Protein AF-A0A812PZ52-F1 (afdb_monomer)

Foldseek 3Di:
DDDDDDDDDDDDDDDDDDDDDDDDLAQDDQDPCQAPLNVQADPAAPLVRHGGDAPPVRPDPCSCLALQNVLVVDALNHACCLAAVLVRLVVLVVLQVLLVVLVVLLVVLCVVCVCLCVPPQQVVLVLQPSPSHPDDDDPVCVVVSVVSNVVSVVCCCVVCVVSVVSNVVSVSSNSSNVSSVSNCSNQVVDQLSSLVRYPPLVSHDPLVVVCNVPRVPVVSVVVSNVVVVVVVVVCVVVDDDPDDDDPDDDDDDDDDDDDDDDDDDDDDDDDDDDDDDDDDDDDDDDDDDDDDDDDDDDDDDDDDDDDDDDDDDDDDDDDDDDDDDDDDDDDDDDDDDDDDDDDDDDDDDPVQVVLLALFFDLCLPVDDPVRLVVLLVVLVVLLVVLVVLLVVLVVVVVVLVPDDPVVNVVVCVVVVDDDDNCVSVVSNVVSVVSNVVSVVVNVSSLVSLVVSQLVDPDPSSLQSCLPAQADEAEQQQQDFCSSLVSVVSSLVSHSNNHHYYYYHDVFAAHHPDPHHVCVHPQNDVVRDDDDDDDDDPQAPPPVVVVLLVCLSAHLDDPVSVCVLQVVQALDPAAADALVSLLVCCVVPVFAAEAEADLVNQVRSLVSNCCNVQPPNAFPDWFFEALLSPPVQADPSRDGDDLVPGGGDTDRHDAQFKKFFQTGRRVVQVNHGGFIWTFHDADPVQQWTWIQTPVGGIDTWHWDADPVRRVDTGTRMDGHRYYYLVVQQVAAGQAYEYNHSDFQRANRVSSRSSRYHDSVRHHYHRPDDSRSSHTPPPD

Radius of gyration: 40.23 Å; Cα contacts (8 Å, |Δi|>4): 941; chains: 1; bounding box: 97×117×106 Å

Mean predicted aligned error: 21.47 Å

Structure (mmCIF, N/CA/C/O backbone):
data_AF-A0A812PZ52-F1
#
_entry.id   AF-A0A812PZ52-F1
#
loop_
_atom_site.group_PDB
_atom_site.id
_atom_site.type_symbol
_atom_site.label_atom_id
_atom_site.label_alt_id
_atom_site.label_comp_id
_atom_site.label_asym_id
_atom_site.label_entity_id
_atom_site.label_seq_id
_atom_site.pdbx_PDB_ins_code
_atom_site.Cartn_x
_atom_site.Cartn_y
_atom_site.Cartn_z
_atom_site.occupancy
_atom_site.B_iso_or_equiv
_atom_site.auth_seq_id
_atom_site.auth_comp_id
_atom_site.auth_asym_id
_atom_site.auth_atom_id
_atom_site.pdbx_PDB_model_num
ATOM 1 N N . MET A 1 1 ? 32.965 20.770 39.903 1.00 30.59 1 MET A N 1
ATOM 2 C CA . MET A 1 1 ? 32.977 22.224 40.215 1.00 30.59 1 MET A CA 1
ATOM 3 C C . MET A 1 1 ? 32.300 22.989 39.078 1.00 30.59 1 MET A C 1
ATOM 5 O O . MET A 1 1 ? 32.159 22.412 38.013 1.00 30.59 1 MET A O 1
ATOM 9 N N . GLY A 1 2 ? 31.942 24.266 39.274 1.00 29.75 2 GLY A N 1
ATOM 10 C CA . GLY A 1 2 ? 31.712 25.217 38.171 1.00 29.75 2 GLY A CA 1
ATOM 11 C C . GLY A 1 2 ? 30.334 25.210 37.490 1.00 29.75 2 GLY A C 1
ATOM 12 O O . GLY A 1 2 ? 30.163 24.621 36.430 1.00 29.75 2 GLY A O 1
ATOM 13 N N . ARG A 1 3 ? 29.382 25.994 38.019 1.00 31.12 3 ARG A N 1
ATOM 14 C CA . ARG A 1 3 ? 28.307 26.579 37.190 1.00 31.12 3 ARG A CA 1
ATOM 15 C C . ARG A 1 3 ? 28.879 27.739 36.367 1.00 31.12 3 ARG A C 1
ATOM 17 O O . ARG A 1 3 ? 29.569 28.576 36.943 1.00 31.12 3 ARG A O 1
ATOM 24 N N . ARG A 1 4 ? 28.480 27.868 35.099 1.00 26.03 4 ARG A N 1
ATOM 25 C CA . ARG A 1 4 ? 28.353 29.129 34.330 1.00 26.03 4 ARG A CA 1
ATOM 26 C C . ARG A 1 4 ? 27.354 28.896 33.187 1.00 26.03 4 ARG A C 1
ATOM 28 O O . ARG A 1 4 ? 27.048 27.751 32.873 1.00 26.03 4 ARG A O 1
ATOM 35 N N . GLY A 1 5 ? 26.809 29.961 32.608 1.00 27.36 5 GLY A N 1
ATOM 36 C CA . GLY A 1 5 ? 25.823 29.877 31.528 1.00 27.36 5 GLY A CA 1
ATOM 37 C C . GLY A 1 5 ? 25.500 31.251 30.943 1.00 27.36 5 GLY A C 1
ATOM 38 O O . GLY A 1 5 ? 26.234 32.201 31.196 1.00 27.36 5 GLY A O 1
ATOM 39 N N . ILE A 1 6 ? 24.360 31.340 30.247 1.00 29.38 6 ILE A N 1
ATOM 40 C CA . ILE A 1 6 ? 23.832 32.518 29.530 1.00 29.38 6 ILE A CA 1
ATOM 41 C C . ILE A 1 6 ? 24.568 32.848 28.220 1.00 29.38 6 ILE A C 1
ATOM 43 O O . ILE A 1 6 ? 25.603 33.503 28.217 1.00 29.38 6 ILE A O 1
ATOM 47 N N . ALA A 1 7 ? 23.906 32.544 27.101 1.00 24.38 7 ALA A N 1
ATOM 48 C CA . ALA A 1 7 ? 23.717 33.490 25.999 1.00 24.38 7 ALA A CA 1
ATOM 49 C C . ALA A 1 7 ? 22.462 33.090 25.199 1.00 24.38 7 ALA A C 1
ATOM 51 O O . ALA A 1 7 ? 22.347 31.951 24.756 1.00 24.38 7 ALA A O 1
ATOM 52 N N . LYS A 1 8 ? 21.515 34.018 25.008 1.00 31.81 8 LYS A N 1
ATOM 53 C CA . LYS A 1 8 ? 20.484 33.909 23.962 1.00 31.81 8 LYS A CA 1
ATOM 54 C C . LYS A 1 8 ? 20.905 34.818 22.812 1.00 31.81 8 LYS A C 1
ATOM 56 O O . LYS A 1 8 ? 21.034 36.019 23.025 1.00 31.81 8 LYS A O 1
ATOM 61 N N . GLY A 1 9 ? 21.061 34.265 21.615 1.00 26.91 9 GLY A N 1
ATOM 62 C CA . GLY A 1 9 ? 21.189 35.020 20.369 1.00 26.91 9 GLY A CA 1
ATOM 63 C C . GLY A 1 9 ? 20.126 34.530 19.395 1.00 26.91 9 GLY A C 1
ATOM 64 O O . GLY A 1 9 ? 20.037 33.331 19.157 1.00 26.91 9 GLY A O 1
ATOM 65 N N . GLY A 1 10 ? 19.288 35.430 18.883 1.00 27.38 10 GLY A N 1
ATOM 66 C CA . GLY A 1 10 ? 18.241 35.093 17.920 1.00 27.38 10 GLY A CA 1
ATOM 67 C C . GLY A 1 10 ? 18.375 35.930 16.656 1.00 27.38 10 GLY A C 1
ATOM 68 O O . GLY A 1 10 ? 18.569 37.142 16.741 1.00 27.38 10 GLY A O 1
ATOM 69 N N . SER A 1 11 ? 18.238 35.296 15.495 1.00 28.38 11 SER A N 1
ATOM 70 C CA . SER A 1 11 ? 18.042 35.972 14.213 1.00 28.38 11 SER A CA 1
ATOM 71 C C . SER A 1 11 ? 16.543 36.093 13.910 1.00 28.38 11 SER A C 1
ATOM 73 O O . SER A 1 11 ? 15.741 35.242 14.291 1.00 28.38 11 SER A O 1
ATOM 75 N N . LYS A 1 12 ? 16.144 37.180 13.241 1.00 30.17 12 LYS A N 1
ATOM 76 C CA . LYS A 1 12 ? 14.770 37.386 12.760 1.00 30.17 12 LYS A CA 1
ATOM 77 C C . LYS A 1 12 ? 14.736 37.213 11.244 1.00 30.17 12 LYS A C 1
ATOM 79 O O . LYS A 1 12 ? 15.291 38.046 10.537 1.00 30.17 12 LYS A O 1
ATOM 84 N N . GLY A 1 13 ? 14.043 36.184 10.761 1.00 30.03 13 GLY A N 1
ATOM 85 C CA . GLY A 1 13 ? 13.558 36.107 9.380 1.00 30.03 13 GLY A CA 1
ATOM 86 C C . GLY A 1 13 ? 12.076 36.480 9.344 1.00 30.03 13 GLY A C 1
ATOM 87 O O . GLY A 1 13 ? 11.296 35.943 10.128 1.00 30.03 13 GLY A O 1
ATOM 88 N N . ALA A 1 14 ? 11.679 37.419 8.484 1.00 31.81 14 ALA A N 1
ATOM 89 C CA . ALA A 1 14 ? 10.294 37.885 8.403 1.00 31.81 14 ALA A CA 1
ATOM 90 C C . ALA A 1 14 ? 9.493 37.080 7.363 1.00 31.81 14 ALA A C 1
ATOM 92 O O . ALA A 1 14 ? 9.511 37.399 6.176 1.00 31.81 14 ALA A O 1
ATOM 93 N N . GLY A 1 15 ? 8.778 36.047 7.815 1.00 30.14 15 GLY A N 1
ATOM 94 C CA . GLY A 1 15 ? 7.730 35.382 7.032 1.00 30.14 15 GLY A CA 1
ATOM 95 C C . GLY A 1 15 ? 6.389 36.113 7.161 1.00 30.14 15 GLY A C 1
ATOM 96 O O . GLY A 1 15 ? 6.078 36.652 8.224 1.00 30.14 15 GLY A O 1
ATOM 97 N N . LYS A 1 16 ? 5.586 36.143 6.089 1.00 30.70 16 LYS A N 1
ATOM 98 C CA . LYS A 1 16 ? 4.220 36.696 6.135 1.00 30.70 16 LYS A CA 1
ATOM 99 C C . LYS A 1 16 ? 3.337 35.832 7.042 1.00 30.70 16 LYS A C 1
ATOM 101 O O . LYS A 1 16 ? 3.413 34.609 6.987 1.00 30.70 16 LYS A O 1
ATOM 106 N N . ALA A 1 17 ? 2.484 36.467 7.841 1.00 31.86 17 ALA A N 1
ATOM 107 C CA . ALA A 1 17 ? 1.512 35.752 8.656 1.00 31.86 17 ALA A CA 1
ATOM 108 C C . ALA A 1 17 ? 0.406 35.155 7.771 1.00 31.86 17 ALA A C 1
ATOM 110 O O . ALA A 1 17 ? -0.341 35.899 7.138 1.00 31.86 17 ALA A O 1
ATOM 111 N N . GLY A 1 18 ? 0.282 33.828 7.767 1.00 31.86 18 GLY A N 1
ATOM 112 C CA . GLY A 1 18 ? -1.023 33.199 7.575 1.00 31.86 18 GLY A CA 1
ATOM 113 C C . GLY A 1 18 ? -1.850 33.395 8.846 1.00 31.86 18 GLY A C 1
ATOM 114 O O . GLY A 1 18 ? -1.299 33.362 9.950 1.00 31.86 18 GLY A O 1
ATOM 115 N N . GLU A 1 19 ? -3.154 33.630 8.713 1.00 33.41 19 GLU A N 1
ATOM 116 C CA . GLU A 1 19 ? -4.031 33.726 9.880 1.00 33.41 19 GLU A CA 1
ATOM 117 C C . GLU A 1 19 ? -4.135 32.357 10.560 1.00 33.41 19 GLU A C 1
ATOM 119 O O . GLU A 1 19 ? -4.691 31.411 10.007 1.00 33.41 19 GLU A O 1
ATOM 124 N N . GLN A 1 20 ? -3.601 32.243 11.779 1.00 33.47 20 GLN A N 1
ATOM 125 C CA . GLN A 1 20 ? -3.873 31.075 12.610 1.00 33.47 20 GLN A CA 1
ATOM 126 C C . GLN A 1 20 ? -5.368 31.058 12.969 1.00 33.47 20 GLN A C 1
ATOM 128 O O . GLN A 1 20 ? -5.894 32.097 13.391 1.00 33.47 20 GLN A O 1
ATOM 133 N N . PRO A 1 21 ? -6.063 29.909 12.856 1.00 36.66 21 PRO A N 1
ATOM 134 C CA . PRO A 1 21 ? -7.449 29.808 13.287 1.00 36.66 21 PRO A CA 1
ATOM 135 C C . PRO A 1 21 ? -7.534 30.141 14.779 1.00 36.66 21 PRO A C 1
ATOM 137 O O . PRO A 1 21 ? -6.805 29.578 15.598 1.00 36.66 21 PRO A O 1
ATOM 140 N N . LYS A 1 22 ? -8.409 31.088 15.133 1.00 39.88 22 LYS A N 1
ATOM 141 C CA . LYS A 1 22 ? -8.570 31.560 16.516 1.00 39.88 22 LYS A CA 1
ATOM 142 C C . LYS A 1 22 ? -8.929 30.378 17.418 1.00 39.88 22 LYS A C 1
ATOM 144 O O . LYS A 1 22 ? -9.974 29.760 17.226 1.00 39.88 22 LYS A O 1
ATOM 149 N N . GLU A 1 23 ? -8.080 30.085 18.405 1.00 48.12 23 GLU A N 1
ATOM 150 C CA . GLU A 1 23 ? -8.348 29.029 19.384 1.00 48.12 23 GLU A CA 1
ATOM 151 C C . GLU A 1 23 ? -9.738 29.194 20.016 1.00 48.12 23 GLU A C 1
ATOM 153 O O . GLU A 1 23 ? -10.108 30.279 20.473 1.00 48.12 23 GLU A O 1
ATOM 158 N N . SER A 1 24 ? -10.487 28.092 20.105 1.00 59.03 24 SER A N 1
ATOM 159 C CA . SER A 1 24 ? -11.748 28.069 20.844 1.00 59.03 24 SER A CA 1
ATOM 160 C C . SER A 1 24 ? -11.518 28.446 22.309 1.00 59.03 24 SER A C 1
ATOM 162 O O . SER A 1 24 ? -10.724 27.817 23.016 1.00 59.03 24 SER A O 1
ATOM 164 N N . GLN A 1 25 ? -12.289 29.427 22.787 1.00 67.19 25 GLN A N 1
ATOM 165 C CA . GLN A 1 25 ? -12.352 29.798 24.205 1.00 67.19 25 GLN A CA 1
ATOM 166 C C . GLN A 1 25 ? -13.012 28.721 25.089 1.00 67.19 25 GLN A C 1
ATOM 168 O O . GLN A 1 25 ? -12.973 28.827 26.314 1.00 67.19 25 GLN A O 1
ATOM 173 N N . TYR A 1 26 ? -13.624 27.699 24.483 1.00 73.00 26 TYR A N 1
ATOM 174 C CA . TYR A 1 26 ? -14.316 26.607 25.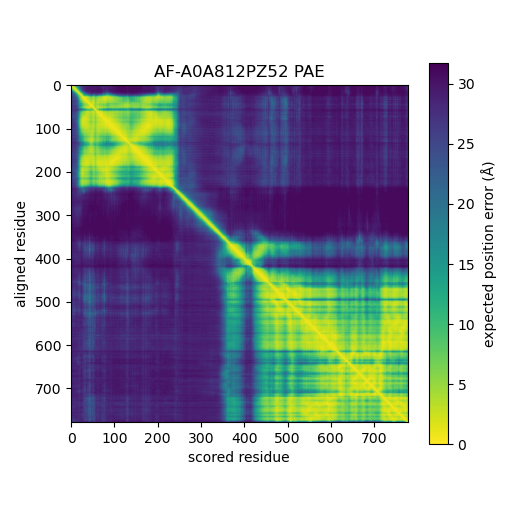163 1.00 73.00 26 TYR A CA 1
ATOM 175 C C . TYR A 1 26 ? -13.506 25.311 25.111 1.00 73.00 26 TYR A C 1
ATOM 177 O O . TYR A 1 26 ? -12.959 24.965 24.061 1.00 73.00 26 TYR A O 1
ATOM 185 N N . VAL A 1 27 ? -13.516 24.573 26.225 1.00 80.12 27 VAL A N 1
ATOM 186 C CA . VAL A 1 27 ? -12.980 23.206 26.316 1.00 80.12 27 VAL A CA 1
ATOM 187 C C . VAL A 1 27 ? -13.728 22.295 25.340 1.00 80.12 27 VAL A C 1
ATOM 189 O O . VAL A 1 27 ? -14.965 22.303 25.307 1.00 80.12 27 VAL A O 1
ATOM 192 N N . LYS A 1 28 ? -12.986 21.517 24.543 1.00 82.56 28 LYS A N 1
ATOM 193 C CA . LYS A 1 28 ? -13.560 20.555 23.584 1.00 82.56 28 LYS A CA 1
ATOM 194 C C . LYS A 1 28 ? -14.356 19.450 24.298 1.00 82.56 28 LYS A C 1
ATOM 196 O O . LYS A 1 28 ? -14.165 19.197 25.487 1.00 82.56 28 LYS A O 1
ATOM 201 N N . ARG A 1 29 ? -15.263 18.799 23.565 1.00 84.00 29 ARG A N 1
ATOM 202 C CA . ARG A 1 29 ? -15.959 17.586 24.030 1.00 84.00 29 ARG A CA 1
ATOM 203 C C . ARG A 1 29 ? -15.018 16.374 23.955 1.00 84.00 29 ARG A C 1
ATOM 205 O O . ARG A 1 29 ? -13.973 16.444 23.309 1.00 84.00 29 ARG A O 1
ATOM 212 N N . VAL A 1 30 ? -15.391 15.277 24.602 1.00 76.00 30 VAL A N 1
ATOM 213 C CA . VAL A 1 30 ? -14.936 13.932 24.223 1.00 76.00 30 VAL A CA 1
ATOM 214 C C . VAL A 1 30 ? -15.616 13.556 22.904 1.00 76.00 30 VAL A C 1
ATOM 216 O O . VAL A 1 30 ? -16.796 13.857 22.701 1.00 76.00 30 VAL A O 1
ATOM 219 N N . ASP A 1 31 ? -14.872 12.935 21.990 1.00 73.12 31 ASP A N 1
ATOM 220 C CA . ASP A 1 31 ? -15.412 12.504 20.700 1.00 73.12 31 ASP A CA 1
ATOM 221 C C . ASP A 1 31 ? -16.333 11.287 20.887 1.00 73.12 31 ASP A C 1
ATOM 223 O O . ASP A 1 31 ? -16.049 10.400 21.692 1.00 73.12 31 ASP A O 1
ATOM 227 N N . LEU A 1 32 ? -17.434 11.207 20.129 1.00 69.00 32 LEU A N 1
ATOM 228 C CA . LEU A 1 32 ? -18.500 10.212 20.351 1.00 69.00 32 LEU A CA 1
ATOM 229 C C . LEU A 1 32 ? -18.062 8.740 20.221 1.00 69.00 32 LEU A C 1
ATOM 231 O O . LEU A 1 32 ? -18.830 7.859 20.609 1.00 69.00 32 LEU A O 1
ATOM 235 N N . TYR A 1 33 ? -16.879 8.456 19.673 1.00 67.25 33 TYR A N 1
ATOM 236 C CA . TYR A 1 33 ? -16.290 7.114 19.587 1.00 67.25 33 TYR A CA 1
ATOM 237 C C . TYR A 1 33 ? -15.337 6.786 20.755 1.00 67.25 33 TYR A C 1
ATOM 239 O O . TYR A 1 33 ? -15.154 5.615 21.066 1.00 67.25 33 TYR A O 1
ATOM 247 N N . LYS A 1 34 ? -14.792 7.793 21.458 1.00 73.12 34 LYS A N 1
ATOM 248 C CA . LYS A 1 34 ? -13.788 7.614 22.529 1.00 73.12 34 LYS A CA 1
ATOM 249 C C . LYS A 1 34 ? -14.366 7.325 23.914 1.00 73.12 34 LYS A C 1
ATOM 251 O O . LYS A 1 34 ? -13.614 6.919 24.794 1.00 73.12 34 LYS A O 1
ATOM 256 N N . PHE A 1 35 ? -15.666 7.543 24.126 1.00 79.50 35 PHE A N 1
ATOM 257 C CA . PHE A 1 35 ? -16.320 7.308 25.420 1.00 79.50 35 PHE A CA 1
ATOM 258 C C . PHE A 1 35 ? -15.999 5.916 25.980 1.00 79.50 35 PHE A C 1
ATOM 260 O O . PHE A 1 35 ? -16.148 4.923 25.264 1.00 79.50 35 PHE A O 1
ATOM 267 N N . LEU A 1 36 ? -15.632 5.838 27.267 1.00 81.12 36 LEU A N 1
ATOM 268 C CA . LEU A 1 36 ? -15.239 4.589 27.936 1.00 81.12 36 LEU A CA 1
ATOM 269 C C . LEU A 1 36 ? -16.242 3.448 27.690 1.00 81.12 36 LEU A C 1
ATOM 271 O O . LEU A 1 36 ? -15.829 2.329 27.404 1.00 81.12 36 LEU A O 1
ATOM 275 N N . GLY A 1 37 ? -17.549 3.729 27.734 1.00 79.81 37 GLY A N 1
ATOM 276 C CA . GLY A 1 37 ? -18.596 2.740 27.448 1.00 79.81 37 GLY A CA 1
ATOM 277 C C . GLY A 1 37 ? -18.498 2.082 26.061 1.00 79.81 37 GLY A C 1
ATOM 278 O O . GLY A 1 37 ? -18.830 0.910 25.938 1.00 79.81 37 GLY A O 1
ATOM 279 N N . LYS A 1 38 ? -17.997 2.783 25.033 1.00 74.56 38 LYS A N 1
ATOM 280 C CA . LYS A 1 38 ? -17.689 2.192 23.717 1.00 74.56 38 LYS A CA 1
ATOM 281 C C . LYS A 1 38 ? -16.316 1.534 23.689 1.00 74.56 38 LYS A C 1
ATOM 283 O O . LYS A 1 38 ? -16.198 0.426 23.193 1.00 74.56 38 LYS A O 1
ATOM 288 N N . TRP A 1 39 ? -15.301 2.180 24.256 1.00 67.88 39 TRP A N 1
ATOM 289 C CA . TRP A 1 39 ? -13.922 1.675 24.284 1.00 67.88 39 TRP A CA 1
ATOM 290 C C . TRP A 1 39 ? -13.763 0.371 25.101 1.00 67.88 39 TRP A C 1
ATOM 292 O O . TRP A 1 39 ? -12.914 -0.464 24.796 1.00 67.88 39 TRP A O 1
ATOM 302 N N . MET A 1 40 ? -14.619 0.152 26.106 1.00 78.62 40 MET A N 1
ATOM 303 C CA . MET A 1 40 ? -14.735 -1.111 26.850 1.00 78.62 40 MET A CA 1
ATOM 304 C C . MET A 1 40 ? -15.498 -2.207 26.092 1.00 78.62 40 MET A C 1
ATOM 306 O O . MET A 1 40 ? -15.387 -3.380 26.465 1.00 78.62 40 MET A O 1
ATOM 310 N N . LEU A 1 41 ? -16.279 -1.857 25.067 1.00 79.44 41 LEU A N 1
ATOM 311 C CA . LEU A 1 41 ? -16.969 -2.809 24.201 1.00 79.44 41 LEU A CA 1
ATOM 312 C C . LEU A 1 41 ? -16.070 -3.214 23.027 1.00 79.44 41 LEU A C 1
ATOM 314 O O . LEU A 1 41 ? -15.217 -2.466 22.560 1.00 79.44 41 LEU A O 1
ATOM 318 N N . ARG A 1 42 ? -16.278 -4.430 22.535 1.00 71.75 42 ARG A N 1
ATOM 319 C CA . ARG A 1 42 ? -15.685 -4.928 21.296 1.00 71.75 42 ARG A CA 1
ATOM 320 C C . ARG A 1 42 ? -16.621 -4.640 20.126 1.00 71.75 42 ARG A C 1
ATOM 322 O O . ARG A 1 42 ? -17.827 -4.830 20.260 1.00 71.75 42 ARG A O 1
ATOM 329 N N . SER A 1 43 ? -16.061 -4.341 18.955 1.00 66.25 43 SER A N 1
ATOM 330 C CA . SER A 1 43 ? -16.810 -4.293 17.686 1.00 66.25 43 SER A CA 1
ATOM 331 C C . SER A 1 43 ? -17.469 -5.641 17.340 1.00 66.25 43 SER A C 1
ATOM 333 O O . SER A 1 43 ? -18.504 -5.674 16.682 1.00 66.25 43 SER A O 1
ATOM 335 N N . TYR A 1 44 ? -16.897 -6.750 17.830 1.00 68.12 44 TYR A N 1
ATOM 336 C CA . TYR A 1 44 ? -17.408 -8.117 17.682 1.00 68.12 44 TYR A CA 1
ATOM 337 C C . TYR A 1 44 ? -17.207 -8.908 18.987 1.00 68.12 44 TYR A C 1
ATOM 339 O O . TYR A 1 44 ? -16.173 -8.734 19.638 1.00 68.12 44 TYR A O 1
ATOM 347 N N . PRO A 1 45 ? -18.141 -9.787 19.395 1.00 74.38 45 PRO A N 1
ATOM 348 C CA . PRO A 1 45 ? -17.975 -10.595 20.602 1.00 74.38 45 PRO A CA 1
ATOM 349 C C . PRO A 1 45 ? -16.752 -11.523 20.513 1.00 74.38 45 PRO A C 1
ATOM 351 O O . PRO A 1 45 ? -16.363 -11.948 19.426 1.00 74.38 45 PRO A O 1
ATOM 354 N N . ASP A 1 46 ? -16.158 -11.865 21.661 1.00 73.56 46 ASP A N 1
ATOM 355 C CA . ASP A 1 46 ? -15.087 -12.871 21.707 1.00 73.56 46 ASP A CA 1
ATOM 356 C C . ASP A 1 46 ? -15.595 -14.298 21.421 1.00 73.56 46 ASP A C 1
ATOM 358 O O . ASP A 1 46 ? -16.797 -14.533 21.280 1.00 73.56 46 ASP A O 1
ATOM 362 N N . GLU A 1 47 ? -14.677 -15.273 21.383 1.00 72.00 47 GLU A N 1
ATOM 363 C CA . GLU A 1 47 ? -14.983 -16.699 21.170 1.00 72.00 47 GLU A CA 1
ATOM 364 C C . GLU A 1 47 ? -16.138 -17.210 22.068 1.00 72.00 47 GLU A C 1
ATOM 366 O O . GLU A 1 47 ? -16.894 -18.095 21.680 1.00 72.00 47 GLU A O 1
ATOM 371 N N . ARG A 1 48 ? -16.321 -16.636 23.268 1.00 73.88 48 ARG A N 1
ATOM 372 C CA . ARG A 1 48 ? -17.312 -17.059 24.274 1.00 73.88 48 ARG A CA 1
ATOM 373 C C . ARG A 1 48 ? -18.600 -16.238 24.213 1.00 73.88 48 ARG A C 1
ATOM 375 O O . ARG A 1 48 ? -19.456 -16.411 25.080 1.00 73.88 48 ARG A O 1
ATOM 382 N N . GLY A 1 49 ? -18.741 -15.362 23.219 1.00 76.31 49 GLY A N 1
ATOM 383 C CA . GLY A 1 49 ? -19.871 -14.451 23.059 1.00 76.31 49 GLY A CA 1
ATOM 384 C C . GLY A 1 49 ? -19.778 -13.178 23.907 1.00 76.31 49 GLY A C 1
ATOM 385 O O . GLY A 1 49 ? -20.788 -12.498 24.072 1.00 76.31 49 GLY A O 1
ATOM 386 N N . ARG A 1 50 ? -18.620 -12.850 24.503 1.00 80.00 50 ARG A N 1
ATOM 387 C CA . ARG A 1 50 ? -18.517 -11.724 25.450 1.00 80.00 50 ARG A CA 1
ATOM 388 C C . ARG A 1 50 ? -18.305 -10.399 24.708 1.00 80.00 50 ARG A C 1
ATOM 390 O O . ARG A 1 50 ? -17.361 -10.308 23.923 1.00 80.00 50 ARG A O 1
ATOM 397 N N . PRO A 1 51 ? -19.091 -9.346 25.001 1.00 80.88 51 PRO A N 1
ATOM 398 C CA . PRO A 1 51 ? -18.956 -8.050 24.339 1.00 80.88 51 PRO A CA 1
ATOM 399 C C . PRO A 1 51 ? -17.863 -7.154 24.944 1.00 80.88 51 PRO A C 1
ATOM 401 O O . PRO A 1 51 ? -17.556 -6.122 24.366 1.00 80.88 51 PRO A O 1
ATOM 404 N N . LEU A 1 52 ? -17.279 -7.506 26.098 1.00 83.62 52 LEU A N 1
ATOM 405 C CA . LEU A 1 52 ? -16.317 -6.654 26.813 1.00 83.62 52 LEU A CA 1
ATOM 406 C C . LEU A 1 52 ? -14.852 -6.957 26.464 1.00 83.62 52 LEU A C 1
ATOM 408 O O . LEU A 1 52 ? -14.440 -8.116 26.332 1.00 83.62 52 LEU A O 1
ATOM 412 N N . MET A 1 53 ? -14.044 -5.899 26.401 1.00 75.44 53 MET A N 1
ATOM 413 C CA . MET A 1 53 ? -12.586 -5.944 26.282 1.00 75.44 53 MET A CA 1
ATOM 414 C C . MET A 1 53 ? -11.940 -6.347 27.615 1.00 75.44 53 MET A C 1
ATOM 416 O O . MET A 1 53 ? -11.700 -5.530 28.504 1.00 75.44 53 MET A O 1
ATOM 420 N N . LEU A 1 54 ? -11.636 -7.640 27.756 1.00 76.19 54 LEU A N 1
ATOM 421 C CA . LEU A 1 54 ? -10.881 -8.181 28.889 1.00 76.19 54 LEU A CA 1
ATOM 422 C C . LEU A 1 54 ? -9.394 -8.268 28.515 1.00 76.19 54 LEU A C 1
ATOM 424 O O . LEU A 1 54 ? -8.997 -9.118 27.720 1.00 76.19 54 LEU A O 1
ATOM 428 N N . GLY A 1 55 ? -8.572 -7.373 29.069 1.00 62.66 55 GLY A N 1
ATOM 429 C CA . GLY A 1 55 ? -7.118 -7.398 28.869 1.00 62.66 55 GLY A CA 1
ATOM 430 C C . GLY A 1 55 ? -6.454 -8.595 29.561 1.00 62.66 55 GLY A C 1
ATOM 431 O O . GLY A 1 55 ? -6.934 -9.053 30.592 1.00 62.66 55 GLY A O 1
ATOM 432 N N . ALA A 1 56 ? -5.310 -9.063 29.050 1.00 56.00 56 ALA A N 1
ATOM 433 C CA . ALA A 1 56 ? -4.686 -10.352 29.405 1.00 56.00 56 ALA A CA 1
ATOM 434 C C . ALA A 1 56 ? -4.384 -10.613 30.905 1.00 56.00 56 ALA A C 1
ATOM 436 O O . ALA A 1 56 ? -4.120 -11.751 31.281 1.00 56.00 56 ALA A O 1
ATOM 437 N N . LYS A 1 57 ? -4.427 -9.590 31.772 1.00 56.56 57 LYS A N 1
ATOM 438 C CA . LYS A 1 57 ? -4.274 -9.717 33.238 1.00 56.56 57 LYS A CA 1
ATOM 439 C C . LYS A 1 57 ? -5.606 -9.812 34.011 1.00 56.56 57 LYS A C 1
ATOM 441 O O . LYS A 1 57 ? -5.583 -10.047 35.214 1.00 56.56 57 LYS A O 1
ATOM 446 N N . LYS A 1 58 ? -6.754 -9.597 33.356 1.00 62.88 58 LYS A N 1
ATOM 447 C CA . LYS A 1 58 ? -8.106 -9.530 33.945 1.00 62.88 58 LYS A CA 1
ATOM 448 C C . LYS A 1 58 ? -8.923 -10.752 33.496 1.00 62.88 58 LYS A C 1
ATOM 450 O O . LYS A 1 58 ? -9.356 -10.823 32.351 1.00 62.88 58 LYS A O 1
ATOM 455 N N . SER A 1 59 ? -9.146 -11.719 34.389 1.00 66.75 59 SER A N 1
ATOM 456 C CA . SER A 1 59 ? -9.834 -12.986 34.065 1.00 66.75 59 SER A CA 1
ATOM 457 C C . SER A 1 59 ? -11.367 -12.889 33.986 1.00 66.75 59 SER A C 1
ATOM 459 O O . SER A 1 59 ? -12.008 -13.758 33.387 1.00 66.75 59 SER A O 1
ATOM 461 N N . THR A 1 60 ? -11.972 -11.845 34.564 1.00 82.56 60 THR A N 1
ATOM 462 C CA . THR A 1 60 ? -13.431 -11.643 34.618 1.00 82.56 60 THR A CA 1
ATOM 463 C C . THR A 1 60 ? -13.826 -10.211 34.252 1.00 82.56 60 THR A C 1
ATOM 465 O O . THR A 1 60 ? -13.031 -9.281 34.376 1.00 82.56 60 THR A O 1
ATOM 468 N N . ALA A 1 61 ? -15.082 -10.028 33.829 1.00 82.94 61 ALA A N 1
ATOM 469 C CA . ALA A 1 61 ? -15.654 -8.706 33.567 1.00 82.94 61 ALA A CA 1
ATOM 470 C C . ALA A 1 61 ? -15.749 -7.844 34.837 1.00 82.94 61 ALA A C 1
ATOM 472 O O . ALA A 1 61 ? -15.450 -6.658 34.784 1.00 82.94 61 ALA A O 1
ATOM 473 N N . GLN A 1 62 ? -16.073 -8.447 35.985 1.00 86.06 62 GLN A N 1
ATOM 474 C CA . GLN A 1 62 ? -16.097 -7.752 37.274 1.00 86.06 62 GLN A CA 1
ATOM 475 C C . GLN A 1 62 ? -14.723 -7.143 37.598 1.00 86.06 62 GLN A C 1
ATOM 477 O O . GLN A 1 62 ? -14.610 -5.929 37.725 1.00 86.06 62 GLN A O 1
ATOM 482 N N . ALA A 1 63 ? -13.653 -7.948 37.568 1.00 85.69 63 ALA A N 1
ATOM 483 C CA . ALA A 1 63 ? -12.279 -7.471 37.770 1.00 85.69 63 ALA A CA 1
ATOM 484 C C . ALA A 1 63 ? -11.789 -6.495 36.676 1.00 85.69 63 ALA A C 1
ATOM 486 O O . ALA A 1 63 ? -10.746 -5.854 36.828 1.00 85.69 63 ALA A O 1
ATOM 487 N N . ALA A 1 64 ? -12.514 -6.375 35.558 1.00 84.12 64 ALA A N 1
ATOM 488 C CA . ALA A 1 64 ? -12.250 -5.360 34.550 1.00 84.12 64 ALA A CA 1
ATOM 489 C C . ALA A 1 64 ? -12.891 -4.002 34.862 1.00 84.12 64 ALA A C 1
ATOM 491 O O . ALA A 1 64 ? -12.300 -2.994 34.470 1.00 84.12 64 ALA A O 1
ATOM 492 N N . LEU A 1 65 ? -14.024 -4.007 35.572 1.00 88.94 65 LEU A N 1
ATOM 493 C CA . LEU A 1 65 ? -14.906 -2.872 35.855 1.00 88.94 65 LEU A CA 1
ATOM 494 C C . LEU A 1 65 ? -14.794 -2.320 37.293 1.00 88.94 65 LEU A C 1
ATOM 496 O O . LEU A 1 65 ? -15.433 -1.316 37.595 1.00 88.94 65 LEU A O 1
ATOM 500 N N . GLU A 1 66 ? -13.986 -2.932 38.168 1.00 89.44 66 GLU A N 1
ATOM 501 C CA . GLU A 1 66 ? -13.688 -2.393 39.509 1.00 89.44 66 GLU A CA 1
ATOM 502 C C . GLU A 1 66 ? -13.184 -0.928 39.446 1.00 89.44 66 GLU A C 1
ATOM 504 O O . GLU A 1 66 ? -12.402 -0.597 38.544 1.00 89.44 66 GLU A O 1
ATOM 509 N N . PRO A 1 67 ? -13.542 -0.040 40.399 1.00 87.06 67 PRO A N 1
ATOM 510 C CA . PRO A 1 67 ? -13.220 1.392 40.327 1.00 87.06 67 PRO A CA 1
ATOM 511 C C . PRO A 1 67 ? -11.725 1.715 40.179 1.00 87.06 67 PRO A C 1
ATOM 513 O O . PRO A 1 67 ? -11.359 2.593 39.400 1.00 87.06 67 PRO A O 1
ATOM 516 N N . GLU A 1 68 ? -10.833 0.993 40.863 1.00 86.12 68 GLU A N 1
ATOM 517 C CA . GLU A 1 68 ? -9.375 1.104 40.697 1.00 86.12 68 GLU A CA 1
ATOM 518 C C . GLU A 1 68 ? -8.929 0.710 39.283 1.00 86.12 68 GLU A C 1
ATOM 520 O O . GLU A 1 68 ? -8.040 1.330 38.696 1.00 86.12 68 GLU A O 1
ATOM 525 N N . ALA A 1 69 ? -9.560 -0.328 38.735 1.00 86.25 69 ALA A N 1
ATOM 526 C CA . ALA A 1 69 ? -9.240 -0.900 37.438 1.00 86.25 69 ALA A CA 1
ATOM 527 C C . ALA A 1 69 ? -9.751 -0.039 36.271 1.00 86.25 69 ALA A C 1
ATOM 529 O O . ALA A 1 69 ? -9.194 -0.151 35.177 1.00 86.25 69 ALA A O 1
ATOM 530 N N . LEU A 1 70 ? -10.764 0.803 36.515 1.00 88.62 70 LEU A N 1
ATOM 531 C CA . LEU A 1 70 ? -11.236 1.870 35.629 1.00 88.62 70 LEU A CA 1
ATOM 532 C C . LEU A 1 70 ? -10.432 3.167 35.800 1.00 88.62 70 LEU A C 1
ATOM 534 O O . LEU A 1 70 ? -10.059 3.796 34.815 1.00 88.62 70 LEU A O 1
ATOM 538 N N . ARG A 1 71 ? -10.071 3.551 37.030 1.00 86.94 71 ARG A N 1
ATOM 539 C CA . ARG A 1 71 ? -9.206 4.717 37.295 1.00 86.94 71 ARG A CA 1
ATOM 540 C C . ARG A 1 71 ? -7.853 4.627 36.580 1.00 86.94 71 ARG A C 1
ATOM 542 O O . ARG A 1 71 ? -7.299 5.651 36.203 1.00 86.94 71 ARG A O 1
ATOM 549 N N . ALA A 1 72 ? -7.331 3.417 36.380 1.00 86.38 72 ALA A N 1
ATOM 550 C CA . ALA A 1 72 ? -6.077 3.178 35.663 1.00 86.38 72 ALA A CA 1
ATOM 551 C C . ALA A 1 72 ? -6.151 3.386 34.132 1.00 86.38 72 ALA A C 1
ATOM 553 O O . ALA A 1 72 ? -5.107 3.373 33.482 1.00 86.38 72 ALA A O 1
ATOM 554 N N . ILE A 1 73 ? -7.353 3.533 33.560 1.00 86.19 73 ILE A N 1
ATOM 555 C CA . ILE A 1 73 ? -7.611 3.635 32.106 1.00 86.19 73 ILE A CA 1
ATOM 556 C C . ILE A 1 73 ? -8.513 4.827 31.728 1.00 86.19 73 ILE A C 1
ATOM 558 O O . ILE A 1 73 ? -8.747 5.080 30.551 1.00 86.19 73 ILE A O 1
ATOM 562 N N . LEU A 1 74 ? -9.006 5.564 32.725 1.00 89.56 74 LEU A N 1
ATOM 563 C CA . LEU A 1 74 ? -9.770 6.796 32.571 1.00 89.56 74 LEU A CA 1
ATOM 564 C C . LEU A 1 74 ? -8.837 7.998 32.370 1.00 89.56 74 LEU A C 1
ATOM 566 O O . LEU A 1 74 ? -8.044 8.333 33.251 1.00 89.56 74 LEU A O 1
ATOM 570 N N . ASP A 1 75 ? -8.993 8.695 31.247 1.00 90.88 75 ASP A N 1
ATOM 571 C CA . ASP A 1 75 ? -8.330 9.964 30.953 1.00 90.88 75 ASP A CA 1
ATOM 572 C C . ASP A 1 75 ? -9.313 11.013 30.394 1.00 90.88 75 ASP A C 1
ATOM 574 O O . ASP A 1 75 ? -10.525 10.801 30.302 1.00 90.88 75 ASP A O 1
ATOM 578 N N . ALA A 1 76 ? -8.799 12.196 30.057 1.00 90.56 76 ALA A N 1
ATOM 579 C CA . ALA A 1 76 ? -9.615 13.281 29.523 1.00 90.56 76 ALA A CA 1
ATOM 580 C C . ALA A 1 76 ? -9.932 13.154 28.020 1.00 90.56 76 ALA A C 1
ATOM 582 O O . ALA A 1 76 ? -10.627 14.018 27.491 1.00 90.56 76 ALA A O 1
ATOM 583 N N . ASP A 1 77 ? -9.444 12.132 27.321 1.00 86.81 77 ASP A N 1
ATOM 584 C CA . ASP A 1 77 ? -9.826 11.821 25.944 1.00 86.81 77 ASP A CA 1
ATOM 585 C C . ASP A 1 77 ? -10.934 10.764 25.867 1.00 86.81 77 ASP A C 1
ATOM 587 O O . ASP A 1 77 ? -11.722 10.826 24.924 1.00 86.81 77 ASP A O 1
ATOM 591 N N . CYS A 1 78 ? -11.077 9.888 26.872 1.00 86.31 78 CYS A N 1
ATOM 592 C CA . CYS A 1 78 ? -12.172 8.914 26.968 1.00 86.31 78 CYS A CA 1
ATOM 593 C C . CYS A 1 78 ? -13.321 9.297 27.928 1.00 86.31 78 CYS A C 1
ATOM 595 O O . CYS A 1 78 ? -14.407 8.722 27.824 1.00 86.31 78 CYS A O 1
ATOM 597 N N . CYS A 1 79 ? -13.130 10.262 28.842 1.00 91.31 79 CYS A N 1
ATOM 598 C CA . CYS A 1 79 ? -14.104 10.572 29.900 1.00 91.31 79 CYS A CA 1
ATOM 599 C C . CYS A 1 79 ? -14.413 12.072 30.082 1.00 91.31 79 CYS A C 1
ATOM 601 O O . CYS A 1 79 ? -13.544 12.907 30.357 1.00 91.31 79 CYS A O 1
ATOM 603 N N . GLU A 1 80 ? -15.703 12.422 30.025 1.00 92.56 80 GLU A N 1
ATOM 604 C CA . GLU A 1 80 ? -16.185 13.797 30.230 1.00 92.56 80 GLU A CA 1
ATOM 605 C C . GLU A 1 80 ? -16.100 14.268 31.689 1.00 92.56 80 GLU A C 1
ATOM 607 O O . GLU A 1 80 ? -15.993 15.472 31.929 1.00 92.56 80 GLU A O 1
ATOM 612 N N . LEU A 1 81 ? -16.097 13.359 32.674 1.00 93.38 81 LEU A N 1
ATOM 613 C CA . LEU A 1 81 ? -15.842 13.726 34.074 1.00 93.38 81 LEU A CA 1
ATOM 614 C C . LEU A 1 81 ? -14.416 14.261 34.242 1.00 93.38 81 LEU A C 1
ATOM 616 O O . LEU A 1 81 ? -14.203 15.174 35.035 1.00 93.38 81 LEU A O 1
ATOM 620 N N . LEU A 1 82 ? -13.448 13.754 33.473 1.00 92.81 82 LEU A N 1
ATOM 621 C CA . LEU A 1 82 ? -12.075 14.259 33.479 1.00 92.81 82 LEU A CA 1
ATOM 622 C C . LEU A 1 82 ? -11.908 15.479 32.560 1.00 92.81 82 LEU A C 1
ATOM 624 O O . LEU A 1 82 ? -11.297 16.465 32.972 1.00 92.81 82 LEU A O 1
ATOM 628 N N . ARG A 1 83 ? -12.493 15.488 31.352 1.00 93.00 83 ARG A N 1
ATOM 629 C CA . ARG A 1 83 ? -12.352 16.625 30.417 1.00 93.00 83 ARG A CA 1
ATOM 630 C C . ARG A 1 83 ? -13.116 17.878 30.856 1.00 93.00 83 ARG A C 1
ATOM 632 O O . ARG A 1 83 ? -12.580 18.987 30.782 1.00 93.00 83 ARG A O 1
ATOM 639 N N . ARG A 1 84 ? -14.366 17.725 31.302 1.00 91.94 84 ARG A N 1
ATOM 640 C CA . ARG A 1 84 ? -15.294 18.822 31.637 1.00 91.94 84 ARG A CA 1
ATOM 641 C C . ARG A 1 84 ? -16.141 18.466 32.875 1.00 91.94 84 ARG A C 1
ATOM 643 O O . ARG A 1 84 ? -17.357 18.340 32.736 1.00 91.94 84 ARG A O 1
ATOM 650 N N . PRO A 1 85 ? -15.557 18.353 34.088 1.00 93.00 85 PRO A N 1
ATOM 651 C CA . PRO A 1 85 ? -16.193 17.744 35.267 1.00 93.00 85 PRO A CA 1
ATOM 652 C C . PRO A 1 85 ? -17.674 18.071 35.518 1.00 93.00 85 PRO A C 1
ATOM 654 O O . PRO A 1 85 ? -18.483 17.163 35.686 1.00 93.00 85 PRO A O 1
ATOM 657 N N . THR A 1 86 ? -18.072 19.349 35.478 1.00 90.75 86 THR A N 1
ATOM 658 C CA . THR A 1 86 ? -19.471 19.760 35.722 1.00 90.75 86 THR A CA 1
ATOM 659 C C . THR A 1 86 ? -20.443 19.362 34.605 1.00 90.75 86 THR A C 1
ATOM 661 O O . THR A 1 86 ? -21.642 19.284 34.845 1.00 90.75 86 THR A O 1
ATOM 664 N N . MET A 1 87 ? -19.952 19.146 33.381 1.00 88.12 87 MET A N 1
ATOM 665 C CA . MET A 1 87 ? -20.730 18.636 32.246 1.00 88.12 87 MET A CA 1
ATOM 666 C C . MET A 1 87 ? -20.717 17.104 32.220 1.00 88.12 87 MET A C 1
ATOM 668 O O . MET A 1 87 ? -21.763 16.505 32.003 1.00 88.12 87 MET A O 1
ATOM 672 N N . GLY A 1 88 ? -19.574 16.472 32.510 1.00 91.31 88 GLY A N 1
ATOM 673 C CA . GLY A 1 88 ? -19.479 15.019 32.666 1.00 91.31 88 GLY A CA 1
ATOM 674 C C . GLY A 1 88 ? -20.427 14.484 33.735 1.00 91.31 88 GLY A C 1
ATOM 675 O O . GLY A 1 88 ? -21.144 13.525 33.480 1.00 91.31 88 GLY A O 1
ATOM 676 N N . LEU A 1 89 ? -20.527 15.162 34.883 1.00 93.19 89 LEU A N 1
ATOM 677 C CA . LEU A 1 89 ? -21.461 14.785 35.948 1.00 93.19 89 LEU A CA 1
ATOM 678 C C . LEU A 1 89 ? -22.934 14.937 35.527 1.00 93.19 89 LEU A C 1
ATOM 680 O O . LEU A 1 89 ? -23.768 14.126 35.914 1.00 93.19 89 LEU A O 1
ATOM 684 N N . ASN A 1 90 ? -23.252 15.936 34.696 1.00 90.19 90 ASN A N 1
ATOM 685 C CA . ASN A 1 90 ? -24.596 16.128 34.144 1.00 90.19 90 ASN A CA 1
ATOM 686 C C . ASN A 1 90 ? -24.957 15.054 33.100 1.00 90.19 90 ASN A C 1
ATOM 688 O O . ASN A 1 90 ? -26.086 14.575 33.074 1.00 90.19 90 ASN A O 1
ATOM 692 N N . LEU A 1 91 ? -23.996 14.655 32.259 1.00 90.12 91 LEU A N 1
ATOM 693 C CA . LEU A 1 91 ? -24.166 13.561 31.297 1.00 90.12 91 LEU A CA 1
ATOM 694 C C . LEU A 1 91 ? -24.311 12.210 32.011 1.00 90.12 91 LEU A C 1
ATOM 696 O O . LEU A 1 91 ? -25.232 11.465 31.696 1.00 90.12 91 LEU A O 1
ATOM 700 N N . ALA A 1 92 ? -23.481 11.942 33.025 1.00 93.62 92 ALA A N 1
ATOM 701 C CA . ALA A 1 92 ? -23.595 10.751 33.862 1.00 93.62 92 ALA A CA 1
ATOM 702 C C . ALA A 1 92 ? -24.963 10.679 34.562 1.00 93.62 92 ALA A C 1
ATOM 704 O O . ALA A 1 92 ? -25.613 9.639 34.522 1.00 93.62 92 ALA A O 1
ATOM 705 N N . ALA A 1 93 ? -25.445 11.790 35.136 1.00 93.06 93 ALA A N 1
ATOM 706 C CA . ALA A 1 93 ? -26.774 11.854 35.745 1.00 93.06 93 ALA A CA 1
ATOM 707 C C . ALA A 1 93 ? -27.900 11.539 34.740 1.00 93.06 93 ALA A C 1
ATOM 709 O O . ALA A 1 93 ? -28.786 10.752 35.059 1.00 93.06 93 ALA A O 1
ATOM 710 N N . ALA A 1 94 ? -27.837 12.080 33.518 1.00 91.81 94 ALA A N 1
ATOM 711 C CA . ALA A 1 94 ? -28.816 11.787 32.467 1.00 91.81 94 ALA A CA 1
ATOM 712 C C . ALA A 1 94 ? -28.785 10.312 32.013 1.00 91.81 94 ALA A C 1
ATOM 714 O O . ALA A 1 94 ? -29.834 9.713 31.788 1.00 91.81 94 ALA A O 1
ATOM 715 N N . SER A 1 95 ? -27.601 9.698 31.916 1.00 93.50 95 SER A N 1
ATOM 716 C CA . SER A 1 95 ? -27.465 8.264 31.621 1.00 93.50 95 SER A CA 1
ATOM 717 C C . SER A 1 95 ? -27.995 7.373 32.751 1.00 93.50 95 SER A C 1
ATOM 719 O O . SER A 1 95 ? -28.569 6.322 32.478 1.00 93.50 95 SER A O 1
ATOM 721 N N . ILE A 1 96 ? -27.836 7.792 34.009 1.00 96.25 96 ILE A N 1
ATOM 722 C CA . ILE A 1 96 ? -28.344 7.078 35.191 1.00 96.25 96 ILE A CA 1
ATOM 723 C C . ILE A 1 96 ? -29.874 7.158 35.274 1.00 96.25 96 ILE A C 1
ATOM 725 O O . ILE A 1 96 ? -30.517 6.138 35.506 1.00 96.25 96 ILE A O 1
ATOM 729 N N . ASP A 1 97 ? -30.454 8.334 35.032 1.00 95.12 97 ASP A N 1
ATOM 730 C CA . ASP A 1 97 ? -31.907 8.543 34.964 1.00 95.12 97 ASP A CA 1
ATOM 731 C C . ASP A 1 97 ? -32.540 7.695 33.844 1.00 95.12 97 ASP A C 1
ATOM 733 O O . ASP A 1 97 ? -33.470 6.924 34.075 1.00 95.12 97 ASP A O 1
ATOM 737 N N . CYS A 1 98 ? -31.935 7.716 32.651 1.00 93.44 98 CYS A N 1
ATOM 738 C CA . CYS A 1 98 ? -32.331 6.876 31.521 1.00 93.44 98 CYS A CA 1
ATOM 739 C C . CYS A 1 98 ? -32.291 5.370 31.861 1.00 93.44 98 CYS A C 1
ATOM 741 O O . CYS A 1 98 ? -33.242 4.642 31.577 1.00 93.44 98 CYS A O 1
ATOM 743 N N . ALA A 1 99 ? -31.240 4.897 32.539 1.00 95.69 99 ALA A N 1
ATOM 744 C CA . ALA A 1 99 ? -31.146 3.509 32.994 1.00 95.69 99 ALA A CA 1
ATOM 745 C C . ALA A 1 99 ? -32.184 3.143 34.070 1.00 95.69 99 ALA A C 1
ATOM 747 O O . ALA A 1 99 ? -32.681 2.016 34.070 1.00 95.69 99 ALA A O 1
ATOM 748 N N . ALA A 1 100 ? -32.544 4.072 34.961 1.00 95.75 100 ALA A N 1
ATOM 749 C CA . ALA A 1 100 ? -33.593 3.859 35.958 1.00 95.75 100 ALA A CA 1
ATOM 750 C C . ALA A 1 100 ? -34.986 3.727 35.315 1.00 95.75 100 ALA A C 1
ATOM 752 O O . ALA A 1 100 ? -35.786 2.901 35.754 1.00 95.75 100 ALA A O 1
ATOM 753 N N . LEU A 1 101 ? -35.254 4.487 34.248 1.00 95.31 101 LEU A N 1
ATOM 754 C CA . LEU A 1 101 ? -36.493 4.406 33.466 1.00 95.31 101 LEU A CA 1
ATOM 755 C C . LEU A 1 101 ? -36.560 3.145 32.584 1.00 95.31 101 LEU A C 1
ATOM 757 O O . LEU A 1 101 ? -37.617 2.528 32.473 1.00 95.31 101 LEU A O 1
ATOM 761 N N . LEU A 1 102 ? -35.440 2.741 31.974 1.00 96.12 102 LEU A N 1
ATOM 762 C CA . LEU A 1 102 ? -35.376 1.593 31.059 1.00 96.12 102 LEU A CA 1
ATOM 763 C C . LEU A 1 102 ? -35.201 0.238 31.761 1.00 96.12 102 LEU A C 1
ATOM 765 O O . LEU A 1 102 ? -35.545 -0.788 31.178 1.00 96.12 102 LEU A O 1
ATOM 769 N N . GLY A 1 103 ? -34.715 0.203 33.006 1.00 95.19 103 GLY A N 1
ATOM 770 C CA . GLY A 1 103 ? -34.533 -1.031 33.783 1.00 95.19 103 GLY A CA 1
ATOM 771 C C . GLY A 1 103 ? -35.790 -1.916 33.876 1.00 95.19 103 GLY A C 1
ATOM 772 O O . GLY A 1 103 ? -35.709 -3.095 33.526 1.00 95.19 103 GLY A O 1
ATOM 773 N N . PRO A 1 104 ? -36.961 -1.377 34.274 1.00 96.81 104 PRO A N 1
ATOM 774 C CA . PRO A 1 104 ? -38.217 -2.131 34.301 1.00 96.81 104 PRO A CA 1
ATOM 775 C C . PRO A 1 104 ? -38.660 -2.635 32.920 1.00 96.81 104 PRO A C 1
ATOM 777 O O . PRO A 1 104 ? -39.145 -3.759 32.807 1.00 96.81 104 PRO A O 1
ATOM 780 N N . VAL A 1 105 ? -38.447 -1.839 31.863 1.00 94.69 105 VAL A N 1
ATOM 781 C CA . VAL A 1 105 ? -38.778 -2.218 30.477 1.00 94.69 105 VAL A CA 1
ATOM 782 C C . VAL A 1 105 ? -37.901 -3.382 30.018 1.00 94.69 105 VAL A C 1
ATOM 784 O O . VAL A 1 105 ? -38.407 -4.363 29.475 1.00 94.69 105 VAL A O 1
ATOM 787 N N . LEU A 1 106 ? -36.592 -3.319 30.292 1.00 96.94 106 LEU A N 1
ATOM 788 C CA . LEU A 1 106 ? -35.666 -4.413 30.009 1.00 96.94 106 LEU A CA 1
ATOM 789 C C . LEU A 1 106 ? -36.100 -5.702 30.714 1.00 96.94 106 LEU A C 1
ATOM 791 O O . LEU A 1 106 ? -36.076 -6.759 30.091 1.00 96.94 106 LEU A O 1
ATOM 795 N N . GLN A 1 107 ? -36.516 -5.620 31.981 1.00 96.00 107 GLN A N 1
ATOM 796 C CA . GLN A 1 107 ? -36.999 -6.782 32.723 1.00 96.00 107 GLN A CA 1
ATOM 797 C C . GLN A 1 107 ? -38.254 -7.387 32.073 1.00 96.00 107 GLN A C 1
ATOM 799 O O . GLN A 1 107 ? -38.230 -8.562 31.719 1.00 96.00 107 GLN A O 1
ATOM 804 N N . GLU A 1 108 ? -39.299 -6.589 31.826 1.00 96.31 108 GLU A N 1
ATOM 805 C CA . GLU A 1 108 ? -40.547 -7.049 31.191 1.00 96.31 108 GLU A CA 1
ATOM 806 C C . GLU A 1 108 ? -40.286 -7.744 29.842 1.00 96.31 108 GLU A C 1
ATOM 808 O O . GLU A 1 108 ? -40.789 -8.841 29.576 1.00 96.31 108 GLU A O 1
ATOM 813 N N . LYS A 1 109 ? -39.458 -7.132 28.984 1.00 96.50 109 LYS A N 1
ATOM 814 C CA . LYS A 1 109 ? -39.162 -7.690 27.659 1.00 96.50 109 LYS A CA 1
ATOM 815 C C . LYS A 1 109 ? -38.280 -8.928 27.740 1.00 96.50 109 LYS A C 1
ATOM 817 O O . LYS A 1 109 ? -38.500 -9.877 26.988 1.00 96.50 109 LYS A O 1
ATOM 822 N N . MET A 1 110 ? -37.337 -8.979 28.676 1.00 95.56 110 MET A N 1
ATOM 823 C CA . MET A 1 110 ? -36.525 -10.176 28.890 1.00 95.56 110 MET A CA 1
ATOM 824 C C . MET A 1 110 ? -37.337 -11.328 29.488 1.00 95.56 110 MET A C 1
ATOM 826 O O . MET A 1 110 ? -37.110 -12.459 29.070 1.00 95.56 110 MET A O 1
ATOM 830 N N . ASP A 1 111 ? -38.335 -11.078 30.337 1.00 94.75 111 ASP A N 1
ATOM 831 C CA . ASP A 1 111 ? -39.256 -12.114 30.826 1.00 94.75 111 ASP A CA 1
ATOM 832 C C . ASP A 1 111 ? -40.120 -12.699 29.681 1.00 94.75 111 ASP A C 1
ATOM 834 O O . ASP A 1 111 ? -40.314 -13.916 29.610 1.00 94.75 111 ASP A O 1
ATOM 838 N N . SER A 1 112 ? -40.552 -11.875 28.711 1.00 92.12 112 SER A N 1
ATOM 839 C CA . SER A 1 112 ? -41.180 -12.346 27.457 1.00 92.12 112 SER A CA 1
ATOM 840 C C . SER A 1 112 ? -40.216 -13.169 26.589 1.00 92.12 112 SER A C 1
ATOM 842 O O . SER A 1 112 ? -40.611 -14.171 25.981 1.00 92.12 112 SER A O 1
ATOM 844 N N . LEU A 1 113 ? -38.955 -12.746 26.466 1.00 94.38 113 LEU A N 1
ATOM 845 C CA . LEU A 1 113 ? -38.014 -13.287 25.480 1.00 94.38 113 LEU A CA 1
ATOM 846 C C . LEU A 1 113 ? -37.222 -14.505 25.968 1.00 94.38 113 LEU A C 1
ATOM 848 O O . LEU A 1 113 ? -36.990 -15.414 25.163 1.00 94.38 113 LEU A O 1
ATOM 852 N N . LEU A 1 114 ? -36.828 -14.560 27.248 1.00 93.88 114 LEU A N 1
ATOM 853 C CA . LEU A 1 114 ? -35.954 -15.604 27.801 1.00 93.88 114 LEU A CA 1
ATOM 854 C C . LEU A 1 114 ? -36.432 -17.013 27.437 1.00 93.88 114 LEU A C 1
ATOM 856 O O . LEU A 1 114 ? -35.655 -17.723 26.802 1.00 93.88 114 LEU A O 1
ATOM 860 N N . PRO A 1 115 ? -37.687 -17.420 27.731 1.00 94.19 115 PRO A N 1
ATOM 861 C CA . PRO A 1 115 ? -38.145 -18.792 27.496 1.00 94.19 115 PRO A CA 1
ATOM 862 C C . PRO A 1 115 ? -38.045 -19.245 26.032 1.00 94.19 115 PRO A C 1
ATOM 864 O O . PRO A 1 115 ? -37.977 -20.440 25.752 1.00 94.19 115 PRO A O 1
ATOM 867 N N . LYS A 1 116 ? -38.025 -18.296 25.089 1.00 91.75 116 LYS A N 1
ATOM 868 C CA . LYS A 1 116 ? -37.920 -18.549 23.648 1.00 91.75 116 LYS A CA 1
ATOM 869 C C . LYS A 1 116 ? -36.455 -18.777 23.262 1.00 91.75 116 LYS A C 1
ATOM 871 O O . LYS A 1 116 ? -36.132 -19.810 22.670 1.00 91.75 116 LYS A O 1
ATOM 876 N N . VAL A 1 117 ? -35.564 -17.859 23.654 1.00 90.44 117 VAL A N 1
ATOM 877 C CA . VAL A 1 117 ? -34.124 -17.903 23.318 1.00 90.44 117 VAL A CA 1
ATOM 878 C C . VAL A 1 117 ? -33.310 -18.880 24.175 1.00 90.44 117 VAL A C 1
ATOM 880 O O . VAL A 1 117 ? -32.242 -19.308 23.745 1.00 90.44 117 VAL A O 1
ATOM 883 N N . THR A 1 118 ? -33.807 -19.278 25.350 1.00 91.31 118 THR A N 1
ATOM 884 C CA . THR A 1 118 ? -33.208 -20.328 26.195 1.00 91.31 118 THR A CA 1
ATOM 885 C C . THR A 1 118 ? -33.872 -21.696 26.029 1.00 91.31 118 THR A C 1
ATOM 887 O O . THR A 1 118 ? -33.431 -22.664 26.649 1.00 91.31 118 THR A O 1
ATOM 890 N N . SER A 1 119 ? -34.897 -21.823 25.174 1.00 92.56 119 SER A N 1
ATOM 891 C CA . SER A 1 119 ? -35.494 -23.128 24.873 1.00 92.56 119 SER A CA 1
ATOM 892 C C . SER A 1 119 ? -34.432 -24.084 24.323 1.00 92.56 119 SER A C 1
ATOM 894 O O . SER A 1 119 ? -33.671 -23.712 23.426 1.00 92.56 119 SER A O 1
ATOM 896 N N . ALA A 1 120 ? -34.388 -25.324 24.831 1.00 89.12 120 ALA A N 1
ATOM 897 C CA . ALA A 1 120 ? -33.381 -26.318 24.438 1.00 89.12 120 ALA A CA 1
ATOM 898 C C . ALA A 1 120 ? -33.270 -26.418 22.909 1.00 89.12 120 ALA A C 1
ATOM 900 O O . ALA A 1 120 ? -32.226 -26.137 22.337 1.00 89.12 120 ALA A O 1
ATOM 901 N N . THR A 1 121 ? -34.405 -26.596 22.227 1.00 87.38 121 THR A N 1
ATOM 902 C CA . THR A 1 121 ? -34.440 -26.741 20.764 1.00 87.38 121 THR A CA 1
ATOM 903 C C . THR A 1 121 ? -33.906 -25.530 19.973 1.00 87.38 121 THR A C 1
ATOM 905 O O . THR A 1 121 ? -33.664 -25.660 18.769 1.00 87.38 121 THR A O 1
ATOM 908 N N . PHE A 1 122 ? -33.791 -24.344 20.581 1.00 90.31 122 PHE A N 1
ATOM 909 C CA . PHE A 1 122 ? -33.125 -23.171 20.005 1.00 90.31 122 PHE A CA 1
ATOM 910 C C . PHE A 1 122 ? -31.641 -23.152 20.393 1.00 90.31 122 PHE A C 1
ATOM 912 O O . PHE A 1 122 ? -30.783 -23.046 19.515 1.00 90.31 122 PHE A O 1
ATOM 919 N N . LEU A 1 123 ? -31.340 -23.338 21.683 1.00 89.94 123 LEU A N 1
ATOM 920 C CA . LEU A 1 123 ? -29.977 -23.408 22.206 1.00 89.94 123 LEU A CA 1
ATOM 921 C C . LEU A 1 123 ? -29.139 -24.505 21.543 1.00 89.94 123 LEU A C 1
ATOM 923 O O . LEU A 1 123 ? -27.993 -24.228 21.215 1.00 89.94 123 LEU A O 1
ATOM 927 N N . ASP A 1 124 ? -29.685 -25.692 21.279 1.00 88.69 124 ASP A N 1
ATOM 928 C CA . ASP A 1 124 ? -28.983 -26.798 20.612 1.00 88.69 124 ASP A CA 1
ATOM 929 C C . ASP A 1 124 ? -28.444 -26.357 19.241 1.00 88.69 124 ASP A C 1
ATOM 931 O O . ASP A 1 124 ? -27.284 -26.589 18.903 1.00 88.69 124 ASP A O 1
ATOM 935 N N . LYS A 1 125 ? -29.270 -25.636 18.468 1.00 88.62 125 LYS A N 1
ATOM 936 C CA . LYS A 1 125 ? -28.921 -25.129 17.131 1.00 88.62 125 LYS A CA 1
ATOM 937 C C . LYS A 1 125 ? -27.889 -23.997 17.201 1.00 88.62 125 LYS A C 1
ATOM 939 O O . LYS A 1 125 ? -26.999 -23.927 16.357 1.00 88.62 125 LYS A O 1
ATOM 944 N N . VAL A 1 126 ? -27.971 -23.139 18.222 1.00 89.44 126 VAL A N 1
ATOM 945 C CA . VAL A 1 126 ? -26.978 -22.079 18.481 1.00 89.44 126 VAL A CA 1
ATOM 946 C C . VAL A 1 126 ? -25.644 -22.664 18.964 1.00 89.44 126 VAL A C 1
ATOM 948 O O . VAL A 1 126 ? -24.588 -22.218 18.526 1.00 89.44 126 VAL A O 1
ATOM 951 N N . GLN A 1 127 ? -25.661 -23.678 19.832 1.00 88.25 127 GLN A N 1
ATOM 952 C CA . GLN A 1 127 ? -24.460 -24.326 20.371 1.00 88.25 127 GLN A CA 1
ATOM 953 C C . GLN A 1 127 ? -23.750 -25.192 19.326 1.00 88.25 127 GLN A C 1
ATOM 955 O O . GLN A 1 127 ? -22.521 -25.161 19.257 1.00 88.25 127 GLN A O 1
ATOM 960 N N . PHE A 1 128 ? -24.502 -25.887 18.467 1.00 88.06 128 PHE A N 1
ATOM 961 C CA . PHE A 1 128 ? -23.951 -26.607 17.319 1.00 88.06 128 PHE A CA 1
ATOM 962 C C . PHE A 1 128 ? -23.130 -25.668 16.417 1.00 88.06 128 PHE A C 1
ATOM 964 O O . PHE A 1 128 ? -22.004 -25.998 16.057 1.00 88.06 128 PHE A O 1
ATOM 971 N N . LEU A 1 129 ? -23.630 -24.463 16.117 1.00 85.88 129 LEU A N 1
ATOM 972 C CA . LEU A 1 129 ? -22.919 -23.491 15.270 1.00 85.88 129 LEU A CA 1
ATOM 973 C C . LEU A 1 129 ? -21.879 -22.633 16.020 1.00 85.88 129 LEU A C 1
ATOM 975 O O . LEU A 1 129 ? -20.998 -22.053 15.388 1.00 85.88 129 LEU A O 1
ATOM 979 N N . ASN A 1 130 ? -21.919 -22.568 17.354 1.00 85.62 130 ASN A N 1
ATOM 980 C CA . ASN A 1 130 ? -20.906 -21.874 18.154 1.00 85.62 130 ASN A CA 1
ATOM 981 C C . ASN A 1 130 ? -19.632 -22.728 18.279 1.00 85.62 130 ASN A C 1
ATOM 983 O O . ASN A 1 130 ? -19.516 -23.552 19.186 1.00 85.62 130 ASN A O 1
ATOM 987 N N . LEU A 1 131 ? -18.665 -22.503 17.385 1.00 80.50 131 LEU A N 1
ATOM 988 C CA . LEU A 1 131 ? -17.419 -23.277 17.283 1.00 80.50 131 LEU A CA 1
ATOM 989 C C . LEU A 1 131 ? -16.590 -23.340 18.581 1.00 80.50 131 LEU A C 1
ATOM 991 O O . LEU A 1 131 ? -15.901 -24.331 18.803 1.00 80.50 131 LEU A O 1
ATOM 995 N N . ALA A 1 132 ? -16.683 -22.342 19.467 1.00 75.00 132 ALA A N 1
ATOM 996 C CA . ALA A 1 132 ? -15.968 -22.332 20.748 1.00 75.00 132 ALA A CA 1
ATOM 997 C C . ALA A 1 132 ? -16.610 -23.229 21.825 1.00 75.00 132 ALA A C 1
ATOM 999 O O . ALA A 1 132 ? -16.067 -23.387 22.922 1.00 75.00 132 ALA A O 1
ATOM 1000 N N . ARG A 1 133 ? -17.779 -23.822 21.549 1.00 78.19 133 ARG A N 1
ATOM 1001 C CA . ARG A 1 133 ? -18.365 -24.880 22.378 1.00 78.19 133 ARG A CA 1
ATOM 1002 C C . ARG A 1 133 ? -17.857 -26.242 21.914 1.00 78.19 133 ARG A C 1
ATOM 1004 O O . ARG A 1 133 ? -17.919 -26.564 20.727 1.00 78.19 133 ARG A O 1
ATOM 1011 N N . ASN A 1 134 ? -17.412 -27.058 22.869 1.00 75.75 134 ASN A N 1
ATOM 1012 C CA . ASN A 1 134 ? -17.012 -28.443 22.627 1.00 75.75 134 ASN A CA 1
ATOM 1013 C C . ASN A 1 134 ? -18.260 -29.332 22.470 1.00 75.75 134 ASN A C 1
ATOM 1015 O O . ASN A 1 134 ? -18.695 -29.985 23.414 1.00 75.75 134 ASN A O 1
ATOM 1019 N N . VAL A 1 135 ? -18.870 -29.257 21.288 1.00 82.81 135 VAL A N 1
ATOM 1020 C CA . VAL A 1 135 ? -20.043 -30.026 20.851 1.00 82.81 135 VAL A CA 1
ATOM 1021 C C . VAL A 1 135 ? -19.590 -30.924 19.704 1.00 82.81 135 VAL A C 1
ATOM 1023 O O . VAL A 1 135 ? -18.833 -30.468 18.842 1.00 82.81 135 VAL A O 1
ATOM 1026 N N . ASP A 1 136 ? -20.040 -32.175 19.694 1.00 77.81 136 ASP A N 1
ATOM 1027 C CA . ASP A 1 136 ? -19.786 -33.091 18.580 1.00 77.81 136 ASP A CA 1
ATOM 1028 C C . ASP A 1 136 ? -20.602 -32.679 17.340 1.00 77.81 136 ASP A C 1
ATOM 1030 O O . ASP A 1 136 ? -21.719 -32.165 17.459 1.00 77.81 136 ASP A O 1
ATOM 1034 N N . ARG A 1 137 ? -20.018 -32.814 16.148 1.00 86.06 137 ARG A N 1
ATOM 1035 C CA . ARG A 1 137 ? -20.519 -32.201 14.907 1.00 86.06 137 ARG A CA 1
ATOM 1036 C C . ARG A 1 137 ? -20.229 -33.083 13.698 1.00 86.06 137 ARG A C 1
ATOM 1038 O O . ARG A 1 137 ? -19.104 -33.088 13.202 1.00 86.06 137 ARG A O 1
ATOM 1045 N N . ASN A 1 138 ? -21.263 -33.718 13.146 1.00 87.25 138 ASN A N 1
ATOM 1046 C CA . ASN A 1 138 ? -21.195 -34.233 11.781 1.00 87.25 138 ASN A CA 1
ATOM 1047 C C . ASN A 1 138 ? -21.183 -33.044 10.788 1.00 87.25 138 ASN A C 1
ATOM 1049 O O . ASN A 1 138 ? -22.114 -32.229 10.823 1.00 87.25 138 ASN A O 1
ATOM 1053 N N . PRO A 1 139 ? -20.183 -32.914 9.891 1.00 83.06 139 PRO A N 1
ATOM 1054 C CA . PRO A 1 139 ? -20.185 -31.893 8.841 1.00 83.06 139 PRO A CA 1
ATOM 1055 C C . PRO A 1 139 ? -21.403 -31.956 7.907 1.00 83.06 139 PRO A C 1
ATOM 1057 O O . PRO A 1 139 ? -21.819 -30.923 7.381 1.00 83.06 139 PRO A O 1
ATOM 1060 N N . GLU A 1 140 ? -21.996 -33.138 7.714 1.00 87.81 140 GLU A N 1
ATOM 1061 C CA . GLU A 1 140 ? -23.151 -33.337 6.826 1.00 87.81 140 GLU A CA 1
ATOM 1062 C C . GLU A 1 140 ? -24.430 -32.670 7.359 1.00 87.81 140 GLU A C 1
ATOM 1064 O O . GLU A 1 140 ? -25.254 -32.203 6.572 1.00 87.81 140 GLU A O 1
ATOM 1069 N N . ASP A 1 141 ? -24.570 -32.544 8.683 1.00 86.75 141 ASP A N 1
ATOM 1070 C CA . ASP A 1 141 ? -25.743 -31.934 9.320 1.00 86.75 141 ASP A CA 1
ATOM 1071 C C . ASP A 1 141 ? -25.756 -30.403 9.174 1.00 86.75 141 ASP A C 1
ATOM 1073 O O . ASP A 1 141 ? -26.820 -29.778 9.207 1.00 86.75 141 ASP A O 1
ATOM 1077 N N . VAL A 1 142 ? -24.583 -29.770 9.027 1.00 86.88 142 VAL A N 1
ATOM 1078 C CA . VAL A 1 142 ? -24.399 -28.305 9.096 1.00 86.88 142 VAL A CA 1
ATOM 1079 C C . VAL A 1 142 ? -25.404 -27.534 8.217 1.00 86.88 142 VAL A C 1
ATOM 1081 O O . VAL A 1 142 ? -26.016 -26.591 8.730 1.00 86.88 142 VAL A O 1
ATOM 1084 N N . PRO A 1 143 ? -25.676 -27.908 6.946 1.00 89.81 143 PRO A N 1
ATOM 1085 C CA . PRO A 1 143 ? -26.654 -27.204 6.117 1.00 89.81 143 PRO A CA 1
ATOM 1086 C C . PRO A 1 143 ? -28.090 -27.283 6.654 1.00 89.81 143 PRO A C 1
ATOM 1088 O O . PRO A 1 143 ? -28.853 -26.331 6.474 1.00 89.81 143 PRO A O 1
ATOM 1091 N N . GLU A 1 144 ? -28.486 -28.380 7.308 1.00 90.62 144 GLU A N 1
ATOM 1092 C CA . GLU A 1 144 ? -29.805 -28.490 7.940 1.00 90.62 144 GLU A CA 1
ATOM 1093 C C . GLU A 1 144 ? -29.855 -27.709 9.256 1.00 90.62 144 GLU A C 1
ATOM 1095 O O . GLU A 1 144 ? -30.799 -26.954 9.489 1.00 90.62 144 GLU A O 1
ATOM 1100 N N . GLN A 1 145 ? -28.817 -27.814 10.088 1.00 88.88 145 GLN A N 1
ATOM 1101 C CA . GLN A 1 145 ? -28.717 -27.107 11.368 1.00 88.88 145 GLN A CA 1
ATOM 1102 C C . GLN A 1 145 ? -28.786 -25.580 11.148 1.00 88.88 145 GLN A C 1
ATOM 1104 O O . GLN A 1 145 ? -29.571 -24.897 11.813 1.00 88.88 145 GLN A O 1
ATOM 1109 N N . CYS A 1 146 ? -28.090 -25.062 10.126 1.00 87.88 146 CYS A N 1
ATOM 1110 C CA . CYS A 1 146 ? -28.195 -23.675 9.660 1.00 87.88 146 CYS A CA 1
ATOM 1111 C C . CYS A 1 146 ? -29.613 -23.303 9.192 1.00 87.88 146 CYS A C 1
ATOM 1113 O O . CYS A 1 146 ? -30.168 -22.306 9.659 1.00 87.88 146 CYS A O 1
ATOM 1115 N N . LYS A 1 147 ? -30.240 -24.099 8.311 1.00 91.44 147 LYS A N 1
ATOM 1116 C CA . LYS A 1 147 ? -31.629 -23.860 7.856 1.00 91.44 147 LYS A CA 1
ATOM 1117 C C . LYS A 1 147 ? -32.620 -23.861 9.028 1.00 91.44 147 LYS A C 1
ATOM 1119 O O . LYS A 1 147 ? -33.531 -23.033 9.064 1.00 91.44 147 LYS A O 1
ATOM 1124 N N . SER A 1 148 ? -32.424 -24.755 9.996 1.00 91.62 148 SER A N 1
ATOM 1125 C CA . SER A 1 148 ? -33.238 -24.893 11.205 1.00 91.62 148 SER A CA 1
ATOM 1126 C C . SER A 1 148 ? -33.122 -23.659 12.106 1.00 91.62 148 SER A C 1
ATOM 1128 O O . SER A 1 148 ? -34.149 -23.097 12.497 1.00 91.62 148 SER A O 1
ATOM 1130 N N . LEU A 1 149 ? -31.900 -23.171 12.367 1.00 92.81 149 LEU A N 1
ATOM 1131 C CA . LEU A 1 149 ? -31.691 -21.942 13.137 1.00 92.81 149 LEU A CA 1
ATOM 1132 C C . LEU A 1 149 ? -32.281 -20.724 12.419 1.00 92.81 149 LEU A C 1
ATOM 1134 O O . LEU A 1 149 ? -33.063 -19.992 13.019 1.00 92.81 149 LEU A O 1
ATOM 1138 N N . LEU A 1 150 ? -31.980 -20.535 11.129 1.00 92.06 150 LEU A N 1
ATOM 1139 C CA . LEU A 1 150 ? -32.498 -19.409 10.343 1.00 92.06 150 LEU A CA 1
ATOM 1140 C C . LEU A 1 150 ? -34.032 -19.390 10.304 1.00 92.06 150 LEU A C 1
ATOM 1142 O O . LEU A 1 150 ? -34.631 -18.320 10.409 1.00 92.06 150 LEU A O 1
ATOM 1146 N N . LYS A 1 151 ? -34.686 -20.556 10.220 1.00 93.31 151 LYS A N 1
ATOM 1147 C CA . LYS A 1 151 ? -36.148 -20.657 10.334 1.00 93.31 151 LYS A CA 1
ATOM 1148 C C . LYS A 1 151 ? -36.638 -20.202 11.713 1.00 93.31 151 LYS A C 1
ATOM 1150 O O . LYS A 1 151 ? -37.584 -19.422 11.782 1.00 93.31 151 LYS A O 1
ATOM 1155 N N . LYS A 1 152 ? -36.000 -20.640 12.805 1.00 92.31 152 LYS A N 1
ATOM 1156 C CA . LYS A 1 152 ? -36.383 -20.238 14.173 1.00 92.31 152 LYS A CA 1
ATOM 1157 C C . LYS A 1 152 ? -36.151 -18.753 14.444 1.00 92.31 152 LYS A C 1
ATOM 1159 O O . LYS A 1 152 ? -37.029 -18.119 15.015 1.00 92.31 152 LYS A O 1
ATOM 1164 N N . VAL A 1 153 ? -35.038 -18.185 13.978 1.00 93.12 153 VAL A N 1
ATOM 1165 C CA . VAL A 1 153 ? -34.766 -16.741 14.067 1.00 93.12 153 VAL A CA 1
ATOM 1166 C C . VAL A 1 153 ? -35.807 -15.945 13.274 1.00 93.12 153 VAL A C 1
ATOM 1168 O O . VAL A 1 153 ? -36.359 -14.988 13.807 1.00 93.12 153 VAL A O 1
ATOM 1171 N N . LYS A 1 154 ? -36.167 -16.370 12.053 1.00 93.62 154 LYS A N 1
ATOM 1172 C CA . LYS A 1 154 ? -37.235 -15.720 11.269 1.00 93.62 154 LYS A CA 1
ATOM 1173 C C . LYS A 1 154 ? -38.600 -15.765 11.964 1.00 93.62 154 LYS A C 1
ATOM 1175 O O . LYS A 1 154 ? -39.312 -14.769 11.919 1.00 93.62 154 LYS A O 1
ATOM 1180 N N . HIS A 1 155 ? -38.957 -16.868 12.626 1.00 93.44 155 HIS A N 1
ATOM 1181 C CA . HIS A 1 155 ? -40.171 -16.918 13.450 1.00 93.44 155 HIS A CA 1
ATOM 1182 C C . HIS A 1 155 ? -40.074 -15.980 14.661 1.00 93.44 155 HIS A C 1
ATOM 1184 O O . HIS A 1 155 ? -40.957 -15.155 14.844 1.00 93.44 155 HIS A O 1
ATOM 1190 N N . LEU A 1 156 ? -38.977 -16.022 15.426 1.00 92.94 156 LEU A N 1
ATOM 1191 C CA . LEU A 1 156 ? -38.784 -15.164 16.600 1.00 92.94 156 LEU A CA 1
ATOM 1192 C C . LEU A 1 156 ? -38.850 -13.664 16.256 1.00 92.94 156 LEU A C 1
ATOM 1194 O O . LEU A 1 156 ? -39.492 -12.908 16.976 1.00 92.94 156 LEU A O 1
ATOM 1198 N N . VAL A 1 157 ? -38.238 -13.238 15.146 1.00 94.19 157 VAL A N 1
ATOM 1199 C CA . VAL A 1 157 ? -38.272 -11.838 14.682 1.00 94.19 157 VAL A CA 1
ATOM 1200 C C . VAL A 1 157 ? -39.654 -11.442 14.149 1.00 94.19 157 VAL A C 1
ATOM 1202 O O . VAL A 1 157 ? -40.088 -10.320 14.380 1.00 94.19 157 VAL A O 1
ATOM 1205 N N . ARG A 1 158 ? -40.376 -12.348 13.477 1.00 94.44 158 ARG A N 1
ATOM 1206 C CA . ARG A 1 158 ? -41.754 -12.093 13.022 1.00 94.44 158 ARG A CA 1
ATOM 1207 C C . ARG A 1 158 ? -42.739 -11.993 14.192 1.00 94.44 158 ARG A C 1
ATOM 1209 O O . ARG A 1 158 ? -43.642 -11.170 14.146 1.00 94.44 158 ARG A O 1
ATOM 1216 N N . ASP A 1 159 ? -42.569 -12.836 15.208 1.00 93.38 159 ASP A N 1
ATOM 1217 C CA . ASP A 1 159 ? -43.543 -13.013 16.291 1.00 93.38 159 ASP A CA 1
ATOM 1218 C C . ASP A 1 159 ? -43.239 -12.118 17.512 1.00 93.38 159 ASP A C 1
ATOM 1220 O O . ASP A 1 159 ? -44.146 -11.809 18.281 1.00 93.38 159 ASP A O 1
ATOM 1224 N N . HIS A 1 160 ? -41.982 -11.678 17.685 1.00 95.00 160 HIS A N 1
ATOM 1225 C CA . HIS A 1 160 ? -41.503 -10.864 18.817 1.00 95.00 160 HIS A CA 1
ATOM 1226 C C . HIS A 1 160 ? -40.467 -9.788 18.419 1.00 95.00 160 HIS A C 1
ATOM 1228 O O . HIS A 1 160 ? -39.623 -9.406 19.230 1.00 95.00 160 HIS A O 1
ATOM 1234 N N . GLY A 1 161 ? -40.500 -9.290 17.178 1.00 92.75 161 GLY A N 1
ATOM 1235 C CA . GLY A 1 161 ? -39.547 -8.284 16.683 1.00 92.75 161 GLY A CA 1
ATOM 1236 C C . GLY A 1 161 ? -39.542 -6.970 17.475 1.00 92.75 161 GLY A C 1
ATOM 1237 O O . GLY A 1 161 ? -38.476 -6.414 17.726 1.00 92.75 161 GLY A O 1
ATOM 1238 N N . GLU A 1 162 ? -40.712 -6.510 17.926 1.00 93.62 162 GLU A N 1
ATOM 1239 C CA . GLU A 1 162 ? -40.847 -5.294 18.742 1.00 93.62 162 GLU A CA 1
ATOM 1240 C C . GLU A 1 162 ? -40.299 -5.491 20.166 1.00 93.62 162 GLU A C 1
ATOM 1242 O O . GLU A 1 162 ? -39.517 -4.666 20.635 1.00 93.62 162 GLU A O 1
ATOM 1247 N N . ASP A 1 163 ? -40.615 -6.621 20.819 1.00 93.56 163 ASP A N 1
ATOM 1248 C CA . ASP A 1 163 ? -40.024 -7.001 22.115 1.00 93.56 163 ASP A CA 1
ATOM 1249 C C . ASP A 1 163 ? -38.485 -7.067 22.018 1.00 93.56 163 ASP A C 1
ATOM 1251 O O . ASP A 1 163 ? -37.791 -6.585 22.912 1.00 93.56 163 ASP A O 1
ATOM 1255 N N . LEU A 1 164 ? -37.938 -7.633 20.929 1.00 93.94 164 LEU A N 1
ATOM 1256 C CA . LEU A 1 164 ? -36.491 -7.712 20.679 1.00 93.94 164 LEU A CA 1
ATOM 1257 C C . LEU A 1 164 ? -35.844 -6.329 20.520 1.00 93.94 164 LEU A C 1
ATOM 1259 O O . LEU A 1 164 ? -34.771 -6.095 21.077 1.00 93.94 164 LEU A O 1
ATOM 1263 N N . ALA A 1 165 ? -36.477 -5.421 19.771 1.00 92.94 165 ALA A N 1
ATOM 1264 C CA . ALA A 1 165 ? -35.978 -4.061 19.576 1.00 92.94 165 ALA A CA 1
ATOM 1265 C C . ALA A 1 165 ? -35.997 -3.262 20.890 1.00 92.94 165 ALA A C 1
ATOM 1267 O O . ALA A 1 165 ? -34.977 -2.690 21.275 1.00 92.94 165 ALA A O 1
ATOM 1268 N N . ALA A 1 166 ? -37.115 -3.305 21.621 1.00 93.50 166 ALA A N 1
ATOM 1269 C CA . ALA A 1 166 ? -37.264 -2.642 22.914 1.00 93.50 166 ALA A CA 1
ATOM 1270 C C . ALA A 1 166 ? -36.289 -3.195 23.971 1.00 93.50 166 ALA A C 1
ATOM 1272 O O . ALA A 1 166 ? -35.690 -2.424 24.720 1.00 93.50 166 ALA A O 1
ATOM 1273 N N . ALA A 1 167 ? -36.062 -4.514 24.004 1.00 95.62 167 ALA A N 1
ATOM 1274 C CA . ALA A 1 167 ? -35.057 -5.120 24.876 1.00 95.62 167 ALA A CA 1
ATOM 1275 C C . ALA A 1 167 ? -33.628 -4.666 24.526 1.00 95.62 167 ALA A C 1
ATOM 1277 O O . ALA A 1 167 ? -32.830 -4.421 25.430 1.00 95.62 167 ALA A O 1
ATOM 1278 N N . ALA A 1 168 ? -33.295 -4.525 23.238 1.00 93.00 168 ALA A N 1
ATOM 1279 C CA . ALA A 1 168 ? -31.977 -4.064 22.802 1.00 93.00 168 ALA A CA 1
ATOM 1280 C C . ALA A 1 168 ? -31.722 -2.585 23.156 1.00 93.00 168 ALA A C 1
ATOM 1282 O O . ALA A 1 168 ? -30.650 -2.255 23.668 1.00 93.00 168 ALA A O 1
ATOM 1283 N N . GLU A 1 169 ? -32.709 -1.710 22.946 1.00 93.56 169 GLU A N 1
ATOM 1284 C CA . GLU A 1 169 ? -32.646 -0.297 23.345 1.00 93.56 169 GLU A CA 1
ATOM 1285 C C . GLU A 1 169 ? -32.523 -0.152 24.869 1.00 93.56 169 GLU A C 1
ATOM 1287 O O . GLU A 1 169 ? -31.605 0.510 25.366 1.00 93.56 169 GLU A O 1
ATOM 1292 N N . ALA A 1 170 ? -33.383 -0.842 25.624 1.00 94.88 170 ALA A N 1
ATOM 1293 C CA . ALA A 1 170 ? -33.365 -0.801 27.081 1.00 94.88 170 ALA A CA 1
ATOM 1294 C C . ALA A 1 170 ? -32.049 -1.355 27.661 1.00 94.88 170 ALA A C 1
ATOM 1296 O O . ALA A 1 170 ? -31.490 -0.767 28.588 1.00 94.88 170 ALA A O 1
ATOM 1297 N N . ALA A 1 171 ? -31.492 -2.424 27.079 1.00 95.06 171 ALA A N 1
ATOM 1298 C CA . ALA A 1 171 ? -30.186 -2.963 27.464 1.00 95.06 171 ALA A CA 1
ATOM 1299 C C . ALA A 1 171 ? -29.040 -1.968 27.220 1.00 95.06 171 ALA A C 1
ATOM 1301 O O . ALA A 1 171 ? -28.157 -1.838 28.071 1.00 95.06 171 ALA A O 1
ATOM 1302 N N . ALA A 1 172 ? -29.057 -1.239 26.099 1.00 92.06 172 ALA A N 1
ATOM 1303 C CA . ALA A 1 172 ? -28.055 -0.218 25.801 1.00 92.06 172 ALA A CA 1
ATOM 1304 C C . ALA A 1 172 ? -28.129 0.966 26.784 1.00 92.06 172 ALA A C 1
ATOM 1306 O O . ALA A 1 172 ? -27.096 1.405 27.297 1.00 92.06 172 ALA A O 1
ATOM 1307 N N . GLY A 1 173 ? -29.338 1.442 27.103 1.00 93.19 173 GLY A N 1
ATOM 1308 C CA . GLY A 1 173 ? -29.551 2.497 28.099 1.00 93.19 173 GLY A CA 1
ATOM 1309 C C . GLY A 1 173 ? -29.093 2.088 29.502 1.00 93.19 173 GLY A C 1
ATOM 1310 O O . GLY A 1 173 ? -28.311 2.803 30.131 1.00 93.19 173 GLY A O 1
ATOM 1311 N N . VAL A 1 174 ? -29.497 0.897 29.961 1.00 96.00 174 VAL A N 1
ATOM 1312 C CA . VAL A 1 174 ? -29.077 0.332 31.256 1.00 96.00 174 VAL A CA 1
ATOM 1313 C C . VAL A 1 174 ? -27.555 0.163 31.329 1.00 96.00 174 VAL A C 1
ATOM 1315 O O . VAL A 1 174 ? -26.948 0.547 32.329 1.00 96.00 174 VAL A O 1
ATOM 1318 N N . PHE A 1 175 ? -26.911 -0.333 30.267 1.00 94.00 175 PHE A N 1
ATOM 1319 C CA . PHE A 1 175 ? -25.451 -0.449 30.204 1.00 94.00 175 PHE A CA 1
ATOM 1320 C C . PHE A 1 175 ? -24.747 0.911 30.343 1.00 94.00 175 PHE A C 1
ATOM 1322 O O . PHE A 1 175 ? -23.820 1.038 31.145 1.00 94.00 175 PHE A O 1
ATOM 1329 N N . LEU A 1 176 ? -25.195 1.942 29.619 1.00 91.94 176 LEU A N 1
ATOM 1330 C CA . LEU A 1 176 ? -24.591 3.279 29.683 1.00 91.94 176 LEU A CA 1
ATOM 1331 C C . LEU A 1 176 ? -24.774 3.948 31.054 1.00 91.94 176 LEU A C 1
ATOM 1333 O O . LEU A 1 176 ? -23.847 4.601 31.539 1.00 91.94 176 LEU A O 1
ATOM 1337 N N . GLY A 1 177 ? -25.921 3.759 31.713 1.00 94.50 177 GLY A N 1
ATOM 1338 C CA . GLY A 1 177 ? -26.127 4.230 33.085 1.00 94.50 177 GLY A CA 1
ATOM 1339 C C . GLY A 1 177 ? -25.231 3.513 34.095 1.00 94.50 177 GLY A C 1
ATOM 1340 O O . GLY A 1 177 ? -24.577 4.173 34.901 1.00 94.50 177 GLY A O 1
ATOM 1341 N N . LEU A 1 178 ? -25.112 2.183 34.014 1.00 94.69 178 LEU A N 1
ATOM 1342 C CA . LEU A 1 178 ? -24.215 1.408 34.882 1.00 94.69 178 LEU A CA 1
ATOM 1343 C C . LEU A 1 178 ? -22.741 1.799 34.686 1.00 94.69 178 LEU A C 1
ATOM 1345 O O . LEU A 1 178 ? -22.037 2.019 35.672 1.00 94.69 178 LEU A O 1
ATOM 1349 N N . MET A 1 179 ? -22.285 1.970 33.440 1.00 93.50 179 MET A N 1
ATOM 1350 C CA . MET A 1 179 ? -20.944 2.497 33.155 1.00 93.50 179 MET A CA 1
ATOM 1351 C C . MET A 1 179 ? -20.753 3.903 33.741 1.00 93.50 179 MET A C 1
ATOM 1353 O O . MET A 1 179 ? -19.724 4.167 34.356 1.00 93.50 179 MET A O 1
ATOM 1357 N N . SER A 1 180 ? -21.763 4.774 33.651 1.00 94.19 180 SER A N 1
ATOM 1358 C CA . SER A 1 180 ? -21.712 6.126 34.227 1.00 94.19 180 SER A CA 1
ATOM 1359 C C . SER A 1 180 ? -21.575 6.123 35.756 1.00 94.19 180 SER A C 1
ATOM 1361 O O . SER A 1 180 ? -20.822 6.930 36.300 1.00 94.19 180 SER A O 1
ATOM 1363 N N . ILE A 1 181 ? -22.238 5.198 36.465 1.00 95.12 181 ILE A N 1
ATOM 1364 C CA . ILE A 1 181 ? -22.061 5.009 37.920 1.00 95.12 181 ILE A CA 1
ATOM 1365 C C . ILE A 1 181 ? -20.618 4.600 38.232 1.00 95.12 181 ILE A C 1
ATOM 1367 O O . ILE A 1 181 ? -19.995 5.159 39.137 1.00 95.12 181 ILE A O 1
ATOM 1371 N N . LEU A 1 182 ? -20.076 3.644 37.472 1.00 93.62 182 LEU A N 1
ATOM 1372 C CA . LEU A 1 182 ? -18.717 3.138 37.659 1.00 93.62 182 LEU A CA 1
ATOM 1373 C C . LEU A 1 182 ? -17.652 4.209 37.369 1.00 93.62 182 LEU A C 1
ATOM 1375 O O . LEU A 1 182 ? -16.692 4.325 38.130 1.00 93.62 182 LEU A O 1
ATOM 1379 N N . GLU A 1 183 ? -17.837 5.042 36.340 1.00 93.12 183 GLU A N 1
ATOM 1380 C CA . GLU A 1 183 ? -16.971 6.197 36.066 1.00 93.12 183 GLU A CA 1
ATOM 1381 C C . GLU A 1 183 ? -17.005 7.220 37.212 1.00 93.12 183 GLU A C 1
ATOM 1383 O O . GLU A 1 183 ? -15.948 7.632 37.699 1.00 93.12 183 GLU A O 1
ATOM 1388 N N . VAL A 1 184 ? -18.199 7.591 37.698 1.00 94.00 184 VAL A N 1
ATOM 1389 C CA . VAL A 1 184 ? -18.359 8.517 38.834 1.00 94.00 184 VAL A CA 1
ATOM 1390 C C . VAL A 1 184 ? -17.688 7.959 40.092 1.00 94.00 184 VAL A C 1
ATOM 1392 O O . VAL A 1 184 ? -16.956 8.693 40.761 1.00 94.00 184 VAL A O 1
ATOM 1395 N N . ALA A 1 185 ? -17.847 6.667 40.394 1.00 92.88 185 ALA A N 1
ATOM 1396 C CA . ALA A 1 185 ? -17.176 6.011 41.520 1.00 92.88 185 ALA A CA 1
ATOM 1397 C C . ALA A 1 185 ? -15.641 5.987 41.357 1.00 92.88 185 ALA A C 1
ATOM 1399 O O . ALA A 1 185 ? -14.904 6.263 42.309 1.00 92.88 185 ALA A O 1
ATOM 1400 N N . ALA A 1 186 ? -15.146 5.715 40.145 1.00 91.69 186 ALA A N 1
ATOM 1401 C CA . ALA A 1 186 ? -13.719 5.670 39.842 1.00 91.69 186 ALA A CA 1
ATOM 1402 C C . ALA A 1 186 ? -13.028 7.037 40.002 1.00 91.69 186 ALA A C 1
ATOM 1404 O O . ALA A 1 186 ? -11.898 7.080 40.503 1.00 91.69 186 ALA A O 1
ATOM 1405 N N . VAL A 1 187 ? -13.678 8.154 39.645 1.00 91.00 187 VAL A N 1
ATOM 1406 C CA . VAL A 1 187 ? -13.091 9.502 39.810 1.00 91.00 187 VAL A CA 1
ATOM 1407 C C . VAL A 1 187 ? -13.299 10.094 41.210 1.00 91.00 187 VAL A C 1
ATOM 1409 O O . VAL A 1 187 ? -12.348 10.611 41.791 1.00 91.00 187 VAL A O 1
ATOM 1412 N N . SER A 1 188 ? -14.492 9.969 41.800 1.00 88.56 188 SER A N 1
ATOM 1413 C CA . SER A 1 188 ? -14.846 10.653 43.062 1.00 88.56 188 SER A CA 1
ATOM 1414 C C . SER A 1 188 ? -14.042 10.195 44.283 1.00 88.56 188 SER A C 1
ATOM 1416 O O . SER A 1 188 ? -13.738 11.006 45.151 1.00 88.56 188 SER A O 1
ATOM 1418 N N . LYS A 1 189 ? -13.611 8.927 44.330 1.00 85.88 189 LYS A N 1
ATOM 1419 C CA . LYS A 1 189 ? -12.818 8.353 45.437 1.00 85.88 189 LYS A CA 1
ATOM 1420 C C . LYS A 1 189 ? -11.417 8.988 45.627 1.00 85.88 189 LYS A C 1
ATOM 1422 O O . LYS A 1 189 ? -10.693 8.599 46.535 1.00 85.88 189 LYS A O 1
ATOM 1427 N N . ASP A 1 190 ? -10.972 9.893 44.748 1.00 87.69 190 ASP A N 1
ATOM 1428 C CA . ASP A 1 190 ? -9.744 10.694 44.931 1.00 87.69 190 ASP A CA 1
ATOM 1429 C C . ASP A 1 190 ? -9.847 12.036 44.181 1.00 87.69 190 ASP A C 1
ATOM 1431 O O . ASP A 1 190 ? -9.479 12.157 43.008 1.00 87.69 190 ASP A O 1
ATOM 1435 N N . MET A 1 191 ? -10.333 13.063 44.884 1.00 89.38 191 MET A N 1
ATOM 1436 C CA . MET A 1 191 ? -10.519 14.412 44.337 1.00 89.38 191 MET A CA 1
ATOM 1437 C C . MET A 1 191 ? -9.203 15.063 43.874 1.00 89.38 191 MET A C 1
ATOM 1439 O O . MET A 1 191 ? -9.205 15.823 42.902 1.00 89.38 191 MET A O 1
ATOM 1443 N N . ARG A 1 192 ? -8.056 14.738 44.496 1.00 89.81 192 ARG A N 1
ATOM 1444 C CA . ARG A 1 192 ? -6.738 15.251 44.076 1.00 89.81 192 ARG A CA 1
ATOM 1445 C C . ARG A 1 192 ? -6.313 14.650 42.741 1.00 89.81 192 ARG A C 1
ATOM 1447 O O . ARG A 1 192 ? -5.864 15.389 41.859 1.00 89.81 192 ARG A O 1
ATOM 1454 N N . ALA A 1 193 ? -6.454 13.335 42.574 1.00 88.25 193 ALA A N 1
ATOM 1455 C CA . ALA A 1 193 ? -6.174 12.655 41.313 1.00 88.25 193 ALA A CA 1
ATOM 1456 C C . ALA A 1 193 ? -7.133 13.117 40.206 1.00 88.25 193 ALA A C 1
ATOM 1458 O O . ALA A 1 193 ? -6.670 13.441 39.110 1.00 88.25 193 ALA A O 1
ATOM 1459 N N . TRP A 1 194 ? -8.430 13.244 40.509 1.00 91.94 194 TRP A N 1
ATOM 1460 C CA . TRP A 1 194 ? -9.427 13.784 39.582 1.00 91.94 194 TRP A CA 1
ATOM 1461 C C . TRP A 1 194 ? -9.034 15.190 39.119 1.00 91.94 194 TRP A C 1
ATOM 1463 O O . TRP A 1 194 ? -8.812 15.400 37.926 1.00 91.94 194 TRP A O 1
ATOM 1473 N N . ALA A 1 195 ? -8.841 16.140 40.040 1.00 91.38 195 ALA A N 1
ATOM 1474 C CA . ALA A 1 195 ? -8.441 17.503 39.700 1.00 91.38 195 ALA A CA 1
ATOM 1475 C C . ALA A 1 195 ? -7.134 17.543 38.890 1.00 91.38 195 ALA A C 1
ATOM 1477 O O . ALA A 1 195 ? -7.009 18.345 37.959 1.00 91.38 195 ALA A O 1
ATOM 1478 N N . LYS A 1 196 ? -6.149 16.688 39.204 1.00 89.69 196 LYS A N 1
ATOM 1479 C CA . LYS A 1 196 ? -4.892 16.561 38.444 1.00 89.69 196 LYS A CA 1
ATOM 1480 C C . LYS A 1 196 ? -5.129 16.125 36.991 1.00 89.69 196 LYS A C 1
ATOM 1482 O O . LYS A 1 196 ? -4.433 16.632 36.116 1.00 89.69 196 LYS A O 1
ATOM 1487 N N . GLY A 1 197 ? -6.104 15.251 36.741 1.00 88.06 197 GLY A N 1
ATOM 1488 C CA . GLY A 1 197 ? -6.485 14.788 35.402 1.00 88.06 197 GLY A CA 1
ATOM 1489 C C . GLY A 1 197 ? -7.192 15.833 34.528 1.00 88.06 197 GLY A C 1
ATOM 1490 O O . GLY A 1 197 ? -7.216 15.672 33.311 1.00 88.06 197 GLY A O 1
ATOM 1491 N N . VAL A 1 198 ? -7.737 16.914 35.105 1.00 92.44 198 VAL A N 1
ATOM 1492 C CA . VAL A 1 198 ? -8.515 17.912 34.345 1.00 92.44 198 VAL A CA 1
ATOM 1493 C C . VAL A 1 198 ? -7.616 18.787 33.450 1.00 92.44 198 VAL A C 1
ATOM 1495 O O . VAL A 1 198 ? -6.806 19.570 33.972 1.00 92.44 198 VAL A O 1
ATOM 1498 N N . PRO A 1 199 ? -7.777 18.734 32.110 1.00 89.12 199 PRO A N 1
ATOM 1499 C CA . PRO A 1 199 ? -6.974 19.498 31.165 1.00 89.12 199 PRO A CA 1
ATOM 1500 C C . PRO A 1 199 ? -7.488 20.936 31.017 1.00 89.12 199 PRO A C 1
ATOM 1502 O O . PRO A 1 199 ? -8.515 21.333 31.575 1.00 89.12 199 PRO A O 1
ATOM 1505 N N . GLU A 1 200 ? -6.753 21.732 30.233 1.00 87.00 200 GLU A N 1
ATOM 1506 C CA . GLU A 1 200 ? -7.139 23.089 29.816 1.00 87.00 200 GLU A CA 1
ATOM 1507 C C . GLU A 1 200 ? -7.616 23.994 30.970 1.00 87.00 200 GLU A C 1
ATOM 1509 O O . GLU A 1 200 ? -8.487 24.840 30.783 1.00 87.00 200 GLU A O 1
ATOM 1514 N N . ARG A 1 201 ? -7.040 23.852 32.175 1.00 88.56 201 ARG A N 1
ATOM 1515 C CA . ARG A 1 201 ? -7.533 24.465 33.430 1.00 88.56 201 ARG A CA 1
ATOM 1516 C C . ARG A 1 201 ? -7.915 25.954 33.342 1.00 88.56 201 ARG A C 1
ATOM 1518 O O . ARG A 1 201 ? -8.803 26.391 34.061 1.00 88.56 201 ARG A O 1
ATOM 1525 N N . ARG A 1 202 ? -7.282 26.737 32.456 1.00 85.31 202 ARG A N 1
ATOM 1526 C CA . ARG A 1 202 ? -7.590 28.164 32.212 1.00 85.31 202 ARG A CA 1
ATOM 1527 C C . ARG A 1 202 ? -8.882 28.416 31.409 1.00 85.31 202 ARG A C 1
ATOM 1529 O O . ARG A 1 202 ? -9.456 29.490 31.557 1.00 85.31 202 ARG A O 1
ATOM 1536 N N . LYS A 1 203 ? -9.325 27.457 30.584 1.00 86.69 203 LYS A N 1
ATOM 1537 C CA . LYS A 1 203 ? -10.586 27.473 29.809 1.00 86.69 203 LYS A CA 1
ATOM 1538 C C . LYS A 1 203 ? -11.782 26.925 30.615 1.00 86.69 203 LYS A C 1
ATOM 1540 O O . LYS A 1 203 ? -12.929 27.157 30.246 1.00 86.69 203 LYS A O 1
ATOM 1545 N N . GLN A 1 204 ? -11.530 26.228 31.729 1.00 88.25 204 GLN A N 1
ATOM 1546 C CA . GLN A 1 204 ? -12.561 25.750 32.666 1.00 88.25 204 GLN A CA 1
ATOM 1547 C C . GLN A 1 204 ? -13.297 26.920 33.355 1.00 88.25 204 GLN A C 1
ATOM 1549 O O . GLN A 1 204 ? -12.780 28.036 33.421 1.00 88.25 204 GLN A O 1
ATOM 1554 N N . SER A 1 205 ? -14.495 26.689 33.911 1.00 87.94 205 SER A N 1
ATOM 1555 C CA . SER A 1 205 ? -15.283 27.759 34.555 1.00 87.94 205 SER A CA 1
ATOM 1556 C C . SER A 1 205 ? -14.566 28.359 35.776 1.00 87.94 205 SER A C 1
ATOM 1558 O O . SER A 1 205 ? -13.888 27.647 36.512 1.00 87.94 205 SER A O 1
ATOM 1560 N N . LYS A 1 206 ? -14.757 29.658 36.065 1.00 86.81 206 LYS A N 1
ATOM 1561 C CA . LYS A 1 206 ? -14.097 30.338 37.206 1.00 86.81 206 LYS A CA 1
ATOM 1562 C C . LYS A 1 206 ? -14.341 29.691 38.578 1.00 86.81 206 LYS A C 1
ATOM 1564 O O . LYS A 1 206 ? -13.583 29.957 39.499 1.00 86.81 206 LYS A O 1
ATOM 1569 N N . HIS A 1 207 ? -15.412 28.910 38.732 1.00 86.62 207 HIS A N 1
ATOM 1570 C CA . HIS A 1 207 ? -15.736 28.243 39.999 1.00 86.62 207 HIS A CA 1
ATOM 1571 C C . HIS A 1 207 ? -15.073 26.864 40.056 1.00 86.62 207 HIS A C 1
ATOM 1573 O O . HIS A 1 207 ? -14.453 26.531 41.059 1.00 86.62 207 HIS A O 1
ATOM 1579 N N . LEU A 1 208 ? -15.060 26.129 38.938 1.00 91.00 208 LEU A N 1
ATOM 1580 C CA . LEU A 1 208 ? -14.269 24.904 38.823 1.00 91.00 208 LEU A CA 1
ATOM 1581 C C . LEU A 1 208 ? -12.760 25.199 38.944 1.00 91.00 208 LEU A C 1
ATOM 1583 O O . LEU A 1 208 ? -12.035 24.434 39.564 1.00 91.00 208 LEU A O 1
ATOM 1587 N N . GLN A 1 209 ? -12.291 26.352 38.452 1.00 91.62 209 GLN A N 1
ATOM 1588 C CA . GLN A 1 209 ? -10.919 26.836 38.661 1.00 91.62 209 GLN A CA 1
ATOM 1589 C C . GLN A 1 209 ? -10.546 27.034 40.139 1.00 91.62 209 GLN A C 1
ATOM 1591 O O . GLN A 1 209 ? -9.365 26.920 40.453 1.00 91.62 209 GLN A O 1
ATOM 1596 N N . ALA A 1 210 ? -11.505 27.321 41.028 1.00 90.12 210 ALA A N 1
ATOM 1597 C CA . ALA A 1 210 ? -11.237 27.452 42.460 1.00 90.12 210 ALA A CA 1
ATOM 1598 C C . ALA A 1 210 ? -10.981 26.079 43.103 1.00 90.12 210 ALA A C 1
ATOM 1600 O O . ALA A 1 210 ? -9.991 25.918 43.807 1.00 90.12 210 ALA A O 1
ATOM 1601 N N . TRP A 1 211 ? -11.798 25.069 42.781 1.00 93.69 211 TRP A N 1
ATOM 1602 C CA . TRP A 1 211 ? -11.542 23.678 43.184 1.00 93.69 211 TRP A CA 1
ATOM 1603 C C . TRP A 1 211 ? -10.251 23.117 42.563 1.00 93.69 211 TRP A C 1
ATOM 1605 O O . TRP A 1 211 ? -9.451 22.487 43.238 1.00 93.69 211 TRP A O 1
ATOM 1615 N N . LEU A 1 212 ? -9.951 23.426 41.297 1.00 91.62 212 LEU A N 1
ATOM 1616 C CA . LEU A 1 212 ? -8.700 22.993 40.654 1.00 91.62 212 LEU A CA 1
ATOM 1617 C C . LEU A 1 212 ? -7.427 23.600 41.284 1.00 91.62 212 LEU A C 1
ATOM 1619 O O . LEU A 1 212 ? -6.325 23.128 40.984 1.00 91.62 212 LEU A O 1
ATOM 1623 N N . GLN A 1 213 ? -7.555 24.641 42.113 1.00 91.69 213 GLN A N 1
ATOM 1624 C CA . GLN A 1 213 ? -6.467 25.206 42.925 1.00 91.69 213 GLN A CA 1
ATOM 1625 C C . GLN A 1 213 ? -6.384 24.578 44.323 1.00 91.69 213 GLN A C 1
ATOM 1627 O O . GLN A 1 213 ? -5.309 24.595 44.914 1.00 91.69 213 GLN A O 1
ATOM 1632 N N . ASP A 1 214 ? -7.487 24.021 44.822 1.00 91.00 214 ASP A N 1
ATOM 1633 C CA . ASP A 1 214 ? -7.635 23.475 46.171 1.00 91.00 214 ASP A CA 1
ATOM 1634 C C . ASP A 1 214 ? -8.577 22.247 46.144 1.00 91.00 214 ASP A C 1
ATOM 1636 O O . ASP A 1 214 ? -9.767 22.373 46.448 1.00 91.00 214 ASP A O 1
ATOM 1640 N N . PRO A 1 215 ? -8.088 21.075 45.675 1.00 89.81 215 PRO A N 1
ATOM 1641 C CA . PRO A 1 215 ? -8.953 19.941 45.330 1.00 89.81 215 PRO A CA 1
ATOM 1642 C C . PRO A 1 215 ? -9.582 19.206 46.514 1.00 89.81 215 PRO A C 1
ATOM 1644 O O . PRO A 1 215 ? -10.495 18.412 46.304 1.00 89.81 215 PRO A O 1
ATOM 1647 N N . ASP A 1 216 ? -9.069 19.438 47.723 1.00 88.69 216 ASP A N 1
ATOM 1648 C CA . ASP A 1 216 ? -9.535 18.802 48.961 1.00 88.69 216 ASP A CA 1
ATOM 1649 C C . ASP A 1 216 ? -10.816 19.450 49.511 1.00 88.69 216 ASP A C 1
ATOM 1651 O O . ASP A 1 216 ? -11.482 18.885 50.374 1.00 88.69 216 ASP A O 1
ATOM 1655 N N . ASP A 1 217 ? -11.168 20.638 49.015 1.00 89.38 217 ASP A N 1
ATOM 1656 C CA . ASP A 1 217 ? -12.402 21.334 49.361 1.00 89.38 217 ASP A CA 1
ATOM 1657 C C . ASP A 1 217 ? -13.531 20.891 48.414 1.00 89.38 217 ASP A C 1
ATOM 1659 O O . ASP A 1 217 ? -13.699 21.403 47.300 1.00 89.38 217 ASP A O 1
ATOM 1663 N N . GLU A 1 218 ? -14.306 19.900 48.858 1.00 87.25 218 GLU A N 1
ATOM 1664 C CA . GLU A 1 218 ? -15.458 19.384 48.113 1.00 87.25 218 GLU A CA 1
ATOM 1665 C C . GLU A 1 218 ? -16.580 20.429 47.966 1.00 87.25 218 GLU A C 1
ATOM 1667 O O . GLU A 1 218 ? -17.261 20.450 46.938 1.00 87.25 218 GLU A O 1
ATOM 1672 N N . ASP A 1 219 ? -16.727 21.367 48.910 1.00 90.50 219 ASP A N 1
ATOM 1673 C CA . ASP A 1 219 ? -17.703 22.461 48.821 1.00 90.50 219 ASP A CA 1
ATOM 1674 C C . ASP A 1 219 ? -17.411 23.385 47.623 1.00 90.50 219 ASP A C 1
ATOM 1676 O O . ASP A 1 219 ? -18.341 23.808 46.926 1.00 90.50 219 ASP A O 1
ATOM 1680 N N . LYS A 1 220 ? -16.137 23.645 47.288 1.00 90.31 220 LYS A N 1
ATOM 1681 C CA . LYS A 1 220 ? -15.744 24.353 46.052 1.00 90.31 220 LYS A CA 1
ATOM 1682 C C . LYS A 1 220 ? -16.191 23.593 44.798 1.00 90.31 220 LYS A C 1
ATOM 1684 O O . LYS A 1 220 ? -16.617 24.234 43.830 1.00 90.31 220 LYS A O 1
ATOM 1689 N N . PHE A 1 221 ? -16.121 22.259 44.790 1.00 90.81 221 PHE A N 1
ATOM 1690 C CA . PHE A 1 221 ? -16.597 21.442 43.666 1.00 90.81 221 PHE A CA 1
ATOM 1691 C C . PHE A 1 221 ? -18.127 21.465 43.560 1.00 90.81 221 PHE A C 1
ATOM 1693 O O . PHE A 1 221 ? -18.671 21.788 42.499 1.00 90.81 221 PHE A O 1
ATOM 1700 N N . LEU A 1 222 ? -18.829 21.222 44.669 1.00 89.75 222 LEU A N 1
ATOM 1701 C CA . LEU A 1 222 ? -20.291 21.261 44.745 1.00 89.75 222 LEU A CA 1
ATOM 1702 C C . LEU A 1 222 ? -20.838 22.644 44.361 1.00 89.75 222 LEU A C 1
ATOM 1704 O O . LEU A 1 222 ? -21.802 22.738 43.598 1.00 89.75 222 LEU A O 1
ATOM 1708 N N . ALA A 1 223 ? -20.183 23.732 44.777 1.00 90.00 223 ALA A N 1
ATOM 1709 C CA . ALA A 1 223 ? -20.520 25.092 44.361 1.00 90.00 223 ALA A CA 1
ATOM 1710 C C . ALA A 1 223 ? -20.320 25.323 42.850 1.00 90.00 223 ALA A C 1
ATOM 1712 O O . ALA A 1 223 ? -21.112 26.040 42.226 1.00 90.00 223 ALA A O 1
ATOM 1713 N N . ALA A 1 224 ? -19.303 24.710 42.234 1.00 90.56 224 ALA A N 1
ATOM 1714 C CA . ALA A 1 224 ? -19.087 24.772 40.788 1.00 90.56 224 ALA A CA 1
ATOM 1715 C C . ALA A 1 224 ? -20.179 24.013 40.009 1.00 90.56 224 ALA A C 1
ATOM 1717 O O . ALA A 1 224 ? -20.717 24.558 39.040 1.00 90.56 224 ALA A O 1
ATOM 1718 N N . VAL A 1 225 ? -20.556 22.810 40.459 1.00 89.88 225 VAL A N 1
ATOM 1719 C CA . VAL A 1 225 ? -21.660 22.009 39.895 1.00 89.88 225 VAL A CA 1
ATOM 1720 C C . VAL A 1 225 ? -22.996 22.744 40.047 1.00 89.88 225 VAL A C 1
ATOM 1722 O O . VAL A 1 225 ? -23.681 23.003 39.056 1.00 89.88 225 VAL A O 1
ATOM 1725 N N . ALA A 1 226 ? -23.338 23.178 41.262 1.00 88.31 226 ALA A N 1
ATOM 1726 C CA . ALA A 1 226 ? -24.582 23.891 41.549 1.00 88.31 226 ALA A CA 1
ATOM 1727 C C . ALA A 1 226 ? -24.703 25.208 40.765 1.00 88.31 226 ALA A C 1
ATOM 1729 O O . ALA A 1 226 ? -25.813 25.640 40.441 1.00 88.31 226 ALA A O 1
ATOM 1730 N N . LYS A 1 227 ? -23.579 25.857 40.431 1.00 88.25 227 LYS A N 1
ATOM 1731 C CA . LYS A 1 227 ? -23.576 27.021 39.543 1.00 88.25 227 LYS A CA 1
ATOM 1732 C C . LYS A 1 227 ? -23.763 26.645 38.073 1.00 88.25 227 LYS A C 1
ATOM 1734 O O . LYS A 1 227 ? -24.523 27.339 37.406 1.00 88.25 227 LYS A O 1
ATOM 1739 N N . ALA A 1 228 ? -23.143 25.569 37.583 1.00 85.50 228 ALA A N 1
ATOM 1740 C CA . ALA A 1 228 ? -23.346 25.095 36.212 1.00 85.50 228 ALA A CA 1
ATOM 1741 C C . ALA A 1 228 ? -24.832 24.787 35.939 1.00 85.50 228 ALA A C 1
ATOM 1743 O O . ALA A 1 228 ? -25.392 25.298 34.971 1.00 85.50 228 ALA A O 1
ATOM 1744 N N . VAL A 1 229 ? -25.505 24.084 36.858 1.00 83.06 229 VAL A N 1
ATOM 1745 C CA . VAL A 1 229 ? -26.959 23.820 36.796 1.00 83.06 229 VAL A CA 1
ATOM 1746 C C . VAL A 1 229 ? -27.773 25.127 36.792 1.00 83.06 229 VAL A C 1
ATOM 1748 O O . VAL A 1 229 ? -28.675 25.309 35.974 1.00 83.06 229 VAL A O 1
ATOM 1751 N N . LYS A 1 230 ? -27.423 26.096 37.652 1.00 83.94 230 LYS A N 1
ATOM 1752 C CA . LYS A 1 230 ? -28.065 27.430 37.699 1.00 83.94 230 LYS A CA 1
ATOM 1753 C C . LYS A 1 230 ? -27.785 28.310 36.475 1.00 83.94 230 LYS A C 1
ATOM 1755 O O . LYS A 1 230 ? -28.470 29.320 36.302 1.00 83.94 230 LYS A O 1
ATOM 1760 N N . GLU A 1 231 ? -26.779 27.990 35.667 1.00 81.44 231 GLU A N 1
ATOM 1761 C CA . GLU A 1 231 ? -26.494 28.670 34.402 1.00 81.44 231 GLU A CA 1
ATOM 1762 C C . GLU A 1 231 ? -27.205 27.984 33.234 1.00 81.44 231 GLU A C 1
ATOM 1764 O O . GLU A 1 231 ? -27.768 28.685 32.396 1.00 81.44 231 GLU A O 1
ATOM 1769 N N . ASP A 1 232 ? -27.307 26.654 33.216 1.00 72.19 232 ASP A N 1
ATOM 1770 C CA . ASP A 1 232 ? -28.042 25.962 32.155 1.00 72.19 232 ASP A CA 1
ATOM 1771 C C . ASP A 1 232 ? -29.566 26.127 32.270 1.00 72.19 232 ASP A C 1
ATOM 1773 O O . ASP A 1 232 ? -30.217 26.389 31.261 1.00 72.19 232 ASP A O 1
ATOM 1777 N N . ASN A 1 233 ? -30.118 26.201 33.487 1.00 71.38 233 ASN A N 1
ATOM 1778 C CA . ASN A 1 233 ? -31.518 26.599 33.720 1.00 71.38 233 ASN A CA 1
ATOM 1779 C C . ASN A 1 233 ? -31.850 28.044 33.272 1.00 71.38 233 ASN A C 1
ATOM 1781 O O . ASN A 1 233 ? -33.019 28.414 33.174 1.00 71.38 233 ASN A O 1
ATOM 1785 N N . LYS A 1 234 ? -30.839 28.880 32.987 1.00 69.62 234 LYS A N 1
ATOM 1786 C CA . LYS A 1 234 ? -31.010 30.209 32.358 1.00 69.62 234 LYS A CA 1
ATOM 1787 C C . LYS A 1 234 ? -30.821 30.180 30.839 1.00 69.62 234 LYS A C 1
ATOM 1789 O O . LYS A 1 234 ? -31.159 31.151 30.169 1.00 69.62 234 LYS A O 1
ATOM 1794 N N . ASN A 1 235 ? -30.278 29.087 30.306 1.00 60.25 235 ASN A N 1
ATOM 1795 C CA . ASN A 1 235 ? -30.121 28.853 28.874 1.00 60.25 235 ASN A CA 1
ATOM 1796 C C . ASN A 1 235 ? -31.314 28.077 28.298 1.00 60.25 235 ASN A C 1
ATOM 1798 O O . ASN A 1 235 ? -31.684 28.317 27.156 1.00 60.25 235 ASN A O 1
ATOM 1802 N N . THR A 1 236 ? -31.963 27.196 29.066 1.00 49.22 236 THR A N 1
ATOM 1803 C CA . THR A 1 236 ? -33.167 26.463 28.624 1.00 49.22 236 THR A CA 1
ATOM 1804 C C . THR A 1 236 ? -34.363 27.384 28.362 1.00 49.22 236 THR A C 1
ATOM 1806 O O . THR A 1 236 ? -35.130 27.138 27.436 1.00 49.22 236 THR A O 1
ATOM 1809 N N . THR A 1 237 ? -34.457 28.521 29.060 1.00 46.28 237 THR A N 1
ATOM 1810 C CA . THR A 1 237 ? -35.390 29.625 28.735 1.00 46.28 237 THR A CA 1
ATOM 1811 C C . THR A 1 237 ? -35.040 30.384 27.439 1.00 46.28 237 THR A C 1
ATOM 1813 O O . THR A 1 237 ? -35.769 31.286 27.033 1.00 46.28 237 THR A O 1
ATOM 1816 N N . ARG A 1 238 ? -33.960 29.996 26.747 1.00 42.84 238 ARG A N 1
ATOM 1817 C CA . ARG A 1 238 ? -33.601 30.376 25.371 1.00 42.84 238 ARG A CA 1
ATOM 1818 C C . ARG A 1 238 ? -33.300 29.128 24.526 1.00 42.84 238 ARG A C 1
ATOM 1820 O O . ARG A 1 238 ? -32.180 28.941 24.064 1.00 42.84 238 ARG A O 1
ATOM 1827 N N . ALA A 1 239 ? -34.329 28.299 24.348 1.00 36.78 239 ALA A N 1
ATOM 1828 C CA . ALA A 1 239 ? -34.482 27.296 23.288 1.00 36.78 239 ALA A CA 1
ATOM 1829 C C . ALA A 1 239 ? -33.187 26.606 22.802 1.00 36.78 239 ALA A C 1
ATOM 1831 O O . ALA A 1 239 ? -32.605 26.983 21.786 1.00 36.78 239 ALA A O 1
ATOM 1832 N N . ARG A 1 240 ? -32.792 25.514 23.468 1.00 37.81 240 ARG A N 1
ATOM 1833 C CA . ARG A 1 240 ? -31.913 24.508 22.854 1.00 37.81 240 ARG A CA 1
ATOM 1834 C C . ARG A 1 240 ? -32.745 23.350 22.314 1.00 37.81 240 ARG A C 1
ATOM 1836 O O . ARG A 1 240 ? -33.278 22.574 23.102 1.00 37.81 240 ARG A O 1
ATOM 1843 N N . ARG A 1 241 ? -32.752 23.168 20.994 1.00 35.25 241 ARG A N 1
ATOM 1844 C CA . ARG A 1 241 ? -32.768 21.815 20.422 1.00 35.25 241 ARG A CA 1
ATOM 1845 C C . ARG A 1 241 ? -31.319 21.324 20.381 1.00 35.25 241 ARG A C 1
ATOM 1847 O O . ARG A 1 241 ? -30.429 22.067 19.977 1.00 35.25 241 ARG A O 1
ATOM 1854 N N . PHE A 1 242 ? -31.072 20.107 20.853 1.00 30.58 242 PHE A N 1
ATOM 1855 C CA . PHE A 1 242 ? -29.830 19.383 20.576 1.00 30.58 242 PHE A CA 1
ATOM 1856 C C . PHE A 1 242 ? -30.046 18.582 19.287 1.00 30.58 242 PHE A C 1
ATOM 1858 O O . PHE A 1 242 ? -31.060 17.901 19.192 1.00 30.58 242 PHE A O 1
ATOM 1865 N N . GLY A 1 243 ? -29.099 18.617 18.345 1.00 33.06 243 GLY A N 1
ATOM 1866 C CA . GLY A 1 243 ? -29.036 17.640 17.247 1.00 33.06 243 GLY A CA 1
ATOM 1867 C C . GLY A 1 243 ? -28.727 18.213 15.865 1.00 33.06 243 GLY A C 1
ATOM 1868 O O . GLY A 1 243 ? -27.974 17.593 15.125 1.00 33.06 243 GLY A O 1
ATOM 1869 N N . GLU A 1 244 ? -29.243 19.397 15.535 1.00 27.42 244 GLU A N 1
ATOM 1870 C CA . GLU A 1 244 ? -29.241 19.909 14.156 1.00 27.42 244 GLU A CA 1
ATOM 1871 C C . GLU A 1 244 ? -28.440 21.210 14.018 1.00 27.42 244 GLU A C 1
ATOM 1873 O O . GLU A 1 244 ? -28.494 22.092 14.878 1.00 27.42 244 GLU A O 1
ATOM 1878 N N . PHE A 1 245 ? -27.697 21.321 12.915 1.00 24.52 245 PHE A N 1
ATOM 1879 C CA . PHE A 1 245 ? -26.975 22.525 12.505 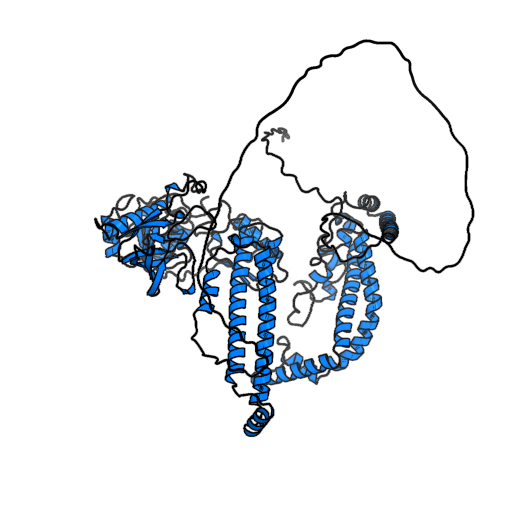1.00 24.52 245 PHE A CA 1
ATOM 1880 C C . PHE A 1 245 ? -27.153 22.687 10.988 1.00 24.52 245 PHE A C 1
ATOM 1882 O O . PHE A 1 245 ? -26.261 22.374 10.204 1.00 24.52 245 PHE A O 1
ATOM 1889 N N . GLU A 1 246 ? -28.347 23.108 10.563 1.00 25.72 246 GLU A N 1
ATOM 1890 C CA . GLU A 1 246 ? -28.597 23.424 9.154 1.00 25.72 246 GLU A CA 1
ATOM 1891 C C . GLU A 1 246 ? -27.679 24.565 8.691 1.00 25.72 246 GLU A C 1
ATOM 1893 O O . GLU A 1 246 ? -27.564 25.602 9.351 1.00 25.72 246 GLU A O 1
ATOM 1898 N N . MET A 1 247 ? -27.057 24.401 7.521 1.00 26.59 247 MET A N 1
ATOM 1899 C CA . MET A 1 247 ? -26.399 25.504 6.825 1.00 26.59 247 MET A CA 1
ATOM 1900 C C . MET A 1 247 ? -27.458 26.435 6.230 1.00 26.59 247 MET A C 1
ATOM 1902 O O . MET A 1 247 ? -27.872 26.266 5.084 1.00 26.59 247 MET A O 1
ATOM 1906 N N . GLN A 1 248 ? -27.873 27.450 6.986 1.00 24.12 248 GLN A N 1
ATOM 1907 C CA . GLN A 1 248 ? -28.610 28.568 6.403 1.00 24.12 248 GLN A CA 1
ATOM 1908 C C . GLN A 1 248 ? -27.646 29.449 5.605 1.00 24.12 248 GLN A C 1
ATOM 1910 O O . GLN A 1 248 ? -26.841 30.193 6.166 1.00 24.12 248 GLN A O 1
ATOM 1915 N N . ALA A 1 249 ? -27.727 29.343 4.280 1.00 26.53 249 ALA A N 1
ATOM 1916 C CA . ALA A 1 249 ? -27.142 30.318 3.376 1.00 26.53 249 ALA A CA 1
ATOM 1917 C C . ALA A 1 249 ? -27.956 31.620 3.456 1.00 26.53 249 ALA A C 1
ATOM 1919 O O . ALA A 1 249 ? -29.146 31.628 3.140 1.00 26.53 249 ALA A O 1
ATOM 1920 N N . GLU A 1 250 ? -27.323 32.720 3.868 1.00 25.94 250 GLU A N 1
ATOM 1921 C CA . GLU A 1 250 ? -27.914 34.052 3.724 1.00 25.94 250 GLU A CA 1
ATOM 1922 C C . GLU A 1 250 ? -27.792 34.503 2.261 1.00 25.94 250 GLU A C 1
ATOM 1924 O O . GLU A 1 250 ? -26.777 35.070 1.858 1.00 25.94 250 GLU A O 1
ATOM 1929 N N . ASP A 1 251 ? -28.842 34.261 1.475 1.00 25.00 251 ASP A N 1
ATOM 1930 C CA . ASP A 1 251 ? -29.085 34.969 0.214 1.00 25.00 251 ASP A CA 1
ATOM 1931 C C . ASP A 1 251 ? -30.315 35.890 0.347 1.00 25.00 251 ASP A C 1
ATOM 1933 O O . ASP A 1 251 ? -31.038 35.884 1.347 1.00 25.00 251 ASP A O 1
ATOM 1937 N N . THR A 1 252 ? -30.484 36.803 -0.601 1.00 24.62 252 THR A N 1
ATOM 1938 C CA . THR A 1 252 ? -30.992 38.140 -0.296 1.00 24.62 252 THR A CA 1
ATOM 1939 C C . THR A 1 252 ? -32.495 38.362 -0.511 1.00 24.62 252 THR A C 1
ATOM 1941 O O . THR A 1 252 ? -33.082 37.988 -1.522 1.00 24.62 252 THR A O 1
ATOM 1944 N N . SER A 1 253 ? -33.047 39.199 0.379 1.00 24.62 253 SER A N 1
ATOM 1945 C CA . SER A 1 253 ? -34.133 40.174 0.142 1.00 24.62 253 SER A CA 1
ATOM 1946 C C . SER A 1 253 ? -35.624 39.780 0.272 1.00 24.62 253 SER A C 1
ATOM 1948 O O . SER A 1 253 ? -36.077 38.689 -0.042 1.00 24.62 253 SER A O 1
ATOM 1950 N N . SER A 1 254 ? -36.398 40.793 0.699 1.00 25.28 254 SER A N 1
ATOM 1951 C CA . SER A 1 254 ? -37.855 40.996 0.532 1.00 25.28 254 SER A CA 1
ATOM 1952 C C . SER A 1 254 ? -38.879 39.966 1.061 1.00 25.28 254 SER A C 1
ATOM 1954 O O . SER A 1 254 ? -39.370 39.116 0.335 1.00 25.28 254 SER A O 1
ATOM 1956 N N . SER A 1 255 ? -39.375 40.243 2.277 1.00 22.33 255 SER A N 1
ATOM 1957 C CA . SER A 1 255 ? -40.761 40.708 2.536 1.00 22.33 255 SER A CA 1
ATOM 1958 C C . SER A 1 255 ? -41.963 39.948 1.928 1.00 22.33 255 SER A C 1
ATOM 1960 O O . SER A 1 255 ? -42.188 40.060 0.728 1.00 22.33 255 SER A O 1
ATOM 1962 N N . LEU A 1 256 ? -42.882 39.441 2.779 1.00 22.31 256 LEU A N 1
ATOM 1963 C CA . LEU A 1 256 ? -44.238 40.030 2.958 1.00 22.31 256 LEU A CA 1
ATOM 1964 C C . LEU A 1 256 ? -45.135 39.347 4.036 1.00 22.31 256 LEU A C 1
ATOM 1966 O O . LEU A 1 256 ? -45.128 38.137 4.208 1.00 22.31 256 LEU A O 1
ATOM 1970 N N . THR A 1 257 ? -45.930 40.184 4.723 1.00 21.59 257 THR A N 1
ATOM 1971 C CA . THR A 1 257 ? -47.245 39.958 5.397 1.00 21.59 257 THR A CA 1
ATOM 1972 C C . THR A 1 257 ? -47.588 38.677 6.191 1.00 21.59 257 THR A C 1
ATOM 1974 O O . THR A 1 257 ? -47.925 37.646 5.625 1.00 21.59 257 THR A O 1
ATOM 1977 N N . LEU A 1 258 ? -47.746 38.867 7.513 1.00 21.45 258 LEU A N 1
ATOM 1978 C CA . LEU A 1 258 ? -49.028 38.816 8.268 1.00 21.45 258 LEU A CA 1
ATOM 1979 C C . LEU A 1 258 ? -50.114 37.778 7.886 1.00 21.45 258 LEU A C 1
ATOM 1981 O O . LEU A 1 258 ? -50.704 37.902 6.816 1.00 21.45 258 LEU A O 1
ATOM 1985 N N . LEU A 1 259 ? -50.596 37.004 8.880 1.00 23.78 259 LEU A N 1
ATOM 1986 C CA . LEU A 1 259 ? -51.935 37.221 9.484 1.00 23.78 259 LEU A CA 1
ATOM 1987 C C . LEU A 1 259 ? -52.225 36.384 10.761 1.00 23.78 259 LEU A C 1
ATOM 1989 O O . LEU A 1 259 ? -51.620 35.343 10.981 1.00 23.78 259 LEU A O 1
ATOM 1993 N N . SER A 1 260 ? -53.150 36.917 11.578 1.00 23.97 260 SER A N 1
ATOM 1994 C CA . SER A 1 260 ? -54.017 36.323 12.633 1.00 23.97 260 SER A CA 1
ATOM 1995 C C . SER A 1 260 ? -53.683 34.941 13.244 1.00 23.97 260 SER A C 1
ATOM 1997 O O . SER A 1 260 ? -53.657 33.953 12.521 1.00 23.97 260 SER A O 1
ATOM 1999 N N . SER A 1 261 ? -53.450 34.754 14.554 1.00 25.30 261 SER A N 1
ATOM 2000 C CA . SER A 1 261 ? -54.193 35.154 15.782 1.00 25.30 261 SER A CA 1
ATOM 2001 C C . SER A 1 261 ? -55.415 34.293 16.145 1.00 25.30 261 SER A C 1
ATOM 2003 O O . SER A 1 261 ? -56.423 34.336 15.442 1.00 25.30 261 SER A O 1
ATOM 2005 N N . GLN A 1 262 ? -55.377 33.665 17.324 1.00 26.47 262 GLN A N 1
ATOM 2006 C CA . GLN A 1 262 ? -56.543 33.465 18.195 1.00 26.47 262 GLN A CA 1
ATOM 2007 C C . GLN A 1 262 ? -56.076 33.309 19.652 1.00 26.47 262 GLN A C 1
ATOM 2009 O O . GLN A 1 262 ? -55.018 32.732 19.905 1.00 26.47 262 GLN A O 1
ATOM 2014 N N . ASP A 1 263 ? -56.832 33.889 20.581 1.00 24.25 263 ASP A N 1
ATOM 2015 C CA . ASP A 1 263 ? -56.532 33.942 22.014 1.00 24.25 263 ASP A CA 1
ATOM 2016 C C . ASP A 1 263 ? -57.160 32.762 22.775 1.00 24.25 263 ASP A C 1
ATOM 2018 O O . ASP A 1 263 ? -58.137 32.180 22.313 1.00 24.25 263 ASP A O 1
ATOM 2022 N N . ASP A 1 264 ? -56.667 32.479 23.988 1.00 23.56 264 ASP A N 1
ATOM 2023 C CA . ASP A 1 264 ? -57.514 32.710 25.168 1.00 23.56 264 ASP A CA 1
ATOM 2024 C C . ASP A 1 264 ? -56.710 32.788 26.483 1.00 23.56 264 ASP A C 1
ATOM 2026 O O . ASP A 1 264 ? -55.553 32.374 26.579 1.00 23.56 264 ASP A O 1
ATOM 2030 N N . SER A 1 265 ? -57.303 33.392 27.513 1.00 23.31 265 SER A N 1
ATOM 2031 C CA . SER A 1 265 ? -56.744 33.560 28.871 1.00 23.31 265 SER A CA 1
ATOM 2032 C C . SER A 1 265 ? -57.892 33.529 29.896 1.00 23.31 265 SER A C 1
ATOM 2034 O O . SER A 1 265 ? -59.032 33.778 29.508 1.00 23.31 265 SER A O 1
ATOM 2036 N N . PRO A 1 266 ? -57.664 33.237 31.198 1.00 35.06 266 PRO A N 1
ATOM 2037 C CA . PRO A 1 266 ? -57.222 34.275 32.155 1.00 35.06 266 PRO A CA 1
ATOM 2038 C C . PRO A 1 266 ? -56.319 33.683 33.289 1.00 35.06 266 PRO A C 1
ATOM 2040 O O . PRO A 1 266 ? -55.894 32.540 33.187 1.00 35.06 266 PRO A O 1
ATOM 2043 N N . SER A 1 267 ? -55.912 34.347 34.387 1.00 24.66 267 SER A N 1
ATOM 2044 C CA . SER A 1 267 ? -56.280 35.641 34.996 1.00 24.66 267 SER A CA 1
ATOM 2045 C C . SER A 1 267 ? -55.136 36.287 35.821 1.00 24.66 267 SER A C 1
ATOM 2047 O O . SER A 1 267 ? -54.259 35.589 36.314 1.00 24.66 267 SER A O 1
ATOM 2049 N N . SER A 1 268 ? -55.236 37.612 36.026 1.00 26.17 268 SER A N 1
ATOM 2050 C CA . SER A 1 268 ? -54.675 38.518 37.077 1.00 26.17 268 SER A CA 1
ATOM 2051 C C . SER A 1 268 ? -54.061 37.936 38.382 1.00 26.17 268 SER A C 1
ATOM 2053 O O . SER A 1 268 ? -54.454 36.862 38.810 1.00 26.17 268 SER A O 1
ATOM 2055 N N . SER A 1 269 ? -53.210 38.630 39.168 1.00 24.08 269 SER A N 1
ATOM 2056 C CA . SER A 1 269 ? -53.017 40.093 39.400 1.00 24.08 269 SER A CA 1
ATOM 2057 C C . SER A 1 269 ? -51.575 40.435 39.871 1.00 24.08 269 SER A C 1
ATOM 2059 O O . SER A 1 269 ? -51.045 39.733 40.722 1.00 24.08 269 SER A O 1
ATOM 2061 N N . VAL A 1 270 ? -50.835 41.420 39.331 1.00 26.02 270 VAL A N 1
ATOM 2062 C CA . VAL A 1 270 ? -50.894 42.899 39.542 1.00 26.02 270 VAL A CA 1
ATOM 2063 C C . VAL A 1 270 ? -50.557 43.392 40.974 1.00 26.02 270 VAL A C 1
ATOM 2065 O O . VAL A 1 270 ? -51.390 43.249 41.857 1.00 26.02 270 VAL A O 1
ATOM 2068 N N . LEU A 1 271 ? -49.414 44.097 41.166 1.00 23.62 271 LEU A N 1
ATOM 2069 C CA . LEU A 1 271 ? -49.316 45.485 41.715 1.00 23.62 271 LEU A CA 1
ATOM 2070 C C . LEU A 1 271 ? -47.862 46.027 41.921 1.00 23.62 271 LEU A C 1
ATOM 2072 O O . LEU A 1 271 ? -47.034 45.380 42.541 1.00 23.62 271 LEU A O 1
ATOM 2076 N N . ARG A 1 272 ? -47.636 47.281 41.465 1.00 24.97 272 ARG A N 1
ATOM 2077 C CA . ARG A 1 272 ? -46.752 48.398 41.953 1.00 24.97 272 ARG A CA 1
ATOM 2078 C C . ARG A 1 272 ? -45.303 48.115 42.459 1.00 24.97 272 ARG A C 1
ATOM 2080 O O . ARG A 1 272 ? -45.103 47.340 43.374 1.00 24.97 272 ARG A O 1
ATOM 2087 N N . ALA A 1 273 ? -44.223 48.724 41.924 1.00 24.39 273 ALA A N 1
ATOM 2088 C CA . ALA A 1 273 ? -43.838 50.164 41.817 1.00 24.39 273 ALA A CA 1
ATOM 2089 C C . ALA A 1 273 ? -43.348 50.801 43.151 1.00 24.39 273 ALA A C 1
ATOM 2091 O O . ALA A 1 273 ? -43.883 50.466 44.193 1.00 24.39 273 ALA A O 1
ATOM 2092 N N . SER A 1 274 ? -42.455 51.809 43.251 1.00 25.22 274 SER A N 1
ATOM 2093 C CA . SER A 1 274 ? -41.454 52.495 42.382 1.00 25.22 274 SER A CA 1
ATOM 2094 C C . SER A 1 274 ? -40.767 53.623 43.213 1.00 25.22 274 SER A C 1
ATOM 2096 O O . SER A 1 274 ? -41.300 53.948 44.272 1.00 25.22 274 SER A O 1
ATOM 2098 N N . LYS A 1 275 ? -39.736 54.340 42.691 1.00 25.42 275 LYS A N 1
ATOM 2099 C CA . LYS A 1 275 ? -39.137 55.601 43.264 1.00 25.42 275 LYS A CA 1
ATOM 2100 C C . LYS A 1 275 ? -38.320 55.350 44.572 1.00 25.42 275 LYS A C 1
ATOM 2102 O O . LYS A 1 275 ? -38.536 54.332 45.201 1.00 25.42 275 LYS A O 1
ATOM 2107 N N . LYS A 1 276 ? -37.363 56.154 45.092 1.00 26.02 276 LYS A N 1
ATOM 2108 C CA . LYS A 1 276 ? -36.709 57.494 44.878 1.00 26.02 276 LYS A CA 1
ATOM 2109 C C . LYS A 1 276 ? -35.426 57.508 45.812 1.00 26.02 276 LYS A C 1
ATOM 2111 O O . LYS A 1 276 ? -35.329 56.593 46.611 1.00 26.02 276 LYS A O 1
ATOM 2116 N N . LYS A 1 277 ? -34.415 58.412 45.893 1.00 26.05 277 LYS A N 1
ATOM 2117 C CA . LYS A 1 277 ? -34.017 59.723 45.293 1.00 26.05 277 LYS A CA 1
ATOM 2118 C C . LYS A 1 277 ? -32.514 60.067 45.639 1.00 26.05 277 LYS A C 1
ATOM 2120 O O . LYS A 1 277 ? -32.268 60.421 46.783 1.00 26.05 277 LYS A O 1
ATOM 2125 N N . ARG A 1 278 ? -31.564 60.161 44.674 1.00 24.66 278 ARG A N 1
ATOM 2126 C CA . ARG A 1 278 ? -30.196 60.807 44.812 1.00 24.66 278 ARG A CA 1
ATOM 2127 C C . ARG A 1 278 ? -29.202 60.100 45.789 1.00 24.66 278 ARG A C 1
ATOM 2129 O O . ARG A 1 278 ? -29.618 59.187 46.477 1.00 24.66 278 ARG A O 1
ATOM 2136 N N . GLY A 1 279 ? -27.880 60.363 45.870 1.00 24.80 279 GLY A N 1
ATOM 2137 C CA . GLY A 1 279 ? -26.972 61.436 45.379 1.00 24.80 279 GLY A CA 1
ATOM 2138 C C . GLY A 1 279 ? -26.591 62.421 46.515 1.00 24.80 279 GLY A C 1
ATOM 2139 O O . GLY A 1 279 ? -27.490 62.813 47.246 1.00 24.80 279 GLY A O 1
ATOM 2140 N N . LYS A 1 280 ? -25.350 62.916 46.724 1.00 27.38 280 LYS A N 1
ATOM 2141 C CA . LYS A 1 280 ? -24.162 63.124 45.849 1.00 27.38 280 LYS A CA 1
ATOM 2142 C C . LYS A 1 280 ? -22.839 63.328 46.646 1.00 27.38 280 LYS A C 1
ATOM 2144 O O . LYS A 1 280 ? -22.874 63.926 47.714 1.00 27.38 280 LYS A O 1
ATOM 2149 N N . GLY A 1 281 ? -21.691 63.135 45.970 1.00 27.42 281 GLY A N 1
ATOM 2150 C CA . GLY A 1 281 ? -20.398 63.814 46.249 1.00 27.42 281 GLY A CA 1
ATOM 2151 C C . GLY A 1 281 ? -19.438 63.043 47.165 1.00 27.42 281 GLY A C 1
ATOM 2152 O O . GLY A 1 281 ? -19.875 62.127 47.841 1.00 27.42 281 GLY A O 1
ATOM 2153 N N . LYS A 1 282 ? -18.130 63.341 47.251 1.00 30.50 282 LYS A N 1
ATOM 2154 C CA . LYS A 1 282 ? -17.178 64.296 46.599 1.00 30.50 282 LYS A CA 1
ATOM 2155 C C . LYS A 1 282 ? -15.759 63.645 46.770 1.00 30.50 282 LYS A C 1
ATOM 2157 O O . LYS A 1 282 ? -15.653 62.730 47.571 1.00 30.50 282 LYS A O 1
ATOM 2162 N N . LYS A 1 283 ? -14.625 63.998 46.137 1.00 27.20 283 LYS A N 1
ATOM 2163 C CA . LYS A 1 283 ? -14.058 65.293 45.690 1.00 27.20 283 LYS A CA 1
ATOM 2164 C C . LYS A 1 283 ? -12.751 65.053 44.869 1.00 27.20 283 LYS A C 1
ATOM 2166 O O . LYS A 1 283 ? -12.100 64.046 45.103 1.00 27.20 283 LYS A O 1
ATOM 2171 N N . GLN A 1 284 ? -12.317 66.088 44.121 1.00 26.92 284 GLN A N 1
ATOM 2172 C CA . GLN A 1 284 ? -10.941 66.438 43.642 1.00 26.92 284 GLN A CA 1
ATOM 2173 C C . GLN A 1 284 ? -10.592 66.091 42.165 1.00 26.92 284 GLN A C 1
ATOM 2175 O O . GLN A 1 284 ? -10.919 65.002 41.722 1.00 26.92 284 GLN A O 1
ATOM 2180 N N . THR A 1 285 ? -9.955 66.950 41.334 1.00 27.42 285 THR A N 1
ATOM 2181 C CA . THR A 1 285 ? -9.586 68.398 41.443 1.00 27.42 285 THR A CA 1
ATOM 2182 C C . THR A 1 285 ? -9.232 69.047 40.079 1.00 27.42 285 THR A C 1
ATOM 2184 O O . THR A 1 285 ? -8.562 68.399 39.292 1.00 27.42 285 THR A O 1
ATOM 2187 N N . LYS A 1 286 ? -9.486 70.372 39.937 1.00 25.73 286 LYS A N 1
ATOM 2188 C CA . LYS A 1 286 ? -8.793 71.379 39.062 1.00 25.73 286 LYS A CA 1
ATOM 2189 C C . LYS A 1 286 ? -8.861 71.214 37.511 1.00 25.73 286 LYS A C 1
ATOM 2191 O O . LYS A 1 286 ? -9.077 70.121 37.025 1.00 25.73 286 LYS A O 1
ATOM 2196 N N . ALA A 1 287 ? -8.642 72.244 36.664 1.00 27.14 287 ALA A N 1
ATOM 2197 C CA . ALA A 1 287 ? -8.937 73.696 36.752 1.00 27.14 287 ALA A CA 1
ATOM 2198 C C . ALA A 1 287 ? -8.750 74.451 35.393 1.00 27.14 287 ALA A C 1
ATOM 2200 O O . ALA A 1 287 ? -7.772 74.218 34.700 1.00 27.14 287 ALA A O 1
ATOM 2201 N N . LYS A 1 288 ? -9.619 75.448 35.121 1.00 26.69 288 LYS A N 1
ATOM 2202 C CA . LYS A 1 288 ? -9.405 76.730 34.377 1.00 26.69 288 LYS A CA 1
ATOM 2203 C C . LYS A 1 288 ? -8.787 76.775 32.945 1.00 26.69 288 LYS A C 1
ATOM 2205 O O . LYS A 1 288 ? -7.578 76.756 32.778 1.00 26.69 288 LYS A O 1
ATOM 2210 N N . THR A 1 289 ? -9.647 77.089 31.960 1.00 25.89 289 THR A N 1
ATOM 2211 C CA . THR A 1 289 ? -9.584 78.235 30.990 1.00 25.89 289 THR A CA 1
ATOM 2212 C C . THR A 1 289 ? -8.226 78.930 30.699 1.00 25.89 289 THR A C 1
ATOM 2214 O O . THR A 1 289 ? -7.588 79.419 31.627 1.00 25.89 289 THR A O 1
ATOM 2217 N N . SER A 1 290 ? -7.864 79.279 29.447 1.00 25.80 290 SER A N 1
ATOM 2218 C CA . SER A 1 290 ? -8.547 80.318 28.627 1.00 25.80 290 SER A CA 1
ATOM 2219 C C . SER A 1 290 ? -7.913 80.578 27.223 1.00 25.80 290 SER A C 1
ATOM 2221 O O . SER A 1 290 ? -6.828 80.091 26.943 1.00 25.80 290 SER A O 1
ATOM 2223 N N . LYS A 1 291 ? -8.559 81.464 26.425 1.00 25.00 291 LYS A N 1
ATOM 2224 C CA . LYS A 1 291 ? -8.053 82.292 25.283 1.00 25.00 291 LYS A CA 1
ATOM 2225 C C . LYS A 1 291 ? -7.859 81.707 23.852 1.00 25.00 291 LYS A C 1
ATOM 2227 O O . LYS A 1 291 ? -6.816 81.182 23.508 1.00 25.00 291 LYS A O 1
ATOM 2232 N N . LYS A 1 292 ? -8.802 82.122 22.984 1.00 24.28 292 LYS A N 1
ATOM 2233 C CA . LYS A 1 292 ? -8.643 82.879 21.705 1.00 24.28 292 LYS A CA 1
ATOM 2234 C C . LYS A 1 292 ? -7.817 82.337 20.505 1.00 24.28 292 LYS A C 1
ATOM 2236 O O . LYS A 1 292 ? -6.599 82.447 20.497 1.00 24.28 292 LYS A O 1
ATOM 2241 N N . ALA A 1 293 ? -8.552 82.234 19.381 1.00 24.41 293 ALA A N 1
ATOM 2242 C CA . ALA A 1 293 ? -8.185 82.678 18.015 1.00 24.41 293 ALA A CA 1
ATOM 2243 C C . ALA A 1 293 ? -7.166 81.804 17.226 1.00 24.41 293 ALA A C 1
ATOM 2245 O O . ALA A 1 293 ? -6.515 80.955 17.811 1.00 24.41 293 ALA A O 1
ATOM 2246 N N . LYS A 1 294 ? -7.002 81.922 15.891 1.00 24.61 294 LYS A N 1
ATOM 2247 C CA . LYS A 1 294 ? -7.468 82.930 14.899 1.00 24.61 294 LYS A CA 1
ATOM 2248 C C . LYS A 1 294 ? -7.390 82.342 13.464 1.00 24.61 294 LYS A C 1
ATOM 2250 O O . LYS A 1 294 ? -6.396 81.686 13.220 1.00 24.61 294 LYS A O 1
ATOM 2255 N N . LYS A 1 295 ? -8.316 82.707 12.544 1.00 24.78 295 LYS A N 1
ATOM 2256 C CA . LYS A 1 295 ? -8.175 82.832 11.049 1.00 24.78 295 LYS A CA 1
ATOM 2257 C C . LYS A 1 295 ? -7.531 81.665 10.223 1.00 24.78 295 LYS A C 1
ATOM 2259 O O . LYS A 1 295 ? -6.586 81.045 10.659 1.00 24.78 295 LYS A O 1
ATOM 2264 N N . SER A 1 296 ? -7.851 81.390 8.948 1.00 24.06 296 SER A N 1
ATOM 2265 C CA . SER A 1 296 ? -8.832 81.909 7.963 1.00 24.06 296 SER A CA 1
ATOM 2266 C C . SER A 1 296 ? -8.620 81.242 6.582 1.00 24.06 296 SER A C 1
ATOM 2268 O O . SER A 1 296 ? -7.551 80.680 6.372 1.00 24.06 296 SER A O 1
ATOM 2270 N N . LYS A 1 297 ? -9.519 81.537 5.619 1.00 25.41 297 LYS A N 1
ATOM 2271 C CA . LYS A 1 297 ? -9.437 81.281 4.156 1.00 25.41 297 LYS A CA 1
ATOM 2272 C C . LYS A 1 297 ? -9.718 79.809 3.762 1.00 25.41 297 LYS A C 1
ATOM 2274 O O . LYS A 1 297 ? -9.368 78.914 4.512 1.00 25.41 297 LYS A O 1
ATOM 2279 N N . GLN A 1 298 ? -10.512 79.493 2.723 1.00 26.20 298 GLN A N 1
ATOM 2280 C CA . GLN A 1 298 ? -10.548 79.988 1.320 1.00 26.20 298 GLN A CA 1
ATOM 2281 C C . GLN A 1 298 ? -9.231 79.658 0.587 1.00 26.20 298 GLN A C 1
ATOM 2283 O O . GLN A 1 298 ? -8.173 79.718 1.194 1.00 26.20 298 GLN A O 1
ATOM 2288 N N . ARG A 1 299 ? -9.165 79.327 -0.704 1.00 25.83 299 ARG A N 1
ATOM 2289 C CA . ARG A 1 299 ? -10.064 79.393 -1.884 1.00 25.83 299 ARG A CA 1
ATOM 2290 C C . ARG A 1 299 ? -9.464 78.371 -2.907 1.00 25.83 299 ARG A C 1
ATOM 2292 O O . ARG A 1 299 ? -8.454 77.768 -2.566 1.00 25.83 299 ARG A O 1
ATOM 2299 N N . LYS A 1 300 ? -9.920 78.085 -4.131 1.00 27.23 300 LYS A N 1
ATOM 2300 C CA . LYS A 1 300 ? -10.883 78.623 -5.120 1.00 27.23 300 LYS A CA 1
ATOM 2301 C C . LYS A 1 300 ? -11.482 77.395 -5.862 1.00 27.23 300 LYS A C 1
ATOM 2303 O O . LYS A 1 300 ? -10.873 76.336 -5.839 1.00 27.23 300 LYS A O 1
ATOM 2308 N N . GLU A 1 301 ? -12.735 77.396 -6.316 1.00 25.58 301 GLU A N 1
ATOM 2309 C CA . GLU A 1 301 ? -13.211 77.919 -7.619 1.00 25.58 301 GLU A CA 1
ATOM 2310 C C . GLU A 1 301 ? -12.413 77.428 -8.849 1.00 25.58 301 GLU A C 1
ATOM 2312 O O . GLU A 1 301 ? -11.233 77.750 -8.956 1.00 25.58 301 GLU A O 1
ATOM 2317 N N . ALA A 1 302 ? -13.139 76.806 -9.795 1.00 26.59 302 ALA A N 1
ATOM 2318 C CA . ALA A 1 302 ? -13.012 76.858 -11.268 1.00 26.59 302 ALA A CA 1
ATOM 2319 C C . ALA A 1 302 ? -12.907 75.481 -11.958 1.00 26.59 302 ALA A C 1
ATOM 2321 O O . ALA A 1 302 ? -12.214 74.602 -11.460 1.00 26.59 302 ALA A O 1
ATOM 2322 N N . SER A 1 303 ? -13.513 75.248 -13.128 1.00 25.17 303 SER A N 1
ATOM 2323 C CA . SER A 1 303 ? -14.707 75.830 -13.797 1.00 25.17 303 SER A CA 1
ATOM 2324 C C . SER A 1 303 ? -14.980 75.013 -15.076 1.00 25.17 303 SER A C 1
ATOM 2326 O O . SER A 1 303 ? -14.083 74.293 -15.488 1.00 25.17 303 SER A O 1
ATOM 2328 N N . SER A 1 304 ? -16.129 75.240 -15.745 1.00 25.72 304 SER A N 1
ATOM 2329 C CA . SER A 1 304 ? -16.302 75.212 -17.228 1.00 25.72 304 SER A CA 1
ATOM 2330 C C . SER A 1 304 ? -15.951 73.925 -18.027 1.00 25.72 304 SER A C 1
ATOM 2332 O O . SER A 1 304 ? -14.963 73.263 -17.768 1.00 25.72 304 SER A O 1
ATOM 2334 N N . SER A 1 305 ? -16.642 73.548 -19.106 1.00 26.42 305 SER A N 1
ATOM 2335 C CA . SER A 1 305 ? -17.878 74.052 -19.730 1.00 26.42 305 SER A CA 1
ATOM 2336 C C . SER A 1 305 ? -18.248 73.167 -20.933 1.00 26.42 305 SER A C 1
ATOM 2338 O O . SER A 1 305 ? -17.353 72.779 -21.671 1.00 26.42 305 SER A O 1
ATOM 2340 N N . GLN A 1 306 ? -19.552 73.008 -21.173 1.00 27.97 306 GLN A N 1
ATOM 2341 C CA . GLN A 1 306 ? -20.194 72.984 -22.500 1.00 27.97 306 GLN A CA 1
ATOM 2342 C C . GLN A 1 306 ? -19.907 71.867 -23.538 1.00 27.97 306 GLN A C 1
ATOM 2344 O O . GLN A 1 306 ? -18.817 71.713 -24.071 1.00 27.97 306 GLN A O 1
ATOM 2349 N N . ASP A 1 307 ? -21.011 71.202 -23.893 1.00 25.70 307 ASP A N 1
ATOM 2350 C CA . ASP A 1 307 ? -21.636 71.168 -25.229 1.00 25.70 307 ASP A CA 1
ATOM 2351 C C . ASP A 1 307 ? -20.928 70.547 -26.458 1.00 25.70 307 ASP A C 1
ATOM 2353 O O . ASP A 1 307 ? -20.143 71.192 -27.144 1.00 25.70 307 ASP A O 1
ATOM 2357 N N . ALA A 1 308 ? -21.496 69.398 -26.866 1.00 26.89 308 ALA A N 1
ATOM 2358 C CA . ALA A 1 308 ? -21.993 69.113 -28.230 1.00 26.89 308 ALA A CA 1
ATOM 2359 C C . ALA A 1 308 ? -20.955 68.890 -29.375 1.00 26.89 308 ALA A C 1
ATOM 2361 O O . ALA A 1 308 ? -19.765 69.116 -29.217 1.00 26.89 308 ALA A O 1
ATOM 2362 N N . ALA A 1 309 ? -21.310 68.362 -30.560 1.00 26.53 309 ALA A N 1
ATOM 2363 C CA . ALA A 1 309 ? -22.623 68.012 -31.130 1.00 26.53 309 ALA A CA 1
ATOM 2364 C C . ALA A 1 309 ? -22.534 66.816 -32.128 1.00 26.53 309 ALA A C 1
ATOM 2366 O O . ALA A 1 309 ? -21.498 66.170 -32.238 1.00 26.53 309 ALA A O 1
ATOM 2367 N N . SER A 1 310 ? -23.599 66.631 -32.929 1.00 26.48 310 SER A N 1
ATOM 2368 C CA . SER A 1 310 ? -23.698 65.919 -34.232 1.00 26.48 310 SER A CA 1
ATOM 2369 C C . SER A 1 310 ? -24.238 64.467 -34.301 1.00 26.48 310 SER A C 1
ATOM 2371 O O . SER A 1 310 ? -23.587 63.479 -33.982 1.00 26.48 310 SER A O 1
ATOM 2373 N N . GLN A 1 311 ? -25.469 64.388 -34.821 1.00 31.97 311 GLN A N 1
ATOM 2374 C CA . GLN A 1 311 ? -26.024 63.365 -35.737 1.00 31.97 311 GLN A CA 1
ATOM 2375 C C . GLN A 1 311 ? -25.724 63.815 -37.208 1.00 31.97 311 GLN A C 1
ATOM 2377 O O . GLN A 1 311 ? -25.254 64.955 -37.318 1.00 31.97 311 GLN A O 1
ATOM 2382 N N . PRO A 1 312 ? -25.981 63.068 -38.332 1.00 39.34 312 PRO A N 1
ATOM 2383 C CA . PRO A 1 312 ? -27.266 62.395 -38.666 1.00 39.34 312 PRO A CA 1
ATOM 2384 C C . PRO A 1 312 ? -27.254 61.211 -39.697 1.00 39.34 312 PRO A C 1
ATOM 2386 O O . PRO A 1 312 ? -26.204 60.700 -40.069 1.00 39.34 312 PRO A O 1
ATOM 2389 N N . SER A 1 313 ? -28.456 60.866 -40.218 1.00 25.02 313 SER A N 1
ATOM 2390 C CA . SER A 1 313 ? -28.800 60.040 -41.424 1.00 25.02 313 SER A CA 1
ATOM 2391 C C . SER A 1 313 ? -28.473 58.526 -41.391 1.00 25.02 313 SER A C 1
ATOM 2393 O O . SER A 1 313 ? -27.443 58.143 -40.859 1.00 25.02 313 SER A O 1
ATOM 2395 N N . SER A 1 314 ? -29.317 57.555 -41.804 1.00 28.33 314 SER A N 1
ATOM 2396 C CA . SER A 1 314 ? -30.334 57.396 -42.892 1.00 28.33 314 SER A CA 1
ATOM 2397 C C . SER A 1 314 ? -29.713 57.116 -44.288 1.00 28.33 314 SER A C 1
ATOM 2399 O O . SER A 1 314 ? -28.635 57.625 -44.558 1.00 28.33 314 SER A O 1
ATOM 2401 N N . ARG A 1 315 ? -30.279 56.301 -45.211 1.00 27.91 315 ARG A N 1
ATOM 2402 C CA . ARG A 1 315 ? -31.695 55.919 -45.466 1.00 27.91 315 ARG A CA 1
ATOM 2403 C C . ARG A 1 315 ? -31.831 54.781 -46.539 1.00 27.91 315 ARG A C 1
ATOM 2405 O O . ARG A 1 315 ? -30.959 54.718 -47.391 1.00 27.91 315 ARG A O 1
ATOM 2412 N N . GLU A 1 316 ? -32.951 54.020 -46.557 1.00 28.44 316 GLU A N 1
ATOM 2413 C CA . GLU A 1 316 ? -33.543 53.242 -47.711 1.00 28.44 316 GLU A CA 1
ATOM 2414 C C . GLU A 1 316 ? -32.690 52.094 -48.376 1.00 28.44 316 GLU A C 1
ATOM 2416 O O . GLU A 1 316 ? -31.488 52.029 -48.167 1.00 28.44 316 GLU A O 1
ATOM 2421 N N . THR A 1 317 ? -33.186 51.067 -49.114 1.00 25.58 317 THR A N 1
ATOM 2422 C CA . THR A 1 317 ? -34.530 50.682 -49.652 1.00 25.58 317 THR A CA 1
ATOM 2423 C C . THR A 1 317 ? -34.700 49.139 -49.837 1.00 25.58 317 THR A C 1
ATOM 2425 O O . THR A 1 317 ? -33.718 48.403 -49.843 1.00 25.58 317 THR A O 1
ATOM 2428 N N . GLU A 1 318 ? -35.941 48.663 -50.050 1.00 29.69 318 GLU A N 1
ATOM 2429 C CA . GLU A 1 318 ? -36.362 47.298 -50.504 1.00 29.69 318 GLU A CA 1
ATOM 2430 C C . GLU A 1 318 ? -36.267 47.127 -52.066 1.00 29.69 318 GLU A C 1
ATOM 2432 O O . GLU A 1 318 ? -35.827 48.107 -52.673 1.00 29.69 318 GLU A O 1
ATOM 2437 N N . PRO A 1 319 ? -36.648 46.011 -52.783 1.00 43.03 319 PRO A N 1
ATOM 2438 C CA . PRO A 1 319 ? -37.660 44.961 -52.477 1.00 43.03 319 PRO A CA 1
ATOM 2439 C C . PRO A 1 319 ? -37.370 43.483 -52.922 1.00 43.03 319 PRO A C 1
ATOM 2441 O O . PRO A 1 319 ? -36.347 43.158 -53.519 1.00 43.03 319 PRO A O 1
ATOM 2444 N N . ALA A 1 320 ? -38.339 42.573 -52.696 1.00 30.89 320 ALA A N 1
ATOM 2445 C CA . ALA A 1 320 ? -38.432 41.206 -53.276 1.00 30.89 320 ALA A CA 1
ATOM 2446 C C . ALA A 1 320 ? -39.272 41.175 -54.594 1.00 30.89 320 ALA A C 1
ATOM 2448 O O . ALA A 1 320 ? -39.832 42.226 -54.927 1.00 30.89 320 ALA A O 1
ATOM 2449 N N . PRO A 1 321 ? -39.462 40.043 -55.352 1.00 46.56 321 PRO A N 1
ATOM 2450 C CA . PRO A 1 321 ? -40.501 39.038 -54.972 1.00 46.56 321 PRO A CA 1
ATOM 2451 C C . PRO A 1 321 ? -40.514 37.604 -55.635 1.00 46.56 321 PRO A C 1
ATOM 2453 O O . PRO A 1 321 ? -40.031 37.414 -56.744 1.00 46.56 321 PRO A O 1
ATOM 2456 N N . LYS A 1 322 ? -41.344 36.679 -55.079 1.00 29.73 322 LYS A N 1
ATOM 2457 C CA . LYS A 1 322 ? -42.032 35.509 -55.748 1.00 29.73 322 LYS A CA 1
ATOM 2458 C C . LYS A 1 322 ? -41.120 34.353 -56.259 1.00 29.73 322 LYS A C 1
ATOM 2460 O O . LYS A 1 322 ? -39.971 34.581 -56.578 1.00 29.73 322 LYS A O 1
ATOM 2465 N N . LYS A 1 323 ? -41.513 33.069 -56.404 1.00 26.86 323 LYS A N 1
ATOM 2466 C CA . LYS A 1 323 ? -42.717 32.188 -56.217 1.00 26.86 323 LYS A CA 1
ATOM 2467 C C . LYS A 1 323 ? -42.149 30.752 -55.925 1.00 26.86 323 LYS A C 1
ATOM 2469 O O . LYS A 1 323 ? -40.975 30.546 -56.184 1.00 26.86 323 LYS A O 1
ATOM 2474 N N . ARG A 1 324 ? -42.837 29.695 -55.448 1.00 24.19 324 ARG A N 1
ATOM 2475 C CA . ARG A 1 324 ? -44.253 29.249 -55.514 1.00 24.19 324 ARG A CA 1
ATOM 2476 C C . ARG A 1 324 ? -44.533 28.171 -54.420 1.00 24.19 324 ARG A C 1
ATOM 2478 O O . ARG A 1 324 ? -43.610 27.489 -53.997 1.00 24.19 324 ARG A O 1
ATOM 2485 N N . ARG A 1 325 ? -45.801 27.972 -54.020 1.00 24.66 325 ARG A N 1
ATOM 2486 C CA . ARG A 1 325 ? -46.337 26.829 -53.211 1.00 24.66 325 ARG A CA 1
ATOM 2487 C C . ARG A 1 325 ? -47.211 25.929 -54.130 1.00 24.66 325 ARG A C 1
ATOM 2489 O O . ARG A 1 325 ? -47.550 26.438 -55.205 1.00 24.66 325 ARG A O 1
ATOM 2496 N N . PRO A 1 326 ? -47.543 24.651 -53.814 1.00 33.25 326 PRO A N 1
ATOM 2497 C CA . PRO A 1 326 ? -48.465 24.217 -52.726 1.00 33.25 326 PRO A CA 1
ATOM 2498 C C . PRO A 1 326 ? -47.960 22.973 -51.931 1.00 33.25 326 PRO A C 1
ATOM 2500 O O . PRO A 1 326 ? -46.927 22.430 -52.291 1.00 33.25 326 PRO A O 1
ATOM 2503 N N . SER A 1 327 ? -48.514 22.437 -50.823 1.00 25.89 327 SER A N 1
ATOM 2504 C CA . SER A 1 327 ? -49.658 22.699 -49.905 1.00 25.89 327 SER A CA 1
ATOM 2505 C C . SER A 1 327 ? -50.881 21.742 -49.911 1.00 25.89 327 SER A C 1
ATOM 2507 O O . SER A 1 327 ? -51.848 21.997 -50.621 1.00 25.89 327 SER A O 1
ATOM 2509 N N . ALA A 1 328 ? -50.889 20.759 -48.994 1.00 24.34 328 ALA A N 1
ATOM 2510 C CA . ALA A 1 328 ? -52.037 20.145 -48.278 1.00 24.34 328 ALA A CA 1
ATOM 2511 C C . ALA A 1 328 ? -51.447 19.288 -47.123 1.00 24.34 328 ALA A C 1
ATOM 2513 O O . ALA A 1 328 ? -50.406 18.680 -47.342 1.00 24.34 328 ALA A O 1
ATOM 2514 N N . ARG A 1 329 ? -51.892 19.227 -45.854 1.00 25.25 329 ARG A N 1
ATOM 2515 C CA . ARG A 1 329 ? -53.105 19.612 -45.090 1.00 25.25 329 ARG A CA 1
ATOM 2516 C C . ARG A 1 329 ? -54.289 18.628 -45.130 1.00 25.25 329 ARG A C 1
ATOM 2518 O O . ARG A 1 329 ? -55.220 18.824 -45.899 1.00 25.25 329 ARG A O 1
ATOM 2525 N N . ALA A 1 330 ? -54.308 17.695 -44.174 1.00 24.50 330 ALA A N 1
ATOM 2526 C CA . ALA A 1 330 ? -55.511 17.052 -43.630 1.00 24.50 330 ALA A CA 1
ATOM 2527 C C . ALA A 1 330 ? -55.283 16.680 -42.146 1.00 24.50 330 ALA A C 1
ATOM 2529 O O . ALA A 1 330 ? -54.137 16.576 -41.710 1.00 24.50 330 ALA A O 1
ATOM 2530 N N . SER A 1 331 ? -56.358 16.518 -41.371 1.00 25.36 331 SER A N 1
ATOM 2531 C CA . SER A 1 331 ? -56.348 16.186 -39.937 1.00 25.36 331 SER A CA 1
ATOM 2532 C C . SER A 1 331 ? -56.986 14.817 -39.673 1.00 25.36 331 SER A C 1
ATOM 2534 O O . SER A 1 331 ? -57.881 14.399 -40.402 1.00 25.36 331 SER A O 1
ATOM 2536 N N . GLY A 1 332 ? -56.575 14.129 -38.603 1.00 24.11 332 GLY A N 1
ATOM 2537 C CA . GLY A 1 332 ? -57.184 12.862 -38.186 1.00 24.11 332 GLY A CA 1
ATOM 2538 C C . GLY A 1 332 ? -56.713 12.422 -36.800 1.00 24.11 332 GLY A C 1
ATOM 2539 O O . GLY A 1 332 ? -55.557 12.627 -36.445 1.00 24.11 332 GLY A O 1
ATOM 2540 N N . SER A 1 333 ? -57.613 11.847 -36.002 1.00 24.03 333 SER A N 1
ATOM 2541 C CA . SER A 1 333 ? -57.342 11.391 -34.633 1.00 24.03 333 SER A CA 1
ATOM 2542 C C . SER A 1 333 ? -57.654 9.899 -34.450 1.00 24.03 333 SER A C 1
ATOM 2544 O O . SER A 1 333 ? -58.382 9.315 -35.250 1.00 24.03 333 SER A O 1
ATOM 2546 N N . LYS A 1 334 ? -57.167 9.342 -33.327 1.00 23.67 334 LYS A N 1
ATOM 2547 C CA . LYS A 1 334 ? -57.462 8.023 -32.711 1.00 23.67 334 LYS A CA 1
ATOM 2548 C C . LYS A 1 334 ? -56.538 6.824 -33.029 1.00 23.67 334 LYS A C 1
ATOM 2550 O O . LYS A 1 334 ? -56.662 6.160 -34.045 1.00 23.67 334 LYS A O 1
ATOM 2555 N N . VAL A 1 335 ? -55.734 6.485 -32.012 1.00 24.28 335 VAL A N 1
ATOM 2556 C CA . VAL A 1 335 ? -55.527 5.149 -31.394 1.00 24.28 335 VAL A CA 1
ATOM 2557 C C . VAL A 1 335 ? -55.468 3.891 -32.296 1.00 24.28 335 VAL A C 1
ATOM 2559 O O . VAL A 1 335 ? -56.515 3.413 -32.729 1.00 24.28 335 VAL A O 1
ATOM 2562 N N . LYS A 1 336 ? -54.302 3.206 -32.342 1.00 22.20 336 LYS A N 1
ATOM 2563 C CA . LYS A 1 336 ? -54.128 1.800 -31.861 1.00 22.20 336 LYS A CA 1
ATOM 2564 C C . LYS A 1 336 ? -52.699 1.222 -32.006 1.00 22.20 336 LYS A C 1
ATOM 2566 O O . LYS A 1 336 ? -52.053 1.388 -33.026 1.00 22.20 336 LYS A O 1
ATOM 2571 N N . LYS A 1 337 ? -52.312 0.449 -30.978 1.00 22.20 337 LYS A N 1
ATOM 2572 C CA . LYS A 1 337 ? -51.390 -0.716 -30.936 1.00 22.20 337 LYS A CA 1
ATOM 2573 C C . LYS A 1 337 ? -50.045 -0.690 -31.701 1.00 22.20 337 LYS A C 1
ATOM 2575 O O . LYS A 1 337 ? -49.966 -1.050 -32.866 1.00 22.20 337 LYS A O 1
ATOM 2580 N N . ALA A 1 338 ? -48.985 -0.465 -30.921 1.00 24.09 338 ALA A N 1
ATOM 2581 C CA . ALA A 1 338 ? -47.815 -1.342 -30.738 1.00 24.09 338 ALA A CA 1
ATOM 2582 C C . ALA A 1 338 ? -47.349 -2.286 -31.874 1.00 24.09 338 ALA A C 1
ATOM 2584 O O . ALA A 1 338 ? -48.010 -3.282 -32.173 1.00 24.09 338 ALA A O 1
ATOM 2585 N N . ARG A 1 339 ? -46.083 -2.108 -32.290 1.00 21.33 339 ARG A N 1
ATOM 2586 C CA . ARG A 1 339 ? -45.149 -3.216 -32.573 1.00 21.33 339 ARG A CA 1
ATOM 2587 C C . ARG A 1 339 ? -43.688 -2.761 -32.409 1.00 21.33 339 ARG A C 1
ATOM 2589 O O . ARG A 1 339 ? -43.055 -2.360 -33.377 1.00 21.33 339 ARG A O 1
ATOM 2596 N N . VAL A 1 340 ? -43.157 -2.813 -31.185 1.00 24.52 340 VAL A N 1
ATOM 2597 C CA . VAL A 1 340 ? -41.702 -2.711 -30.959 1.00 24.52 340 VAL A CA 1
ATOM 2598 C C . VAL A 1 340 ? -41.115 -4.098 -31.198 1.00 24.52 340 VAL A C 1
ATOM 2600 O O . VAL A 1 340 ? -41.418 -5.029 -30.456 1.00 24.52 340 VAL A O 1
ATOM 2603 N N . GLY A 1 341 ? -40.328 -4.250 -32.261 1.00 22.39 341 GLY A N 1
ATOM 2604 C CA . GLY A 1 341 ? -39.468 -5.415 -32.428 1.00 22.39 341 GLY A CA 1
ATOM 2605 C C . GLY A 1 341 ? -38.186 -5.186 -31.640 1.00 22.39 341 GLY A C 1
ATOM 2606 O O . GLY A 1 341 ? -37.475 -4.229 -31.926 1.00 22.39 341 GLY A O 1
ATOM 2607 N N . ILE A 1 342 ? -37.903 -6.038 -30.656 1.00 22.84 342 ILE A N 1
ATOM 2608 C CA . ILE A 1 342 ? -36.599 -6.057 -29.990 1.00 22.84 342 ILE A CA 1
ATOM 2609 C C . ILE A 1 342 ? -35.670 -6.896 -30.868 1.00 22.84 342 ILE A C 1
ATOM 2611 O O . ILE A 1 342 ? -35.738 -8.124 -30.859 1.00 22.84 342 ILE A O 1
ATOM 2615 N N . SER A 1 343 ? -34.841 -6.228 -31.666 1.00 20.83 343 SER A N 1
ATOM 2616 C CA . SER A 1 343 ? -33.662 -6.836 -32.278 1.00 20.83 343 SER A CA 1
ATOM 2617 C C . SER A 1 343 ? -32.568 -6.942 -31.221 1.00 20.83 343 SER A C 1
ATOM 2619 O O . SER A 1 343 ? -32.175 -5.932 -30.640 1.00 20.83 343 SER A O 1
ATOM 2621 N N . VAL A 1 344 ? -32.089 -8.157 -30.962 1.00 27.16 344 VAL A N 1
ATOM 2622 C CA . VAL A 1 344 ? -30.920 -8.383 -30.106 1.00 27.16 344 VAL A CA 1
ATOM 2623 C C . VAL A 1 344 ? -29.671 -8.065 -30.924 1.00 27.16 344 VAL A C 1
ATOM 2625 O O . VAL A 1 344 ? -29.382 -8.770 -31.889 1.00 27.16 344 VAL A O 1
ATOM 2628 N N . GLU A 1 345 ? -28.943 -7.018 -30.541 1.00 23.81 345 GLU A N 1
ATOM 2629 C CA . GLU A 1 345 ? -27.591 -6.744 -31.039 1.00 23.81 345 GLU A CA 1
ATOM 2630 C C . GLU A 1 345 ? -26.546 -7.135 -29.979 1.00 23.81 345 GLU 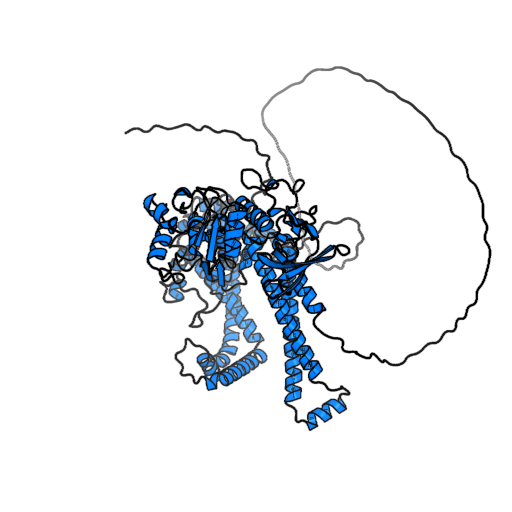A C 1
ATOM 2632 O O . GLU A 1 345 ? -26.801 -7.074 -28.774 1.00 23.81 345 GLU A O 1
ATOM 2637 N N . SER A 1 346 ? -25.385 -7.595 -30.451 1.00 24.47 346 SER A N 1
ATOM 2638 C CA . SER A 1 346 ? -24.234 -8.076 -29.668 1.00 24.47 346 SER A CA 1
ATOM 2639 C C . SER A 1 346 ? -23.659 -6.983 -28.757 1.00 24.47 346 SER A C 1
ATOM 2641 O O . SER A 1 346 ? -23.413 -5.877 -29.225 1.00 24.47 346 SER A O 1
ATOM 2643 N N . GLU A 1 347 ? -23.541 -7.206 -27.446 1.00 32.88 347 GLU A N 1
ATOM 2644 C CA . GLU A 1 347 ? -22.376 -7.796 -26.744 1.00 32.88 347 GLU A CA 1
ATOM 2645 C C . GLU A 1 347 ? -21.093 -6.922 -26.670 1.00 32.88 347 GLU A C 1
ATOM 2647 O O . GLU A 1 347 ? -20.753 -6.167 -27.573 1.00 32.88 347 GLU A O 1
ATOM 2652 N N . SER A 1 348 ? -20.399 -7.060 -25.528 1.00 31.34 348 SER A N 1
ATOM 2653 C CA . SER A 1 348 ? -19.110 -6.482 -25.077 1.00 31.34 348 SER A CA 1
ATOM 2654 C C . SER A 1 348 ? -18.895 -4.954 -25.067 1.00 31.34 348 SER A C 1
ATOM 2656 O O . SER A 1 348 ? -18.409 -4.444 -24.053 1.00 31.34 348 SER A O 1
ATOM 2658 N N . ALA A 1 349 ? -19.235 -4.214 -26.126 1.00 27.55 349 ALA A N 1
ATOM 2659 C CA . ALA A 1 349 ? -18.650 -2.890 -26.399 1.00 27.55 349 ALA A CA 1
ATOM 2660 C C . ALA A 1 349 ? -18.789 -1.842 -25.268 1.00 27.55 349 ALA A C 1
ATOM 2662 O O . ALA A 1 349 ? -17.786 -1.303 -24.793 1.00 27.55 349 ALA A O 1
ATOM 2663 N N . ASP A 1 350 ? -20.009 -1.547 -24.812 1.00 27.06 350 ASP A N 1
ATOM 2664 C CA . ASP A 1 350 ? -20.246 -0.409 -23.904 1.00 27.06 350 ASP A CA 1
ATOM 2665 C C . ASP A 1 350 ? -19.833 -0.692 -22.449 1.00 27.06 350 ASP A C 1
ATOM 2667 O O . ASP A 1 350 ? -19.422 0.213 -21.718 1.00 27.06 350 ASP A O 1
ATOM 2671 N N . SER A 1 351 ? -19.864 -1.961 -22.028 1.00 28.52 351 SER A N 1
ATOM 2672 C CA . SER A 1 351 ? -19.401 -2.383 -20.698 1.00 28.52 351 SER A CA 1
ATOM 2673 C C . SER A 1 351 ? -17.888 -2.237 -20.507 1.00 28.52 351 SER A C 1
ATOM 2675 O O . SER A 1 351 ? -17.432 -1.976 -19.390 1.00 28.52 351 SER A O 1
ATOM 2677 N N . GLU A 1 352 ? -17.107 -2.375 -21.580 1.00 31.30 352 GLU A N 1
ATOM 2678 C CA . GLU A 1 352 ? -15.646 -2.243 -21.541 1.00 31.30 352 GLU A CA 1
ATOM 2679 C C . GLU A 1 352 ? -15.202 -0.770 -21.578 1.00 31.30 352 GLU A C 1
ATOM 2681 O O . GLU A 1 352 ? -14.221 -0.410 -20.920 1.00 31.30 352 GLU A O 1
ATOM 2686 N N . GLN A 1 353 ? -15.959 0.118 -22.243 1.00 28.11 353 GLN A N 1
ATOM 2687 C CA . GLN A 1 353 ? -15.670 1.561 -22.244 1.00 28.11 353 GLN A CA 1
ATOM 2688 C C . GLN A 1 353 ? -15.643 2.153 -20.827 1.00 28.11 353 GLN A C 1
ATOM 2690 O O . GLN A 1 353 ? -14.732 2.914 -20.496 1.00 28.11 353 GLN A O 1
ATOM 2695 N N . LEU A 1 354 ? -16.607 1.787 -19.977 1.00 29.75 354 LEU A N 1
ATOM 2696 C CA . LEU A 1 354 ? -16.700 2.290 -18.601 1.00 29.75 354 LEU A CA 1
ATOM 2697 C C . LEU A 1 354 ? -15.552 1.792 -17.712 1.00 29.75 354 LEU A C 1
ATOM 2699 O O . LEU A 1 354 ? -14.990 2.580 -16.951 1.00 29.75 354 LEU A O 1
ATOM 2703 N N . GLN A 1 355 ? -15.129 0.531 -17.865 1.00 32.16 355 GLN A N 1
ATOM 2704 C CA . GLN A 1 355 ? -13.910 0.040 -17.209 1.00 32.16 355 GLN A CA 1
ATOM 2705 C C . GLN A 1 355 ? -12.668 0.806 -17.693 1.00 32.16 355 GLN A C 1
ATOM 2707 O O . GLN A 1 355 ? -11.820 1.175 -16.884 1.00 32.16 355 GLN A O 1
ATOM 2712 N N . GLY A 1 356 ? -12.580 1.121 -18.989 1.00 31.33 356 GLY A N 1
ATOM 2713 C CA . GLY A 1 356 ? -11.477 1.895 -19.561 1.00 31.33 356 GLY A CA 1
ATOM 2714 C C . GLY A 1 356 ? -11.340 3.329 -19.027 1.00 31.33 356 GLY A C 1
ATOM 2715 O O . GLY A 1 356 ? -10.225 3.833 -18.960 1.00 31.33 356 GLY A O 1
ATOM 2716 N N . GLN A 1 357 ? -12.428 3.997 -18.623 1.00 33.28 357 GLN A N 1
ATOM 2717 C CA . GLN A 1 357 ? -12.400 5.430 -18.271 1.00 33.28 357 GLN A CA 1
ATOM 2718 C C . GLN A 1 357 ? -11.863 5.765 -16.868 1.00 33.28 357 GLN A C 1
ATOM 2720 O O . GLN A 1 357 ? -11.443 6.910 -16.641 1.00 33.28 357 GLN A O 1
ATOM 2725 N N . LEU A 1 358 ? -11.883 4.803 -15.940 1.00 33.91 358 LEU A N 1
ATOM 2726 C CA . LEU A 1 358 ? -11.326 4.931 -14.583 1.00 33.91 358 LEU A CA 1
ATOM 2727 C C . LEU A 1 358 ? -9.987 4.201 -14.434 1.00 33.91 358 LEU A C 1
ATOM 2729 O O . LEU A 1 358 ? -9.129 4.653 -13.677 1.00 33.91 358 LEU A O 1
ATOM 2733 N N . ALA A 1 359 ? -9.781 3.118 -15.192 1.00 31.41 359 ALA A N 1
ATOM 2734 C CA . ALA A 1 359 ? -8.628 2.229 -15.108 1.00 31.41 359 ALA A CA 1
ATOM 2735 C C . ALA A 1 359 ? -7.314 2.853 -15.627 1.00 31.41 359 ALA A C 1
ATOM 2737 O O . ALA A 1 359 ? -6.705 2.372 -16.585 1.00 31.41 359 ALA A O 1
ATOM 2738 N N . GLY A 1 360 ? -6.833 3.890 -14.942 1.00 34.94 360 GLY A N 1
ATOM 2739 C CA . GLY A 1 360 ? -5.513 4.472 -15.163 1.00 34.94 360 GLY A CA 1
ATOM 2740 C C . GLY A 1 360 ? -5.317 5.918 -14.715 1.00 34.94 360 GLY A C 1
ATOM 2741 O O . GLY A 1 360 ? -4.173 6.355 -14.594 1.00 34.94 360 GLY A O 1
ATOM 2742 N N . LYS A 1 361 ? -6.394 6.647 -14.417 1.00 38.03 361 LYS A N 1
ATOM 2743 C CA . LYS A 1 361 ? -6.275 7.963 -13.783 1.00 38.03 361 LYS A CA 1
ATOM 2744 C C . LYS A 1 361 ? -5.721 7.801 -12.372 1.00 38.03 361 LYS A C 1
ATOM 2746 O O . LYS A 1 361 ? -6.109 6.883 -11.651 1.00 38.03 361 LYS A O 1
ATOM 2751 N N . ASP A 1 362 ? -4.844 8.716 -11.982 1.00 47.59 362 ASP A N 1
ATOM 2752 C CA . ASP A 1 362 ? -4.517 8.931 -10.579 1.00 47.59 362 ASP A CA 1
ATOM 2753 C C . ASP A 1 362 ? -5.721 9.644 -9.948 1.00 47.59 362 ASP A C 1
ATOM 2755 O O . ASP A 1 362 ? -5.849 10.868 -10.025 1.00 47.59 362 ASP A O 1
ATOM 2759 N N . LEU A 1 363 ? -6.685 8.860 -9.447 1.00 45.75 363 LEU A N 1
ATOM 2760 C CA . LEU A 1 363 ? -7.988 9.382 -9.011 1.00 45.75 363 LEU A CA 1
ATOM 2761 C C . LEU A 1 363 ? -7.830 10.434 -7.899 1.00 45.75 363 LEU A C 1
ATOM 2763 O O . LEU A 1 363 ? -8.618 11.373 -7.852 1.00 45.75 363 LEU A O 1
ATOM 2767 N N . CYS A 1 364 ? -6.754 10.330 -7.108 1.00 45.97 364 CYS A N 1
ATOM 2768 C CA . CYS A 1 364 ? -6.297 11.288 -6.096 1.00 45.97 364 CYS A CA 1
ATOM 2769 C C . CYS A 1 364 ? -6.104 12.717 -6.630 1.00 45.97 364 CYS A C 1
ATOM 2771 O O . CYS A 1 364 ? -6.201 13.677 -5.869 1.00 45.97 364 CYS A O 1
ATOM 2773 N N . LYS A 1 365 ? -5.765 12.848 -7.919 1.00 45.12 365 LYS A N 1
ATOM 2774 C CA . LYS A 1 365 ? -5.513 14.123 -8.603 1.00 45.12 365 LYS A CA 1
ATOM 2775 C C . LYS A 1 365 ? -6.701 14.592 -9.429 1.00 45.12 365 LYS A C 1
ATOM 2777 O O . LYS A 1 365 ? -6.916 15.792 -9.561 1.00 45.12 365 LYS A O 1
ATOM 2782 N N . THR A 1 366 ? -7.449 13.660 -10.024 1.00 41.16 366 THR A N 1
ATOM 2783 C CA . THR A 1 366 ? -8.537 14.011 -10.948 1.00 41.16 366 THR A CA 1
ATOM 2784 C C . THR A 1 366 ? -9.879 14.261 -10.271 1.00 41.16 366 THR A C 1
ATOM 2786 O O . THR A 1 366 ? -10.695 14.960 -10.863 1.00 41.16 366 THR A O 1
ATOM 2789 N N . TRP A 1 367 ? -10.137 13.678 -9.094 1.00 46.50 367 TRP A N 1
ATOM 2790 C CA . TRP A 1 367 ? -11.384 13.841 -8.334 1.00 46.50 367 TRP A CA 1
ATOM 2791 C C . TRP A 1 367 ? -11.083 14.415 -6.945 1.00 46.50 367 TRP A C 1
ATOM 2793 O O . TRP A 1 367 ? -10.113 14.025 -6.296 1.00 46.50 367 TRP A O 1
ATOM 2803 N N . SER A 1 368 ? -11.938 15.314 -6.463 1.00 58.31 368 SER A N 1
ATOM 2804 C CA . SER A 1 368 ? -11.905 15.775 -5.075 1.00 58.31 368 SER A CA 1
ATOM 2805 C C . SER A 1 368 ? -12.325 14.667 -4.103 1.00 58.31 368 SER A C 1
ATOM 2807 O O . SER A 1 368 ? -13.042 13.730 -4.459 1.00 58.31 368 SER A O 1
ATOM 2809 N N . LEU A 1 369 ? -11.938 14.801 -2.832 1.00 58.34 369 LEU A N 1
ATOM 2810 C CA . LEU A 1 369 ? -12.338 13.866 -1.771 1.00 58.34 369 LEU A CA 1
ATOM 2811 C C . LEU A 1 369 ? -13.863 13.759 -1.624 1.00 58.34 369 LEU A C 1
ATOM 2813 O O . LEU A 1 369 ? -14.389 12.669 -1.423 1.00 58.34 369 LEU A O 1
ATOM 2817 N N . SER A 1 370 ? -14.572 14.874 -1.809 1.00 59.25 370 SER A N 1
ATOM 2818 C CA . SER A 1 370 ? -16.035 14.929 -1.862 1.00 59.25 370 SER A CA 1
ATOM 2819 C C . SER A 1 370 ? -16.636 14.114 -3.012 1.00 59.25 370 SER A C 1
ATOM 2821 O O . SER A 1 370 ? -17.674 13.487 -2.828 1.00 59.25 370 SER A O 1
ATOM 2823 N N . GLU A 1 371 ? -15.994 14.077 -4.183 1.00 55.75 371 GLU A N 1
ATOM 2824 C CA . GLU A 1 371 ? -16.461 13.283 -5.331 1.00 55.75 371 GLU A CA 1
ATOM 2825 C C . GLU A 1 371 ? -16.156 11.789 -5.145 1.00 55.75 371 GLU A C 1
ATOM 2827 O O . GLU A 1 371 ? -16.988 10.947 -5.479 1.00 55.75 371 GLU A O 1
ATOM 2832 N N . LEU A 1 372 ? -15.006 11.455 -4.546 1.00 59.56 372 LEU A N 1
ATOM 2833 C CA . LEU A 1 372 ? -14.651 10.081 -4.169 1.00 59.56 372 LEU A CA 1
ATOM 2834 C C . LEU A 1 372 ? -15.625 9.516 -3.116 1.00 59.56 372 LEU A C 1
ATOM 2836 O O . LEU A 1 372 ? -16.115 8.398 -3.283 1.00 59.56 372 LEU A O 1
ATOM 2840 N N . GLN A 1 373 ? -15.965 10.296 -2.082 1.00 59.97 373 GLN A N 1
ATOM 2841 C CA . GLN A 1 373 ? -16.938 9.893 -1.060 1.00 59.97 373 GLN A CA 1
ATOM 2842 C C . GLN A 1 373 ? -18.358 9.767 -1.639 1.00 59.97 373 GLN A C 1
ATOM 2844 O O . GLN A 1 373 ? -19.014 8.745 -1.434 1.00 59.97 373 GLN A O 1
ATOM 2849 N N . ALA A 1 374 ? -18.825 10.757 -2.410 1.00 60.34 374 ALA A N 1
ATOM 2850 C CA . ALA A 1 374 ? -20.151 10.710 -3.031 1.00 60.34 374 ALA A CA 1
ATOM 2851 C C . ALA A 1 374 ? -20.298 9.516 -3.992 1.00 60.34 374 ALA A C 1
ATOM 2853 O O . ALA A 1 374 ? -21.353 8.880 -4.035 1.00 60.34 374 ALA A O 1
ATOM 2854 N N . PHE A 1 375 ? -19.233 9.157 -4.720 1.00 60.59 375 PHE A N 1
ATOM 2855 C CA . PHE A 1 375 ? -19.212 7.939 -5.527 1.00 60.59 375 PHE A CA 1
ATOM 2856 C C . PHE A 1 375 ? -19.373 6.675 -4.672 1.00 60.59 375 PHE A C 1
ATOM 2858 O O . PHE A 1 375 ? -20.122 5.780 -5.062 1.00 60.59 375 PHE A O 1
ATOM 2865 N N . GLU A 1 376 ? -18.707 6.580 -3.518 1.00 56.94 376 GLU A N 1
ATOM 2866 C CA . GLU A 1 376 ? -18.824 5.412 -2.637 1.00 56.94 376 GLU A CA 1
ATOM 2867 C C . GLU A 1 376 ? -20.250 5.259 -2.074 1.00 56.94 376 GLU A C 1
ATOM 2869 O O . GLU A 1 376 ? -20.802 4.156 -2.085 1.00 56.94 376 GLU A O 1
ATOM 2874 N N . GLU A 1 377 ? -20.891 6.364 -1.682 1.00 61.03 377 GLU A N 1
ATOM 2875 C CA . GLU A 1 377 ? -22.292 6.384 -1.239 1.00 61.03 377 GLU A CA 1
ATOM 2876 C C . GLU A 1 377 ? -23.259 5.957 -2.362 1.00 61.03 377 GLU A C 1
ATOM 2878 O O . GLU A 1 377 ? -24.124 5.099 -2.150 1.00 61.03 377 GLU A O 1
ATOM 2883 N N . MET A 1 378 ? -23.084 6.479 -3.583 1.00 56.44 378 MET A N 1
ATOM 2884 C CA . MET A 1 378 ? -23.873 6.073 -4.756 1.00 56.44 378 MET A CA 1
ATOM 2885 C C . MET A 1 378 ? -23.651 4.599 -5.129 1.00 56.44 378 MET A C 1
ATOM 2887 O O . MET A 1 378 ? -24.601 3.891 -5.472 1.00 56.44 378 MET A O 1
ATOM 2891 N N . ALA A 1 379 ? -22.414 4.110 -5.039 1.00 51.59 379 ALA A N 1
ATOM 2892 C CA . ALA A 1 379 ? -22.070 2.724 -5.327 1.00 51.59 379 ALA A CA 1
ATOM 2893 C C . ALA A 1 379 ? -22.669 1.754 -4.295 1.00 51.59 379 ALA A C 1
ATOM 2895 O O . ALA A 1 379 ? -23.172 0.696 -4.675 1.00 51.59 379 ALA A O 1
ATOM 2896 N N . ALA A 1 380 ? -22.695 2.123 -3.010 1.00 53.19 380 ALA A N 1
ATOM 2897 C CA . ALA A 1 380 ? -23.354 1.342 -1.963 1.00 53.19 380 ALA A CA 1
ATOM 2898 C C . ALA A 1 380 ? -24.874 1.233 -2.198 1.00 53.19 380 ALA A C 1
ATOM 2900 O O . ALA A 1 380 ? -25.446 0.144 -2.082 1.00 53.19 380 ALA A O 1
ATOM 2901 N N . GLN A 1 381 ? -25.524 2.329 -2.609 1.00 61.66 381 GLN A N 1
ATOM 2902 C CA . GLN A 1 381 ? -26.938 2.324 -3.011 1.00 61.66 381 GLN A CA 1
ATOM 2903 C C . GLN A 1 381 ? -27.174 1.433 -4.241 1.00 61.66 381 GLN A C 1
ATOM 2905 O O . GLN A 1 381 ? -28.123 0.647 -4.260 1.00 61.66 381 GLN A O 1
ATOM 2910 N N . GLN A 1 382 ? -26.293 1.497 -5.246 1.00 53.78 382 GLN A N 1
ATOM 2911 C CA . GLN A 1 382 ? -26.398 0.695 -6.467 1.00 53.78 382 GLN A CA 1
ATOM 2912 C C . GLN A 1 382 ? -26.216 -0.810 -6.210 1.00 53.78 382 GLN A C 1
ATOM 2914 O O . GLN A 1 382 ? -26.996 -1.603 -6.737 1.00 53.78 382 GLN A O 1
ATOM 2919 N N . VAL A 1 383 ? -25.242 -1.211 -5.383 1.00 55.38 383 VAL A N 1
ATOM 2920 C CA . VAL A 1 383 ? -25.070 -2.616 -4.963 1.00 55.38 383 VAL A CA 1
ATOM 2921 C C . VAL A 1 383 ? -26.306 -3.095 -4.205 1.00 55.38 383 VAL A C 1
ATOM 2923 O O . VAL A 1 383 ? -26.875 -4.119 -4.568 1.00 55.38 383 VAL A O 1
ATOM 2926 N N . THR A 1 384 ? -26.800 -2.309 -3.243 1.00 64.31 384 THR A N 1
ATOM 2927 C CA . THR A 1 384 ? -28.015 -2.644 -2.478 1.00 64.31 384 THR A CA 1
ATOM 2928 C C . THR A 1 384 ? -29.236 -2.825 -3.389 1.00 64.31 384 THR A C 1
ATOM 2930 O O . THR A 1 384 ? -30.026 -3.749 -3.1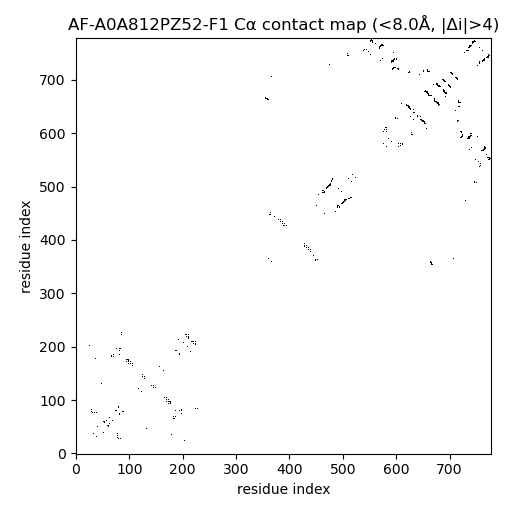98 1.00 64.31 384 THR A O 1
ATOM 2933 N N . ALA A 1 385 ? -29.407 -1.978 -4.407 1.00 59.91 385 ALA A N 1
ATOM 2934 C CA . ALA A 1 385 ? -30.488 -2.121 -5.383 1.00 59.91 385 ALA A CA 1
ATOM 2935 C C . ALA A 1 385 ? -30.325 -3.376 -6.264 1.00 59.91 385 ALA A C 1
ATOM 2937 O O . ALA A 1 385 ? -31.307 -4.065 -6.543 1.00 59.91 385 ALA A O 1
ATOM 2938 N N . ALA A 1 386 ? -29.096 -3.695 -6.676 1.00 57.53 386 ALA A N 1
ATOM 2939 C CA . ALA A 1 386 ? -28.802 -4.847 -7.522 1.00 57.53 386 ALA A CA 1
ATOM 2940 C C . ALA A 1 386 ? -28.924 -6.188 -6.771 1.00 57.53 386 ALA A C 1
ATOM 2942 O O . ALA A 1 386 ? -29.526 -7.115 -7.309 1.00 57.53 386 ALA A O 1
ATOM 2943 N N . ASP A 1 387 ? -28.463 -6.280 -5.520 1.00 65.38 387 ASP A N 1
ATOM 2944 C CA . ASP A 1 387 ? -28.639 -7.469 -4.669 1.00 65.38 387 ASP A CA 1
ATOM 2945 C C . ASP A 1 387 ? -30.126 -7.757 -4.405 1.00 65.38 387 ASP A C 1
ATOM 2947 O O . ASP A 1 387 ? -30.567 -8.905 -4.492 1.00 65.38 387 ASP A O 1
ATOM 2951 N N . ASN A 1 388 ? -30.937 -6.718 -4.167 1.00 68.62 388 ASN A N 1
ATOM 2952 C CA . ASN A 1 388 ? -32.392 -6.867 -4.058 1.00 68.62 388 ASN A CA 1
ATOM 2953 C C . ASN A 1 388 ? -33.022 -7.372 -5.371 1.00 68.62 388 ASN A C 1
ATOM 2955 O O . ASN A 1 388 ? -33.907 -8.227 -5.334 1.00 68.62 388 ASN A O 1
ATOM 2959 N N . ALA A 1 389 ? -32.545 -6.909 -6.532 1.00 61.62 389 ALA A N 1
ATOM 2960 C CA . ALA A 1 389 ? -33.013 -7.390 -7.834 1.00 61.62 389 ALA A CA 1
ATOM 2961 C C . ALA A 1 389 ? -32.609 -8.853 -8.113 1.00 61.62 389 ALA A C 1
ATOM 2963 O O . ALA A 1 389 ? -33.426 -9.615 -8.637 1.00 61.62 389 ALA A O 1
ATOM 2964 N N . VAL A 1 390 ? -31.399 -9.277 -7.715 1.00 63.84 390 VAL A N 1
ATOM 2965 C CA . VAL A 1 390 ? -30.993 -10.697 -7.724 1.00 63.84 390 VAL A CA 1
ATOM 2966 C C . VAL A 1 390 ? -31.934 -11.510 -6.837 1.00 63.84 390 VAL A C 1
ATOM 2968 O O . VAL A 1 390 ? -32.464 -12.525 -7.284 1.00 63.84 390 VAL A O 1
ATOM 2971 N N . LEU A 1 391 ? -32.193 -11.050 -5.611 1.00 68.94 391 LEU A N 1
ATOM 2972 C CA . LEU A 1 391 ? -33.025 -11.755 -4.639 1.00 68.94 391 LEU A CA 1
ATOM 2973 C C . LEU A 1 391 ? -34.489 -11.896 -5.102 1.00 68.94 391 LEU A C 1
ATOM 2975 O O . LEU A 1 391 ? -35.087 -12.957 -4.919 1.00 68.94 391 LEU A O 1
ATOM 2979 N N . GLU A 1 392 ? -35.070 -10.868 -5.730 1.00 65.81 392 GLU A N 1
ATOM 2980 C CA . GLU A 1 392 ? -36.393 -10.969 -6.362 1.00 65.81 392 GLU A CA 1
ATOM 2981 C C . GLU A 1 392 ? -36.404 -11.970 -7.523 1.00 65.81 392 GLU A C 1
ATOM 2983 O O . GLU A 1 392 ? -37.313 -12.801 -7.609 1.00 65.81 392 GLU A O 1
ATOM 2988 N N . ALA A 1 393 ? -35.406 -11.902 -8.411 1.00 62.16 393 ALA A N 1
ATOM 2989 C CA . ALA A 1 393 ? -35.294 -12.811 -9.546 1.00 62.16 393 ALA A CA 1
ATOM 2990 C C . ALA A 1 393 ? -35.157 -14.264 -9.069 1.00 62.16 393 ALA A C 1
ATOM 2992 O O . ALA A 1 393 ? -35.890 -15.126 -9.542 1.00 62.16 393 ALA A O 1
ATOM 2993 N N . GLU A 1 394 ? -34.311 -14.541 -8.072 1.00 63.25 394 GLU A N 1
ATOM 2994 C CA . GLU A 1 394 ? -34.174 -15.874 -7.475 1.00 63.25 394 GLU A CA 1
ATOM 2995 C C . GLU A 1 394 ? -35.474 -16.390 -6.855 1.00 63.25 394 GLU A C 1
ATOM 2997 O O . GLU A 1 394 ? -35.805 -17.563 -7.034 1.00 63.25 394 GLU A O 1
ATOM 3002 N N . GLN A 1 395 ? -36.239 -15.542 -6.161 1.00 64.75 395 GLN A N 1
ATOM 3003 C CA . GLN A 1 395 ? -37.526 -15.942 -5.584 1.00 64.75 395 GLN A CA 1
ATOM 3004 C C . GLN A 1 395 ? -38.548 -16.313 -6.668 1.00 64.75 395 GLN A C 1
ATOM 3006 O O . GLN A 1 395 ? -39.208 -17.350 -6.551 1.00 64.75 395 GLN A O 1
ATOM 3011 N N . ARG A 1 396 ? -38.645 -15.526 -7.750 1.00 60.38 396 ARG A N 1
ATOM 3012 C CA . ARG A 1 396 ? -39.511 -15.835 -8.904 1.00 60.38 396 ARG A CA 1
ATOM 3013 C C . ARG A 1 396 ? -39.070 -17.126 -9.597 1.00 60.38 396 ARG A C 1
ATOM 3015 O O . ARG A 1 396 ? -39.891 -18.023 -9.806 1.00 60.38 396 ARG A O 1
ATOM 3022 N N . LEU A 1 397 ? -37.766 -17.284 -9.828 1.00 61.50 397 LEU A N 1
ATOM 3023 C CA . LEU A 1 397 ? -37.176 -18.476 -10.435 1.00 61.50 397 LEU A CA 1
ATOM 3024 C C . LEU A 1 397 ? -37.402 -19.737 -9.585 1.00 61.50 397 LEU A C 1
ATOM 3026 O O . LEU A 1 397 ? -37.683 -20.802 -10.134 1.00 61.50 397 LEU A O 1
ATOM 3030 N N . ALA A 1 398 ? -37.315 -19.630 -8.256 1.00 60.16 398 ALA A N 1
ATOM 3031 C CA . ALA A 1 398 ? -37.547 -20.734 -7.328 1.00 60.16 398 ALA A CA 1
ATOM 3032 C C . ALA A 1 398 ? -39.020 -21.170 -7.306 1.00 60.16 398 ALA A C 1
ATOM 3034 O O . ALA A 1 398 ? -39.302 -22.363 -7.424 1.00 60.16 398 ALA A O 1
ATOM 3035 N N . VAL A 1 399 ? -39.963 -20.221 -7.231 1.00 56.19 399 VAL A N 1
ATOM 3036 C CA . VAL A 1 399 ? -41.409 -20.505 -7.315 1.00 56.19 399 VAL A CA 1
ATOM 3037 C C . VAL A 1 399 ? -41.763 -21.129 -8.671 1.00 56.19 399 VAL A C 1
ATOM 3039 O O . VAL A 1 399 ? -42.480 -22.128 -8.721 1.00 56.19 399 VAL A O 1
ATOM 3042 N N . SER A 1 400 ? -41.198 -20.606 -9.763 1.00 54.38 400 SER A N 1
ATOM 3043 C CA . SER A 1 400 ? -41.342 -21.157 -11.115 1.00 54.38 400 SER A CA 1
ATOM 3044 C C . SER A 1 400 ? -40.822 -22.599 -11.206 1.00 54.38 400 SER A C 1
ATOM 3046 O O . SER A 1 400 ? -41.549 -23.501 -11.628 1.00 54.38 400 SER A O 1
ATOM 3048 N N . LYS A 1 401 ? -39.585 -22.857 -10.761 1.00 59.75 401 LYS A N 1
ATOM 3049 C CA . LYS A 1 401 ? -38.936 -24.174 -10.873 1.00 59.75 401 LYS A CA 1
ATOM 3050 C C . LYS A 1 401 ? -39.542 -25.233 -9.939 1.00 59.75 401 LYS A C 1
ATOM 3052 O O . LYS A 1 401 ? -39.506 -26.409 -10.297 1.00 59.75 401 LYS A O 1
ATOM 3057 N N . ALA A 1 402 ? -40.149 -24.838 -8.816 1.00 55.44 402 ALA A N 1
ATOM 3058 C CA . ALA A 1 402 ? -40.823 -25.740 -7.874 1.00 55.44 402 ALA A CA 1
ATOM 3059 C C . ALA A 1 402 ? -42.200 -26.256 -8.348 1.00 55.44 402 ALA A C 1
ATOM 3061 O O . ALA A 1 402 ? -42.673 -27.279 -7.855 1.00 55.44 402 ALA A O 1
ATOM 3062 N N . LEU A 1 403 ? -42.857 -25.581 -9.298 1.00 51.56 403 LEU A N 1
ATOM 3063 C CA . LEU A 1 403 ? -44.159 -26.007 -9.827 1.00 51.56 403 LEU A CA 1
ATOM 3064 C C . LEU A 1 403 ? -44.022 -27.187 -10.813 1.00 51.56 403 LEU A C 1
ATOM 3066 O O . LEU A 1 403 ? -43.140 -27.143 -11.678 1.00 51.56 403 LEU A O 1
ATOM 3070 N N . PRO A 1 404 ? -44.916 -28.198 -10.784 1.00 58.00 404 PRO A N 1
ATOM 3071 C CA . PRO A 1 404 ? -45.006 -29.220 -11.832 1.00 58.00 404 PRO A CA 1
ATOM 3072 C C . PRO A 1 404 ? -45.160 -28.606 -13.231 1.00 58.00 404 PRO A C 1
ATOM 3074 O O . PRO A 1 404 ? -45.775 -27.550 -13.386 1.00 58.00 404 PRO A O 1
ATOM 3077 N N . ALA A 1 405 ? -44.608 -29.258 -14.260 1.00 52.91 405 ALA A N 1
ATOM 3078 C CA . ALA A 1 405 ? -44.481 -28.680 -15.605 1.00 52.91 405 ALA A CA 1
ATOM 3079 C C . ALA A 1 405 ? -45.826 -28.251 -16.232 1.00 52.91 405 ALA A C 1
ATOM 3081 O O . ALA A 1 405 ? -45.906 -27.210 -16.885 1.00 52.91 405 ALA A O 1
ATOM 3082 N N . GLU A 1 406 ? -46.889 -29.018 -15.990 1.00 53.31 406 GLU A N 1
ATOM 3083 C CA . GLU A 1 406 ? -48.242 -28.736 -16.486 1.00 53.31 406 GLU A CA 1
ATOM 3084 C C . GLU A 1 406 ? -48.882 -27.549 -15.749 1.00 53.31 406 GLU A C 1
ATOM 3086 O O . GLU A 1 406 ? -49.419 -26.645 -16.387 1.00 53.31 406 GLU A O 1
ATOM 3091 N N . LEU A 1 407 ? -48.730 -27.481 -14.420 1.00 49.66 407 LEU A N 1
ATOM 3092 C CA . LEU A 1 407 ? -49.162 -26.330 -13.617 1.00 49.66 407 LEU A CA 1
ATOM 3093 C C . LEU A 1 407 ? -48.428 -25.046 -14.023 1.00 49.66 407 LEU A C 1
ATOM 3095 O O . LEU A 1 407 ? -49.059 -23.996 -14.125 1.00 49.66 407 LEU A O 1
ATOM 3099 N N . ARG A 1 408 ? -47.125 -25.134 -14.324 1.00 52.44 408 ARG A N 1
ATOM 3100 C CA . ARG A 1 408 ? -46.339 -24.033 -14.906 1.00 52.44 408 ARG A CA 1
ATOM 3101 C C . ARG A 1 408 ? -46.997 -23.501 -16.182 1.00 52.44 408 ARG A C 1
ATOM 3103 O O . ARG A 1 408 ? -47.316 -22.316 -16.251 1.00 52.44 408 ARG A O 1
ATOM 3110 N N . ARG A 1 409 ? -47.278 -24.387 -17.148 1.00 52.19 409 ARG A N 1
ATOM 3111 C CA . ARG A 1 409 ? -47.937 -24.035 -18.419 1.00 52.19 409 ARG A CA 1
ATOM 3112 C C . ARG A 1 409 ? -49.304 -23.373 -18.196 1.00 52.19 409 ARG A C 1
ATOM 3114 O O . ARG A 1 409 ? -49.544 -22.301 -18.743 1.00 52.19 409 ARG A O 1
ATOM 3121 N N . MET A 1 410 ? -50.153 -23.943 -17.337 1.00 50.81 410 MET A N 1
ATOM 3122 C CA . MET A 1 410 ? -51.491 -23.402 -17.042 1.00 50.81 410 MET A CA 1
ATOM 3123 C C . MET A 1 410 ? -51.468 -22.020 -16.368 1.00 50.81 410 MET A C 1
ATOM 3125 O O . MET A 1 410 ? -52.333 -21.185 -16.645 1.00 50.81 410 MET A O 1
ATOM 3129 N N . VAL A 1 411 ? -50.504 -21.763 -15.475 1.00 50.16 411 VAL A N 1
ATOM 3130 C CA . VAL A 1 411 ? -50.343 -20.450 -14.824 1.00 50.16 411 VAL A CA 1
ATOM 3131 C C . VAL A 1 411 ? -49.918 -19.393 -15.846 1.00 50.16 411 VAL A C 1
ATOM 3133 O O . VAL A 1 411 ? -50.487 -18.302 -15.858 1.00 50.16 411 VAL A O 1
ATOM 3136 N N . TRP A 1 412 ? -48.981 -19.718 -16.741 1.00 58.16 412 TRP A N 1
ATOM 3137 C CA . TRP A 1 412 ? -48.523 -18.802 -17.790 1.00 58.16 412 TRP A CA 1
ATOM 3138 C C . TRP A 1 412 ? -49.626 -18.476 -18.809 1.00 58.16 412 TRP A C 1
ATOM 3140 O O . TRP A 1 412 ? -49.862 -17.300 -19.095 1.00 58.16 412 TRP A O 1
ATOM 3150 N N . GLU A 1 413 ? -50.373 -19.483 -19.278 1.00 52.34 413 GLU A N 1
ATOM 3151 C CA . GLU A 1 413 ? -51.506 -19.300 -20.200 1.00 52.34 413 GLU A CA 1
ATOM 3152 C C . GLU A 1 413 ? -52.604 -18.395 -19.616 1.00 52.34 413 GLU A C 1
ATOM 3154 O O . GLU A 1 413 ? -53.140 -17.542 -20.326 1.00 52.34 413 GLU A O 1
ATOM 3159 N N . ARG A 1 414 ? -52.912 -18.514 -18.315 1.00 50.38 414 ARG A N 1
ATOM 3160 C CA . ARG A 1 414 ? -53.888 -17.637 -17.639 1.00 50.38 414 ARG A CA 1
ATOM 3161 C C . ARG A 1 414 ? -53.364 -16.238 -17.319 1.00 50.38 414 ARG A C 1
ATOM 3163 O O . ARG A 1 414 ? -54.168 -15.313 -17.251 1.00 50.38 414 ARG A O 1
ATOM 3170 N N . ALA A 1 415 ? -52.059 -16.071 -17.114 1.00 49.59 415 ALA A N 1
ATOM 3171 C CA . ALA A 1 415 ? -51.456 -14.769 -16.825 1.00 49.59 415 ALA A CA 1
ATOM 3172 C C . ALA A 1 415 ? -51.276 -13.889 -18.078 1.00 49.59 415 ALA A C 1
ATOM 3174 O O . ALA A 1 415 ? -51.079 -12.683 -17.951 1.00 49.59 415 ALA A O 1
ATOM 3175 N N . GLY A 1 416 ? -51.321 -14.473 -19.284 1.00 40.78 416 GLY A N 1
ATOM 3176 C CA . GLY A 1 416 ? -51.069 -13.752 -20.538 1.00 40.78 416 GLY A CA 1
ATOM 3177 C C . GLY A 1 416 ? -49.608 -13.320 -20.722 1.00 40.78 416 GLY A C 1
ATOM 3178 O O . GLY A 1 416 ? -49.320 -12.462 -21.557 1.00 40.78 416 GLY A O 1
ATOM 3179 N N . LEU A 1 417 ? -48.692 -13.899 -19.941 1.00 44.50 417 LEU A N 1
ATOM 3180 C CA . LEU A 1 417 ? -47.259 -13.628 -19.985 1.00 44.50 417 LEU A CA 1
ATOM 3181 C C . LEU A 1 417 ? -46.576 -14.619 -20.933 1.00 44.50 417 LEU A C 1
ATOM 3183 O O . LEU A 1 417 ? -46.747 -15.831 -20.802 1.00 44.50 417 LEU A O 1
ATOM 3187 N N . LEU A 1 418 ? -45.782 -14.106 -21.876 1.00 41.94 418 LEU A N 1
ATOM 3188 C CA . LEU A 1 418 ? -44.909 -14.950 -22.693 1.00 41.94 418 LEU A CA 1
ATOM 3189 C C . LEU A 1 418 ? -43.789 -15.538 -21.819 1.00 41.94 418 LEU A C 1
ATOM 3191 O O . LEU A 1 418 ? -43.233 -14.817 -20.987 1.00 41.94 418 LEU A O 1
ATOM 3195 N N . PRO A 1 419 ? -43.429 -16.819 -22.002 1.00 47.09 419 PRO A N 1
ATOM 3196 C CA . PRO A 1 419 ? -42.359 -17.427 -21.235 1.00 47.09 419 PRO A CA 1
ATOM 3197 C C . PRO A 1 419 ? -40.995 -16.981 -21.765 1.00 47.09 419 PRO A C 1
ATOM 3199 O O . PRO A 1 419 ? -40.706 -17.139 -22.948 1.00 47.09 419 PRO A O 1
ATOM 3202 N N . SER A 1 420 ? -40.110 -16.579 -20.860 1.00 48.81 420 SER A N 1
ATOM 3203 C CA . SER A 1 420 ? -38.779 -17.185 -20.825 1.00 48.81 420 SER A CA 1
ATOM 3204 C C . SER A 1 420 ? -38.210 -17.111 -19.410 1.00 48.81 420 SER A C 1
ATOM 3206 O O . SER A 1 420 ? -38.204 -16.056 -18.777 1.00 48.81 420 SER A O 1
ATOM 3208 N N . THR A 1 421 ? -37.706 -18.241 -18.905 1.00 52.81 421 THR A N 1
ATOM 3209 C CA . THR A 1 421 ? -36.778 -18.214 -17.763 1.00 52.81 421 THR A CA 1
ATOM 3210 C C . THR A 1 421 ? -35.491 -17.491 -18.143 1.00 52.81 421 THR A C 1
ATOM 3212 O O . THR A 1 421 ? -34.880 -16.884 -17.277 1.00 52.81 421 THR A O 1
ATOM 3215 N N . GLU A 1 422 ? -35.148 -17.460 -19.436 1.00 53.94 422 GLU A N 1
ATOM 3216 C CA . GLU A 1 422 ? -34.036 -16.684 -19.990 1.00 53.94 422 GLU A CA 1
ATOM 3217 C C . GLU A 1 422 ? -34.121 -15.201 -19.609 1.00 53.94 422 GLU A C 1
ATOM 3219 O O . GLU A 1 422 ? -33.106 -14.637 -19.233 1.00 53.94 422 GLU A O 1
ATOM 3224 N N . ASN A 1 423 ? -35.298 -14.561 -19.627 1.00 57.72 423 ASN A N 1
ATOM 3225 C CA . ASN A 1 423 ? -35.410 -13.147 -19.244 1.00 57.72 423 ASN A CA 1
ATOM 3226 C C . ASN A 1 423 ? -35.098 -12.921 -17.754 1.00 57.72 423 ASN A C 1
ATOM 3228 O O . ASN A 1 423 ? -34.419 -11.953 -17.417 1.00 57.72 423 ASN A O 1
ATOM 3232 N N . GLU A 1 424 ? -35.550 -13.807 -16.860 1.00 61.22 424 GLU A N 1
ATOM 3233 C CA . GLU A 1 424 ? -35.234 -13.716 -15.425 1.00 61.22 424 GLU A CA 1
ATOM 3234 C C . GLU A 1 424 ? -33.786 -14.142 -15.120 1.00 61.22 424 GLU A C 1
ATOM 3236 O O . GLU A 1 424 ? -33.138 -13.548 -14.260 1.00 61.22 424 GLU A O 1
ATOM 3241 N N . GLU A 1 425 ? -33.237 -15.111 -15.856 1.00 61.25 425 GLU A N 1
ATOM 3242 C CA . GLU A 1 425 ? -31.845 -15.565 -15.739 1.00 61.25 425 GLU A CA 1
ATOM 3243 C C . GLU A 1 425 ? -30.856 -14.540 -16.324 1.00 61.25 425 GLU A C 1
ATOM 3245 O O . GLU A 1 425 ? -29.796 -14.325 -15.742 1.00 61.25 425 GLU A O 1
ATOM 3250 N N . VAL A 1 426 ? -31.221 -13.824 -17.394 1.00 60.22 426 VAL A N 1
ATOM 3251 C CA . VAL A 1 426 ? -30.476 -12.674 -17.940 1.00 60.22 426 VAL A CA 1
ATOM 3252 C C . VAL A 1 426 ? -30.576 -11.464 -17.013 1.00 60.22 426 VAL A C 1
ATOM 3254 O O . VAL A 1 426 ? -29.560 -10.812 -16.777 1.00 60.22 426 VAL A O 1
ATOM 3257 N N . LEU A 1 427 ? -31.748 -11.170 -16.434 1.00 57.47 427 LEU A N 1
ATOM 3258 C CA . LEU A 1 427 ? -31.883 -10.126 -15.407 1.00 57.47 427 LEU A CA 1
ATOM 3259 C C . LEU A 1 427 ? -30.996 -10.426 -14.195 1.00 57.47 427 LEU A C 1
ATOM 3261 O O . LEU A 1 427 ? -30.228 -9.555 -13.782 1.00 57.47 427 LEU A O 1
ATOM 3265 N N . LYS A 1 428 ? -31.032 -11.663 -13.681 1.00 66.44 428 LYS A N 1
ATOM 3266 C CA . LYS A 1 428 ? -30.147 -12.109 -12.602 1.00 66.44 428 LYS A CA 1
ATOM 3267 C C . LYS A 1 428 ? -28.673 -11.968 -12.999 1.00 66.44 428 LYS A C 1
ATOM 3269 O O . LYS A 1 428 ? -27.925 -11.312 -12.282 1.00 66.44 428 LYS A O 1
ATOM 3274 N N . ALA A 1 429 ? -28.258 -12.518 -14.142 1.00 60.47 429 ALA A N 1
ATOM 3275 C CA . ALA A 1 429 ? -26.864 -12.473 -14.583 1.00 60.47 429 ALA A CA 1
ATOM 3276 C C . ALA A 1 429 ? -26.360 -11.035 -14.808 1.00 60.47 429 ALA A C 1
ATOM 3278 O O . ALA A 1 429 ? -25.203 -10.733 -14.522 1.00 60.47 429 ALA A O 1
ATOM 3279 N N . ASN A 1 430 ? -27.215 -10.127 -15.285 1.00 50.84 430 ASN A N 1
ATOM 3280 C CA . ASN A 1 430 ? -26.876 -8.712 -15.437 1.00 50.84 430 ASN A CA 1
ATOM 3281 C C . ASN A 1 430 ? -26.768 -7.992 -14.085 1.00 50.84 430 ASN A C 1
ATOM 3283 O O . ASN A 1 430 ? -25.861 -7.177 -13.918 1.00 50.84 430 ASN A O 1
ATOM 3287 N N . ALA A 1 431 ? -27.616 -8.318 -13.106 1.00 58.62 431 ALA A N 1
ATOM 3288 C CA . ALA A 1 431 ? -27.502 -7.784 -11.750 1.00 58.62 431 ALA A CA 1
ATOM 3289 C C . ALA A 1 431 ? -26.253 -8.323 -11.017 1.00 58.62 431 ALA A C 1
ATOM 3291 O O . ALA A 1 431 ? -25.503 -7.538 -10.443 1.00 58.62 431 ALA A O 1
ATOM 3292 N N . GLU A 1 432 ? -25.938 -9.619 -11.132 1.00 63.81 432 GLU A N 1
ATOM 3293 C CA . GLU A 1 432 ? -24.691 -10.214 -10.613 1.00 63.81 432 GLU A CA 1
ATOM 3294 C C . GLU A 1 432 ? -23.438 -9.585 -11.254 1.00 63.81 432 GLU A C 1
ATOM 3296 O O . GLU A 1 432 ? -22.459 -9.282 -10.564 1.00 63.81 432 GLU A O 1
ATOM 3301 N N . ARG A 1 433 ? -23.462 -9.332 -12.574 1.00 58.47 433 ARG A N 1
ATOM 3302 C CA . ARG A 1 433 ? -22.405 -8.582 -13.279 1.00 58.47 433 ARG A CA 1
ATOM 3303 C C . ARG A 1 433 ? -22.284 -7.152 -12.750 1.00 58.47 433 ARG A C 1
ATOM 3305 O O . ARG A 1 433 ? -21.161 -6.704 -12.526 1.00 58.47 433 ARG A O 1
ATOM 3312 N N . LEU A 1 434 ? -23.404 -6.460 -12.527 1.00 52.69 434 LEU A N 1
ATOM 3313 C CA . LEU A 1 434 ? -23.423 -5.092 -12.007 1.00 52.69 434 LEU A CA 1
ATOM 3314 C C . LEU A 1 434 ? -22.803 -5.021 -10.606 1.00 52.69 434 LEU A C 1
ATOM 3316 O O . LEU A 1 434 ? -21.850 -4.270 -10.422 1.00 52.69 434 LEU A O 1
ATOM 3320 N N . VAL A 1 435 ? -23.241 -5.867 -9.665 1.00 57.19 435 VAL A N 1
ATOM 3321 C CA . VAL A 1 435 ? -22.648 -5.973 -8.314 1.00 57.19 435 VAL A CA 1
ATOM 3322 C C . VAL A 1 435 ? -21.138 -6.204 -8.402 1.00 57.19 435 VAL A C 1
ATOM 3324 O O . VAL A 1 435 ? -20.359 -5.485 -7.773 1.00 57.19 435 VAL A O 1
ATOM 3327 N N . LYS A 1 436 ? -20.697 -7.151 -9.240 1.00 58.38 436 LYS A N 1
ATOM 3328 C CA . LYS A 1 436 ? -19.273 -7.462 -9.437 1.00 58.38 436 LYS A CA 1
ATOM 3329 C C . LYS A 1 436 ? -18.472 -6.279 -10.000 1.00 58.38 436 LYS A C 1
ATOM 3331 O O . LYS A 1 436 ? -17.342 -6.060 -9.564 1.00 58.38 436 LYS A O 1
ATOM 3336 N N . HIS A 1 437 ? -19.024 -5.528 -10.956 1.00 54.81 437 HIS A N 1
ATOM 3337 C CA . HIS A 1 437 ? -18.363 -4.360 -11.549 1.00 54.81 437 HIS A CA 1
ATOM 3338 C C . HIS A 1 437 ? -18.311 -3.182 -10.568 1.00 54.81 437 HIS A C 1
ATOM 3340 O O . HIS A 1 437 ? -17.230 -2.636 -10.345 1.00 54.81 437 HIS A O 1
ATOM 3346 N N . THR A 1 438 ? -19.426 -2.840 -9.919 1.00 53.28 438 THR A N 1
ATOM 3347 C CA . THR A 1 438 ? -19.488 -1.753 -8.931 1.00 53.28 438 THR A CA 1
ATOM 3348 C C . THR A 1 438 ? -18.571 -2.040 -7.737 1.00 53.28 438 THR A C 1
ATOM 3350 O O . THR A 1 438 ? -17.803 -1.168 -7.337 1.00 53.28 438 THR A O 1
ATOM 3353 N N . PHE A 1 439 ? -18.525 -3.280 -7.233 1.00 58.28 439 PHE A N 1
ATOM 3354 C CA . PHE A 1 439 ? -17.594 -3.674 -6.165 1.00 58.28 439 PHE A CA 1
ATOM 3355 C C . PHE A 1 439 ? -16.116 -3.561 -6.580 1.00 58.28 439 PHE A C 1
ATOM 3357 O O . PHE A 1 439 ? -15.266 -3.213 -5.759 1.00 58.28 439 PHE A O 1
ATOM 3364 N N . GLN A 1 440 ? -15.788 -3.807 -7.853 1.00 55.16 440 GLN A N 1
ATOM 3365 C CA . GLN A 1 440 ? -14.433 -3.598 -8.368 1.00 55.16 440 GLN A CA 1
ATOM 3366 C C . GLN A 1 440 ? -14.089 -2.103 -8.498 1.00 55.16 440 GLN A C 1
ATOM 3368 O O . GLN A 1 440 ? -12.976 -1.717 -8.150 1.00 55.16 440 GLN A O 1
ATOM 3373 N N . MET A 1 441 ? -15.031 -1.254 -8.922 1.00 55.59 441 MET A N 1
ATOM 3374 C CA . MET A 1 441 ? -14.834 0.204 -8.971 1.00 55.59 441 MET A CA 1
ATOM 3375 C C . MET A 1 441 ? -14.649 0.804 -7.568 1.00 55.59 441 MET A C 1
ATOM 3377 O O . MET A 1 441 ? -13.726 1.588 -7.363 1.00 55.59 441 MET A O 1
ATOM 3381 N N . VAL A 1 442 ? -15.447 0.379 -6.579 1.00 60.00 442 VAL A N 1
ATOM 3382 C CA . VAL A 1 442 ? -15.299 0.803 -5.170 1.00 60.00 442 VAL A CA 1
ATOM 3383 C C . VAL A 1 442 ? -13.921 0.439 -4.611 1.00 60.00 442 VAL A C 1
ATOM 3385 O O . VAL A 1 442 ? -13.336 1.232 -3.878 1.00 60.00 442 VAL A O 1
ATOM 3388 N N . LYS A 1 443 ? -13.346 -0.713 -4.987 1.00 61.69 443 LYS A N 1
ATOM 3389 C CA . LYS A 1 443 ? -11.964 -1.061 -4.607 1.00 61.69 443 LYS A CA 1
ATOM 3390 C C . LYS A 1 443 ? -10.927 -0.106 -5.195 1.00 61.69 443 LYS A C 1
ATOM 3392 O O . LYS A 1 443 ? -10.008 0.274 -4.476 1.00 61.69 443 LYS A O 1
ATOM 3397 N N . GLU A 1 444 ? -11.047 0.269 -6.469 1.00 59.69 444 GLU A N 1
ATOM 3398 C CA . GLU A 1 444 ? -10.104 1.210 -7.092 1.00 59.69 444 GLU A CA 1
ATOM 3399 C C . GLU A 1 444 ? -10.230 2.619 -6.487 1.00 59.69 444 GLU A C 1
ATOM 3401 O O . GLU A 1 444 ? -9.212 3.246 -6.199 1.00 59.69 444 GLU A O 1
ATOM 3406 N N . VAL A 1 445 ? -11.456 3.070 -6.197 1.00 61.62 445 VAL A N 1
ATOM 3407 C CA . VAL A 1 445 ? -11.731 4.353 -5.525 1.00 61.62 445 VAL A CA 1
ATOM 3408 C C . VAL A 1 445 ? -11.203 4.369 -4.086 1.00 61.62 445 VAL A C 1
ATOM 3410 O O . VAL A 1 445 ? -10.466 5.287 -3.732 1.00 61.62 445 VAL A O 1
ATOM 3413 N N . ARG A 1 446 ? -11.475 3.339 -3.271 1.00 64.12 446 ARG A N 1
ATOM 3414 C CA . ARG A 1 446 ? -10.928 3.235 -1.903 1.00 64.12 446 ARG A CA 1
ATOM 3415 C C . ARG A 1 446 ? -9.402 3.146 -1.880 1.00 64.12 446 ARG A C 1
ATOM 3417 O O . ARG A 1 446 ? -8.775 3.749 -1.015 1.00 64.12 446 ARG A O 1
ATOM 3424 N N . LEU A 1 447 ? -8.791 2.417 -2.819 1.00 66.88 447 LEU A N 1
ATOM 3425 C CA . LEU A 1 447 ? -7.330 2.336 -2.915 1.00 66.88 447 LEU A CA 1
ATOM 3426 C C . LEU A 1 447 ? -6.720 3.708 -3.229 1.00 66.88 447 LEU A C 1
ATOM 3428 O O . LEU A 1 447 ? -5.753 4.100 -2.578 1.00 66.88 447 LEU A O 1
ATOM 3432 N N . ALA A 1 448 ? -7.310 4.454 -4.166 1.00 64.25 448 ALA A N 1
ATOM 3433 C CA . ALA A 1 448 ? -6.897 5.823 -4.447 1.00 64.25 448 ALA A CA 1
ATOM 3434 C C . ALA A 1 448 ? -7.124 6.756 -3.246 1.00 64.25 448 ALA A C 1
ATOM 3436 O O . ALA A 1 448 ? -6.256 7.560 -2.931 1.00 64.25 448 ALA A O 1
ATOM 3437 N N . TRP A 1 449 ? -8.233 6.617 -2.513 1.00 66.00 449 TRP A N 1
ATOM 3438 C CA . TRP A 1 449 ? -8.491 7.415 -1.309 1.00 66.00 449 TRP A CA 1
ATOM 3439 C C . TRP A 1 449 ? -7.414 7.197 -0.232 1.00 66.00 449 TRP A C 1
ATOM 3441 O O . TRP A 1 449 ? -6.888 8.167 0.312 1.00 66.00 449 TRP A O 1
ATOM 3451 N N . VAL A 1 450 ? -6.991 5.947 0.003 1.00 70.31 450 VAL A N 1
ATOM 3452 C CA . VAL A 1 450 ? -5.857 5.632 0.894 1.00 70.31 450 VAL A CA 1
ATOM 3453 C C . VAL A 1 450 ? -4.530 6.175 0.342 1.00 70.31 450 VAL A C 1
ATOM 3455 O O . VAL A 1 450 ? -3.733 6.718 1.103 1.00 70.31 450 VAL A O 1
ATOM 3458 N N . GLN A 1 451 ? -4.277 6.086 -0.968 1.00 71.06 451 GLN A N 1
ATOM 3459 C CA . GLN A 1 451 ? -3.059 6.635 -1.587 1.00 71.06 451 GLN A CA 1
ATOM 3460 C C . GLN A 1 451 ? -2.982 8.164 -1.458 1.00 71.06 451 GLN A C 1
ATOM 3462 O O . GLN A 1 451 ? -1.943 8.690 -1.047 1.00 71.06 451 GLN A O 1
ATOM 3467 N N . ALA A 1 452 ? -4.088 8.864 -1.716 1.00 66.31 452 ALA A N 1
ATOM 3468 C CA . ALA A 1 452 ? -4.234 10.294 -1.470 1.00 66.31 452 ALA A CA 1
ATOM 3469 C C . ALA A 1 452 ? -3.943 10.633 -0.001 1.00 66.31 452 ALA A C 1
ATOM 3471 O O . ALA A 1 452 ? -3.242 11.600 0.271 1.00 66.31 452 ALA A O 1
ATOM 3472 N N . ALA A 1 453 ? -4.408 9.806 0.938 1.00 70.06 453 ALA A N 1
ATOM 3473 C CA . ALA A 1 453 ? -4.234 10.015 2.373 1.00 70.06 453 ALA A CA 1
ATOM 3474 C C . ALA A 1 453 ? -2.803 9.793 2.894 1.00 70.06 453 ALA A C 1
ATOM 3476 O O . ALA A 1 453 ? -2.369 10.467 3.830 1.00 70.06 453 ALA A O 1
ATOM 3477 N N . VAL A 1 454 ? -2.027 8.897 2.273 1.00 75.31 454 VAL A N 1
ATOM 3478 C CA . VAL A 1 454 ? -0.581 8.797 2.544 1.00 75.31 454 VAL A CA 1
ATOM 3479 C C . VAL A 1 454 ? 0.145 10.046 2.030 1.00 75.31 454 VAL A C 1
ATOM 3481 O O . VAL A 1 454 ? 1.019 10.576 2.718 1.00 75.31 454 VAL A O 1
ATOM 3484 N N . GLN A 1 455 ? -0.224 10.550 0.847 1.00 71.19 455 GLN A N 1
ATOM 3485 C CA . GLN A 1 455 ? 0.452 11.678 0.189 1.00 71.19 455 GLN A CA 1
ATOM 3486 C C . GLN A 1 455 ? 0.040 13.062 0.724 1.00 71.19 455 GLN A C 1
ATOM 3488 O O . GLN A 1 455 ? 0.878 13.965 0.788 1.00 71.19 455 GLN A O 1
ATOM 3493 N N . LEU A 1 456 ? -1.207 13.237 1.166 1.00 67.06 456 LEU A N 1
ATOM 3494 C CA . LEU A 1 456 ? -1.798 14.508 1.586 1.00 67.06 456 LEU A CA 1
ATOM 3495 C C . LEU A 1 456 ? -2.376 14.393 3.003 1.00 67.06 456 LEU A C 1
ATOM 3497 O O . LEU A 1 456 ? -3.346 13.680 3.242 1.00 67.06 456 LEU A O 1
ATOM 3501 N N . TRP A 1 457 ? -1.811 15.148 3.947 1.00 63.78 457 TRP A N 1
ATOM 3502 C CA . TRP A 1 457 ? -2.311 15.194 5.320 1.00 63.78 457 TRP A CA 1
ATOM 3503 C C . TRP A 1 457 ? -3.565 16.072 5.426 1.00 63.78 457 TRP A C 1
ATOM 3505 O O . TRP A 1 457 ? -3.467 17.298 5.510 1.00 63.78 457 TRP A O 1
ATOM 3515 N N . GLN A 1 458 ? -4.742 15.443 5.412 1.00 62.84 458 GLN A N 1
ATOM 3516 C CA . GLN A 1 458 ? -6.044 16.106 5.543 1.00 62.84 458 GLN A CA 1
ATOM 3517 C C . GLN A 1 458 ? -6.911 15.377 6.597 1.00 62.84 458 GLN A C 1
ATOM 3519 O O . GLN A 1 458 ? -6.921 14.145 6.622 1.00 62.84 458 GLN A O 1
ATOM 3524 N N . PRO A 1 459 ? -7.626 16.076 7.501 1.00 64.25 459 PRO A N 1
ATOM 3525 C CA . PRO A 1 459 ? -8.492 15.429 8.497 1.00 64.25 459 PRO A CA 1
ATOM 3526 C C . PRO A 1 459 ? -9.574 14.512 7.904 1.00 64.25 459 PRO A C 1
ATOM 3528 O O . PRO A 1 459 ? -9.947 13.515 8.518 1.00 64.25 459 PRO A O 1
ATOM 3531 N N . GLU A 1 460 ? -10.058 14.843 6.711 1.00 59.91 460 GLU A N 1
ATOM 3532 C CA . GLU A 1 460 ? -11.167 14.196 6.007 1.00 59.91 460 GLU A CA 1
ATOM 3533 C C . GLU A 1 460 ? -10.824 12.765 5.561 1.00 59.91 460 GLU A C 1
ATOM 3535 O O . GLU A 1 460 ? -11.708 11.922 5.432 1.00 59.91 460 GLU A O 1
ATOM 3540 N N . VAL A 1 461 ? -9.536 12.466 5.359 1.00 63.94 461 VAL A N 1
ATOM 3541 C CA . VAL A 1 461 ? -9.059 11.170 4.845 1.00 63.94 461 VAL A CA 1
ATOM 3542 C C . VAL A 1 461 ? -8.546 10.224 5.932 1.00 63.94 461 VAL A C 1
ATOM 3544 O O . VAL A 1 461 ? -8.174 9.090 5.640 1.00 63.94 461 VAL A O 1
ATOM 3547 N N . MET A 1 462 ? -8.571 10.650 7.199 1.00 68.62 462 MET A N 1
ATOM 3548 C CA . MET A 1 462 ? -8.117 9.852 8.347 1.00 68.62 462 MET A CA 1
ATOM 3549 C C . MET A 1 462 ? -8.819 8.488 8.449 1.00 68.62 462 MET A C 1
ATOM 3551 O O . MET A 1 462 ? -8.211 7.511 8.874 1.00 68.62 462 MET A O 1
ATOM 3555 N N . TYR A 1 463 ? -10.080 8.409 8.015 1.00 71.56 463 TYR A N 1
ATOM 3556 C CA . TYR A 1 463 ? -10.891 7.190 8.046 1.00 71.56 463 TYR A CA 1
ATOM 3557 C C . TYR A 1 463 ? -10.777 6.327 6.776 1.00 71.56 463 TYR A C 1
ATOM 3559 O O . TYR A 1 463 ? -11.474 5.320 6.682 1.00 71.56 463 TYR A O 1
ATOM 3567 N N . ALA A 1 464 ? -9.898 6.641 5.813 1.00 70.75 464 ALA A N 1
ATOM 3568 C CA . ALA A 1 464 ? -9.790 5.889 4.551 1.00 70.75 464 ALA A CA 1
ATOM 3569 C C . ALA A 1 464 ? -9.479 4.383 4.744 1.00 70.75 464 ALA A C 1
ATOM 3571 O O . ALA A 1 464 ? -9.786 3.561 3.882 1.00 70.75 464 ALA A O 1
ATOM 3572 N N . MET A 1 465 ? -8.920 3.992 5.898 1.00 76.44 465 MET A N 1
ATOM 3573 C CA . MET A 1 465 ? -8.681 2.589 6.268 1.00 76.44 465 MET A CA 1
ATOM 3574 C C . MET A 1 465 ? -9.889 1.861 6.896 1.00 76.44 465 MET A C 1
ATOM 3576 O O . MET A 1 465 ? -9.858 0.636 6.988 1.00 76.44 465 MET A O 1
ATOM 3580 N N . HIS A 1 466 ? -10.966 2.561 7.280 1.00 70.19 466 HIS A N 1
ATOM 3581 C CA . HIS A 1 466 ? -12.133 2.021 8.012 1.00 70.19 466 HIS A CA 1
ATOM 3582 C C . HIS A 1 466 ? -12.816 0.822 7.312 1.00 70.19 466 HIS A C 1
ATOM 3584 O O . HIS A 1 466 ? -13.472 0.002 7.956 1.00 70.19 466 HIS A O 1
ATOM 3590 N N . GLY A 1 467 ? -12.648 0.701 5.991 1.00 68.56 467 GLY A N 1
ATOM 3591 C CA . GLY A 1 467 ? -13.208 -0.370 5.167 1.00 68.56 467 GLY A CA 1
ATOM 3592 C C . GLY A 1 467 ? -12.330 -1.614 4.953 1.00 68.56 467 GLY A C 1
ATOM 3593 O O . GLY A 1 467 ? -12.718 -2.453 4.137 1.00 68.56 467 GLY A O 1
ATOM 3594 N N . PHE A 1 468 ? -11.165 -1.738 5.604 1.00 76.81 468 PHE A N 1
ATOM 3595 C CA . PHE A 1 468 ? -10.182 -2.803 5.344 1.00 76.81 468 PHE A CA 1
ATOM 3596 C C . PHE A 1 468 ? -9.922 -3.693 6.570 1.00 76.81 468 PHE A C 1
ATOM 3598 O O . PHE A 1 468 ? -9.604 -3.208 7.646 1.00 76.81 468 PHE A O 1
ATOM 3605 N N . ALA A 1 469 ? -9.962 -5.018 6.387 1.00 83.44 469 ALA A N 1
ATOM 3606 C CA . ALA A 1 469 ? -9.559 -5.979 7.425 1.00 83.44 469 ALA A CA 1
ATOM 3607 C C . ALA A 1 469 ? -8.037 -6.241 7.459 1.00 83.44 469 ALA A C 1
ATOM 3609 O O . ALA A 1 469 ? -7.498 -6.680 8.473 1.00 83.44 469 ALA A O 1
ATOM 3610 N N . LEU A 1 470 ? -7.346 -5.988 6.344 1.00 87.69 470 LEU A N 1
ATOM 3611 C CA . LEU A 1 470 ? -5.913 -6.210 6.151 1.00 87.69 470 LEU A CA 1
ATOM 3612 C C . LEU A 1 470 ? -5.373 -5.144 5.190 1.00 87.69 470 LEU A C 1
ATOM 3614 O O . LEU A 1 470 ? -5.941 -4.934 4.117 1.00 87.69 470 LEU A O 1
ATOM 3618 N N . VAL A 1 471 ? -4.272 -4.503 5.572 1.00 88.44 471 VAL A N 1
ATOM 3619 C CA . VAL A 1 471 ? -3.499 -3.549 4.772 1.00 88.44 471 VAL A CA 1
ATOM 3620 C C . VAL A 1 471 ? -2.057 -4.048 4.734 1.00 88.44 471 VAL A C 1
ATOM 3622 O O . VAL A 1 471 ? -1.431 -4.228 5.778 1.00 88.44 471 VAL A O 1
ATOM 3625 N N . ILE A 1 472 ? -1.532 -4.280 3.530 1.00 92.06 472 ILE A N 1
ATOM 3626 C CA . ILE A 1 472 ? -0.134 -4.662 3.309 1.00 92.06 472 ILE A CA 1
ATOM 3627 C C . ILE A 1 472 ? 0.560 -3.516 2.579 1.00 92.06 472 ILE A C 1
ATOM 3629 O O . ILE A 1 472 ? 0.087 -3.061 1.538 1.00 92.06 472 ILE A O 1
ATOM 3633 N N . VAL A 1 473 ? 1.681 -3.069 3.132 1.00 91.62 473 VAL A N 1
ATOM 3634 C CA . VAL A 1 473 ? 2.580 -2.066 2.563 1.00 91.62 473 VAL A CA 1
ATOM 3635 C C . VAL A 1 473 ? 3.885 -2.777 2.223 1.00 91.62 473 VAL A C 1
ATOM 3637 O O . VAL A 1 473 ? 4.666 -3.080 3.122 1.00 91.62 473 VAL A O 1
ATOM 3640 N N . ASP A 1 474 ? 4.089 -3.089 0.946 1.00 90.94 474 ASP A N 1
ATOM 3641 C CA . ASP A 1 474 ? 5.306 -3.752 0.465 1.00 90.94 474 ASP A CA 1
ATOM 3642 C C . ASP A 1 474 ? 6.413 -2.742 0.106 1.00 90.94 474 ASP A C 1
ATOM 3644 O O . ASP A 1 474 ? 6.144 -1.555 -0.090 1.00 90.94 474 ASP A O 1
ATOM 3648 N N . GLU A 1 475 ? 7.658 -3.219 0.063 1.00 90.44 475 GLU A N 1
ATOM 3649 C CA . GLU A 1 475 ? 8.902 -2.449 -0.084 1.00 90.44 475 GLU A CA 1
ATOM 3650 C C . GLU A 1 475 ? 8.929 -1.150 0.759 1.00 90.44 475 GLU A C 1
ATOM 3652 O O . GLU A 1 475 ? 9.295 -0.068 0.288 1.00 90.44 475 GLU A O 1
ATOM 3657 N N . PHE A 1 476 ? 8.576 -1.265 2.053 1.00 91.69 476 PHE A N 1
ATOM 3658 C CA . PHE A 1 476 ? 8.412 -0.138 2.991 1.00 91.69 476 PHE A CA 1
ATOM 3659 C C . PHE A 1 476 ? 9.628 0.803 3.088 1.00 91.69 476 PHE A C 1
ATOM 3661 O O . PHE A 1 476 ? 9.480 1.938 3.541 1.00 91.69 476 PHE A O 1
ATOM 3668 N N . SER A 1 477 ? 10.825 0.364 2.674 1.00 89.94 477 SER A N 1
ATOM 3669 C CA . SER A 1 477 ? 12.045 1.183 2.641 1.00 89.94 477 SER A CA 1
ATOM 3670 C C . SER A 1 477 ? 11.908 2.434 1.767 1.00 89.94 477 SER A C 1
ATOM 3672 O O . SER A 1 477 ? 12.642 3.401 1.982 1.00 89.94 477 SER A O 1
ATOM 3674 N N . GLN A 1 478 ? 10.974 2.433 0.807 1.00 88.69 478 GLN A N 1
ATOM 3675 C CA . GLN A 1 478 ? 10.686 3.577 -0.059 1.00 88.69 478 GLN A CA 1
ATOM 3676 C C . GLN A 1 478 ? 9.850 4.683 0.611 1.00 88.69 478 GLN A C 1
ATOM 3678 O O . GLN A 1 478 ? 9.830 5.804 0.100 1.00 88.69 478 GLN A O 1
ATOM 3683 N N . LEU A 1 479 ? 9.189 4.405 1.742 1.00 91.06 479 LEU A N 1
ATOM 3684 C CA . LEU A 1 479 ? 8.442 5.418 2.494 1.00 91.06 479 LEU A CA 1
ATOM 3685 C C . LEU A 1 479 ? 9.377 6.401 3.214 1.00 91.06 479 LEU A C 1
ATOM 3687 O O . LEU A 1 479 ? 10.521 6.080 3.543 1.00 91.06 479 LEU A O 1
ATOM 3691 N N . SER A 1 480 ? 8.856 7.585 3.532 1.00 91.06 480 SER A N 1
ATOM 3692 C CA . SER A 1 480 ? 9.484 8.505 4.487 1.00 91.06 480 SER A CA 1
ATOM 3693 C C . SER A 1 480 ? 8.951 8.326 5.910 1.00 91.06 480 SER A C 1
ATOM 3695 O O . SER A 1 480 ? 7.960 7.623 6.131 1.00 91.06 480 SER A O 1
ATOM 3697 N N . GLN A 1 481 ? 9.592 8.976 6.890 1.00 92.75 481 GLN A N 1
ATOM 3698 C CA . GLN A 1 481 ? 9.092 8.997 8.271 1.00 92.75 481 GLN A CA 1
ATOM 3699 C C . GLN A 1 481 ? 7.660 9.540 8.331 1.00 92.75 481 GLN A C 1
ATOM 3701 O O . GLN A 1 481 ? 6.806 8.957 8.996 1.00 92.75 481 GLN A O 1
ATOM 3706 N N . GLU A 1 482 ? 7.389 10.639 7.620 1.00 90.00 482 GLU A N 1
ATOM 3707 C CA . GLU A 1 482 ? 6.083 11.293 7.671 1.00 90.00 482 GLU A CA 1
ATOM 3708 C C . GLU A 1 482 ? 5.008 10.397 7.048 1.00 90.00 482 GLU A C 1
ATOM 3710 O O . GLU A 1 482 ? 3.963 10.181 7.652 1.00 90.00 482 GLU A O 1
ATOM 3715 N N . GLN A 1 483 ? 5.281 9.798 5.886 1.00 91.12 483 GLN A N 1
ATOM 3716 C CA . GLN A 1 483 ? 4.356 8.867 5.230 1.00 91.12 483 GLN A CA 1
ATOM 3717 C C . GLN A 1 483 ? 4.032 7.653 6.122 1.00 91.12 483 GLN A C 1
ATOM 3719 O O . GLN A 1 483 ? 2.869 7.263 6.234 1.00 91.12 483 GLN A O 1
ATOM 3724 N N . PHE A 1 484 ? 5.033 7.091 6.807 1.00 92.88 484 PHE A N 1
ATOM 3725 C CA . PHE A 1 484 ? 4.845 6.014 7.782 1.00 92.88 484 PHE A CA 1
ATOM 3726 C C . PHE A 1 484 ? 3.992 6.454 8.986 1.00 92.88 484 PHE A C 1
ATOM 3728 O O . PHE A 1 484 ? 3.041 5.764 9.356 1.00 92.88 484 PHE A O 1
ATOM 3735 N N . GLU A 1 485 ? 4.264 7.626 9.566 1.00 91.50 485 GLU A N 1
ATOM 3736 C CA . GLU A 1 485 ? 3.467 8.161 10.676 1.00 91.50 485 GLU A CA 1
ATOM 3737 C C . GLU A 1 485 ? 2.022 8.459 10.248 1.00 91.50 485 GLU A C 1
ATOM 3739 O O . GLU A 1 485 ? 1.094 8.159 10.994 1.00 91.50 485 GLU A O 1
ATOM 3744 N N . ARG A 1 486 ? 1.786 8.959 9.028 1.00 88.62 486 ARG A N 1
ATOM 3745 C CA . ARG A 1 486 ? 0.435 9.132 8.458 1.00 88.62 486 ARG A CA 1
ATOM 3746 C C . ARG A 1 486 ? -0.316 7.800 8.329 1.00 88.62 486 ARG A C 1
ATOM 3748 O O . ARG A 1 486 ? -1.498 7.745 8.661 1.00 88.62 486 ARG A O 1
ATOM 3755 N N . ILE A 1 487 ? 0.361 6.723 7.916 1.00 90.56 487 ILE A N 1
ATOM 3756 C CA . ILE A 1 487 ? -0.208 5.362 7.864 1.00 90.56 487 ILE A CA 1
ATOM 3757 C C . ILE A 1 487 ? -0.630 4.893 9.263 1.00 90.56 487 ILE A C 1
ATOM 3759 O O . ILE A 1 487 ? -1.751 4.413 9.422 1.00 90.56 487 ILE A O 1
ATOM 3763 N N . LEU A 1 488 ? 0.205 5.093 10.289 1.00 89.88 488 LEU A N 1
ATOM 3764 C CA . LEU A 1 488 ? -0.158 4.767 11.674 1.00 89.88 488 LEU A CA 1
ATOM 3765 C C . LEU A 1 488 ? -1.312 5.628 12.212 1.00 89.88 488 LEU A C 1
ATOM 3767 O O . LEU A 1 488 ? -2.162 5.121 12.944 1.00 89.88 488 LEU A O 1
ATOM 3771 N N . HIS A 1 489 ? -1.373 6.910 11.846 1.00 86.38 489 HIS A N 1
ATOM 3772 C CA . HIS A 1 489 ? -2.458 7.804 12.250 1.00 86.38 489 HIS A CA 1
ATOM 3773 C C . HIS A 1 489 ? -3.807 7.420 11.621 1.00 86.38 489 HIS A C 1
ATOM 3775 O O . HIS A 1 489 ? -4.814 7.440 12.324 1.00 86.38 489 HIS A O 1
ATOM 3781 N N . MET A 1 490 ? -3.837 7.023 10.343 1.00 85.31 490 MET A N 1
ATOM 3782 C CA . MET A 1 490 ? -5.040 6.461 9.708 1.00 85.31 490 MET A CA 1
ATOM 3783 C C . MET A 1 490 ? -5.445 5.124 10.332 1.00 85.31 490 MET A C 1
ATOM 3785 O O . MET A 1 490 ? -6.612 4.907 10.648 1.00 85.31 490 MET A O 1
ATOM 3789 N N . TRP A 1 491 ? -4.473 4.237 10.560 1.00 87.31 491 TRP A N 1
ATOM 3790 C CA . TRP A 1 491 ? -4.696 2.942 11.202 1.00 87.31 491 TRP A CA 1
ATOM 3791 C C . TRP A 1 491 ? -5.301 3.094 12.606 1.00 87.31 491 TRP A C 1
ATOM 3793 O O . TRP A 1 491 ? -6.243 2.387 12.949 1.00 87.31 491 TRP A O 1
ATOM 3803 N N . GLY A 1 492 ? -4.819 4.067 13.386 1.00 82.94 492 GLY A N 1
ATOM 3804 C CA . GLY A 1 492 ? -5.353 4.413 14.706 1.00 82.94 492 GLY A CA 1
ATOM 3805 C C . GLY A 1 492 ? -6.666 5.208 14.700 1.00 82.94 492 GLY A C 1
ATOM 3806 O O . GLY A 1 492 ? -7.236 5.420 15.770 1.00 82.94 492 GLY A O 1
ATOM 3807 N N . ALA A 1 493 ? -7.141 5.657 13.534 1.00 80.12 493 ALA A N 1
ATOM 3808 C CA . ALA A 1 493 ? -8.431 6.328 13.354 1.00 80.12 493 ALA A CA 1
ATOM 3809 C C . ALA A 1 493 ? -9.519 5.406 12.766 1.00 80.12 493 ALA A C 1
ATOM 3811 O O . ALA A 1 493 ? -10.696 5.757 12.795 1.00 80.12 493 ALA A O 1
ATOM 3812 N N . ALA A 1 494 ? -9.156 4.230 12.249 1.00 72.00 494 ALA A N 1
ATOM 3813 C CA . ALA A 1 494 ? -10.098 3.250 11.722 1.00 72.00 494 ALA A CA 1
ATOM 3814 C C . ALA A 1 494 ? -10.774 2.448 12.854 1.00 72.00 494 ALA A C 1
ATOM 3816 O O . ALA A 1 494 ? -10.119 1.658 13.530 1.00 72.00 494 ALA A O 1
ATOM 3817 N N . ASP A 1 495 ? -12.097 2.588 13.023 1.00 65.62 495 ASP A N 1
ATOM 3818 C CA . ASP A 1 495 ? -12.870 1.850 14.046 1.00 65.62 495 ASP A CA 1
ATOM 3819 C C . ASP A 1 495 ? -12.720 0.321 13.925 1.00 65.62 495 ASP A C 1
ATOM 3821 O O . ASP A 1 495 ? -12.681 -0.405 14.921 1.00 65.62 495 ASP A O 1
ATOM 3825 N N . ASN A 1 496 ? -12.601 -0.169 12.687 1.00 62.81 496 ASN A N 1
ATOM 3826 C CA . ASN A 1 496 ? -12.120 -1.511 12.384 1.00 62.81 496 ASN A CA 1
ATOM 3827 C C . ASN A 1 496 ? -10.603 -1.449 12.178 1.00 62.81 496 ASN A C 1
ATOM 3829 O O . ASN A 1 496 ? -10.167 -1.309 11.039 1.00 62.81 496 ASN A O 1
ATOM 3833 N N . PHE A 1 497 ? -9.814 -1.549 13.253 1.00 74.12 497 PHE A N 1
ATOM 3834 C CA . PHE A 1 497 ? -8.348 -1.628 13.176 1.00 74.12 497 PHE A CA 1
ATOM 3835 C C . PHE A 1 497 ? -7.918 -2.720 12.175 1.00 74.12 497 PHE A C 1
ATOM 3837 O O . PHE A 1 497 ? -8.087 -3.908 12.477 1.00 74.12 497 PHE A O 1
ATOM 3844 N N . PRO A 1 498 ? -7.346 -2.371 11.006 1.00 83.94 498 PRO A N 1
ATOM 3845 C CA . PRO A 1 498 ? -6.886 -3.374 10.056 1.00 83.94 498 PRO A CA 1
ATOM 3846 C C . PRO A 1 498 ? -5.709 -4.156 10.640 1.00 83.94 498 PRO A C 1
ATOM 3848 O O . PRO A 1 498 ? -4.888 -3.603 11.378 1.00 83.94 498 PRO A O 1
ATOM 3851 N N . ALA A 1 499 ? -5.528 -5.411 10.234 1.00 90.06 499 ALA A N 1
ATOM 3852 C CA . ALA A 1 499 ? -4.201 -6.010 10.316 1.00 90.06 499 ALA A CA 1
ATOM 3853 C C . ALA A 1 499 ? -3.263 -5.196 9.404 1.00 90.06 499 ALA A C 1
ATOM 3855 O O . ALA A 1 499 ? -3.477 -5.152 8.196 1.00 90.06 499 ALA A O 1
ATOM 3856 N N . LEU A 1 500 ? -2.266 -4.512 9.968 1.00 91.94 500 LEU A N 1
ATOM 3857 C CA . LEU A 1 500 ? -1.321 -3.683 9.217 1.00 91.94 500 LEU A CA 1
ATOM 3858 C C . LEU A 1 500 ? 0.035 -4.386 9.149 1.00 91.94 500 LEU A C 1
ATOM 3860 O O . LEU A 1 500 ? 0.641 -4.675 10.180 1.00 91.94 500 LEU A O 1
ATOM 3864 N N . ILE A 1 501 ? 0.503 -4.664 7.932 1.00 94.94 501 ILE A N 1
ATOM 3865 C CA . ILE A 1 501 ? 1.765 -5.361 7.671 1.00 94.94 501 ILE A CA 1
ATOM 3866 C C . ILE A 1 501 ? 2.658 -4.467 6.813 1.00 94.94 501 ILE A C 1
ATOM 3868 O O . ILE A 1 501 ? 2.267 -4.072 5.718 1.00 94.94 501 ILE A O 1
ATOM 3872 N N . PHE A 1 502 ? 3.875 -4.205 7.288 1.00 94.75 502 PHE A N 1
ATOM 3873 C CA . PHE A 1 502 ? 4.949 -3.619 6.488 1.00 94.75 502 PHE A CA 1
ATOM 3874 C C . PHE A 1 502 ? 5.906 -4.737 6.049 1.00 94.75 502 PHE A C 1
ATOM 3876 O O . PHE A 1 502 ? 6.445 -5.453 6.892 1.00 94.75 502 PHE A O 1
ATOM 3883 N N . ALA A 1 503 ? 6.106 -4.888 4.742 1.00 94.44 503 ALA A N 1
ATOM 3884 C CA . ALA A 1 503 ? 7.008 -5.851 4.111 1.00 94.44 503 ALA A CA 1
ATOM 3885 C C . ALA A 1 503 ? 8.056 -5.116 3.255 1.00 94.44 503 ALA A C 1
ATOM 3887 O O . ALA A 1 503 ? 7.841 -3.973 2.853 1.00 94.44 503 ALA A O 1
ATOM 3888 N N . GLY A 1 504 ? 9.225 -5.726 3.050 1.00 92.38 504 GLY A N 1
ATOM 3889 C CA . GLY A 1 504 ? 10.373 -5.105 2.376 1.00 92.38 504 GLY A CA 1
ATOM 3890 C C . GLY A 1 504 ? 11.681 -5.240 3.159 1.00 92.38 504 GLY A C 1
ATOM 3891 O O . GLY A 1 504 ? 11.717 -5.819 4.246 1.00 92.38 504 GLY A O 1
ATOM 3892 N N . ASP A 1 505 ? 12.770 -4.693 2.613 1.00 91.75 505 ASP A N 1
ATOM 3893 C CA . ASP A 1 505 ? 14.108 -4.757 3.219 1.00 91.75 505 ASP A CA 1
ATOM 3894 C C . ASP A 1 505 ? 14.686 -3.358 3.476 1.00 91.75 505 ASP A C 1
ATOM 3896 O O . ASP A 1 505 ? 14.971 -2.611 2.541 1.00 91.75 505 ASP A O 1
ATOM 3900 N N . LYS A 1 506 ? 14.961 -3.032 4.746 1.00 90.69 506 LYS A N 1
ATOM 3901 C CA . LYS A 1 506 ? 15.606 -1.770 5.169 1.00 90.69 506 LYS A CA 1
ATOM 3902 C C . LYS A 1 506 ? 16.998 -1.533 4.552 1.00 90.69 506 LYS A C 1
ATOM 3904 O O . LYS A 1 506 ? 17.511 -0.420 4.631 1.00 90.69 506 LYS A O 1
ATOM 3909 N N . TYR A 1 507 ? 17.613 -2.569 3.974 1.00 91.44 507 TYR A N 1
ATOM 3910 C CA . TYR A 1 507 ? 18.904 -2.506 3.285 1.00 91.44 507 TYR A CA 1
ATOM 3911 C C . TYR A 1 507 ? 18.804 -2.391 1.747 1.00 91.44 507 TYR A C 1
ATOM 3913 O O . TYR A 1 507 ? 19.830 -2.192 1.094 1.00 91.44 507 TYR A O 1
ATOM 3921 N N . GLN A 1 508 ? 17.606 -2.505 1.156 1.00 91.19 508 GLN A N 1
ATOM 3922 C CA . GLN A 1 508 ? 17.366 -2.181 -0.260 1.00 91.19 508 GLN A CA 1
ATOM 3923 C C . GLN A 1 508 ? 17.268 -0.653 -0.467 1.00 91.19 508 GLN A C 1
ATOM 3925 O O . GLN A 1 508 ? 17.602 0.131 0.424 1.00 91.19 508 GLN A O 1
ATOM 3930 N N . LEU A 1 509 ? 16.879 -0.208 -1.668 1.00 89.88 509 LEU A N 1
ATOM 3931 C CA . LEU A 1 509 ? 16.776 1.217 -1.989 1.00 89.88 509 LEU A CA 1
ATOM 3932 C C . LEU A 1 509 ? 15.866 1.965 -0.994 1.00 89.88 509 LEU A C 1
ATOM 3934 O O . LEU A 1 509 ? 14.734 1.535 -0.745 1.00 89.88 509 LEU A O 1
ATOM 3938 N N . PRO A 1 510 ? 16.340 3.091 -0.434 1.00 85.94 510 PRO A N 1
ATOM 3939 C CA . PRO A 1 510 ? 15.525 3.952 0.403 1.00 85.94 510 PRO A CA 1
ATOM 3940 C C . PRO A 1 510 ? 14.628 4.878 -0.433 1.00 85.94 510 PRO A C 1
ATOM 3942 O O . PRO A 1 510 ? 14.860 5.089 -1.625 1.00 85.94 510 PRO A O 1
ATOM 3945 N N . GLY A 1 511 ? 13.650 5.500 0.225 1.00 82.56 511 GLY A N 1
ATOM 3946 C CA . GLY A 1 511 ? 12.838 6.573 -0.346 1.00 82.56 511 GLY A CA 1
ATOM 3947 C C . GLY A 1 511 ? 13.646 7.792 -0.809 1.00 82.56 511 GLY A C 1
ATOM 3948 O O . GLY A 1 511 ? 14.758 8.050 -0.338 1.00 82.56 511 GLY A O 1
ATOM 3949 N N . ILE A 1 512 ? 13.050 8.564 -1.726 1.00 79.00 512 ILE A N 1
ATOM 3950 C CA . ILE A 1 512 ? 13.631 9.798 -2.295 1.00 79.00 512 ILE A CA 1
ATOM 3951 C C . ILE A 1 512 ? 13.746 10.903 -1.229 1.00 79.00 512 ILE A C 1
ATOM 3953 O O . ILE A 1 512 ? 14.696 11.686 -1.239 1.00 79.00 512 ILE A O 1
ATOM 3957 N N . GLU A 1 513 ? 12.790 10.958 -0.299 1.00 80.06 513 GLU A N 1
ATOM 3958 C CA . GLU A 1 513 ? 12.831 11.846 0.867 1.00 80.06 513 GLU A CA 1
ATOM 3959 C C . GLU A 1 513 ? 14.024 11.515 1.793 1.00 80.06 513 GLU A C 1
ATOM 3961 O O . GLU A 1 513 ? 14.546 10.397 1.764 1.00 80.06 513 GLU A O 1
ATOM 3966 N N . PRO A 1 514 ? 14.499 12.459 2.628 1.00 80.94 514 PRO A N 1
ATOM 3967 C CA . PRO A 1 514 ? 15.675 12.230 3.468 1.00 80.94 514 PRO A CA 1
ATOM 3968 C C . PRO A 1 514 ? 15.412 11.326 4.683 1.00 80.94 514 PRO A C 1
ATOM 3970 O O . PRO A 1 514 ? 16.344 10.664 5.131 1.00 80.94 514 PRO A O 1
ATOM 3973 N N . THR A 1 515 ? 14.182 11.292 5.208 1.00 90.00 515 THR A N 1
ATOM 3974 C CA . THR A 1 515 ? 13.808 10.540 6.422 1.00 90.00 515 THR A CA 1
ATOM 3975 C C . THR A 1 515 ? 13.285 9.137 6.107 1.00 90.00 515 THR A C 1
ATOM 3977 O O . THR A 1 515 ? 12.937 8.820 4.966 1.00 90.00 515 THR A O 1
ATOM 3980 N N . ARG A 1 516 ? 13.229 8.270 7.116 1.00 90.44 516 ARG A N 1
ATOM 3981 C CA . ARG A 1 516 ? 12.899 6.842 7.012 1.00 90.44 516 ARG A CA 1
ATOM 3982 C C . ARG A 1 516 ? 11.791 6.455 7.994 1.00 90.44 516 ARG A C 1
ATOM 3984 O O . ARG A 1 516 ? 11.673 7.085 9.042 1.00 90.44 516 ARG A O 1
ATOM 3991 N N . PRO A 1 517 ? 11.042 5.365 7.751 1.00 92.44 517 PRO A N 1
ATOM 3992 C CA . PRO A 1 517 ? 10.057 4.858 8.711 1.00 92.44 517 PRO A CA 1
ATOM 3993 C C . PRO A 1 517 ? 10.670 4.582 10.090 1.00 92.44 517 PRO A C 1
ATOM 3995 O O . PRO A 1 517 ? 10.045 4.842 11.113 1.00 92.44 517 PRO A O 1
ATOM 3998 N N . TRP A 1 518 ? 11.932 4.139 10.114 1.00 91.44 518 TRP A N 1
ATOM 3999 C CA . TRP A 1 518 ? 12.689 3.857 11.334 1.00 91.44 518 TRP A CA 1
ATOM 4000 C C . TRP A 1 518 ? 13.283 5.073 12.054 1.00 91.44 518 TRP A C 1
ATOM 4002 O O . TRP A 1 518 ? 13.832 4.908 13.141 1.00 91.44 518 TRP A O 1
ATOM 4012 N N . ASP A 1 519 ? 13.128 6.281 11.507 1.00 91.62 519 ASP A N 1
ATOM 4013 C CA . ASP A 1 519 ? 13.421 7.523 12.234 1.00 91.62 519 ASP A CA 1
ATOM 4014 C C . ASP A 1 519 ? 12.243 7.922 13.153 1.00 91.62 519 ASP A C 1
ATOM 4016 O O . ASP A 1 519 ? 12.382 8.784 14.023 1.00 91.62 519 ASP A O 1
ATOM 4020 N N . SER A 1 520 ? 11.076 7.283 12.985 1.00 93.81 520 SER A N 1
ATOM 4021 C CA . SER A 1 520 ? 9.877 7.554 13.777 1.00 93.81 520 SER A CA 1
ATOM 4022 C C . SER A 1 520 ? 9.992 7.033 15.217 1.00 93.81 520 SER A C 1
ATOM 4024 O O . SER A 1 520 ? 10.349 5.869 15.421 1.00 93.81 520 SER A O 1
ATOM 4026 N N . PRO A 1 521 ? 9.544 7.798 16.235 1.00 91.06 521 PRO A N 1
ATOM 4027 C CA . PRO A 1 521 ? 9.383 7.305 17.608 1.00 91.06 521 PRO A CA 1
ATOM 4028 C C . PRO A 1 521 ? 8.436 6.097 17.757 1.00 91.06 521 PRO A C 1
ATOM 4030 O O . PRO A 1 521 ? 8.441 5.443 18.804 1.00 91.06 521 PRO A O 1
ATOM 4033 N N . ALA A 1 522 ? 7.616 5.808 16.740 1.00 90.69 522 ALA A N 1
ATOM 4034 C CA . ALA A 1 522 ? 6.747 4.636 16.683 1.00 90.69 522 ALA A CA 1
ATOM 4035 C C . ALA A 1 522 ? 7.446 3.371 16.139 1.00 90.69 522 ALA A C 1
ATOM 4037 O O . ALA A 1 522 ? 6.914 2.272 16.289 1.00 90.69 522 ALA A O 1
ATOM 4038 N N . TRP A 1 523 ? 8.645 3.477 15.554 1.00 92.38 523 TRP A N 1
ATOM 4039 C CA . TRP A 1 523 ? 9.395 2.326 15.040 1.00 92.38 523 TRP A CA 1
ATOM 4040 C C . TRP A 1 523 ? 10.162 1.604 16.157 1.00 92.38 523 TRP A C 1
ATOM 4042 O O . TRP A 1 523 ? 11.387 1.659 16.266 1.00 92.38 523 TRP A O 1
ATOM 4052 N N . LYS A 1 524 ? 9.422 0.936 17.045 1.00 90.00 524 LYS A N 1
ATOM 4053 C CA . LYS A 1 524 ? 9.976 0.258 18.225 1.00 90.00 524 LYS A CA 1
ATOM 4054 C C . LYS A 1 524 ? 9.163 -0.979 18.631 1.00 90.00 524 LYS A C 1
ATOM 4056 O O . LYS A 1 524 ? 7.970 -1.022 18.336 1.00 90.00 524 LYS A O 1
ATOM 4061 N N . PRO A 1 525 ? 9.756 -1.956 19.351 1.00 85.12 525 PRO A N 1
ATOM 4062 C CA . PRO A 1 525 ? 9.069 -3.199 19.731 1.00 85.12 525 PRO A CA 1
ATOM 4063 C C . PRO A 1 525 ? 7.805 -3.028 20.592 1.00 85.12 525 PRO A C 1
ATOM 4065 O O . PRO A 1 525 ? 6.964 -3.919 20.612 1.00 85.12 525 PRO A O 1
ATOM 4068 N N . ASP A 1 526 ? 7.640 -1.890 21.278 1.00 83.69 526 ASP A N 1
ATOM 4069 C CA . ASP A 1 526 ? 6.410 -1.568 22.027 1.00 83.69 526 ASP A CA 1
ATOM 4070 C C . ASP A 1 526 ? 5.201 -1.262 21.116 1.00 83.69 526 ASP A C 1
ATOM 4072 O O . ASP A 1 526 ? 4.081 -1.109 21.602 1.00 83.69 526 ASP A O 1
ATOM 4076 N N . THR A 1 527 ? 5.438 -1.043 19.820 1.00 83.69 527 THR A N 1
ATOM 4077 C CA . THR A 1 527 ? 4.474 -0.454 18.874 1.00 83.69 527 THR A CA 1
ATOM 4078 C C . THR A 1 527 ? 4.376 -1.256 17.577 1.00 83.69 527 THR A C 1
ATOM 4080 O O . THR A 1 527 ? 3.280 -1.410 17.047 1.00 83.69 527 THR A O 1
ATOM 4083 N N . LEU A 1 528 ? 5.489 -1.817 17.098 1.00 89.38 528 LEU A N 1
ATOM 4084 C CA . LEU A 1 528 ? 5.540 -2.727 15.956 1.00 89.38 528 LEU A CA 1
ATOM 4085 C C . LEU A 1 528 ? 6.002 -4.118 16.396 1.00 89.38 528 LEU A C 1
ATOM 4087 O O . LEU A 1 528 ? 6.990 -4.258 17.120 1.00 89.38 528 LEU A O 1
ATOM 4091 N N . TYR A 1 529 ? 5.333 -5.153 15.889 1.00 93.31 529 TYR A N 1
ATOM 4092 C CA . TYR A 1 529 ? 5.817 -6.526 15.984 1.00 93.31 529 TYR A CA 1
ATOM 4093 C C . TYR A 1 529 ? 6.756 -6.822 14.810 1.00 93.31 529 TYR A C 1
ATOM 4095 O O . TYR A 1 529 ? 6.350 -6.742 13.652 1.00 93.31 529 TYR A O 1
ATOM 4103 N N . PHE A 1 530 ? 8.013 -7.152 15.108 1.00 93.75 530 PHE A N 1
ATOM 4104 C CA . PHE A 1 530 ? 9.035 -7.420 14.097 1.00 93.75 530 PHE A CA 1
ATOM 4105 C C . PHE A 1 530 ? 9.206 -8.922 13.859 1.00 93.75 530 PHE A C 1
ATOM 4107 O O . PHE A 1 530 ? 9.442 -9.685 14.796 1.00 93.75 530 PHE A O 1
ATOM 4114 N N . LEU A 1 531 ? 9.162 -9.320 12.587 1.00 94.44 531 LEU A N 1
ATOM 4115 C CA . LEU A 1 531 ? 9.564 -10.637 12.099 1.00 94.44 531 LEU A CA 1
ATOM 4116 C C . LEU A 1 531 ? 10.665 -10.447 11.053 1.00 94.44 531 LEU A C 1
ATOM 4118 O O . LEU A 1 531 ? 10.508 -9.645 10.136 1.00 94.44 531 LEU A O 1
ATOM 4122 N N . GLU A 1 532 ? 11.766 -11.185 11.182 1.00 92.25 532 GLU A N 1
ATOM 4123 C CA . GLU A 1 532 ? 12.855 -11.193 10.203 1.00 92.25 532 GLU A CA 1
ATOM 4124 C C . GLU A 1 532 ? 12.904 -12.554 9.502 1.00 92.25 532 GLU A C 1
ATOM 4126 O O . GLU A 1 532 ? 12.974 -13.598 10.152 1.00 92.25 532 GLU A O 1
ATOM 4131 N N . LEU A 1 533 ? 12.841 -12.540 8.169 1.00 93.75 533 LEU A N 1
ATOM 4132 C CA . LEU A 1 533 ? 12.987 -13.735 7.342 1.00 93.75 533 LEU A CA 1
ATOM 4133 C C . LEU A 1 533 ? 14.474 -13.956 7.051 1.00 93.75 533 LEU A C 1
ATOM 4135 O O . LEU A 1 533 ? 15.130 -13.096 6.467 1.00 93.75 533 LEU A O 1
ATOM 4139 N N . THR A 1 534 ? 15.002 -15.104 7.472 1.00 89.69 534 THR A N 1
ATOM 4140 C CA . THR A 1 534 ? 16.440 -15.419 7.421 1.00 89.69 534 THR A CA 1
ATOM 4141 C C . THR A 1 534 ? 16.844 -16.330 6.259 1.00 89.69 534 THR A C 1
ATOM 4143 O O . THR A 1 534 ? 18.026 -16.412 5.937 1.00 89.69 534 THR A O 1
ATOM 4146 N N . GLU A 1 535 ? 15.892 -17.012 5.616 1.00 90.25 535 GLU A N 1
ATOM 4147 C CA . GLU A 1 535 ? 16.151 -17.932 4.503 1.00 90.25 535 GLU A CA 1
ATOM 4148 C C . GLU A 1 535 ? 15.955 -17.242 3.143 1.00 90.25 535 GLU A C 1
ATOM 4150 O O . GLU A 1 535 ? 14.874 -16.738 2.830 1.00 90.25 535 GLU A O 1
ATOM 4155 N N . VAL A 1 536 ? 17.009 -17.218 2.320 1.00 89.38 536 VAL A N 1
ATOM 4156 C CA . VAL A 1 536 ? 17.016 -16.538 1.014 1.00 89.38 536 VAL A CA 1
ATOM 4157 C C . VAL A 1 536 ? 16.696 -17.523 -0.111 1.00 89.38 536 VAL A C 1
ATOM 4159 O O . VAL A 1 536 ? 17.570 -18.182 -0.666 1.00 89.38 536 VAL A O 1
ATOM 4162 N N . TRP A 1 537 ? 15.423 -17.573 -0.497 1.00 90.44 537 TRP A N 1
ATOM 4163 C CA . TRP A 1 537 ? 14.897 -18.509 -1.502 1.00 90.44 537 TRP A CA 1
ATOM 4164 C C . TRP A 1 537 ? 15.340 -18.235 -2.953 1.00 90.44 537 TRP A C 1
ATOM 4166 O O . TRP A 1 537 ? 15.265 -19.125 -3.797 1.00 90.44 537 TRP A O 1
ATOM 4176 N N . ARG A 1 538 ? 15.815 -17.018 -3.262 1.00 88.81 538 ARG A N 1
ATOM 4177 C CA . ARG A 1 538 ? 16.174 -16.585 -4.630 1.00 88.81 538 ARG A CA 1
ATOM 4178 C C . ARG A 1 538 ? 17.481 -17.188 -5.159 1.00 88.81 538 ARG A C 1
ATOM 4180 O O . ARG A 1 538 ? 17.619 -17.363 -6.369 1.00 88.81 538 ARG A O 1
ATOM 4187 N N . THR A 1 539 ? 18.447 -17.492 -4.290 1.00 88.56 539 THR A N 1
ATOM 4188 C CA . THR A 1 539 ? 19.765 -18.022 -4.681 1.00 88.56 539 THR A CA 1
ATOM 4189 C C . THR A 1 539 ? 20.152 -19.232 -3.840 1.00 88.56 539 THR A C 1
ATOM 4191 O O . THR A 1 539 ? 20.198 -19.168 -2.618 1.00 88.56 539 THR A O 1
ATOM 4194 N N . THR A 1 540 ? 20.506 -20.328 -4.510 1.00 88.31 540 THR A N 1
ATOM 4195 C CA . THR A 1 540 ? 21.142 -21.502 -3.889 1.00 88.31 540 THR A CA 1
ATOM 4196 C C . THR A 1 540 ? 22.672 -21.479 -4.017 1.00 88.31 540 THR A C 1
ATOM 4198 O O . THR A 1 540 ? 23.360 -22.329 -3.448 1.00 88.31 540 THR A O 1
ATOM 4201 N N . ASP A 1 541 ? 23.232 -20.494 -4.730 1.00 92.81 541 ASP A N 1
ATOM 4202 C CA . ASP A 1 541 ? 24.671 -20.249 -4.816 1.00 92.81 541 ASP A CA 1
ATOM 4203 C C . ASP A 1 541 ? 25.146 -19.533 -3.544 1.00 92.81 541 ASP A C 1
ATOM 4205 O O . ASP A 1 541 ? 24.974 -18.323 -3.386 1.00 92.81 541 ASP A O 1
ATOM 4209 N N . LYS A 1 542 ? 25.768 -20.297 -2.637 1.00 92.06 542 LYS A N 1
ATOM 4210 C CA . LYS A 1 542 ? 26.326 -19.786 -1.374 1.00 92.06 542 LYS A CA 1
ATOM 4211 C C . LYS A 1 542 ? 27.372 -18.692 -1.586 1.00 92.06 542 LYS A C 1
ATOM 4213 O O . LYS A 1 542 ? 27.397 -17.731 -0.832 1.00 92.06 542 LYS A O 1
ATOM 4218 N N . SER A 1 543 ? 28.196 -18.801 -2.629 1.00 91.25 543 SER A N 1
ATOM 4219 C CA . SER A 1 543 ? 29.258 -17.824 -2.902 1.00 91.25 543 SER A CA 1
ATOM 4220 C C . SER A 1 543 ? 28.712 -16.492 -3.424 1.00 91.25 543 SER A C 1
ATOM 4222 O O . SER A 1 543 ? 29.303 -15.435 -3.198 1.00 91.25 543 SER A O 1
ATOM 4224 N N . PHE A 1 544 ? 27.554 -16.536 -4.087 1.00 93.75 544 PHE A N 1
ATOM 4225 C CA . PHE A 1 544 ? 26.803 -15.350 -4.472 1.00 93.75 544 PHE A CA 1
ATOM 4226 C C . PHE A 1 544 ? 25.968 -14.793 -3.311 1.00 93.75 544 PHE A C 1
ATOM 4228 O O . PHE A 1 544 ? 25.886 -13.579 -3.167 1.00 93.75 544 PHE A O 1
ATOM 4235 N N . LEU A 1 545 ? 25.425 -15.644 -2.435 1.00 93.69 545 LEU A N 1
ATOM 4236 C CA . LEU A 1 545 ? 24.742 -15.206 -1.214 1.00 93.69 545 LEU A CA 1
ATOM 4237 C C . LEU A 1 545 ? 25.700 -14.453 -0.270 1.00 93.69 545 LEU A C 1
ATOM 4239 O O . LEU A 1 545 ? 25.415 -13.317 0.091 1.00 93.69 545 LEU A O 1
ATOM 4243 N N . GLU A 1 546 ? 26.890 -15.004 0.001 1.00 93.19 546 GLU A N 1
ATOM 4244 C CA . GLU A 1 546 ? 27.968 -14.331 0.753 1.00 93.19 546 GLU A CA 1
ATOM 4245 C C . GLU A 1 546 ? 28.337 -12.956 0.160 1.00 93.19 546 GLU A C 1
ATOM 4247 O O . GLU A 1 546 ? 28.631 -12.007 0.890 1.00 93.19 546 GLU A O 1
ATOM 4252 N N . MET A 1 547 ? 28.310 -12.827 -1.173 1.00 94.50 547 MET A N 1
ATOM 4253 C CA . MET A 1 547 ? 28.516 -11.553 -1.866 1.00 94.50 547 MET A CA 1
ATOM 4254 C C . MET A 1 547 ? 27.340 -10.592 -1.646 1.00 94.50 547 MET A C 1
ATOM 4256 O O . MET A 1 547 ? 27.569 -9.413 -1.386 1.00 94.50 547 MET A O 1
ATOM 4260 N N . LEU A 1 548 ? 26.096 -11.060 -1.750 1.00 94.75 548 LEU A N 1
ATOM 4261 C CA . LEU A 1 548 ? 24.912 -10.224 -1.556 1.00 94.75 548 LEU A CA 1
ATOM 4262 C C . LEU A 1 548 ? 24.790 -9.734 -0.106 1.00 94.75 548 LEU A C 1
ATOM 4264 O O . LEU A 1 548 ? 24.558 -8.545 0.087 1.00 94.75 548 LEU A O 1
ATOM 4268 N N . ASP A 1 549 ? 25.031 -10.584 0.895 1.00 92.94 549 ASP A N 1
ATOM 4269 C CA . ASP A 1 549 ? 24.977 -10.208 2.317 1.00 92.94 549 ASP A CA 1
ATOM 4270 C C . ASP A 1 549 ? 26.069 -9.196 2.704 1.00 92.94 549 ASP A C 1
ATOM 4272 O O . ASP A 1 549 ? 25.813 -8.248 3.459 1.00 92.94 549 ASP A O 1
ATOM 4276 N N . LEU A 1 550 ? 27.270 -9.330 2.122 1.00 93.88 550 LEU A N 1
ATOM 4277 C CA . LEU A 1 550 ? 28.320 -8.314 2.223 1.00 93.88 550 LEU A CA 1
ATOM 4278 C C . LEU A 1 550 ? 27.821 -6.968 1.680 1.00 93.88 550 LEU A C 1
ATOM 4280 O O . LEU A 1 550 ? 27.930 -5.960 2.371 1.00 93.88 550 LEU A O 1
ATOM 4284 N N . LEU A 1 551 ? 27.257 -6.947 0.468 1.00 94.56 551 LEU A N 1
ATOM 4285 C CA . LEU A 1 551 ? 26.805 -5.716 -0.196 1.00 94.56 551 LEU A CA 1
ATOM 4286 C C . LEU A 1 551 ? 25.539 -5.108 0.435 1.00 94.56 551 LEU A C 1
ATOM 4288 O O . LEU A 1 551 ? 25.318 -3.904 0.313 1.00 94.56 551 LEU A O 1
ATOM 4292 N N . ARG A 1 552 ? 24.729 -5.920 1.124 1.00 93.25 552 ARG A N 1
ATOM 4293 C CA . ARG A 1 552 ? 23.539 -5.507 1.881 1.00 93.25 552 ARG A CA 1
ATOM 4294 C C . ARG A 1 552 ? 23.901 -4.607 3.066 1.00 93.25 552 ARG A C 1
ATOM 4296 O O . ARG A 1 552 ? 23.202 -3.640 3.353 1.00 93.25 552 ARG A O 1
ATOM 4303 N N . THR A 1 553 ? 25.002 -4.915 3.753 1.00 90.75 553 THR A N 1
ATOM 4304 C CA . THR A 1 553 ? 25.344 -4.310 5.055 1.00 90.75 553 THR A CA 1
ATOM 4305 C C . THR A 1 553 ? 26.627 -3.478 5.060 1.00 90.75 553 THR A C 1
ATOM 4307 O O . THR A 1 553 ? 26.751 -2.569 5.885 1.00 90.75 553 THR A O 1
ATOM 4310 N N . CYS A 1 554 ? 27.556 -3.737 4.134 1.00 91.69 554 CYS A N 1
ATOM 4311 C CA . CYS A 1 554 ? 28.912 -3.194 4.122 1.00 91.69 554 CYS A CA 1
ATOM 4312 C C . CYS A 1 554 ? 29.334 -2.700 2.728 1.00 91.69 554 CYS A C 1
ATOM 4314 O O . CYS A 1 554 ? 28.934 -3.229 1.694 1.00 91.69 554 CYS A O 1
ATOM 4316 N N . MET A 1 555 ? 30.227 -1.707 2.697 1.00 93.75 555 MET A N 1
ATOM 4317 C CA . MET A 1 555 ? 30.923 -1.331 1.464 1.00 93.75 555 MET A CA 1
ATOM 4318 C C . MET A 1 555 ? 32.086 -2.317 1.220 1.00 93.75 555 MET A C 1
ATOM 4320 O O . MET A 1 555 ? 32.896 -2.515 2.130 1.00 93.75 555 MET A O 1
ATOM 4324 N N . PRO A 1 556 ? 32.219 -2.929 0.027 1.00 95.31 556 PRO A N 1
ATOM 4325 C CA . PRO A 1 556 ? 33.212 -3.975 -0.224 1.00 95.31 556 PRO A CA 1
ATOM 4326 C C . PRO A 1 556 ? 34.646 -3.431 -0.190 1.00 95.31 556 PRO A C 1
ATOM 4328 O O . PRO A 1 556 ? 34.920 -2.311 -0.633 1.00 95.31 556 PRO A O 1
ATOM 4331 N N . THR A 1 557 ? 35.608 -4.238 0.263 1.00 95.88 557 THR A N 1
ATOM 4332 C CA . THR A 1 557 ? 37.034 -3.897 0.143 1.00 95.88 557 THR A CA 1
ATOM 4333 C C . THR A 1 557 ? 37.474 -3.901 -1.322 1.00 95.88 557 THR A C 1
ATOM 4335 O O . THR A 1 557 ? 36.821 -4.472 -2.198 1.00 95.88 557 THR A O 1
ATOM 4338 N N . SER A 1 558 ? 38.644 -3.328 -1.616 1.00 94.69 558 SER A N 1
ATOM 4339 C CA . SER A 1 558 ? 39.211 -3.351 -2.973 1.00 94.69 558 SER A CA 1
ATOM 4340 C C . SER A 1 558 ? 39.422 -4.776 -3.510 1.00 94.69 558 SER A C 1
ATOM 4342 O O . SER A 1 558 ? 39.378 -4.982 -4.720 1.00 94.69 558 SER A O 1
ATOM 4344 N N . ARG A 1 559 ? 39.612 -5.769 -2.624 1.00 94.25 559 ARG A N 1
ATOM 4345 C CA . ARG A 1 559 ? 39.763 -7.185 -2.989 1.00 94.25 559 ARG A CA 1
ATOM 4346 C C . ARG A 1 559 ? 38.418 -7.849 -3.290 1.00 94.25 559 ARG A C 1
ATOM 4348 O O . ARG A 1 559 ? 38.352 -8.656 -4.212 1.00 94.25 559 ARG A O 1
ATOM 4355 N N . GLU A 1 560 ? 37.350 -7.514 -2.563 1.00 94.69 560 GLU A N 1
ATOM 4356 C CA . GLU A 1 560 ? 35.997 -7.985 -2.897 1.00 94.69 560 GLU A CA 1
ATOM 4357 C C . GLU A 1 560 ? 35.461 -7.323 -4.164 1.00 94.69 560 GLU A C 1
ATOM 4359 O O . GLU A 1 560 ? 34.968 -8.028 -5.037 1.00 94.69 560 GLU A O 1
ATOM 4364 N N . LEU A 1 561 ? 35.654 -6.013 -4.340 1.00 95.31 561 LEU A N 1
ATOM 4365 C CA . LEU A 1 561 ? 35.306 -5.314 -5.580 1.00 95.31 561 LEU A CA 1
ATOM 4366 C C . LEU A 1 561 ? 35.999 -5.946 -6.802 1.00 95.31 561 LEU A C 1
ATOM 4368 O O . LEU A 1 561 ? 35.374 -6.143 -7.841 1.00 95.31 561 LEU A O 1
ATOM 4372 N N . GLN A 1 562 ? 37.271 -6.339 -6.669 1.00 93.50 562 GLN A N 1
ATOM 4373 C CA . GLN A 1 562 ? 37.971 -7.096 -7.710 1.00 93.50 562 GLN A CA 1
ATOM 4374 C C . GLN A 1 562 ? 37.362 -8.481 -7.972 1.00 93.50 562 GLN A C 1
ATOM 4376 O O . GLN A 1 562 ? 37.379 -8.905 -9.123 1.00 93.50 562 GLN A O 1
ATOM 4381 N N . LYS A 1 563 ? 36.819 -9.184 -6.964 1.00 92.31 563 LYS A N 1
ATOM 4382 C CA . LYS A 1 563 ? 36.070 -10.440 -7.177 1.00 92.31 563 LYS A CA 1
ATOM 4383 C C . LYS A 1 563 ? 34.764 -10.172 -7.933 1.00 92.31 563 LYS A C 1
ATOM 4385 O O . LYS A 1 563 ? 34.549 -10.789 -8.969 1.00 92.31 563 LYS A O 1
ATOM 4390 N N . ILE A 1 564 ? 33.949 -9.232 -7.447 1.00 93.12 564 ILE A N 1
ATOM 4391 C CA . ILE A 1 564 ? 32.637 -8.850 -8.006 1.00 93.12 564 ILE A CA 1
ATOM 4392 C C . ILE A 1 564 ? 32.767 -8.461 -9.489 1.00 93.12 564 ILE A C 1
ATOM 4394 O O . ILE A 1 564 ? 32.006 -8.911 -10.336 1.00 93.12 564 ILE A O 1
ATOM 4398 N N . CYS A 1 565 ? 33.789 -7.680 -9.841 1.00 93.12 565 CYS A N 1
ATOM 4399 C CA . CYS A 1 565 ? 34.007 -7.239 -11.219 1.00 93.12 565 CYS A CA 1
ATOM 4400 C C . CYS A 1 565 ? 34.732 -8.266 -12.119 1.00 93.12 565 CYS A C 1
ATOM 4402 O O . CYS A 1 565 ? 34.873 -8.023 -13.323 1.00 93.12 565 CYS A O 1
ATOM 4404 N N . ARG A 1 566 ? 35.247 -9.391 -11.593 1.00 92.50 566 ARG A N 1
ATOM 4405 C CA . ARG A 1 566 ? 36.074 -10.336 -12.369 1.00 92.50 566 ARG A CA 1
ATOM 4406 C C . ARG A 1 566 ? 35.207 -11.249 -13.231 1.00 92.50 566 ARG A C 1
ATOM 4408 O O . ARG A 1 566 ? 34.587 -12.175 -12.734 1.00 92.50 566 ARG A O 1
ATOM 4415 N N . GLY A 1 567 ? 35.246 -11.027 -14.544 1.00 92.19 567 GLY A N 1
ATOM 4416 C CA . GLY A 1 567 ? 34.434 -11.768 -15.519 1.00 92.19 567 GLY A CA 1
ATOM 4417 C C . GLY A 1 567 ? 33.061 -11.143 -15.776 1.00 92.19 567 GLY A C 1
ATOM 4418 O O . GLY A 1 567 ? 32.422 -11.490 -16.760 1.00 92.19 567 GLY A O 1
ATOM 4419 N N . HIS A 1 568 ? 32.660 -10.159 -14.967 1.00 95.50 568 HIS A N 1
ATOM 4420 C CA . HIS A 1 568 ? 31.347 -9.515 -15.029 1.00 95.50 568 HIS A CA 1
ATOM 4421 C C . HIS A 1 568 ? 31.356 -8.149 -15.727 1.00 95.50 568 HIS A C 1
ATOM 4423 O O . HIS A 1 568 ? 30.433 -7.368 -15.544 1.00 95.50 568 HIS A O 1
ATOM 4429 N N . LYS A 1 569 ? 32.381 -7.799 -16.514 1.00 94.94 569 LYS A N 1
ATOM 4430 C CA . LYS A 1 569 ? 32.418 -6.496 -17.203 1.00 94.94 569 LYS A CA 1
ATOM 4431 C C . LYS A 1 569 ? 31.523 -6.483 -18.441 1.00 94.94 569 LYS A C 1
ATOM 4433 O O . LYS A 1 569 ? 31.751 -7.249 -19.372 1.00 94.94 569 LYS A O 1
ATOM 4438 N N . ALA A 1 570 ? 30.572 -5.554 -18.480 1.00 95.50 570 ALA A N 1
ATOM 4439 C CA . ALA A 1 570 ? 29.743 -5.288 -19.651 1.00 95.50 570 ALA A CA 1
ATOM 4440 C C . ALA A 1 570 ? 30.546 -4.590 -20.770 1.00 95.50 570 ALA A C 1
ATOM 4442 O O . ALA A 1 570 ? 30.398 -4.945 -21.938 1.00 95.50 570 ALA A O 1
ATOM 4443 N N . TRP A 1 571 ? 31.426 -3.643 -20.416 1.00 95.50 571 TRP A N 1
ATOM 4444 C CA . TRP A 1 571 ? 32.345 -2.925 -21.317 1.00 95.50 571 TRP A CA 1
ATOM 4445 C C . TRP A 1 571 ? 33.627 -2.474 -20.587 1.00 95.50 571 TRP A C 1
ATOM 4447 O O . TRP A 1 571 ? 33.882 -2.864 -19.443 1.00 95.50 571 TRP A O 1
ATOM 4457 N N . VAL A 1 572 ? 34.468 -1.682 -21.260 1.00 90.62 572 VAL A N 1
ATOM 4458 C CA . VAL A 1 572 ? 35.701 -1.092 -20.714 1.00 90.62 572 VAL A CA 1
ATOM 4459 C C . VAL A 1 572 ? 35.597 0.432 -20.773 1.00 90.62 572 VAL A C 1
ATOM 4461 O O . VAL A 1 572 ? 35.288 0.978 -21.824 1.00 90.62 572 VAL A O 1
ATOM 4464 N N . GLY A 1 573 ? 35.886 1.105 -19.657 1.00 90.12 573 GLY A N 1
ATOM 4465 C CA . GLY A 1 573 ? 35.706 2.553 -19.502 1.00 90.12 573 GLY A CA 1
ATOM 4466 C C . GLY A 1 573 ? 34.521 2.886 -18.595 1.00 90.12 573 GLY A C 1
ATOM 4467 O O . GLY A 1 573 ? 33.945 1.993 -17.971 1.00 90.12 573 GLY A O 1
ATOM 4468 N N . GLN A 1 574 ? 34.198 4.176 -18.484 1.00 88.81 574 GLN A N 1
ATOM 4469 C CA . GLN A 1 574 ? 33.010 4.634 -17.761 1.00 88.81 574 GLN A CA 1
ATOM 4470 C C . GLN A 1 574 ? 31.776 4.411 -18.640 1.00 88.81 574 GLN A C 1
ATOM 4472 O O . GLN A 1 574 ? 30.916 3.584 -18.338 1.00 88.81 574 GLN A O 1
ATOM 4477 N N . ASP A 1 575 ? 31.754 5.087 -19.780 1.00 92.06 575 ASP A N 1
ATOM 4478 C CA . ASP A 1 575 ? 30.633 5.108 -20.706 1.00 92.06 575 ASP A CA 1
ATOM 4479 C C . ASP A 1 575 ? 30.687 3.949 -21.726 1.00 92.06 575 ASP A C 1
ATOM 4481 O O . ASP A 1 575 ? 31.771 3.594 -22.199 1.00 92.06 575 ASP A O 1
ATOM 4485 N N . PRO A 1 576 ? 29.538 3.347 -22.086 1.00 95.12 576 PRO A N 1
ATOM 4486 C CA . PRO A 1 576 ? 29.458 2.341 -23.143 1.00 95.12 576 PRO A CA 1
ATOM 4487 C C . PRO A 1 576 ? 29.545 2.966 -24.539 1.00 95.12 576 PRO A C 1
ATOM 4489 O O . PRO A 1 576 ? 29.040 4.064 -24.773 1.00 95.12 576 PRO A O 1
ATOM 4492 N N . SER A 1 577 ? 30.091 2.226 -25.508 1.00 95.50 577 SER A N 1
ATOM 4493 C CA . SER A 1 577 ? 29.974 2.575 -26.930 1.00 95.50 577 SER A CA 1
ATOM 4494 C C . SER A 1 577 ? 28.767 1.901 -27.600 1.00 95.50 577 SER A C 1
ATOM 4496 O O . SER A 1 577 ? 28.266 0.873 -27.136 1.00 95.50 577 SER A O 1
ATOM 4498 N N . VAL A 1 578 ? 28.354 2.410 -28.769 1.00 95.19 578 VAL A N 1
ATOM 4499 C CA . VAL A 1 578 ? 27.354 1.752 -29.638 1.00 95.19 578 VAL A CA 1
ATOM 4500 C C . VAL A 1 578 ? 27.769 0.311 -29.970 1.00 95.19 578 VAL A C 1
ATOM 4502 O O . VAL A 1 578 ? 26.923 -0.577 -30.052 1.00 95.19 578 VAL A O 1
ATOM 4505 N N . ALA A 1 579 ? 29.072 0.042 -30.117 1.00 95.25 579 ALA A N 1
ATOM 4506 C CA . ALA A 1 579 ? 29.591 -1.299 -30.384 1.00 95.25 579 ALA A CA 1
ATOM 4507 C C . ALA A 1 579 ? 29.458 -2.242 -29.173 1.00 95.25 579 ALA A C 1
ATOM 4509 O O . ALA A 1 579 ? 29.160 -3.423 -29.356 1.00 95.25 579 ALA A O 1
ATOM 4510 N N . ASP A 1 580 ? 29.619 -1.736 -27.945 1.00 96.31 580 ASP A N 1
ATOM 4511 C CA . ASP A 1 580 ? 29.383 -2.511 -26.721 1.00 96.31 580 ASP A CA 1
ATOM 4512 C C . ASP A 1 580 ? 27.902 -2.845 -26.551 1.00 96.31 580 ASP A C 1
ATOM 4514 O O . ASP A 1 580 ? 27.557 -4.003 -26.315 1.00 96.31 580 ASP A O 1
ATOM 4518 N N . VAL A 1 581 ? 27.015 -1.864 -26.746 1.00 95.81 581 VAL A N 1
ATOM 4519 C CA . VAL A 1 581 ? 25.566 -2.091 -26.662 1.00 95.81 581 VAL A CA 1
ATOM 4520 C C . VAL A 1 581 ? 25.105 -3.057 -27.758 1.00 95.81 581 VAL A C 1
ATOM 4522 O O . VAL A 1 581 ? 24.373 -4.003 -27.474 1.00 95.81 581 VAL A O 1
ATOM 4525 N N . LYS A 1 582 ? 25.620 -2.924 -28.988 1.00 95.00 582 LYS A N 1
ATOM 4526 C CA . LYS A 1 582 ? 25.340 -3.855 -30.094 1.00 95.00 582 LYS A CA 1
ATOM 4527 C C . LYS A 1 582 ? 25.844 -5.279 -29.837 1.00 95.00 582 LYS A C 1
ATOM 4529 O O . LYS A 1 582 ? 25.164 -6.229 -30.220 1.00 95.00 582 LYS A O 1
ATOM 4534 N N . ARG A 1 583 ? 27.004 -5.440 -29.187 1.00 96.50 583 ARG A N 1
ATOM 4535 C CA . ARG A 1 583 ? 27.513 -6.743 -28.721 1.00 96.50 583 ARG A CA 1
ATOM 4536 C C . ARG A 1 583 ? 26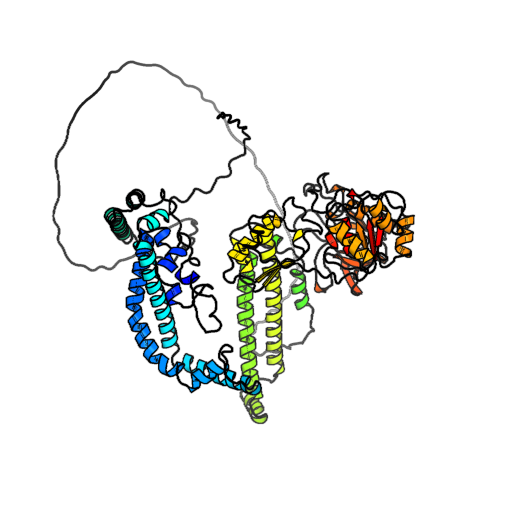.544 -7.350 -27.706 1.00 96.50 583 ARG A C 1
ATOM 4538 O O . ARG A 1 583 ? 26.027 -8.439 -27.925 1.00 96.50 583 ARG A O 1
ATOM 4545 N N . LEU A 1 584 ? 26.255 -6.621 -26.634 1.00 96.38 584 LEU A N 1
ATOM 4546 C CA . LEU A 1 584 ? 25.460 -7.110 -25.507 1.00 96.38 584 LEU A CA 1
ATOM 4547 C C . LEU A 1 584 ? 23.999 -7.413 -25.882 1.00 96.38 584 LEU A C 1
ATOM 4549 O O . LEU A 1 584 ? 23.463 -8.415 -25.423 1.00 96.38 584 LEU A O 1
ATOM 4553 N N . LEU A 1 585 ? 23.370 -6.620 -26.758 1.00 93.06 585 LEU A N 1
ATOM 4554 C CA . LEU A 1 585 ? 22.017 -6.895 -27.270 1.00 93.06 585 LEU A CA 1
ATOM 4555 C C . LEU A 1 585 ? 21.938 -8.178 -28.116 1.00 93.06 585 LEU A C 1
ATOM 4557 O O . LEU A 1 585 ? 20.886 -8.813 -28.160 1.00 93.06 585 LEU A O 1
ATOM 4561 N N . ARG A 1 586 ? 23.032 -8.562 -28.786 1.00 94.12 586 ARG A N 1
ATOM 4562 C CA . ARG A 1 586 ? 23.137 -9.814 -29.554 1.00 94.12 586 ARG A CA 1
ATOM 4563 C C . ARG A 1 586 ? 23.459 -11.005 -28.652 1.00 94.12 586 ARG A C 1
ATOM 4565 O O . ARG A 1 586 ? 22.874 -12.067 -28.830 1.00 94.12 586 ARG A O 1
ATOM 4572 N N . ASP A 1 587 ? 24.386 -10.825 -27.715 1.00 94.94 587 ASP A N 1
ATOM 4573 C CA . ASP A 1 587 ? 24.921 -11.908 -26.880 1.00 94.94 587 ASP A CA 1
ATOM 4574 C C . ASP A 1 587 ? 23.997 -12.229 -25.688 1.00 94.94 587 ASP A C 1
ATOM 4576 O O . ASP A 1 587 ? 23.919 -13.375 -25.250 1.00 94.94 587 ASP A O 1
ATOM 4580 N N . HIS A 1 588 ? 23.230 -11.241 -25.211 1.00 93.94 588 HIS A N 1
ATOM 4581 C CA . HIS A 1 588 ? 22.268 -11.365 -24.111 1.00 93.94 588 HIS A CA 1
ATOM 4582 C C . HIS A 1 588 ? 20.886 -10.768 -24.482 1.00 93.94 588 HIS A C 1
ATOM 4584 O O . HIS A 1 588 ? 20.405 -9.847 -23.819 1.00 93.94 588 HIS A O 1
ATOM 4590 N N . PRO A 1 589 ? 20.184 -11.292 -25.509 1.00 88.94 589 PRO A N 1
ATOM 4591 C CA . PRO A 1 589 ? 18.960 -10.684 -26.059 1.00 88.94 589 PRO A CA 1
ATOM 4592 C C . PRO A 1 589 ? 17.742 -10.713 -25.116 1.00 88.94 589 PRO A C 1
ATOM 4594 O O . PRO A 1 589 ? 16.726 -10.081 -25.408 1.00 88.94 589 PRO A O 1
ATOM 4597 N N . ARG A 1 590 ? 17.828 -11.445 -23.995 1.00 87.69 590 ARG A N 1
ATOM 4598 C CA . ARG A 1 590 ? 16.815 -11.491 -22.922 1.00 87.69 590 ARG A CA 1
ATOM 4599 C C . ARG A 1 590 ? 17.249 -10.776 -21.632 1.00 87.69 590 ARG A C 1
ATOM 4601 O O . ARG A 1 590 ? 16.547 -10.884 -20.635 1.00 87.69 590 ARG A O 1
ATOM 4608 N N . ALA A 1 591 ? 18.396 -10.090 -21.617 1.00 92.62 591 ALA A N 1
ATOM 4609 C CA . ALA A 1 591 ? 18.841 -9.369 -20.428 1.00 92.62 591 ALA A CA 1
ATOM 4610 C C . ALA A 1 591 ? 17.988 -8.123 -20.163 1.00 92.62 591 ALA A C 1
ATOM 4612 O O . ALA A 1 591 ? 17.691 -7.354 -21.081 1.00 92.62 591 ALA A O 1
ATOM 4613 N N . VAL A 1 592 ? 17.662 -7.894 -18.892 1.00 92.62 592 VAL A N 1
ATOM 4614 C CA . VAL A 1 592 ? 17.083 -6.630 -18.428 1.00 92.62 592 VAL A CA 1
ATOM 4615 C C . VAL A 1 592 ? 18.221 -5.641 -18.188 1.00 92.62 592 VAL A C 1
ATOM 4617 O O . VAL A 1 592 ? 19.176 -5.947 -17.474 1.00 92.62 592 VAL A O 1
ATOM 4620 N N . TRP A 1 593 ? 18.142 -4.458 -18.796 1.00 95.31 593 TRP A N 1
ATOM 4621 C CA . TRP A 1 593 ? 19.136 -3.404 -18.607 1.00 95.31 593 TRP A CA 1
ATOM 4622 C C . TRP A 1 593 ? 18.639 -2.403 -17.572 1.00 95.31 593 TRP A C 1
ATOM 4624 O O . TRP A 1 593 ? 17.530 -1.873 -17.689 1.00 95.31 593 TRP A O 1
ATOM 4634 N N . VAL A 1 594 ? 19.478 -2.119 -16.580 1.00 95.81 594 VAL A N 1
ATOM 4635 C CA . VAL A 1 594 ? 19.179 -1.147 -15.528 1.00 95.81 594 VAL A CA 1
ATOM 4636 C C . VAL A 1 594 ? 20.324 -0.161 -15.349 1.00 95.81 594 VAL A C 1
ATOM 4638 O O . VAL A 1 594 ? 21.491 -0.529 -15.478 1.00 95.81 594 VAL A O 1
ATOM 4641 N N . ALA A 1 595 ? 20.007 1.086 -15.010 1.00 95.25 595 ALA A N 1
ATOM 4642 C CA . ALA A 1 595 ? 20.996 2.096 -14.647 1.00 95.25 595 ALA A CA 1
ATOM 4643 C C . ALA A 1 595 ? 20.694 2.743 -13.288 1.00 95.25 595 ALA A C 1
ATOM 4645 O O . ALA A 1 595 ? 19.545 2.769 -12.831 1.00 95.25 595 ALA A O 1
ATOM 4646 N N . ALA A 1 596 ? 21.732 3.272 -12.638 1.00 92.12 596 ALA A N 1
ATOM 4647 C CA . ALA A 1 596 ? 21.604 3.968 -11.360 1.00 92.12 596 ALA A CA 1
ATOM 4648 C C . ALA A 1 596 ? 20.771 5.258 -11.494 1.00 92.12 596 ALA A C 1
ATOM 4650 O O . ALA A 1 596 ? 19.856 5.486 -10.699 1.00 92.12 596 ALA A O 1
ATOM 4651 N N . THR A 1 597 ? 21.035 6.069 -12.526 1.00 89.38 597 THR A N 1
ATOM 4652 C CA . THR A 1 597 ? 20.349 7.349 -12.771 1.00 89.38 597 THR A CA 1
ATOM 4653 C C . THR A 1 597 ? 19.504 7.352 -14.051 1.00 89.38 597 THR A C 1
ATOM 4655 O O . THR A 1 597 ? 19.737 6.576 -14.981 1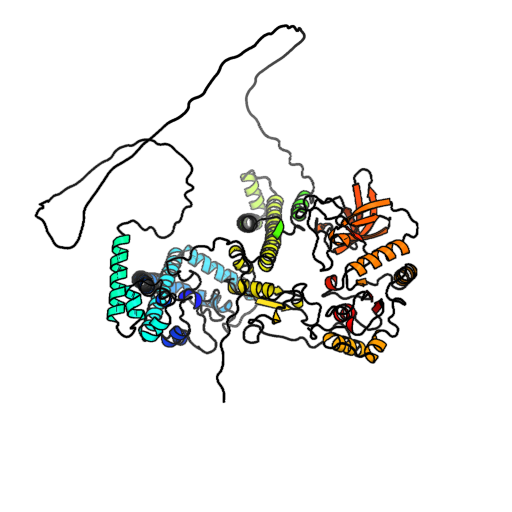.00 89.38 597 THR A O 1
ATOM 4658 N N . LYS A 1 598 ? 18.552 8.297 -14.153 1.00 86.00 598 LYS A N 1
ATOM 4659 C CA . LYS A 1 598 ? 17.819 8.573 -15.408 1.00 86.00 598 LYS A CA 1
ATOM 4660 C C . LYS A 1 598 ? 18.754 8.910 -16.580 1.00 86.00 598 LYS A C 1
ATOM 4662 O O . LYS A 1 598 ? 18.490 8.495 -17.703 1.00 86.00 598 LYS A O 1
ATOM 4667 N N . ARG A 1 599 ? 19.869 9.605 -16.320 1.00 86.25 599 ARG A N 1
ATOM 4668 C CA . ARG A 1 599 ? 20.897 9.921 -17.328 1.00 86.25 599 ARG A CA 1
ATOM 4669 C C . ARG A 1 599 ? 21.506 8.642 -17.912 1.00 86.25 599 ARG A C 1
ATOM 4671 O O . ARG A 1 599 ? 21.585 8.516 -19.130 1.00 86.25 599 ARG A O 1
ATOM 4678 N N . GLY A 1 600 ? 21.863 7.677 -17.060 1.00 90.44 600 GLY A N 1
ATOM 4679 C CA . GLY A 1 600 ? 22.341 6.362 -17.499 1.00 90.44 600 GLY A CA 1
ATOM 4680 C C . GLY A 1 600 ? 21.291 5.594 -18.314 1.00 90.44 600 GLY A C 1
ATOM 4681 O O . GLY A 1 600 ? 21.629 4.977 -19.322 1.00 90.44 600 GLY A O 1
ATOM 4682 N N . VAL A 1 601 ? 20.006 5.689 -17.946 1.00 90.75 601 VAL A N 1
ATOM 4683 C CA . VAL A 1 601 ? 18.895 5.113 -18.733 1.00 90.75 601 VAL A CA 1
ATOM 4684 C C . VAL A 1 601 ? 18.804 5.738 -20.126 1.00 90.75 601 VAL A C 1
ATOM 4686 O O . VAL A 1 601 ? 18.756 5.002 -21.113 1.00 90.75 601 VAL A O 1
ATOM 4689 N N . ALA A 1 602 ? 18.805 7.071 -20.221 1.00 86.75 602 ALA A N 1
ATOM 4690 C CA . ALA A 1 602 ? 18.734 7.795 -21.491 1.00 86.75 602 ALA A CA 1
ATOM 4691 C C . ALA A 1 602 ? 19.925 7.458 -22.406 1.00 86.75 602 ALA A C 1
ATOM 4693 O O . ALA A 1 602 ? 19.729 7.131 -23.575 1.00 86.75 602 ALA A O 1
ATOM 4694 N N . GLN A 1 603 ? 21.141 7.432 -21.851 1.00 90.19 603 GLN A N 1
ATOM 4695 C CA . GLN A 1 603 ? 22.368 7.071 -22.565 1.00 90.19 603 GLN A CA 1
ATOM 4696 C C . GLN A 1 603 ? 22.303 5.651 -23.154 1.00 90.19 603 GLN A C 1
ATOM 4698 O O . GLN A 1 603 ? 22.557 5.468 -24.344 1.00 90.19 603 GLN A O 1
ATOM 4703 N N . ILE A 1 604 ? 21.912 4.644 -22.361 1.00 93.56 604 ILE A N 1
ATOM 4704 C CA . ILE A 1 604 ? 21.764 3.261 -22.851 1.00 93.56 604 ILE A CA 1
ATOM 4705 C C . ILE A 1 604 ? 20.660 3.164 -23.912 1.00 93.56 604 ILE A C 1
ATOM 4707 O O . ILE A 1 604 ? 20.851 2.498 -24.926 1.00 93.56 604 ILE A O 1
ATOM 4711 N N . ASN A 1 605 ? 19.523 3.835 -23.706 1.00 91.81 605 ASN A N 1
ATOM 4712 C CA . ASN A 1 605 ? 18.411 3.841 -24.658 1.00 91.81 605 ASN A CA 1
ATOM 4713 C C . ASN A 1 605 ? 18.814 4.427 -26.024 1.00 91.81 605 ASN A C 1
ATOM 4715 O O . ASN A 1 605 ? 18.485 3.833 -27.052 1.00 91.81 605 ASN A O 1
ATOM 4719 N N . GLN A 1 606 ? 19.558 5.537 -26.038 1.00 89.69 606 GLN A N 1
ATOM 4720 C CA . GLN A 1 606 ? 20.067 6.166 -27.260 1.00 89.69 606 GLN A CA 1
ATOM 4721 C C . GLN A 1 606 ? 21.089 5.271 -27.982 1.00 89.69 606 GLN A C 1
ATOM 4723 O O . GLN A 1 606 ? 20.972 5.020 -29.180 1.00 89.69 606 GLN A O 1
ATOM 4728 N N . LEU A 1 607 ? 22.048 4.698 -27.251 1.00 93.31 607 LEU A N 1
ATOM 4729 C CA . LEU A 1 607 ? 23.042 3.788 -27.832 1.00 93.31 607 LEU A CA 1
ATOM 4730 C C . LEU A 1 607 ? 22.413 2.477 -28.342 1.00 93.31 607 LEU A C 1
ATOM 4732 O O . LEU A 1 607 ? 22.896 1.902 -29.317 1.00 93.31 607 LEU A O 1
ATOM 4736 N N . ALA A 1 608 ? 21.327 2.004 -27.720 1.00 92.50 608 ALA A N 1
ATOM 4737 C CA . ALA A 1 608 ? 20.568 0.837 -28.171 1.00 92.50 608 ALA A CA 1
ATOM 4738 C C . ALA A 1 608 ? 19.775 1.120 -29.458 1.00 92.50 608 ALA A C 1
ATOM 4740 O O . ALA A 1 608 ? 19.766 0.284 -30.364 1.00 92.50 608 ALA A O 1
ATOM 4741 N N . LEU A 1 609 ? 19.170 2.307 -29.570 1.00 91.12 609 LEU A N 1
ATOM 4742 C CA . LEU A 1 609 ? 18.556 2.804 -30.802 1.00 91.12 609 LEU A CA 1
ATOM 4743 C C . LEU A 1 609 ? 19.583 2.826 -31.949 1.00 91.12 609 LEU A C 1
ATOM 4745 O O . LEU A 1 609 ? 19.361 2.193 -32.980 1.00 91.12 609 LEU A O 1
ATOM 4749 N N . GLU A 1 610 ? 20.736 3.469 -31.746 1.00 91.56 610 GLU A N 1
ATOM 4750 C CA . GLU A 1 610 ? 21.818 3.558 -32.740 1.00 91.56 610 GLU A CA 1
ATOM 4751 C C . GLU A 1 610 ? 22.413 2.187 -33.110 1.00 91.56 610 GLU A C 1
ATOM 4753 O O . GLU A 1 610 ? 22.760 1.937 -34.267 1.00 91.56 610 GLU A O 1
ATOM 4758 N N . ALA A 1 611 ? 22.501 1.262 -32.149 1.00 91.94 611 ALA A N 1
ATOM 4759 C CA . ALA A 1 611 ? 22.987 -0.098 -32.375 1.00 91.94 611 ALA A CA 1
ATOM 4760 C C . ALA A 1 611 ? 22.055 -0.926 -33.278 1.00 91.94 611 ALA A C 1
ATOM 4762 O O . ALA A 1 611 ? 22.541 -1.716 -34.104 1.00 91.94 611 ALA A O 1
ATOM 4763 N N . LEU A 1 612 ? 20.737 -0.757 -33.117 1.00 89.25 612 LEU A N 1
ATOM 4764 C CA . LEU A 1 612 ? 19.687 -1.520 -33.800 1.00 89.25 612 LEU A CA 1
ATOM 4765 C C . LEU A 1 612 ? 19.247 -0.895 -35.130 1.00 89.25 612 LEU A C 1
ATOM 4767 O O . LEU A 1 612 ? 18.995 -1.632 -36.083 1.00 89.25 612 LEU A O 1
ATOM 4771 N N . HIS A 1 613 ? 19.218 0.435 -35.220 1.00 87.50 613 HIS A N 1
ATOM 4772 C CA . HIS A 1 613 ? 18.779 1.197 -36.394 1.00 87.50 613 HIS A CA 1
ATOM 4773 C C . HIS A 1 613 ? 19.894 2.115 -36.960 1.00 87.50 613 HIS A C 1
ATOM 4775 O O . HIS A 1 613 ? 19.659 3.299 -37.206 1.00 87.50 613 HIS A O 1
ATOM 4781 N N . PRO A 1 614 ? 21.127 1.609 -37.191 1.00 83.69 614 PRO A N 1
ATOM 4782 C CA . PRO A 1 614 ? 22.269 2.439 -37.573 1.00 83.69 614 PRO A CA 1
ATOM 4783 C C . PRO A 1 614 ? 22.054 3.108 -38.936 1.00 83.69 614 PRO A C 1
ATOM 4785 O O . PRO A 1 614 ? 22.002 2.429 -39.962 1.00 83.69 614 PRO A O 1
ATOM 4788 N N . ARG A 1 615 ? 21.998 4.447 -38.946 1.00 79.62 615 ARG A N 1
ATOM 4789 C CA . ARG A 1 615 ? 21.742 5.288 -40.136 1.00 79.62 615 ARG A CA 1
ATOM 4790 C C . ARG A 1 615 ? 20.392 5.036 -40.827 1.00 79.62 615 ARG A C 1
ATOM 4792 O O . ARG A 1 615 ? 20.231 5.423 -41.980 1.00 79.62 615 ARG A O 1
ATOM 4799 N N . ALA A 1 616 ? 19.433 4.400 -40.155 1.00 80.50 616 ALA A N 1
ATOM 4800 C CA . ALA A 1 616 ? 18.056 4.387 -40.631 1.00 80.50 616 ALA A CA 1
ATOM 4801 C C . ALA A 1 616 ? 17.378 5.700 -40.225 1.00 80.50 616 ALA A C 1
ATOM 4803 O O . ALA A 1 616 ? 17.499 6.120 -39.075 1.00 80.50 616 ALA A O 1
ATOM 4804 N N . GLU A 1 617 ? 16.635 6.325 -41.133 1.00 85.81 617 GLU A N 1
ATOM 4805 C CA . GLU A 1 617 ? 15.733 7.413 -40.753 1.00 85.81 617 GLU A CA 1
ATOM 4806 C C . GLU A 1 617 ? 14.539 6.839 -39.960 1.00 85.81 617 GLU A C 1
ATOM 4808 O O . GLU A 1 617 ? 14.108 5.704 -40.215 1.00 85.81 617 GLU A O 1
ATOM 4813 N N . PRO A 1 618 ? 14.016 7.558 -38.951 1.00 91.50 618 PRO A N 1
ATOM 4814 C CA . PRO A 1 618 ? 12.784 7.164 -38.285 1.00 91.50 618 PRO A CA 1
ATOM 4815 C C . PRO A 1 618 ? 11.591 7.354 -39.226 1.00 91.50 618 PRO A C 1
ATOM 4817 O O . PRO A 1 618 ? 11.549 8.284 -40.025 1.00 91.50 618 PRO A O 1
ATOM 4820 N N . VAL A 1 619 ? 10.577 6.499 -39.083 1.00 90.62 619 VAL A N 1
ATOM 4821 C CA . VAL A 1 619 ? 9.280 6.643 -39.772 1.00 90.62 619 VAL A CA 1
ATOM 4822 C C . VAL A 1 619 ? 8.622 7.972 -39.389 1.00 90.62 619 VAL A C 1
ATOM 4824 O O . VAL A 1 619 ? 7.949 8.599 -40.200 1.00 90.62 619 VAL A O 1
ATOM 4827 N N . VAL A 1 620 ? 8.823 8.384 -38.135 1.00 94.06 620 VAL A N 1
ATOM 4828 C CA . VAL A 1 620 ? 8.439 9.677 -37.565 1.00 94.06 620 VAL A CA 1
ATOM 4829 C C . VAL A 1 620 ? 9.203 9.868 -36.245 1.00 94.06 620 VAL A C 1
ATOM 4831 O O . VAL A 1 620 ? 9.474 8.887 -35.553 1.00 94.06 620 VAL A O 1
ATOM 4834 N N . THR A 1 621 ? 9.525 11.101 -35.856 1.00 95.00 621 THR A N 1
ATOM 4835 C CA . THR A 1 621 ? 9.905 11.417 -34.466 1.00 95.00 621 THR A CA 1
ATOM 4836 C C . THR A 1 621 ? 8.675 11.949 -33.745 1.00 95.00 621 THR A C 1
ATOM 4838 O O . THR A 1 621 ? 8.030 12.875 -34.235 1.00 95.00 621 THR A O 1
ATOM 4841 N N . LEU A 1 622 ? 8.311 11.339 -32.615 1.00 95.00 622 LEU A N 1
ATOM 4842 C CA . LEU A 1 622 ? 7.134 11.724 -31.836 1.00 95.00 622 LEU A CA 1
ATOM 4843 C C . LEU A 1 622 ? 7.541 12.408 -30.526 1.00 95.00 622 LEU A C 1
ATOM 4845 O O . LEU A 1 622 ? 8.487 11.943 -29.888 1.00 95.00 622 LEU A O 1
ATOM 4849 N N . PRO A 1 623 ? 6.791 13.428 -30.066 1.00 94.94 623 PRO A N 1
ATOM 4850 C CA . PRO A 1 623 ? 6.925 13.922 -28.704 1.00 94.94 623 PRO A CA 1
ATOM 4851 C C . PRO A 1 623 ? 6.491 12.812 -27.740 1.00 94.94 623 PRO A C 1
ATOM 4853 O O . PRO A 1 623 ? 5.323 12.419 -27.717 1.00 94.94 623 PRO A O 1
ATOM 4856 N N . GLY A 1 624 ? 7.445 12.277 -26.989 1.00 93.12 624 GLY A N 1
ATOM 4857 C CA . GLY A 1 624 ? 7.273 11.279 -25.940 1.00 93.12 624 GLY A CA 1
ATOM 4858 C C . GLY A 1 624 ? 7.267 11.885 -24.536 1.00 93.12 624 GLY A C 1
ATOM 4859 O O . GLY A 1 624 ? 7.198 13.104 -24.359 1.00 93.12 624 GLY A O 1
ATOM 4860 N N . ALA A 1 625 ? 7.360 11.019 -23.525 1.00 90.81 625 ALA A N 1
ATOM 4861 C CA . ALA A 1 625 ? 7.275 11.391 -22.112 1.00 90.81 625 ALA A CA 1
ATOM 4862 C C . ALA A 1 625 ? 8.252 12.507 -21.711 1.00 90.81 625 ALA A C 1
ATOM 4864 O O . ALA A 1 625 ? 9.457 12.396 -21.928 1.00 90.81 625 ALA A O 1
ATOM 4865 N N . PHE A 1 626 ? 7.742 13.583 -21.106 1.00 89.19 626 PHE A N 1
ATOM 4866 C CA . PHE A 1 626 ? 8.567 14.712 -20.662 1.00 89.19 626 PHE A CA 1
ATOM 4867 C C . PHE A 1 626 ? 9.419 14.348 -19.433 1.00 89.19 626 PHE A C 1
ATOM 4869 O O . PHE A 1 626 ? 10.486 14.919 -19.222 1.00 89.19 626 PHE A O 1
ATOM 4876 N N . GLU A 1 627 ? 9.009 13.352 -18.643 1.00 85.00 627 GLU A N 1
ATOM 4877 C CA . GLU A 1 627 ? 9.743 12.909 -17.453 1.00 85.00 627 GLU A CA 1
ATOM 4878 C C . GLU A 1 627 ? 11.049 12.168 -17.774 1.00 85.00 627 GLU A C 1
ATOM 4880 O O . GLU A 1 627 ? 11.842 11.914 -16.866 1.00 85.00 627 GLU A O 1
ATOM 4885 N N . ASP A 1 628 ? 11.284 11.803 -19.034 1.00 81.00 628 ASP A N 1
ATOM 4886 C CA . ASP A 1 628 ? 12.550 11.227 -19.495 1.00 81.00 628 ASP A CA 1
ATOM 4887 C C . ASP A 1 628 ? 13.481 12.275 -20.144 1.00 81.00 628 ASP A C 1
ATOM 4889 O O . ASP A 1 628 ? 14.646 11.963 -20.400 1.00 81.00 628 ASP A O 1
ATOM 4893 N N . ASN A 1 629 ? 13.024 13.522 -20.342 1.00 84.75 629 ASN A N 1
ATOM 4894 C CA . ASN A 1 629 ? 13.854 14.601 -20.880 1.00 84.75 629 ASN A CA 1
ATOM 4895 C C . ASN A 1 629 ? 14.748 15.162 -19.750 1.00 84.75 629 ASN A C 1
ATOM 4897 O O . ASN A 1 629 ? 14.220 15.635 -18.738 1.00 84.75 629 ASN A O 1
ATOM 4901 N N . PRO A 1 630 ? 16.090 15.112 -19.876 1.00 76.44 630 PRO A N 1
ATOM 4902 C CA . PRO A 1 630 ? 16.999 15.562 -18.823 1.00 76.44 630 PRO A CA 1
ATOM 4903 C C . PRO A 1 630 ? 16.948 17.076 -18.574 1.00 76.44 630 PRO A C 1
ATOM 4905 O O . PRO A 1 630 ? 17.191 17.493 -17.443 1.00 76.44 630 PRO A O 1
ATOM 4908 N N . ASP A 1 631 ? 16.594 17.888 -19.574 1.00 84.00 631 ASP A N 1
ATOM 4909 C CA . ASP A 1 631 ? 16.586 19.354 -19.468 1.00 84.00 631 ASP A CA 1
ATOM 4910 C C . ASP A 1 631 ? 15.443 19.867 -18.572 1.00 84.00 631 ASP A C 1
ATOM 4912 O O . ASP A 1 631 ? 15.516 20.967 -18.023 1.00 84.00 631 ASP A O 1
ATOM 4916 N N . ASN A 1 632 ? 14.426 19.030 -18.330 1.00 87.50 632 ASN A N 1
ATOM 4917 C CA . ASN A 1 632 ? 13.352 19.302 -17.374 1.00 87.50 632 ASN A CA 1
ATOM 4918 C C . ASN A 1 632 ? 13.793 19.185 -15.903 1.00 87.50 632 ASN A C 1
ATOM 4920 O O . ASN A 1 632 ? 12.977 19.421 -15.010 1.00 87.50 632 ASN A O 1
ATOM 4924 N N . TYR A 1 633 ? 15.046 18.811 -15.618 1.00 81.12 633 TYR A N 1
ATOM 4925 C CA . TYR A 1 633 ? 15.543 18.580 -14.262 1.00 81.12 633 TYR A CA 1
ATOM 4926 C C . TYR A 1 633 ? 16.689 19.522 -13.885 1.00 81.12 633 TYR A C 1
ATOM 4928 O O . TYR A 1 633 ? 17.704 19.645 -14.571 1.00 81.12 633 TYR A O 1
ATOM 4936 N N . LYS A 1 634 ? 16.558 20.163 -12.720 1.00 79.31 634 LYS A N 1
ATOM 4937 C CA . LYS A 1 634 ? 17.633 20.951 -12.108 1.00 79.31 634 LYS A CA 1
ATOM 4938 C C . LYS A 1 634 ? 18.742 20.029 -11.578 1.00 79.31 634 LYS A C 1
ATOM 4940 O O . LYS A 1 634 ? 18.562 18.824 -11.418 1.00 79.31 634 LYS A O 1
ATOM 4945 N N . LYS A 1 635 ? 19.894 20.611 -11.218 1.00 70.44 635 LYS A N 1
ATOM 4946 C CA . LYS A 1 635 ? 21.065 19.875 -10.684 1.00 70.44 635 LYS A CA 1
ATOM 4947 C C . LYS A 1 635 ? 20.814 19.112 -9.372 1.00 70.44 635 LYS A C 1
ATOM 4949 O O . LYS A 1 635 ? 21.623 18.263 -9.016 1.00 70.44 635 LYS A O 1
ATOM 4954 N N . ASP A 1 636 ? 19.733 19.424 -8.662 1.00 64.19 636 ASP A N 1
ATOM 4955 C CA . ASP A 1 636 ? 19.271 18.733 -7.450 1.00 64.19 636 ASP A CA 1
ATOM 4956 C C . ASP A 1 636 ? 18.266 17.594 -7.739 1.00 64.19 636 ASP A C 1
ATOM 4958 O O . ASP A 1 636 ? 17.826 16.914 -6.816 1.00 64.19 636 ASP A O 1
ATOM 4962 N N . GLY A 1 637 ? 17.909 17.366 -9.009 1.00 66.31 637 GLY A N 1
ATOM 4963 C CA . GLY A 1 637 ? 16.911 16.382 -9.430 1.00 66.31 637 GLY A CA 1
ATOM 4964 C C . GLY A 1 637 ? 15.458 16.866 -9.354 1.00 66.31 637 GLY A C 1
ATOM 4965 O O . GLY A 1 637 ? 14.559 16.108 -9.716 1.00 66.31 637 GLY A O 1
ATOM 4966 N N . THR A 1 638 ? 15.196 18.106 -8.928 1.00 73.94 638 THR A N 1
ATOM 4967 C CA . THR A 1 638 ? 13.842 18.681 -8.943 1.00 73.94 638 THR A CA 1
ATOM 4968 C C . THR A 1 638 ? 13.425 19.089 -10.356 1.00 73.94 638 THR A C 1
ATOM 4970 O O . THR A 1 638 ? 14.240 19.570 -11.145 1.00 73.94 638 THR A O 1
ATOM 4973 N N . LEU A 1 639 ? 12.139 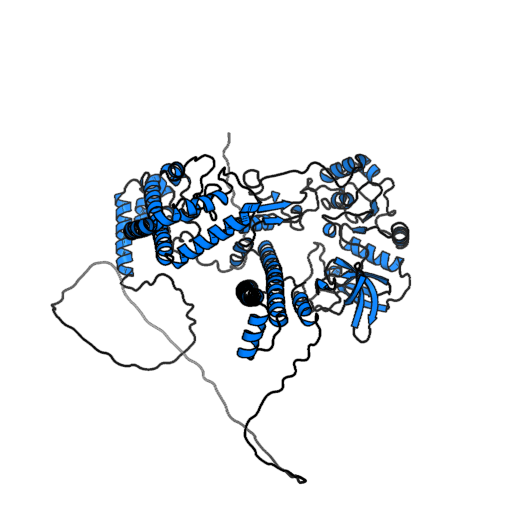18.929 -10.674 1.00 77.75 639 LEU A N 1
ATOM 4974 C CA . LEU A 1 639 ? 11.567 19.344 -11.958 1.00 77.75 639 LEU A CA 1
ATOM 4975 C C . LEU A 1 639 ? 11.627 20.878 -12.122 1.00 77.75 639 LEU A C 1
ATOM 4977 O O . LEU A 1 639 ? 11.586 21.613 -11.129 1.00 77.75 639 LEU A O 1
ATOM 4981 N N . VAL A 1 640 ? 11.750 21.383 -13.349 1.00 82.75 640 VAL A N 1
ATOM 4982 C CA . VAL A 1 640 ? 11.540 22.807 -13.675 1.00 82.75 640 VAL A CA 1
ATOM 4983 C C . VAL A 1 640 ? 10.053 23.189 -13.597 1.00 82.75 640 VAL A C 1
ATOM 4985 O O . VAL A 1 640 ? 9.192 22.330 -13.444 1.00 82.75 640 VAL A O 1
ATOM 4988 N N . ASP A 1 641 ? 9.764 24.491 -13.658 1.00 77.31 641 ASP A N 1
ATOM 4989 C CA . ASP A 1 641 ? 8.397 25.031 -13.701 1.00 77.31 641 ASP A CA 1
ATOM 4990 C C . ASP A 1 641 ? 7.647 24.535 -14.950 1.00 77.31 641 ASP A C 1
ATOM 4992 O O . ASP A 1 641 ? 8.194 24.593 -16.054 1.00 77.31 641 ASP A O 1
ATOM 4996 N N . ASP A 1 642 ? 6.395 24.104 -14.773 1.00 72.19 642 ASP A N 1
ATOM 4997 C CA . ASP A 1 642 ? 5.451 23.612 -15.787 1.00 72.19 642 ASP A CA 1
ATOM 4998 C C . ASP A 1 642 ? 5.467 24.362 -17.126 1.00 72.19 642 ASP A C 1
ATOM 5000 O O . ASP A 1 642 ? 5.283 23.766 -18.188 1.00 72.19 642 ASP A O 1
ATOM 5004 N N . GLN A 1 643 ? 5.690 25.678 -17.105 1.00 67.56 643 GLN A N 1
ATOM 5005 C CA . GLN A 1 643 ? 5.714 26.512 -18.308 1.00 67.56 643 GLN A CA 1
ATOM 5006 C C . GLN A 1 643 ? 6.939 26.274 -19.204 1.00 67.56 643 GLN A C 1
ATOM 5008 O O . GLN A 1 643 ? 6.967 26.783 -20.324 1.00 67.56 643 GLN A O 1
ATOM 5013 N N . HIS A 1 644 ? 7.923 25.516 -18.720 1.00 77.19 644 HIS A N 1
ATOM 5014 C CA . HIS A 1 644 ? 9.206 25.238 -19.364 1.00 77.19 644 HIS A CA 1
ATOM 5015 C C . HIS A 1 644 ? 9.426 23.741 -19.637 1.00 77.19 644 HIS A C 1
ATOM 5017 O O . HIS A 1 644 ? 10.512 23.368 -20.072 1.00 77.19 644 HIS A O 1
ATOM 5023 N N . LEU A 1 645 ? 8.430 22.883 -19.381 1.00 88.12 645 LEU A N 1
ATOM 5024 C CA . LEU A 1 645 ? 8.546 21.444 -19.623 1.00 88.12 645 LEU A CA 1
ATOM 5025 C C . LEU A 1 645 ? 8.576 21.134 -21.124 1.00 88.12 645 LEU A C 1
ATOM 5027 O O . LEU A 1 645 ? 7.684 21.528 -21.876 1.00 88.12 645 LEU A O 1
ATOM 5031 N N . VAL A 1 646 ? 9.589 20.380 -21.548 1.00 89.94 646 VAL A N 1
ATOM 5032 C CA . VAL A 1 646 ? 9.796 19.947 -22.936 1.00 89.94 646 VAL A CA 1
ATOM 5033 C C . VAL A 1 646 ? 9.628 18.430 -23.037 1.00 89.94 646 VAL A C 1
ATOM 5035 O O . VAL A 1 646 ? 10.105 17.674 -22.191 1.00 89.94 646 VAL A O 1
ATOM 5038 N N . THR A 1 647 ? 8.947 17.952 -24.074 1.00 91.69 647 THR A N 1
ATOM 5039 C CA . THR A 1 647 ? 8.791 16.513 -24.352 1.00 91.69 647 THR A CA 1
ATOM 5040 C C . THR A 1 647 ? 10.130 15.855 -24.703 1.00 91.69 647 THR A C 1
ATOM 5042 O O . THR A 1 647 ? 11.065 16.535 -25.122 1.00 91.69 647 THR A O 1
ATOM 5045 N N . THR A 1 648 ? 10.245 14.533 -24.564 1.00 90.38 648 THR A N 1
ATOM 5046 C CA . THR A 1 648 ? 11.409 13.796 -25.103 1.00 90.38 648 THR A CA 1
ATOM 5047 C C . THR A 1 648 ? 11.149 13.445 -26.560 1.00 90.38 648 THR A C 1
ATOM 5049 O O . THR A 1 648 ? 10.121 12.839 -26.842 1.00 90.38 648 THR A O 1
ATOM 5052 N N . ASP A 1 649 ? 12.061 13.741 -27.482 1.00 92.12 649 ASP A N 1
ATOM 5053 C CA . ASP A 1 649 ? 11.936 13.255 -28.861 1.00 92.12 649 ASP A CA 1
ATOM 5054 C C . ASP A 1 649 ? 12.156 11.734 -28.925 1.00 92.12 649 ASP A C 1
ATOM 5056 O O . ASP A 1 649 ? 13.221 11.222 -28.580 1.00 92.12 649 ASP A O 1
ATOM 5060 N N . VAL A 1 650 ? 11.137 10.995 -29.373 1.00 93.38 650 VAL A N 1
ATOM 5061 C CA . VAL A 1 650 ? 11.172 9.533 -29.523 1.00 93.38 650 VAL A CA 1
ATOM 5062 C C . VAL A 1 650 ? 11.140 9.174 -31.016 1.00 93.38 650 VAL A C 1
ATOM 5064 O O . VAL A 1 650 ? 10.065 9.185 -31.626 1.00 93.38 650 VAL A O 1
ATOM 5067 N N . PRO A 1 651 ? 12.293 8.854 -31.636 1.00 93.69 651 PRO A N 1
ATOM 5068 C CA . PRO A 1 651 ? 12.356 8.406 -33.026 1.00 93.69 651 PRO A CA 1
ATOM 5069 C C . PRO A 1 651 ? 11.757 7.001 -33.171 1.00 93.69 651 PRO A C 1
ATOM 5071 O O . PRO A 1 651 ? 12.180 6.048 -32.516 1.00 93.69 651 PRO A O 1
ATOM 5074 N N . ILE A 1 652 ? 10.752 6.865 -34.034 1.00 94.31 652 ILE A N 1
ATOM 5075 C CA . ILE A 1 652 ? 9.988 5.633 -34.238 1.00 94.31 652 ILE A CA 1
ATOM 5076 C C . ILE A 1 652 ? 10.545 4.857 -35.430 1.00 94.31 652 ILE A C 1
ATOM 5078 O O . ILE A 1 652 ? 10.451 5.300 -36.573 1.00 94.31 652 ILE A O 1
ATOM 5082 N N . HIS A 1 653 ? 11.025 3.640 -35.185 1.00 93.31 653 HIS A N 1
ATOM 5083 C CA . HIS A 1 653 ? 11.362 2.673 -36.233 1.00 93.31 653 HIS A CA 1
ATOM 5084 C C . HIS A 1 653 ? 10.466 1.437 -36.118 1.00 93.31 653 HIS A C 1
ATOM 5086 O O . HIS A 1 653 ? 10.033 1.062 -35.025 1.00 93.31 653 HIS A O 1
ATOM 5092 N N . GLN A 1 654 ? 10.192 0.766 -37.239 1.00 90.62 654 GLN A N 1
ATOM 5093 C CA . GLN A 1 654 ? 9.429 -0.480 -37.211 1.00 90.62 654 GLN A CA 1
ATOM 5094 C C . GLN A 1 654 ? 10.181 -1.548 -36.402 1.00 90.62 654 GLN A C 1
ATOM 5096 O O . GLN A 1 654 ? 11.370 -1.788 -36.603 1.00 90.62 654 GLN A O 1
ATOM 5101 N N . GLY A 1 655 ? 9.481 -2.195 -35.470 1.00 89.00 655 GLY A N 1
ATOM 5102 C CA . GLY A 1 655 ? 10.054 -3.201 -34.583 1.00 89.00 655 GLY A CA 1
ATOM 5103 C C . GLY A 1 655 ? 10.823 -2.664 -33.369 1.00 89.00 655 GLY A C 1
ATOM 5104 O O . GLY A 1 655 ? 11.308 -3.484 -32.589 1.00 89.00 655 GLY A O 1
ATOM 5105 N N . LEU A 1 656 ? 10.905 -1.343 -33.177 1.00 91.31 656 LEU A N 1
ATOM 5106 C CA . LEU A 1 656 ? 11.510 -0.711 -32.000 1.00 91.31 656 LEU A CA 1
ATOM 5107 C C . LEU A 1 656 ? 10.784 -1.121 -30.704 1.00 91.31 656 LEU A C 1
ATOM 5109 O O . LEU A 1 656 ? 9.555 -1.240 -30.697 1.00 91.31 656 LEU A O 1
ATOM 5113 N N . LYS A 1 657 ? 11.532 -1.315 -29.609 1.00 90.50 657 LYS A N 1
ATOM 5114 C CA . LYS A 1 657 ? 10.977 -1.513 -28.259 1.00 90.50 657 LYS A CA 1
ATOM 5115 C C . LYS A 1 657 ? 10.679 -0.170 -27.592 1.00 90.50 657 LYS A C 1
ATOM 5117 O O . LYS A 1 657 ? 11.543 0.705 -27.553 1.00 90.50 657 LYS A O 1
ATOM 5122 N N . LEU A 1 658 ? 9.497 -0.051 -26.996 1.00 92.94 658 LEU A N 1
ATOM 5123 C CA . LEU A 1 658 ? 9.046 1.103 -26.218 1.00 92.94 658 LEU A CA 1
ATOM 5124 C C . LEU A 1 658 ? 8.431 0.645 -24.887 1.00 92.94 658 LEU A C 1
ATOM 5126 O O . LEU A 1 658 ? 7.924 -0.472 -24.786 1.00 92.94 658 LEU A O 1
ATOM 5130 N N . TYR A 1 659 ? 8.421 1.530 -23.893 1.00 91.62 659 TYR A N 1
ATOM 5131 C CA . TYR A 1 659 ? 7.568 1.417 -22.706 1.00 91.62 659 TYR A CA 1
ATOM 5132 C C . TYR A 1 659 ? 6.450 2.452 -22.766 1.00 91.62 659 TYR A C 1
ATOM 5134 O O . TYR A 1 659 ? 6.705 3.600 -23.132 1.00 91.62 659 TYR A O 1
ATOM 5142 N N . LEU A 1 660 ? 5.245 2.074 -22.340 1.00 92.25 660 LEU A N 1
ATOM 5143 C CA . LEU A 1 660 ? 4.170 3.027 -22.053 1.00 92.25 660 LEU A CA 1
ATOM 5144 C C . LEU A 1 660 ? 4.435 3.726 -20.706 1.00 92.25 660 LEU A C 1
ATOM 5146 O O . LEU A 1 660 ? 4.952 3.099 -19.778 1.00 92.25 660 LEU A O 1
ATOM 5150 N N . THR A 1 661 ? 4.091 5.011 -20.582 1.00 89.19 661 THR A N 1
ATOM 5151 C CA . THR A 1 661 ? 4.387 5.840 -19.386 1.00 89.19 661 THR A CA 1
ATOM 5152 C C . THR A 1 661 ? 3.152 6.348 -18.636 1.00 89.19 661 THR A C 1
ATOM 5154 O O . THR A 1 661 ? 3.273 6.932 -17.557 1.00 89.19 661 THR A O 1
ATOM 5157 N N . ARG A 1 662 ? 1.953 6.093 -19.168 1.00 86.06 662 ARG A N 1
ATOM 5158 C CA . ARG A 1 662 ? 0.662 6.393 -18.534 1.00 86.06 662 ARG A CA 1
ATOM 5159 C C . ARG A 1 662 ? -0.219 5.149 -18.529 1.00 86.06 662 ARG A C 1
ATOM 5161 O O . ARG A 1 662 ? -0.167 4.339 -19.452 1.00 86.06 662 ARG A O 1
ATOM 5168 N N . ASN A 1 663 ? -1.042 5.019 -17.494 1.00 81.38 663 ASN A N 1
ATOM 5169 C CA . ASN A 1 663 ? -2.159 4.085 -17.502 1.00 81.38 663 ASN A CA 1
ATOM 5170 C C . ASN A 1 663 ? -3.336 4.772 -18.208 1.00 81.38 663 ASN A C 1
ATOM 5172 O O . ASN A 1 663 ? -3.714 5.874 -17.817 1.00 81.38 663 ASN A O 1
ATOM 5176 N N . VAL A 1 664 ? -3.900 4.148 -19.241 1.00 77.81 664 VAL A N 1
ATOM 5177 C CA . VAL A 1 664 ? -4.996 4.746 -20.031 1.00 77.81 664 VAL A CA 1
ATOM 5178 C C . VAL A 1 664 ? -6.155 3.772 -20.225 1.00 77.81 664 VAL A C 1
ATOM 5180 O O . VAL A 1 664 ? -7.301 4.195 -20.151 1.00 77.81 664 VAL A O 1
ATOM 5183 N N . ARG A 1 665 ? -5.877 2.481 -20.462 1.00 81.50 665 ARG A N 1
ATOM 5184 C CA . ARG A 1 665 ? -6.879 1.406 -20.589 1.00 81.50 665 ARG A CA 1
ATOM 5185 C C . ARG A 1 665 ? -6.265 0.072 -20.143 1.00 81.50 665 ARG A C 1
ATOM 5187 O O . ARG A 1 665 ? -5.650 -0.618 -20.956 1.00 81.50 665 ARG A O 1
ATOM 5194 N N . LYS A 1 666 ? -6.424 -0.309 -18.864 1.00 77.00 666 LYS A N 1
ATOM 5195 C CA . LYS A 1 666 ? -5.865 -1.575 -18.319 1.00 77.00 666 LYS A CA 1
ATOM 5196 C C . LYS A 1 666 ? -6.263 -2.814 -19.137 1.00 77.00 666 LYS A C 1
ATOM 5198 O O . LYS A 1 666 ? -5.424 -3.681 -19.342 1.00 77.00 666 LYS A O 1
ATOM 5203 N N . ALA A 1 667 ? -7.503 -2.881 -19.631 1.00 73.81 667 ALA A N 1
ATOM 5204 C CA . ALA A 1 667 ? -8.012 -4.023 -20.401 1.00 73.81 667 ALA A CA 1
ATOM 5205 C C . ALA A 1 667 ? -7.239 -4.282 -21.714 1.00 73.81 667 ALA A C 1
ATOM 5207 O O . ALA A 1 667 ? -7.019 -5.438 -22.079 1.00 73.81 667 ALA A O 1
ATOM 5208 N N . ASP A 1 668 ? -6.742 -3.231 -22.374 1.00 76.50 668 ASP A N 1
ATOM 5209 C CA . ASP A 1 668 ? -5.940 -3.328 -23.606 1.00 76.50 668 ASP A CA 1
ATOM 5210 C C . ASP A 1 668 ? -4.437 -3.543 -23.330 1.00 76.50 668 ASP A C 1
ATOM 5212 O O . ASP A 1 668 ? -3.627 -3.518 -24.256 1.00 76.50 668 ASP A O 1
ATOM 5216 N N . ASP A 1 669 ? -4.049 -3.698 -22.061 1.00 84.06 669 ASP A N 1
ATOM 5217 C CA . ASP A 1 669 ? -2.671 -3.608 -21.556 1.00 84.06 669 ASP A CA 1
ATOM 5218 C C . ASP A 1 669 ? -2.028 -2.213 -21.726 1.00 84.06 669 ASP A C 1
ATOM 5220 O O . ASP A 1 669 ? -0.808 -2.064 -21.658 1.00 84.06 669 ASP A O 1
ATOM 5224 N N . TYR A 1 670 ? -2.832 -1.151 -21.881 1.00 86.56 670 TYR A N 1
ATOM 5225 C CA . TYR A 1 670 ? -2.351 0.237 -21.904 1.00 86.56 670 TYR A CA 1
ATOM 5226 C C . TYR A 1 670 ? -2.082 0.729 -20.471 1.00 86.56 670 TYR A C 1
ATOM 5228 O O . TYR A 1 670 ? -2.830 1.542 -19.915 1.00 86.56 670 TYR A O 1
ATOM 5236 N N . VAL A 1 671 ? -1.006 0.204 -19.877 1.00 82.00 671 VAL A N 1
ATOM 5237 C CA . VAL A 1 671 ? -0.541 0.479 -18.507 1.00 82.00 671 VAL A CA 1
ATOM 5238 C C . VAL A 1 671 ? 0.900 0.992 -18.482 1.00 82.00 671 VAL A C 1
ATOM 5240 O O . VAL A 1 671 ? 1.735 0.583 -19.288 1.00 82.00 671 VAL A O 1
ATOM 5243 N N . ASN A 1 672 ? 1.207 1.878 -17.535 1.00 85.25 672 ASN A N 1
ATOM 5244 C CA . ASN A 1 672 ? 2.552 2.391 -17.281 1.00 85.25 672 ASN A CA 1
ATOM 5245 C C . ASN A 1 672 ? 3.499 1.222 -16.963 1.00 85.25 672 ASN A C 1
ATOM 5247 O O . ASN A 1 672 ? 3.206 0.406 -16.093 1.00 85.25 672 ASN A O 1
ATOM 5251 N N . GLY A 1 673 ? 4.620 1.135 -17.677 1.00 81.00 673 GLY A N 1
ATOM 5252 C CA . GLY A 1 673 ? 5.556 0.014 -17.576 1.00 81.00 673 GLY A CA 1
ATOM 5253 C C . GLY A 1 673 ? 5.276 -1.155 -18.526 1.00 81.00 673 GLY A C 1
ATOM 5254 O O . GLY A 1 673 ? 6.134 -2.025 -18.638 1.00 81.00 673 GLY A O 1
ATOM 5255 N N . MET A 1 674 ? 4.168 -1.171 -19.280 1.00 87.75 674 MET A N 1
ATOM 5256 C CA . MET A 1 674 ? 3.977 -2.172 -20.339 1.00 87.75 674 MET A CA 1
ATOM 5257 C C . MET A 1 674 ? 5.039 -2.009 -21.429 1.00 87.75 674 MET A C 1
ATOM 5259 O O . MET A 1 674 ? 5.156 -0.941 -22.043 1.00 87.75 674 MET A O 1
ATOM 5263 N N . GLN A 1 675 ? 5.792 -3.076 -21.693 1.00 89.75 675 GLN A N 1
ATOM 5264 C CA . GLN A 1 675 ? 6.699 -3.152 -22.832 1.00 89.75 675 GLN A CA 1
ATOM 5265 C C . GLN A 1 675 ? 5.893 -3.428 -24.110 1.00 89.75 675 GLN A C 1
ATOM 5267 O O . GLN A 1 675 ? 4.997 -4.275 -24.148 1.00 89.75 675 GLN A O 1
ATOM 5272 N N . CYS A 1 676 ? 6.221 -2.726 -25.190 1.00 92.88 676 CYS A N 1
ATOM 5273 C CA . CYS A 1 676 ? 5.588 -2.917 -26.487 1.00 92.88 676 CYS A CA 1
ATOM 5274 C C . CYS A 1 676 ? 6.586 -2.767 -27.644 1.00 92.88 676 CYS A C 1
ATOM 5276 O O . CYS A 1 676 ? 7.684 -2.229 -27.496 1.00 92.88 676 CYS A O 1
ATOM 5278 N N . LYS A 1 677 ? 6.204 -3.288 -28.811 1.00 94.50 677 LYS A N 1
ATOM 5279 C CA . LYS A 1 677 ? 6.986 -3.290 -30.046 1.00 94.50 677 LYS A CA 1
ATOM 5280 C C . LYS A 1 677 ? 6.229 -2.554 -31.148 1.00 94.50 677 LYS A C 1
ATOM 5282 O O . LYS A 1 677 ? 5.082 -2.897 -31.434 1.00 94.50 677 LYS A O 1
ATOM 5287 N N . VAL A 1 678 ? 6.865 -1.576 -31.787 1.00 95.50 678 VAL A N 1
ATOM 5288 C CA . VAL A 1 678 ? 6.270 -0.793 -32.883 1.00 95.50 678 VAL A CA 1
ATOM 5289 C C . VAL A 1 678 ? 5.914 -1.692 -34.071 1.00 95.50 678 VAL A C 1
ATOM 5291 O O . VAL A 1 678 ? 6.755 -2.452 -34.555 1.00 95.50 678 VAL A O 1
ATOM 5294 N N . LEU A 1 679 ? 4.682 -1.568 -34.571 1.00 95.19 679 LEU A N 1
ATOM 5295 C CA . LEU A 1 679 ? 4.199 -2.221 -35.792 1.00 95.19 679 LEU A CA 1
ATOM 5296 C C . LEU A 1 679 ? 4.230 -1.259 -36.985 1.00 95.19 679 LEU A C 1
ATOM 5298 O O . LEU A 1 679 ? 4.782 -1.598 -38.031 1.00 95.19 679 LEU A O 1
ATOM 5302 N N . SER A 1 680 ? 3.642 -0.072 -36.827 1.00 94.62 680 SER A N 1
ATOM 5303 C CA . SER A 1 680 ? 3.568 0.983 -37.845 1.00 94.62 680 SER A CA 1
ATOM 5304 C C . SER A 1 680 ? 3.131 2.314 -37.221 1.00 94.62 680 SER A C 1
ATOM 5306 O O . SER A 1 680 ? 2.627 2.343 -36.098 1.00 94.62 680 SER A O 1
ATOM 5308 N N . PHE A 1 681 ? 3.286 3.412 -37.961 1.00 95.81 681 PHE A N 1
ATOM 5309 C CA . PHE A 1 681 ? 2.679 4.703 -37.636 1.00 95.81 681 PHE A CA 1
ATOM 5310 C C . PHE A 1 681 ? 1.729 5.130 -38.760 1.00 95.81 681 PHE A C 1
ATOM 5312 O O . PHE A 1 681 ? 2.051 4.981 -39.938 1.00 95.81 681 PHE A O 1
ATOM 5319 N N . ASP A 1 682 ? 0.557 5.633 -38.390 1.00 91.94 682 ASP A N 1
ATOM 5320 C CA . ASP A 1 682 ? -0.437 6.218 -39.286 1.00 91.94 682 ASP A CA 1
ATOM 5321 C C . ASP A 1 682 ? -0.250 7.743 -39.293 1.00 91.94 682 ASP A C 1
ATOM 5323 O O . ASP A 1 682 ? -0.595 8.421 -38.322 1.00 91.94 682 ASP A O 1
ATOM 5327 N N . MET A 1 683 ? 0.335 8.270 -40.373 1.00 90.00 683 MET A N 1
ATOM 5328 C CA . MET A 1 683 ? 0.659 9.697 -40.520 1.00 90.00 683 MET A CA 1
ATOM 5329 C C . MET A 1 683 ? -0.581 10.595 -40.616 1.00 90.00 683 MET A C 1
ATOM 5331 O O . MET A 1 683 ? -0.547 11.729 -40.140 1.00 90.00 683 MET A O 1
ATOM 5335 N N . GLU A 1 684 ? -1.664 10.103 -41.223 1.00 87.88 684 GLU A N 1
ATOM 5336 C CA . GLU A 1 684 ? -2.897 10.870 -41.431 1.00 87.88 684 GLU A CA 1
ATOM 5337 C C . GLU A 1 684 ? -3.678 10.986 -40.117 1.00 87.88 684 GLU A C 1
ATOM 5339 O O . GLU A 1 684 ? -4.083 12.077 -39.713 1.00 87.88 684 GLU A O 1
ATOM 5344 N N . ARG A 1 685 ? -3.834 9.862 -39.409 1.00 87.62 685 ARG A N 1
ATOM 5345 C CA . ARG A 1 685 ? -4.628 9.774 -38.173 1.00 87.62 685 ARG A CA 1
ATOM 5346 C C . ARG A 1 685 ? -3.820 10.042 -36.908 1.00 87.62 685 ARG A C 1
ATOM 5348 O O . ARG A 1 685 ? -4.408 10.160 -35.837 1.00 87.62 685 ARG A O 1
ATOM 5355 N N . LYS A 1 686 ? -2.490 10.136 -37.021 1.00 92.31 686 LYS A N 1
ATOM 5356 C CA . LYS A 1 686 ? -1.536 10.313 -35.913 1.00 92.31 686 LYS A CA 1
ATOM 5357 C C . LYS A 1 686 ? -1.662 9.198 -34.864 1.00 92.31 686 LYS A C 1
ATOM 5359 O O . LYS A 1 686 ? -1.793 9.454 -33.668 1.00 92.31 686 LYS A O 1
ATOM 5364 N N . ILE A 1 687 ? -1.646 7.946 -35.333 1.00 94.50 687 ILE A N 1
ATOM 5365 C CA . ILE A 1 687 ? -1.770 6.744 -34.491 1.00 94.50 687 ILE A CA 1
ATOM 5366 C C . ILE A 1 687 ? -0.500 5.900 -34.600 1.00 94.50 687 ILE A C 1
ATOM 5368 O O . ILE A 1 687 ? -0.183 5.362 -35.661 1.00 94.50 687 ILE A O 1
ATOM 5372 N N . LEU A 1 688 ? 0.193 5.715 -33.479 1.00 96.50 688 LEU A N 1
ATOM 5373 C CA . LEU A 1 688 ? 1.261 4.732 -33.346 1.00 96.50 688 LEU A CA 1
ATOM 5374 C C . LEU A 1 688 ? 0.651 3.371 -32.996 1.00 96.50 688 LEU A C 1
ATOM 5376 O O . LEU A 1 688 ? 0.078 3.187 -31.923 1.00 96.50 688 LEU A O 1
ATOM 5380 N N . TRP A 1 689 ? 0.783 2.402 -33.898 1.00 95.75 689 TRP A N 1
ATOM 5381 C CA . TRP A 1 689 ? 0.352 1.028 -33.665 1.00 95.75 689 TRP A CA 1
ATOM 5382 C C . TRP A 1 689 ? 1.492 0.210 -33.070 1.00 95.75 689 TRP A C 1
ATOM 5384 O O . TRP A 1 689 ? 2.560 0.080 -33.674 1.00 95.75 689 TRP A O 1
ATOM 5394 N N . VAL A 1 690 ? 1.242 -0.409 -31.919 1.00 96.06 690 VAL A N 1
ATOM 5395 C CA . VAL A 1 690 ? 2.190 -1.313 -31.255 1.00 96.06 690 VAL A CA 1
ATOM 5396 C C . VAL A 1 690 ? 1.575 -2.692 -31.020 1.00 96.06 690 VAL A C 1
ATOM 5398 O O . VAL A 1 690 ? 0.355 -2.868 -31.045 1.00 96.06 690 VAL A O 1
ATOM 5401 N N . ARG A 1 691 ? 2.434 -3.679 -30.767 1.00 96.19 691 ARG A N 1
ATOM 5402 C CA . ARG A 1 691 ? 2.078 -4.943 -30.119 1.00 96.19 691 ARG A CA 1
ATOM 5403 C C . ARG A 1 691 ? 2.658 -4.952 -28.708 1.00 96.19 691 ARG A C 1
ATOM 5405 O O . ARG A 1 691 ? 3.859 -4.741 -28.559 1.00 96.19 691 ARG A O 1
ATOM 5412 N N . THR A 1 692 ? 1.837 -5.176 -27.693 1.00 93.38 692 THR A N 1
ATOM 5413 C CA . THR A 1 692 ? 2.283 -5.343 -26.299 1.00 93.38 692 THR A CA 1
ATOM 5414 C C . THR A 1 692 ? 3.011 -6.677 -26.118 1.00 93.38 692 THR A C 1
ATOM 5416 O O . THR A 1 692 ? 2.906 -7.568 -26.963 1.00 93.38 692 THR A O 1
ATOM 5419 N N . GLU A 1 693 ? 3.759 -6.842 -25.028 1.00 86.38 693 GLU A N 1
ATOM 5420 C CA . GLU A 1 693 ? 4.466 -8.098 -24.724 1.00 86.38 693 GLU A CA 1
ATOM 5421 C C . GLU A 1 693 ? 3.517 -9.300 -24.557 1.00 86.38 693 GLU A C 1
ATOM 5423 O O . GLU A 1 693 ? 3.831 -10.408 -24.983 1.00 86.38 693 GLU A O 1
ATOM 5428 N N . THR A 1 694 ? 2.299 -9.048 -24.074 1.00 88.00 694 THR A N 1
ATOM 5429 C CA . THR A 1 694 ? 1.161 -9.987 -24.034 1.00 88.00 694 THR A CA 1
ATOM 5430 C C . THR A 1 694 ? 0.598 -10.370 -25.412 1.00 88.00 694 THR A C 1
ATOM 5432 O O . THR A 1 694 ? -0.245 -11.259 -25.513 1.00 88.00 694 THR A O 1
ATOM 5435 N N . GLY A 1 695 ? 1.024 -9.700 -26.488 1.00 91.31 695 GLY A N 1
ATOM 5436 C CA . GLY A 1 695 ? 0.632 -9.976 -27.872 1.00 91.31 695 GLY A CA 1
ATOM 5437 C C . GLY A 1 695 ? -0.526 -9.136 -28.430 1.00 91.31 695 GLY A C 1
ATOM 5438 O O . GLY A 1 695 ? -0.708 -9.133 -29.658 1.00 91.31 695 GLY A O 1
ATOM 5439 N N . LYS A 1 696 ? -1.266 -8.393 -27.588 1.00 90.31 696 LYS A N 1
ATOM 5440 C CA . LYS A 1 696 ? -2.375 -7.512 -28.012 1.00 90.31 696 LYS A CA 1
ATOM 5441 C C . LYS A 1 696 ? -1.878 -6.419 -28.966 1.00 90.31 696 LYS A C 1
ATOM 5443 O O . LYS A 1 696 ? -0.724 -5.999 -28.905 1.00 90.31 696 LYS A O 1
ATOM 5448 N N . ARG A 1 697 ? -2.748 -5.954 -29.870 1.00 93.19 697 ARG A N 1
ATOM 5449 C CA . ARG A 1 697 ? -2.470 -4.832 -30.785 1.00 93.19 697 ARG A CA 1
ATOM 5450 C C . ARG A 1 697 ? -3.122 -3.566 -30.237 1.00 93.19 697 ARG A C 1
ATOM 5452 O O . ARG A 1 697 ? -4.341 -3.518 -30.129 1.00 93.19 697 ARG A O 1
ATOM 5459 N N . LEU A 1 698 ? -2.318 -2.544 -29.963 1.00 93.06 698 LEU A N 1
ATOM 5460 C CA . LEU A 1 698 ? -2.742 -1.332 -29.266 1.00 93.06 698 LEU A CA 1
ATOM 5461 C C . LEU A 1 698 ? -2.526 -0.078 -30.139 1.00 93.06 698 LEU A C 1
ATOM 5463 O O . LEU A 1 698 ? -1.423 0.099 -30.669 1.00 93.06 698 LEU A O 1
ATOM 5467 N N . PRO A 1 699 ? -3.536 0.802 -30.289 1.00 94.00 699 PRO A N 1
ATOM 5468 C CA . PRO A 1 699 ? -3.360 2.143 -30.834 1.00 94.00 699 PRO A CA 1
ATOM 5469 C C . PRO A 1 699 ? -2.963 3.135 -29.730 1.00 94.00 699 PRO A C 1
ATOM 5471 O O . PRO A 1 699 ? -3.661 3.280 -28.721 1.00 94.00 699 PRO A O 1
ATOM 5474 N N . ILE A 1 700 ? -1.861 3.848 -29.954 1.00 94.38 700 ILE A N 1
ATOM 5475 C CA . ILE A 1 700 ? -1.356 4.940 -29.117 1.00 94.38 700 ILE A CA 1
ATOM 5476 C C . ILE A 1 700 ? -1.538 6.250 -29.892 1.00 94.38 700 ILE A C 1
ATOM 5478 O O . ILE A 1 700 ? -1.061 6.389 -31.018 1.00 94.38 700 ILE A O 1
ATOM 5482 N N . THR A 1 701 ? -2.218 7.213 -29.284 1.00 93.06 701 THR A N 1
ATOM 5483 C CA . THR A 1 701 ? -2.451 8.566 -29.812 1.00 93.06 701 THR A CA 1
ATOM 5484 C C . THR A 1 701 ? -1.687 9.598 -28.977 1.00 93.06 701 THR A C 1
ATOM 5486 O O . THR A 1 701 ? -1.221 9.258 -27.883 1.00 93.06 701 THR A O 1
ATOM 5489 N N . PRO A 1 702 ? -1.607 10.867 -29.418 1.00 91.81 702 PRO A N 1
ATOM 5490 C CA . PRO A 1 702 ? -1.311 11.967 -28.512 1.00 91.81 702 PRO A CA 1
ATOM 5491 C C . PRO A 1 702 ? -2.273 11.953 -27.316 1.00 91.81 702 PRO A C 1
ATOM 5493 O O . PRO A 1 702 ? -3.455 11.621 -27.448 1.00 91.81 702 PRO A O 1
ATOM 5496 N N . TRP A 1 703 ? -1.746 12.309 -26.154 1.00 86.50 703 TRP A N 1
ATOM 5497 C CA . TRP A 1 703 ? -2.424 12.371 -24.870 1.00 86.50 703 TRP A CA 1
ATOM 5498 C C . TRP A 1 703 ? -2.175 13.756 -24.265 1.00 86.50 703 TRP A C 1
ATOM 5500 O O . TRP A 1 703 ? -1.076 14.298 -24.383 1.00 86.50 703 TRP A O 1
ATOM 5510 N N . HIS A 1 704 ? -3.214 14.340 -23.672 1.00 88.00 704 HIS A N 1
ATOM 5511 C CA . HIS A 1 704 ? -3.145 15.627 -22.983 1.00 88.00 704 HIS A CA 1
ATOM 5512 C C . HIS A 1 704 ? -2.881 15.370 -21.501 1.00 88.00 704 HIS A C 1
ATOM 5514 O O . HIS A 1 704 ? -3.612 14.585 -20.892 1.00 88.00 704 HIS A O 1
ATOM 5520 N N . ASP A 1 705 ? -1.871 16.022 -20.928 1.00 83.69 705 ASP A N 1
ATOM 5521 C CA . ASP A 1 705 ? -1.558 15.845 -19.511 1.00 83.69 705 ASP A CA 1
ATOM 5522 C C . ASP A 1 705 ? -2.548 16.637 -18.625 1.00 83.69 705 ASP A C 1
ATOM 5524 O O . ASP A 1 705 ? -2.717 17.842 -18.841 1.00 83.69 705 ASP A O 1
ATOM 5528 N N . PRO A 1 706 ? -3.249 15.990 -17.668 1.00 75.88 706 PRO A N 1
ATOM 5529 C CA . PRO A 1 706 ? -4.212 16.660 -16.798 1.00 75.88 706 PRO A CA 1
ATOM 5530 C C . PRO A 1 706 ? -3.537 17.491 -15.701 1.00 75.88 706 PRO A C 1
ATOM 5532 O O . PRO A 1 706 ? -4.117 18.488 -15.276 1.00 75.88 706 PRO A O 1
ATOM 5535 N N . ASP A 1 707 ? -2.327 17.117 -15.275 1.00 77.06 707 ASP A N 1
ATOM 5536 C CA . ASP A 1 707 ? -1.540 17.874 -14.302 1.00 77.06 707 ASP A CA 1
A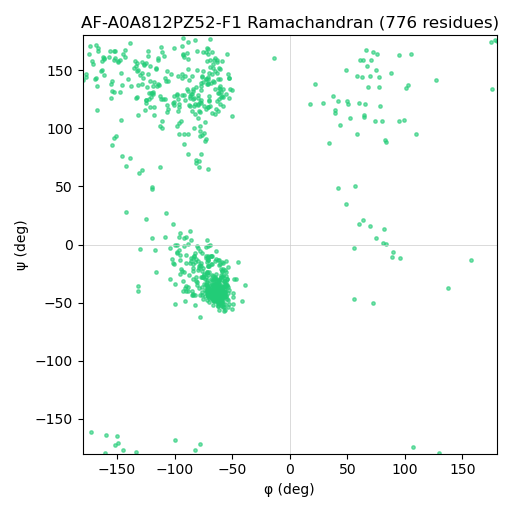TOM 5537 C C . ASP A 1 707 ? -0.892 19.071 -15.021 1.00 77.06 707 ASP A C 1
ATOM 5539 O O . ASP A 1 707 ? -0.951 20.210 -14.559 1.00 77.06 707 ASP A O 1
ATOM 5543 N N . HIS A 1 708 ? -0.351 18.828 -16.220 1.00 81.06 708 HIS A N 1
ATOM 5544 C CA . HIS A 1 708 ? 0.393 19.802 -17.018 1.00 81.06 708 HIS A CA 1
ATOM 5545 C C . HIS A 1 708 ? -0.348 20.187 -18.309 1.00 81.06 708 HIS A C 1
ATOM 5547 O O . HIS A 1 708 ? 0.128 19.928 -19.412 1.00 81.06 708 HIS A O 1
ATOM 5553 N N . SER A 1 709 ? -1.490 20.870 -18.176 1.00 69.19 709 SER A N 1
ATOM 5554 C CA . SER A 1 709 ? -2.459 21.223 -19.247 1.00 69.19 709 SER A CA 1
ATOM 5555 C C . SER A 1 709 ? -1.940 21.775 -20.598 1.00 69.19 709 SER A C 1
ATOM 5557 O O . SER 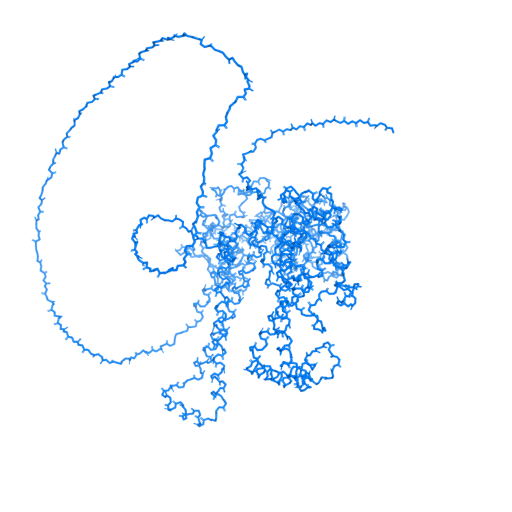A 1 709 ? -2.700 21.813 -21.568 1.00 69.19 709 SER A O 1
ATOM 5559 N N . LYS A 1 710 ? -0.677 22.213 -20.698 1.00 80.19 710 LYS A N 1
ATOM 5560 C CA . LYS A 1 710 ? -0.028 22.642 -21.954 1.00 80.19 710 LYS A CA 1
ATOM 5561 C C . LYS A 1 710 ? 0.687 21.509 -22.708 1.00 80.19 710 LYS A C 1
ATOM 5563 O O . LYS A 1 710 ? 1.020 21.693 -23.878 1.00 80.19 710 LYS A O 1
ATOM 5568 N N . LEU A 1 711 ? 0.950 20.368 -22.068 1.00 87.06 711 LEU A N 1
ATOM 5569 C CA . LEU A 1 711 ? 1.677 19.243 -22.652 1.00 87.06 711 LEU A CA 1
ATOM 5570 C C . LEU A 1 711 ? 0.737 18.309 -23.420 1.00 87.06 711 LEU A C 1
ATOM 5572 O O . LEU A 1 711 ? -0.255 17.808 -22.889 1.00 87.06 711 LEU A O 1
ATOM 5576 N N . VAL A 1 712 ? 1.102 18.038 -24.675 1.00 90.25 712 VAL A N 1
ATOM 5577 C CA . VAL A 1 712 ? 0.425 17.073 -25.549 1.00 90.25 712 VAL A CA 1
ATOM 5578 C C . VAL A 1 712 ? 1.481 16.172 -26.176 1.00 90.25 712 VAL A C 1
ATOM 5580 O O . VAL A 1 712 ? 2.291 16.626 -26.983 1.00 90.25 712 VAL A O 1
ATOM 5583 N N . TYR A 1 713 ? 1.496 14.900 -25.787 1.00 93.88 713 TYR A N 1
ATOM 5584 C CA . TYR A 1 713 ? 2.559 13.960 -26.147 1.00 93.88 713 TYR A CA 1
ATOM 5585 C C . TYR A 1 713 ? 2.047 12.517 -26.204 1.00 93.88 713 TYR A C 1
ATOM 5587 O O . TYR A 1 713 ? 0.999 12.194 -25.653 1.00 93.88 713 TYR A O 1
ATOM 5595 N N . TYR A 1 714 ? 2.760 11.626 -26.885 1.00 95.56 714 TYR A N 1
ATOM 5596 C CA . TYR A 1 714 ? 2.482 10.191 -26.838 1.00 95.56 714 TYR A CA 1
ATOM 5597 C C . TYR A 1 714 ? 3.088 9.644 -25.540 1.00 95.56 714 TYR A C 1
ATOM 5599 O O . TYR A 1 714 ? 4.285 9.837 -25.332 1.00 95.56 714 TYR A O 1
ATOM 5607 N N . PRO A 1 715 ? 2.342 8.949 -24.663 1.00 93.56 715 PRO A N 1
ATOM 5608 C CA . PRO A 1 715 ? 2.859 8.489 -23.373 1.00 93.56 715 PRO A CA 1
ATOM 5609 C C . PRO A 1 715 ? 3.719 7.226 -23.548 1.00 93.56 715 PRO A C 1
ATOM 5611 O O . PRO A 1 715 ? 3.361 6.121 -23.135 1.00 93.56 715 PRO A O 1
ATOM 5614 N N . ILE A 1 716 ? 4.855 7.414 -24.219 1.00 94.06 716 ILE A N 1
ATOM 5615 C CA . ILE A 1 716 ? 5.840 6.417 -24.626 1.00 94.06 716 ILE A CA 1
ATOM 5616 C C . ILE A 1 716 ? 7.253 6.905 -24.292 1.00 94.06 716 ILE A C 1
ATOM 5618 O O . ILE A 1 716 ? 7.529 8.107 -24.282 1.00 94.06 716 ILE A O 1
ATOM 5622 N N . ARG A 1 717 ? 8.162 5.953 -24.082 1.00 92.06 717 ARG A N 1
ATOM 5623 C CA . ARG A 1 717 ? 9.612 6.166 -23.962 1.00 92.06 717 ARG A CA 1
ATOM 5624 C C . ARG A 1 717 ? 10.382 4.996 -24.577 1.00 92.06 717 ARG A C 1
ATOM 5626 O O . ARG A 1 717 ? 9.816 3.916 -24.761 1.00 92.06 717 ARG A O 1
ATOM 5633 N N . LEU A 1 718 ? 11.675 5.177 -24.851 1.00 91.00 718 LEU A N 1
ATOM 5634 C CA . LEU A 1 718 ? 12.538 4.106 -25.369 1.00 91.00 718 LEU A CA 1
ATOM 5635 C C . LEU A 1 718 ? 12.619 2.909 -24.400 1.00 91.00 718 LEU A C 1
ATOM 5637 O O . LEU A 1 718 ? 12.721 3.066 -23.180 1.00 91.00 718 LEU A O 1
ATOM 5641 N N . GLY A 1 719 ? 12.525 1.701 -24.965 1.00 83.62 719 GLY A N 1
ATOM 5642 C CA . GLY A 1 719 ? 12.170 0.476 -24.244 1.00 83.62 719 GLY A CA 1
ATOM 5643 C C . GLY A 1 719 ? 13.317 -0.407 -23.752 1.00 83.62 719 GLY A C 1
ATOM 5644 O O . GLY A 1 719 ? 13.056 -1.546 -23.374 1.00 83.62 719 GLY A O 1
ATOM 5645 N N . PHE A 1 720 ? 14.575 0.040 -23.804 1.00 88.25 720 PHE A N 1
ATOM 5646 C CA . PHE A 1 720 ? 15.724 -0.846 -23.569 1.00 88.25 720 PHE A CA 1
ATOM 5647 C C . PHE A 1 720 ? 16.196 -0.857 -22.115 1.00 88.25 720 PHE A C 1
ATOM 5649 O O . PHE A 1 720 ? 16.510 -1.925 -21.601 1.00 88.25 720 PHE A O 1
ATOM 5656 N N . CYS A 1 721 ? 16.212 0.303 -21.452 1.00 91.38 721 CYS A N 1
ATOM 5657 C CA . CYS A 1 721 ? 16.742 0.477 -20.101 1.00 91.38 721 CYS A CA 1
ATOM 5658 C C . CYS A 1 721 ? 15.717 1.102 -19.129 1.00 91.38 721 CYS A C 1
ATOM 5660 O O . CYS A 1 721 ? 14.774 1.809 -19.517 1.00 91.38 721 CYS A O 1
ATOM 5662 N N . THR A 1 722 ? 15.906 0.849 -17.835 1.00 91.12 722 THR A N 1
ATOM 5663 C CA . THR A 1 722 ? 15.101 1.404 -16.736 1.00 91.12 722 THR A CA 1
ATOM 5664 C C . THR A 1 722 ? 15.973 1.712 -15.511 1.00 91.12 722 THR A C 1
ATOM 5666 O O . THR A 1 722 ? 17.138 1.328 -15.461 1.00 91.12 722 THR A O 1
ATOM 5669 N N . THR A 1 723 ? 15.464 2.443 -14.520 1.00 91.25 723 THR A N 1
ATOM 5670 C CA . THR A 1 723 ? 16.228 2.705 -13.286 1.00 91.25 723 THR A CA 1
ATOM 5671 C C . THR A 1 723 ? 16.144 1.517 -12.329 1.00 91.25 723 THR A C 1
ATOM 5673 O O . THR A 1 723 ? 15.114 0.849 -12.281 1.00 91.25 723 THR A O 1
ATOM 5676 N N . VAL A 1 724 ? 17.177 1.281 -11.506 1.00 92.88 724 VAL A N 1
ATOM 5677 C CA . VAL A 1 724 ? 17.151 0.205 -10.481 1.00 92.88 724 VAL A CA 1
ATOM 5678 C C . VAL A 1 724 ? 15.930 0.331 -9.550 1.00 92.88 724 VAL A C 1
ATOM 5680 O O . VAL A 1 724 ? 15.304 -0.665 -9.213 1.00 92.88 724 VAL A O 1
ATOM 5683 N N . HIS A 1 725 ? 15.523 1.564 -9.227 1.00 87.69 725 HIS A N 1
ATOM 5684 C CA . HIS A 1 725 ? 14.310 1.882 -8.458 1.00 87.69 725 HIS A CA 1
ATOM 5685 C C . HIS A 1 725 ? 13.013 1.289 -9.042 1.00 87.69 725 HIS A C 1
ATOM 5687 O O . HIS A 1 725 ? 12.083 1.012 -8.294 1.00 87.69 725 HIS A O 1
ATOM 5693 N N . LYS A 1 726 ? 12.932 1.099 -10.369 1.00 85.44 726 LYS A N 1
ATOM 5694 C CA . LYS A 1 726 ? 11.757 0.536 -11.057 1.00 85.44 726 LYS A CA 1
ATOM 5695 C C . LYS A 1 726 ? 11.761 -0.994 -11.154 1.00 85.44 726 LYS A C 1
ATOM 5697 O O . LYS A 1 726 ? 10.831 -1.529 -11.740 1.00 85.44 726 LYS A O 1
ATOM 5702 N N . VAL A 1 727 ? 12.787 -1.664 -10.623 1.00 87.56 727 VAL A N 1
ATOM 5703 C CA . VAL A 1 727 ? 12.893 -3.135 -10.572 1.00 87.56 727 VAL A CA 1
ATOM 5704 C C . VAL A 1 727 ? 13.120 -3.658 -9.148 1.00 87.56 727 VAL A C 1
ATOM 5706 O O . VAL A 1 727 ? 13.660 -4.742 -8.939 1.00 87.56 727 VAL A O 1
ATOM 5709 N N . GLN A 1 728 ? 12.762 -2.872 -8.130 1.00 87.19 728 GLN A N 1
ATOM 5710 C CA . GLN A 1 728 ? 12.677 -3.380 -6.759 1.00 87.19 728 GLN A CA 1
ATOM 5711 C C . GLN A 1 728 ? 11.521 -4.412 -6.665 1.00 87.19 728 GLN A C 1
ATOM 5713 O O . GLN A 1 728 ? 10.662 -4.446 -7.541 1.00 87.19 728 GLN A O 1
ATOM 5718 N N . GLY A 1 729 ? 11.559 -5.350 -5.711 1.00 84.50 729 GLY A N 1
ATOM 5719 C CA . GLY A 1 729 ? 10.789 -6.609 -5.760 1.00 84.50 729 GLY A CA 1
ATOM 5720 C C . GLY A 1 729 ? 11.279 -7.661 -6.783 1.00 84.50 729 GLY A C 1
ATOM 5721 O O . GLY A 1 729 ? 11.518 -8.812 -6.404 1.00 84.50 729 GLY A O 1
ATOM 5722 N N . ASP A 1 730 ? 11.481 -7.265 -8.047 1.00 87.00 730 ASP A N 1
ATOM 5723 C CA . ASP A 1 730 ? 11.620 -8.147 -9.229 1.00 87.00 730 ASP A CA 1
ATOM 5724 C C . ASP A 1 730 ? 12.702 -9.251 -9.177 1.00 87.00 730 ASP A C 1
ATOM 5726 O O . ASP A 1 730 ? 13.659 -9.225 -8.394 1.00 87.00 730 ASP A O 1
ATOM 5730 N N . GLU A 1 731 ? 12.572 -10.214 -10.099 1.00 89.81 731 GLU A N 1
ATOM 5731 C CA . GLU A 1 731 ? 13.531 -11.292 -10.348 1.00 89.81 731 GLU A CA 1
ATOM 5732 C C . GLU A 1 731 ? 13.745 -11.547 -11.854 1.00 89.81 731 GLU A C 1
ATOM 5734 O O . GLU A 1 731 ? 12.784 -11.612 -12.621 1.00 89.81 731 GLU A O 1
ATOM 5739 N N . PHE A 1 732 ? 15.001 -11.728 -12.285 1.00 92.00 732 PHE A N 1
ATOM 5740 C CA . PHE A 1 732 ? 15.381 -11.859 -13.698 1.00 92.00 732 PHE A CA 1
ATOM 5741 C C . PHE A 1 732 ? 16.335 -13.033 -13.983 1.00 92.00 732 PHE A C 1
ATOM 5743 O O . PHE A 1 732 ? 17.216 -13.362 -13.186 1.00 92.00 732 PHE A O 1
ATOM 5750 N N . ASP A 1 733 ? 16.228 -13.595 -15.193 1.00 91.81 733 ASP A N 1
ATOM 5751 C CA . ASP A 1 733 ? 17.173 -14.588 -15.735 1.00 91.81 733 ASP A CA 1
ATOM 5752 C C . ASP A 1 733 ? 18.592 -14.018 -15.908 1.00 91.81 733 ASP A C 1
ATOM 5754 O O . ASP A 1 733 ? 19.585 -14.719 -15.687 1.00 91.81 733 ASP A O 1
ATOM 5758 N N . PHE A 1 734 ? 18.688 -12.758 -16.353 1.00 95.69 734 PHE A N 1
ATOM 5759 C CA . PHE A 1 734 ? 19.948 -12.062 -16.607 1.00 95.69 734 PHE A CA 1
ATOM 5760 C C . PHE A 1 734 ? 19.773 -10.539 -16.511 1.00 95.69 734 PHE A C 1
ATOM 5762 O O . PHE A 1 734 ? 18.802 -9.998 -17.048 1.00 95.69 734 PHE A O 1
ATOM 5769 N N . ILE A 1 735 ? 20.729 -9.841 -15.894 1.00 97.19 735 ILE A N 1
ATOM 5770 C CA . ILE A 1 735 ? 20.715 -8.380 -15.731 1.00 97.19 735 ILE A CA 1
ATOM 5771 C C . ILE A 1 735 ? 22.019 -7.727 -16.221 1.00 97.19 735 ILE A C 1
ATOM 5773 O O . ILE A 1 735 ? 23.114 -8.264 -16.047 1.00 97.19 735 ILE A O 1
ATOM 5777 N N . ILE A 1 736 ? 21.916 -6.546 -16.829 1.00 97.81 736 ILE A N 1
ATOM 5778 C CA . ILE A 1 736 ? 23.058 -5.689 -17.178 1.00 97.81 736 ILE A CA 1
ATOM 5779 C C . ILE A 1 736 ? 22.896 -4.377 -16.408 1.00 97.81 736 ILE A C 1
ATOM 5781 O O . ILE A 1 736 ? 21.970 -3.609 -16.666 1.00 97.81 736 ILE A O 1
ATOM 5785 N N . VAL A 1 737 ? 23.779 -4.142 -15.437 1.00 97.44 737 VAL A N 1
ATOM 5786 C CA . VAL A 1 737 ? 23.693 -3.030 -14.480 1.00 97.44 737 VAL A CA 1
ATOM 5787 C C . VAL A 1 737 ? 24.728 -1.963 -14.824 1.00 97.44 737 VAL A C 1
ATOM 5789 O O . VAL A 1 737 ? 25.931 -2.203 -14.729 1.00 97.44 737 VAL A O 1
ATOM 5792 N N . TYR A 1 738 ? 24.278 -0.761 -15.172 1.00 97.06 738 TYR A N 1
ATOM 5793 C CA . TYR A 1 738 ? 25.132 0.410 -15.345 1.00 97.06 738 TYR A CA 1
ATOM 5794 C C . TYR A 1 738 ? 25.103 1.280 -14.084 1.00 97.06 738 TYR A C 1
ATOM 5796 O O . TYR A 1 738 ? 24.156 2.032 -13.843 1.00 97.06 738 TYR A O 1
ATOM 5804 N N . LEU A 1 739 ? 26.149 1.191 -13.264 1.00 94.69 739 LEU A N 1
ATOM 5805 C CA . LEU A 1 739 ? 26.298 2.064 -12.100 1.00 94.69 739 LEU A CA 1
ATOM 5806 C C . LEU A 1 739 ? 27.027 3.339 -12.552 1.00 94.69 739 LEU A C 1
ATOM 5808 O O . LEU A 1 739 ? 28.228 3.492 -12.365 1.00 94.69 739 LEU A O 1
ATOM 5812 N N . ASP A 1 740 ? 26.292 4.238 -13.212 1.00 92.44 740 ASP A N 1
ATOM 5813 C CA . ASP A 1 740 ? 26.837 5.442 -13.863 1.00 92.44 740 ASP A CA 1
ATOM 5814 C C . ASP A 1 740 ? 27.291 6.551 -12.888 1.00 92.44 740 ASP A C 1
ATOM 5816 O O . ASP A 1 740 ? 27.900 7.539 -13.308 1.00 92.44 740 ASP A O 1
ATOM 5820 N N . THR A 1 741 ? 26.968 6.397 -11.600 1.00 90.88 741 THR A N 1
ATOM 5821 C CA . THR A 1 741 ? 27.202 7.363 -10.518 1.00 90.88 741 THR A CA 1
ATOM 5822 C C . THR A 1 741 ? 27.520 6.628 -9.205 1.00 90.88 741 THR A C 1
ATOM 5824 O O . THR A 1 741 ? 26.867 5.641 -8.863 1.00 90.88 741 THR A O 1
ATOM 5827 N N . ALA A 1 742 ? 28.511 7.122 -8.456 1.00 92.12 742 ALA A N 1
ATOM 5828 C CA . ALA A 1 742 ? 28.948 6.586 -7.162 1.00 92.12 742 ALA A CA 1
ATOM 5829 C C . ALA A 1 742 ? 28.182 7.195 -5.965 1.00 92.12 742 ALA A C 1
ATOM 5831 O O . ALA A 1 742 ? 27.546 8.240 -6.086 1.00 92.12 742 ALA A O 1
ATOM 5832 N N . GLY A 1 743 ? 28.269 6.575 -4.781 1.00 89.56 743 GLY A N 1
ATOM 5833 C CA . GLY A 1 743 ? 27.787 7.151 -3.512 1.00 89.56 743 GLY A CA 1
ATOM 5834 C C . GLY A 1 743 ? 26.263 7.148 -3.315 1.00 89.56 743 GLY A C 1
ATOM 5835 O O . GLY A 1 743 ? 25.765 7.695 -2.324 1.00 89.56 743 GLY A O 1
ATOM 5836 N N . MET A 1 744 ? 25.521 6.527 -4.236 1.00 90.00 744 MET A N 1
ATOM 5837 C CA . MET A 1 744 ? 24.087 6.266 -4.107 1.00 90.00 744 MET A CA 1
ATOM 5838 C C . MET A 1 744 ? 23.858 5.032 -3.208 1.00 90.00 744 MET A C 1
ATOM 5840 O O . MET A 1 744 ? 24.352 3.954 -3.550 1.00 90.00 744 MET A O 1
ATOM 5844 N N . PRO A 1 745 ? 23.132 5.147 -2.076 1.00 90.00 745 PRO A N 1
ATOM 5845 C CA . PRO A 1 745 ? 22.900 4.018 -1.176 1.00 90.00 745 PRO A CA 1
ATOM 5846 C C . PRO A 1 745 ? 22.119 2.874 -1.836 1.00 90.00 745 PRO A C 1
ATOM 5848 O O . PRO A 1 745 ? 21.201 3.115 -2.614 1.00 90.00 745 PRO A O 1
ATOM 5851 N N . ALA A 1 746 ? 22.481 1.635 -1.506 1.00 92.25 746 ALA A N 1
ATOM 5852 C CA . ALA A 1 746 ? 21.839 0.370 -1.877 1.00 92.25 746 ALA A CA 1
ATOM 5853 C C . ALA A 1 746 ? 21.639 0.059 -3.377 1.00 92.25 746 ALA A C 1
ATOM 5855 O O . ALA A 1 746 ? 21.212 -1.054 -3.687 1.00 92.25 746 ALA A O 1
ATOM 5856 N N . VAL A 1 747 ? 21.979 0.949 -4.319 1.00 93.88 747 VAL A N 1
ATOM 5857 C CA . VAL A 1 747 ? 21.771 0.722 -5.768 1.00 93.88 747 VAL A CA 1
ATOM 5858 C C . VAL A 1 747 ? 22.454 -0.563 -6.248 1.00 93.88 747 VAL A C 1
ATOM 5860 O O . VAL A 1 747 ? 21.803 -1.407 -6.862 1.00 93.88 747 VAL A O 1
ATOM 5863 N N . GLY A 1 748 ? 23.744 -0.746 -5.941 1.00 94.75 748 GLY A N 1
ATOM 5864 C CA . GLY A 1 748 ? 24.502 -1.928 -6.366 1.00 94.75 748 GLY A CA 1
ATOM 5865 C C . GLY A 1 748 ? 23.977 -3.242 -5.772 1.00 94.75 748 GLY A C 1
ATOM 5866 O O . GLY A 1 748 ? 23.855 -4.231 -6.492 1.00 94.75 748 GLY A O 1
ATOM 5867 N N . TYR A 1 749 ? 23.604 -3.246 -4.487 1.00 95.50 749 TYR A N 1
ATOM 5868 C CA . TYR A 1 749 ? 22.999 -4.410 -3.823 1.00 95.50 749 TYR A CA 1
ATOM 5869 C C . TYR A 1 749 ? 21.610 -4.735 -4.391 1.00 95.50 749 TYR A C 1
ATOM 5871 O O . TYR A 1 749 ? 21.337 -5.881 -4.752 1.00 95.50 749 TYR A O 1
ATOM 5879 N N . THR A 1 750 ? 20.746 -3.727 -4.530 1.00 95.19 750 THR A N 1
ATOM 5880 C CA . THR A 1 750 ? 19.371 -3.900 -5.022 1.00 95.19 750 THR A CA 1
ATOM 5881 C C . THR A 1 750 ? 19.369 -4.402 -6.464 1.00 95.19 750 THR A C 1
ATOM 5883 O O . THR A 1 750 ? 18.615 -5.312 -6.783 1.00 95.19 750 THR A O 1
ATOM 5886 N N . ALA A 1 751 ? 20.273 -3.907 -7.320 1.00 95.44 751 ALA A N 1
ATOM 5887 C CA . ALA A 1 751 ? 20.415 -4.390 -8.693 1.00 95.44 751 ALA A CA 1
ATOM 5888 C C . ALA A 1 751 ? 20.931 -5.840 -8.778 1.00 95.44 751 ALA A C 1
ATOM 5890 O O . ALA A 1 751 ? 20.369 -6.648 -9.516 1.00 95.44 751 ALA A O 1
ATOM 5891 N N . LEU A 1 752 ? 21.981 -6.199 -8.028 1.00 95.62 752 LEU A N 1
ATOM 5892 C CA . LEU A 1 752 ? 22.551 -7.553 -8.092 1.00 95.62 752 LEU A CA 1
ATOM 5893 C C . LEU A 1 752 ? 21.651 -8.613 -7.444 1.00 95.62 752 LEU A C 1
ATOM 5895 O O . LEU A 1 752 ? 21.576 -9.734 -7.937 1.00 95.62 752 LEU A O 1
ATOM 5899 N N . SER A 1 753 ? 20.898 -8.263 -6.402 1.00 95.19 753 SER A N 1
ATOM 5900 C CA . SER A 1 753 ? 19.949 -9.176 -5.745 1.00 95.19 753 SER A CA 1
ATOM 5901 C C . SER A 1 753 ? 18.684 -9.481 -6.568 1.00 95.19 753 SER A C 1
ATOM 5903 O O . SER A 1 753 ? 17.796 -10.169 -6.069 1.00 95.19 753 SER A O 1
ATOM 5905 N N . ARG A 1 754 ? 18.563 -8.991 -7.816 1.00 94.75 754 ARG A N 1
ATOM 5906 C CA . ARG A 1 754 ? 17.467 -9.360 -8.742 1.00 94.75 754 ARG A CA 1
ATOM 5907 C C . ARG A 1 754 ? 17.714 -10.670 -9.500 1.00 94.75 754 ARG A C 1
ATOM 5909 O O . ARG A 1 754 ? 16.808 -11.149 -10.169 1.00 94.75 754 ARG A O 1
ATOM 5916 N N . VAL A 1 755 ? 18.915 -11.253 -9.450 1.00 95.00 755 VAL A N 1
ATOM 5917 C CA . VAL A 1 755 ? 19.235 -12.498 -10.181 1.00 95.00 755 VAL A CA 1
ATOM 5918 C C . VAL A 1 755 ? 19.530 -13.665 -9.240 1.00 95.00 755 VAL A C 1
ATOM 5920 O O . VAL A 1 755 ? 19.867 -13.470 -8.076 1.00 95.00 755 VAL A O 1
ATOM 5923 N N . ARG A 1 756 ? 19.399 -14.899 -9.742 1.00 92.38 756 ARG A N 1
ATOM 5924 C CA . ARG A 1 756 ? 19.499 -16.131 -8.929 1.00 92.38 756 ARG A CA 1
ATOM 5925 C C . ARG A 1 756 ? 20.917 -16.637 -8.650 1.00 92.38 756 ARG A C 1
ATOM 5927 O O . ARG A 1 756 ? 21.084 -17.554 -7.856 1.00 92.38 756 ARG A O 1
ATOM 5934 N N . ASN A 1 757 ? 21.922 -16.154 -9.379 1.00 91.94 757 ASN A N 1
ATOM 5935 C CA . ASN A 1 757 ? 23.293 -16.670 -9.324 1.00 91.94 757 ASN A CA 1
ATOM 5936 C C . ASN A 1 757 ? 24.289 -15.652 -9.901 1.00 91.94 757 ASN A C 1
ATOM 5938 O O . ASN A 1 757 ? 23.911 -14.807 -10.717 1.00 91.94 757 ASN A O 1
ATOM 5942 N N . ALA A 1 758 ? 25.575 -15.785 -9.562 1.00 90.62 758 ALA A N 1
ATOM 5943 C CA . ALA A 1 758 ? 26.592 -14.826 -9.995 1.00 90.62 758 ALA A CA 1
ATOM 5944 C C . ALA A 1 758 ? 26.758 -14.732 -11.526 1.00 90.62 758 ALA A C 1
ATOM 5946 O O . ALA A 1 758 ? 27.052 -13.662 -12.046 1.00 90.62 758 ALA A O 1
ATOM 5947 N N . ARG A 1 759 ? 26.544 -15.815 -12.287 1.00 92.19 759 ARG A N 1
ATOM 5948 C CA . ARG A 1 759 ? 26.737 -15.816 -13.755 1.00 92.19 759 ARG A CA 1
ATOM 5949 C C . ARG A 1 759 ? 25.673 -15.015 -14.510 1.00 92.19 759 ARG A C 1
ATOM 5951 O O . ARG A 1 759 ? 25.872 -14.735 -15.687 1.00 92.19 759 ARG A O 1
ATOM 5958 N N . SER A 1 760 ? 24.573 -14.652 -13.851 1.00 94.81 760 SER A N 1
ATOM 5959 C CA . SER A 1 760 ? 23.435 -13.939 -14.438 1.00 94.81 760 SER A CA 1
ATOM 5960 C C . SER A 1 760 ? 23.570 -12.407 -14.438 1.00 94.81 760 SER A C 1
ATOM 5962 O O . SER A 1 760 ? 22.584 -11.728 -14.713 1.00 94.81 760 SER A O 1
ATOM 5964 N N . TYR A 1 761 ? 24.741 -11.826 -14.141 1.00 96.69 761 TYR A N 1
ATOM 5965 C CA . TYR A 1 761 ? 24.920 -10.369 -14.198 1.00 96.69 761 TYR A CA 1
ATOM 5966 C C . TYR A 1 761 ? 26.167 -9.898 -14.958 1.00 96.69 761 TYR A C 1
ATOM 5968 O O . TYR A 1 761 ? 27.221 -10.542 -14.943 1.00 96.69 761 TYR A O 1
ATOM 5976 N N . LEU A 1 762 ? 26.048 -8.708 -15.556 1.00 97.81 762 LEU A N 1
ATOM 5977 C CA . LEU A 1 762 ? 27.162 -7.876 -16.019 1.00 97.81 762 LEU A CA 1
ATOM 5978 C C . LEU A 1 762 ? 27.065 -6.453 -15.444 1.00 97.81 762 LEU A C 1
ATOM 5980 O O . LEU A 1 762 ? 25.985 -5.960 -15.122 1.00 97.81 762 LEU A O 1
ATOM 5984 N N . LEU A 1 763 ? 28.218 -5.796 -15.351 1.00 97.31 763 LEU A N 1
ATOM 5985 C CA . LEU A 1 763 ? 28.466 -4.509 -14.711 1.00 97.31 763 LEU A CA 1
ATOM 5986 C C . LEU A 1 763 ? 29.128 -3.535 -15.697 1.00 97.31 763 LEU A C 1
ATOM 5988 O O . LEU A 1 763 ? 30.187 -3.831 -16.259 1.00 97.31 763 LEU A O 1
ATOM 5992 N N . GLY A 1 764 ? 28.516 -2.370 -15.889 1.00 95.31 764 GLY A N 1
ATOM 5993 C CA . GLY A 1 764 ? 29.043 -1.245 -16.662 1.00 95.31 764 GLY A CA 1
ATOM 5994 C C . GLY A 1 764 ? 29.509 -0.092 -15.768 1.00 95.31 764 GLY A C 1
ATOM 5995 O O . GLY A 1 764 ? 28.930 0.130 -14.703 1.00 95.31 764 GLY A O 1
ATOM 5996 N N . GLY A 1 765 ? 30.526 0.651 -16.217 1.00 91.06 765 GLY A N 1
ATOM 5997 C CA . GLY A 1 765 ? 31.141 1.764 -15.480 1.00 91.06 765 GLY A CA 1
ATOM 5998 C C . GLY A 1 765 ? 32.518 1.450 -14.875 1.00 91.06 765 GLY A C 1
ATOM 5999 O O . GLY A 1 765 ? 32.912 0.291 -14.706 1.00 91.06 765 GLY A O 1
ATOM 6000 N N . MET A 1 766 ? 33.262 2.494 -14.498 1.00 91.25 766 MET A N 1
ATOM 6001 C CA . MET A 1 766 ? 34.522 2.393 -13.753 1.00 91.25 766 MET A CA 1
ATOM 6002 C C . MET A 1 766 ? 34.244 2.218 -12.258 1.00 91.25 766 MET A C 1
ATOM 6004 O O . MET A 1 766 ? 34.439 3.124 -11.448 1.00 91.25 766 MET A O 1
ATOM 6008 N N . LEU A 1 767 ? 33.773 1.025 -11.894 1.00 94.62 767 LEU A N 1
ATOM 6009 C CA . LEU A 1 767 ? 33.286 0.760 -10.544 1.00 94.62 767 LEU A CA 1
ATOM 6010 C C . LEU A 1 767 ? 34.358 0.954 -9.463 1.00 94.62 767 LEU A C 1
ATOM 6012 O O . LEU A 1 767 ? 35.382 0.269 -9.424 1.00 94.62 767 LEU A O 1
ATOM 6016 N N . THR A 1 768 ? 34.046 1.860 -8.542 1.00 94.88 768 THR A N 1
ATOM 6017 C CA . THR A 1 768 ? 34.690 2.042 -7.237 1.00 94.88 768 THR A CA 1
ATOM 6018 C C . THR A 1 768 ? 33.844 1.394 -6.137 1.00 94.88 768 THR A C 1
ATOM 6020 O O . THR A 1 768 ? 32.677 1.057 -6.345 1.00 94.88 768 THR A O 1
ATOM 6023 N N . ARG A 1 769 ? 34.404 1.274 -4.927 1.00 94.81 769 ARG A N 1
ATOM 6024 C CA . ARG A 1 769 ? 33.708 0.724 -3.748 1.00 94.81 769 ARG A CA 1
ATOM 6025 C C . ARG A 1 769 ? 32.408 1.478 -3.423 1.00 94.81 769 ARG A C 1
ATOM 6027 O O . ARG A 1 769 ? 31.419 0.865 -3.049 1.00 94.81 769 ARG A O 1
ATOM 6034 N N . GLU A 1 770 ? 32.387 2.787 -3.663 1.00 94.44 770 GLU A N 1
ATOM 6035 C CA . GLU A 1 770 ? 31.255 3.691 -3.407 1.00 94.44 770 GLU A CA 1
ATOM 6036 C C . GLU A 1 770 ? 30.027 3.434 -4.298 1.00 94.44 770 GLU A C 1
ATOM 6038 O O . GLU A 1 770 ? 28.928 3.870 -3.955 1.00 94.44 770 GLU A O 1
ATOM 6043 N N . HIS A 1 771 ? 30.162 2.708 -5.413 1.00 95.00 771 HIS A N 1
ATOM 6044 C CA . HIS A 1 771 ? 29.009 2.254 -6.210 1.00 95.00 771 HIS A CA 1
ATOM 6045 C C . HIS A 1 771 ? 28.210 1.146 -5.486 1.00 95.00 771 HIS A C 1
ATOM 6047 O O . HIS A 1 771 ? 27.081 0.829 -5.857 1.00 95.00 771 HIS A O 1
ATOM 6053 N N . PHE A 1 772 ? 28.787 0.598 -4.412 1.00 95.19 772 PHE A N 1
ATOM 6054 C CA . PHE A 1 772 ? 28.205 -0.371 -3.491 1.00 95.19 772 PHE A CA 1
ATOM 6055 C C . PHE A 1 772 ? 28.158 0.209 -2.065 1.00 95.19 772 PHE A C 1
ATOM 6057 O O . PHE A 1 772 ? 28.600 -0.412 -1.102 1.00 95.19 772 PHE A O 1
ATOM 6064 N N . THR A 1 773 ? 27.664 1.443 -1.931 1.00 93.69 773 THR A N 1
ATOM 6065 C CA . THR A 1 773 ? 27.425 2.071 -0.622 1.00 93.69 773 THR A CA 1
ATOM 6066 C C . THR A 1 773 ? 26.170 1.453 0.016 1.00 93.69 773 THR A C 1
ATOM 6068 O O . THR A 1 773 ? 25.101 1.579 -0.581 1.00 93.69 773 THR A O 1
ATOM 6071 N N . PRO A 1 774 ? 26.230 0.801 1.192 1.00 90.56 774 PRO A N 1
ATOM 6072 C CA . PRO A 1 774 ? 25.038 0.314 1.894 1.00 90.56 774 PRO A CA 1
ATOM 6073 C C . PRO A 1 774 ? 24.233 1.473 2.515 1.00 90.56 774 PRO A C 1
ATOM 6075 O O . PRO A 1 774 ? 24.742 2.584 2.668 1.00 90.56 774 PRO A O 1
ATOM 6078 N N . VAL A 1 775 ? 22.983 1.214 2.919 1.00 85.81 775 VAL A N 1
ATOM 6079 C CA . VAL A 1 775 ? 22.116 2.217 3.585 1.00 85.81 775 VAL A CA 1
ATOM 6080 C C . VAL A 1 775 ? 22.712 2.706 4.916 1.00 85.81 775 VAL A C 1
ATOM 6082 O O . VAL A 1 775 ? 22.545 3.862 5.280 1.00 85.81 775 VAL A O 1
ATOM 6085 N N . THR A 1 776 ? 23.460 1.843 5.605 1.00 72.94 776 THR A N 1
ATOM 6086 C CA . THR A 1 776 ? 24.019 2.007 6.961 1.00 72.94 776 THR A CA 1
ATOM 6087 C C . THR A 1 776 ? 25.168 3.013 7.112 1.00 72.94 776 THR A C 1
ATOM 6089 O O . THR A 1 776 ? 25.673 3.177 8.220 1.00 72.94 776 THR A O 1
ATOM 6092 N N . LEU A 1 777 ? 25.618 3.664 6.033 1.00 59.44 777 LEU A N 1
ATOM 6093 C CA . LEU A 1 777 ? 26.728 4.634 6.048 1.00 59.44 777 LEU A CA 1
ATOM 6094 C C . LEU A 1 777 ? 26.271 6.097 5.875 1.00 59.44 777 LEU A C 1
ATOM 6096 O O . LEU A 1 777 ? 27.029 6.923 5.361 1.00 59.44 777 LEU A O 1
ATOM 6100 N N . ARG A 1 778 ? 25.040 6.420 6.283 1.00 46.38 778 ARG A N 1
ATOM 6101 C CA . ARG A 1 778 ? 24.503 7.786 6.373 1.00 46.38 778 ARG A CA 1
ATOM 6102 C C . ARG A 1 778 ? 23.770 7.993 7.692 1.00 46.38 778 ARG A C 1
ATOM 6104 O O . ARG A 1 778 ? 23.166 7.006 8.160 1.00 46.38 778 ARG A O 1
#

Solvent-accessible surface area (backbone atoms only — not comparable to full-atom values): 46388 Å² total; per-residue (Å²): 134,84,89,84,82,91,86,90,85,84,87,87,81,92,75,83,84,73,84,72,80,79,76,72,76,60,74,75,80,56,53,95,71,40,34,49,77,52,63,43,38,44,99,60,55,46,83,86,66,45,48,62,66,66,55,100,91,36,96,43,70,65,68,48,59,38,39,71,55,38,47,78,72,62,41,46,62,34,28,39,53,30,42,40,46,65,56,21,52,52,52,30,49,52,31,36,52,47,15,65,66,22,45,62,53,26,49,58,31,42,66,69,42,44,70,61,68,65,27,62,86,47,38,55,41,53,44,67,69,37,78,75,46,99,60,90,75,66,78,83,50,48,69,56,45,50,53,52,41,53,51,50,50,53,49,49,48,72,76,38,41,65,50,53,51,51,27,52,53,20,49,52,36,31,49,49,10,52,48,31,52,42,52,50,54,28,40,63,82,39,43,58,61,38,46,70,50,37,56,66,58,87,50,47,55,82,46,45,41,51,14,66,74,43,41,88,44,58,66,42,44,52,53,26,38,58,46,52,53,63,49,48,67,63,42,59,82,60,76,74,81,87,90,82,81,81,87,79,77,91,76,86,81,81,90,85,82,90,81,85,90,84,87,88,84,89,79,89,83,92,83,83,90,79,92,89,82,88,88,84,89,86,85,90,81,91,83,83,89,86,86,85,89,78,92,80,80,89,87,79,92,88,76,90,78,87,83,87,85,85,85,85,84,89,82,91,85,89,86,86,86,91,87,87,86,89,92,83,91,86,87,87,86,82,90,84,82,88,86,85,78,85,78,88,74,86,76,71,63,73,71,49,51,62,55,30,74,57,39,39,62,62,49,58,77,77,43,54,71,69,54,56,50,53,49,50,56,51,45,53,52,51,38,56,54,26,55,51,49,31,53,51,34,50,52,52,52,48,58,54,69,71,43,57,72,66,61,45,52,54,52,36,68,74,67,74,53,82,89,53,70,62,60,47,53,50,52,28,53,50,25,54,49,46,39,55,50,51,56,51,51,49,50,56,52,47,50,30,47,39,53,36,32,47,75,43,94,50,84,89,42,33,48,50,43,42,87,36,75,64,46,79,41,70,54,45,29,46,36,27,27,65,41,44,51,41,49,52,51,20,46,75,53,13,90,45,62,39,48,76,43,81,41,67,49,81,40,37,51,61,25,92,55,95,50,35,43,74,73,33,94,64,60,40,80,95,71,40,90,88,83,84,87,86,78,67,87,70,43,87,42,62,75,42,47,59,50,48,57,43,30,35,65,35,61,52,51,78,68,50,48,51,54,70,51,60,91,20,57,59,59,78,55,58,71,81,50,44,66,44,42,41,47,45,53,67,78,43,71,78,46,48,35,30,10,65,38,72,67,42,19,51,52,51,27,53,32,45,48,49,43,75,46,66,91,57,80,52,84,43,74,41,47,15,36,40,90,74,26,68,86,33,41,46,101,86,68,47,72,60,64,79,95,67,65,48,58,21,83,40,71,37,44,78,65,40,55,27,25,28,66,46,36,58,24,51,91,70,56,38,28,54,71,36,48,29,31,32,65,49,71,39,82,89,80,52,34,41,33,28,31,38,80,91,63,48,79,40,82,43,48,72,42,73,38,86,90,48,77,88,45,71,26,28,52,32,45,69,44,62,40,37,41,46,84,81,48,64,97,47,78,44,85,26,40,36,40,30,52,74,58,66,68,45,51,5,50,44,33,46,55,59,68,24,36,47,44,70,88,28,47,30,39,34,31,74,81,55,51,42,36,27,24,17,47,81,81,112

Nearest PDB structures (foldseek):
  6l3g-assembly1_A  TM=7.004E-01  e=1.465E-15  Bacteroides sp. AF32-8BH
  6l3g-assembly1_B-2  TM=7.043E-01  e=1.220E-14  Bacteroides sp. AF32-8BH
  5fte-assembly1_A  TM=6.795E-01  e=1.285E-14  Bacteroides sp. 3_1_23
  8xak-assembly2_C  TM=6.721E-01  e=1.533E-11  Saccharomyces cerevisiae
  5fhh-assembly2_B  TM=6.139E-01  e=3.240E-10  Homo sapiens

pLDDT: mean 72.81, std 25.03, range [20.83, 97.81]

Sequence (778 aa):
MGRRGIAKGGSKGAGKAGEQPKESQYVKRVDLYKFLGKWMLRSYPDERGRPLMLGAKKSTAQAALEPEALRAILDADCCELLRRPTMGLNLAAASIDCAALLGPVLQEKMDSLLPKVTSATFLDKVQFLNLARNVDRNPEDVPEQCKSLLKKVKHLVRDHGEDLAAAAEAAAGVFLGLMSILEVAAVSKDMRAWAKGVPERRKQSKHLQAWLQDPDDEDKFLAAVAKAVKEDNKNTTRARRFGEFEMQAEDTSSSLTLLSSQDDSPSSSVLRASKKKRGKGKKQTKAKTSKKAKKSKQRKEASSSQDAASQPSSRETEPAPKKRRPSARASGSKVKKARVGISVESESADSEQLQGQLAGKDLCKTWSLSELQAFEEMAAQQVTAADNAVLEAEQRLAVSKALPAELRRMVWERAGLLPSTENEEVLKANAERLVKHTFQMVKEVRLAWVQAAVQLWQPEVMYAMHGFALVIVDEFSQLSQEQFERILHMWGAADNFPALIFAGDKYQLPGIEPTRPWDSPAWKPDTLYFLELTEVWRTTDKSFLEMLDLLRTCMPTSRELQKICRGHKAWVGQDPSVADVKRLLRDHPRAVWVAATKRGVAQINQLALEALHPRAEPVVTLPGAFEDNPDNYKKDGTLVDDQHLVTTDVPIHQGLKLYLTRNVRKADDYVNGMQCKVLSFDMERKILWVRTETGKRLPITPWHDPDHSKLVYYPIRLGFCTTVHKVQGDEFDFIIVYLDTAGMPAVGYTALSRVRNARSYLLGGMLTREHFTPVTLR

Secondary structure (DSSP, 8-state):
--------------PPPP-PPPPPSSPPPPPTTT-HHHHTB-SS--TTS--B---TT--SHHHHHSHHHHHTT--TTT-HHHHSHHHHHHHHHHHHHHHHHHHHHHHHHHHHHHHHHT-HHHHHHHHHH-TTS-----TTTHHHHHHHHHHHHHHHHHHHHHHHHHHHHHHHHHHHHHHHHHHHHHHHT-HHHHHHH---TTTS-TTHHHHTTSTT-HHHHHHHHHHHHHHHTTTGGG---SS--------------------------------------------------------------------------------------------------------SHHHHHHHHHHTTS-HHHHS-HHHHHHHHHHHHHHHHHHHHHHHHHHHHHHHHHHS-HHHHHHHHHHHTPPP-HHHHHHHHHHHHHHHHHHHHHHHHHHHHHHHHHHHS--GGGTTTTTT-SEEEE-SGGGS-HHHHHHHHHHHTT-SS--EEEE-S-TTSPPPSSS--GGGSTT-STTT---------TT---HHHHHHHHHHHHSPPPHHHHHHHTSS-BSSSSSSPPHHHHHHHHHH-TTPEEEESSHHHHHHHHHHHHHHHSTTPPPSEEEEE-GGG-GGGB-TTSPBPPGGG--PEEEEE-TT-EEEE-S-SBGGGTB-TT-EEEEEEEETTTTEEEEEETTS-EEEE--EE-SSSTT-EE-SEEESSEEEGGGGSS--BS-EEEE--SSS-BTHHHHHHTTBSSGGGEEEES---GGGGB-GGG-